Protein AF-0000000077468228 (afdb_homodimer)

Structure (mmCIF, N/CA/C/O backbone):
data_AF-0000000077468228-model_v1
#
loop_
_entity.id
_entity.type
_entity.pdbx_description
1 polymer 'Uncharacterized protein'
#
loop_
_atom_site.group_PDB
_atom_site.id
_atom_site.type_symbol
_atom_site.label_atom_id
_atom_site.label_alt_id
_atom_site.label_comp_id
_atom_site.label_asym_id
_atom_site.label_entity_id
_atom_site.label_seq_id
_atom_site.pdbx_PDB_ins_code
_atom_site.Cartn_x
_atom_site.Cartn_y
_atom_site.Cartn_z
_atom_site.occupancy
_atom_site.B_iso_or_equiv
_atom_site.auth_seq_id
_atom_site.auth_comp_id
_atom_site.auth_asym_id
_atom_site.auth_atom_id
_atom_site.pdbx_PDB_model_num
ATOM 1 N N . MET A 1 1 ? -15.891 -55.031 24.141 1 19.84 1 MET A N 1
ATOM 2 C CA . MET A 1 1 ? -15.766 -54.719 22.719 1 19.84 1 MET A CA 1
ATOM 3 C C . MET A 1 1 ? -14.625 -53.75 22.469 1 19.84 1 MET A C 1
ATOM 5 O O . MET A 1 1 ? -14.625 -52.625 23.016 1 19.84 1 MET A O 1
ATOM 9 N N . GLY A 1 2 ? -13.43 -54.156 22.172 1 19.97 2 GLY A N 1
ATOM 10 C CA . GLY A 1 2 ? -12.094 -53.562 22.188 1 19.97 2 GLY A CA 1
ATOM 11 C C . GLY A 1 2 ? -11.852 -52.562 21.078 1 19.97 2 GLY A C 1
ATOM 12 O O . GLY A 1 2 ? -12.156 -52.844 19.922 1 19.97 2 GLY A O 1
ATOM 13 N N . TRP A 1 3 ? -12.094 -51.281 21.312 1 26.44 3 TRP A N 1
ATOM 14 C CA . TRP A 1 3 ? -11.891 -50.156 20.391 1 26.44 3 TRP A CA 1
ATOM 15 C C . TRP A 1 3 ? -10.523 -50.25 19.734 1 26.44 3 TRP A C 1
ATOM 17 O O . TRP A 1 3 ? -9.492 -50.125 20.406 1 26.44 3 TRP A O 1
ATOM 27 N N . SER A 1 4 ? -10.234 -51.25 19 1 24.98 4 SER A N 1
ATOM 28 C CA . SER A 1 4 ? -8.93 -51.406 18.359 1 24.98 4 SER A CA 1
ATOM 29 C C . SER A 1 4 ? -8.688 -50.312 17.328 1 24.98 4 SER A C 1
ATOM 31 O O . SER A 1 4 ? -9.484 -50.125 16.406 1 24.98 4 SER A O 1
ATOM 33 N N . PHE A 1 5 ? -8.32 -49.156 17.781 1 32.06 5 PHE A N 1
ATOM 34 C CA . PHE A 1 5 ? -7.75 -48.156 16.875 1 32.06 5 PHE A CA 1
ATOM 35 C C . PHE A 1 5 ? -6.812 -48.812 15.875 1 32.06 5 PHE A C 1
ATOM 37 O O . PHE A 1 5 ? -5.715 -49.25 16.234 1 32.06 5 PHE A O 1
ATOM 44 N N . HIS A 1 6 ? -7.203 -49.656 15.109 1 31.44 6 HIS A N 1
ATOM 45 C CA . HIS A 1 6 ? -6.258 -50.125 14.109 1 31.44 6 HIS A CA 1
ATOM 46 C C . HIS A 1 6 ? -5.535 -49 13.414 1 31.44 6 HIS A C 1
ATOM 48 O O . HIS A 1 6 ? -6.176 -48.125 12.828 1 31.44 6 HIS A O 1
ATOM 54 N N . GLY A 1 7 ? -4.539 -48.375 14.016 1 35.78 7 GLY A N 1
ATOM 55 C CA . GLY A 1 7 ? -3.543 -47.438 13.57 1 35.78 7 GLY A CA 1
ATOM 56 C C . GLY A 1 7 ? -3.232 -47.531 12.086 1 35.78 7 GLY A C 1
ATOM 57 O O . GLY A 1 7 ? -2.561 -48.469 11.656 1 35.78 7 GLY A O 1
ATOM 58 N N . HIS A 1 8 ? -4.203 -47.469 11.273 1 38.19 8 HIS A N 1
ATOM 59 C CA . HIS A 1 8 ? -3.768 -47.406 9.883 1 38.19 8 HIS A CA 1
ATOM 60 C C . HIS A 1 8 ? -2.559 -46.5 9.742 1 38.19 8 HIS A C 1
ATOM 62 O O . HIS A 1 8 ? -2.52 -45.406 10.328 1 38.19 8 HIS A O 1
ATOM 68 N N . LYS A 1 9 ? -1.515 -46.875 9.539 1 45.25 9 LYS A N 1
ATOM 69 C CA . LYS A 1 9 ? -0.236 -46.25 9.273 1 45.25 9 LYS A CA 1
ATOM 70 C C . LYS A 1 9 ? -0.418 -45.031 8.367 1 45.25 9 LYS A C 1
ATOM 72 O O . LYS A 1 9 ? -0.882 -45.156 7.234 1 45.25 9 LYS A O 1
ATOM 77 N N . ARG A 1 10 ? -0.695 -43.875 8.891 1 52.75 10 ARG A N 1
ATOM 78 C CA . ARG A 1 10 ? -0.863 -42.594 8.211 1 52.75 10 ARG A CA 1
ATOM 79 C C . ARG A 1 10 ? 0.276 -42.344 7.227 1 52.75 10 ARG A C 1
ATOM 81 O O . ARG A 1 10 ? 1.442 -42.594 7.547 1 52.75 10 ARG A O 1
ATOM 88 N N . ASP A 1 11 ? 0.011 -42.375 6.133 1 51.5 11 ASP A N 1
ATOM 89 C CA . ASP A 1 11 ? 0.962 -42.219 5.039 1 51.5 11 ASP A CA 1
ATOM 90 C C . ASP A 1 11 ? 1.984 -41.125 5.375 1 51.5 11 ASP A C 1
ATOM 92 O O . ASP A 1 11 ? 3.15 -41.219 4.988 1 51.5 11 ASP A O 1
ATOM 96 N N . VAL A 1 12 ? 1.589 -40.188 6.121 1 56.28 12 VAL A N 1
ATOM 97 C CA . VAL A 1 12 ? 2.484 -39.062 6.402 1 56.28 12 VAL A CA 1
ATOM 98 C C . VAL A 1 12 ? 3.582 -39.5 7.363 1 56.28 12 VAL A C 1
ATOM 100 O O . VAL A 1 12 ? 4.699 -39 7.32 1 56.28 12 VAL A O 1
ATOM 103 N N . ASP A 1 13 ? 3.277 -40.531 8.242 1 57.19 13 ASP A N 1
ATOM 104 C CA . ASP A 1 13 ? 4.25 -40.969 9.25 1 57.19 13 ASP A CA 1
ATOM 105 C C . ASP A 1 13 ? 5.16 -42.062 8.695 1 57.19 13 ASP A C 1
ATOM 107 O O . ASP A 1 13 ? 5.965 -42.656 9.43 1 57.19 13 ASP A O 1
ATOM 111 N N . ALA A 1 14 ? 4.922 -42.438 7.516 1 58.78 14 ALA A N 1
ATOM 112 C CA . ALA A 1 14 ? 5.723 -43.531 6.945 1 58.78 14 ALA A CA 1
ATOM 113 C C . ALA A 1 14 ? 7.18 -43.094 6.781 1 58.78 14 ALA A C 1
ATOM 115 O O . ALA A 1 14 ? 8.086 -43.906 6.828 1 58.78 14 ALA A O 1
ATOM 116 N N . GLU A 1 15 ? 7.348 -41.75 6.707 1 67.38 15 GLU A N 1
ATOM 117 C CA . GLU A 1 15 ? 8.719 -41.312 6.477 1 67.38 15 GLU A CA 1
ATOM 118 C C . GLU A 1 15 ? 9.359 -40.781 7.758 1 67.38 15 GLU A C 1
ATOM 120 O O . GLU A 1 15 ? 10.438 -40.188 7.723 1 67.38 15 GLU A O 1
ATOM 125 N N . LYS A 1 16 ? 8.766 -41.031 8.898 1 72.38 16 LYS A N 1
ATOM 126 C CA . LYS A 1 16 ? 9.25 -40.5 10.164 1 72.38 16 LYS A CA 1
ATOM 127 C C . LYS A 1 16 ? 10.586 -41.125 10.555 1 72.38 16 LYS A C 1
ATOM 129 O O . LYS A 1 16 ? 11.367 -40.531 11.297 1 72.38 16 LYS A O 1
ATOM 134 N N . HIS A 1 17 ? 10.898 -42.25 9.938 1 72.75 17 HIS A N 1
ATOM 135 C CA . HIS A 1 17 ? 12.125 -42.938 10.328 1 72.75 17 HIS A CA 1
ATOM 136 C C . HIS A 1 17 ? 13.297 -42.5 9.445 1 72.75 17 HIS A C 1
ATOM 138 O O . HIS A 1 17 ? 14.453 -42.781 9.773 1 72.75 17 HIS A O 1
ATOM 144 N N . LEU A 1 18 ? 12.977 -41.75 8.383 1 75.69 18 LEU A N 1
ATOM 145 C CA . LEU A 1 18 ? 14.039 -41.375 7.449 1 75.69 18 LEU A CA 1
ATOM 146 C C . LEU A 1 18 ? 14.539 -39.969 7.73 1 75.69 18 LEU A C 1
ATOM 148 O O . LEU A 1 18 ? 13.758 -39.094 8.109 1 75.69 18 LEU A O 1
ATOM 152 N N . LYS A 1 19 ? 15.852 -39.875 7.668 1 77.5 19 LYS A N 1
ATOM 153 C CA . LYS A 1 19 ? 16.438 -38.562 7.707 1 77.5 19 LYS A CA 1
ATOM 154 C C . LYS A 1 19 ? 16.172 -37.781 6.41 1 77.5 19 LYS A C 1
ATOM 156 O O . LYS A 1 19 ? 16.031 -38.406 5.344 1 77.5 19 LYS A O 1
ATOM 161 N N . ARG A 1 20 ? 15.969 -36.562 6.496 1 81.56 20 ARG A N 1
ATOM 162 C CA . ARG A 1 20 ? 15.625 -35.781 5.312 1 81.56 20 ARG A CA 1
ATOM 163 C C . ARG A 1 20 ? 16.812 -34.938 4.832 1 81.56 20 ARG A C 1
ATOM 165 O O . ARG A 1 20 ? 17.609 -34.469 5.641 1 81.56 20 ARG A O 1
ATOM 172 N N . LEU A 1 21 ? 17.047 -34.906 3.572 1 79.81 21 LEU A N 1
ATOM 173 C CA . LEU A 1 21 ? 17.953 -33.938 2.963 1 79.81 21 LEU A CA 1
ATOM 174 C C . LEU A 1 21 ? 17.312 -32.562 2.873 1 79.81 21 LEU A C 1
ATOM 176 O O . LEU A 1 21 ? 16.312 -32.375 2.162 1 79.81 21 LEU A O 1
ATOM 180 N N . HIS A 1 22 ? 17.891 -31.688 3.588 1 81.38 22 HIS A N 1
ATOM 181 C CA . HIS A 1 22 ? 17.297 -30.359 3.717 1 81.38 22 HIS A CA 1
ATOM 182 C C . HIS A 1 22 ? 17.5 -29.531 2.443 1 81.38 22 HIS A C 1
ATOM 184 O O . HIS A 1 22 ? 18.531 -29.672 1.771 1 81.38 22 HIS A O 1
ATOM 190 N N . LYS A 1 23 ? 16.516 -28.797 2.094 1 79.19 23 LYS A N 1
ATOM 191 C CA . LYS A 1 23 ? 16.656 -27.812 1.022 1 79.19 23 LYS A CA 1
ATOM 192 C C . LYS A 1 23 ? 17.5 -26.625 1.475 1 79.19 23 LYS A C 1
ATOM 194 O O . LYS A 1 23 ? 17.266 -26.062 2.539 1 79.19 23 LYS A O 1
ATOM 199 N N . THR A 1 24 ? 18.641 -26.422 0.797 1 77.38 24 THR A N 1
ATOM 200 C CA . THR A 1 24 ? 19.484 -25.297 1.158 1 77.38 24 THR A CA 1
ATOM 201 C C . THR A 1 24 ? 19.578 -24.297 0.009 1 77.38 24 THR A C 1
ATOM 203 O O . THR A 1 24 ? 19.453 -24.672 -1.158 1 77.38 24 THR A O 1
ATOM 206 N N . THR A 1 25 ? 19.625 -23.125 0.323 1 80.38 25 THR A N 1
ATOM 207 C CA . THR A 1 25 ? 19.891 -22.078 -0.661 1 80.38 25 THR A CA 1
ATOM 208 C C . THR A 1 25 ? 21.375 -22.031 -1.005 1 80.38 25 THR A C 1
ATOM 210 O O . THR A 1 25 ? 22.203 -21.734 -0.144 1 80.38 25 THR A O 1
ATOM 213 N N . PRO A 1 26 ? 21.75 -22.344 -2.207 1 84 26 PRO A N 1
ATOM 214 C CA . PRO A 1 26 ? 23.172 -22.297 -2.576 1 84 26 PRO A CA 1
ATOM 215 C C . PRO A 1 26 ? 23.75 -20.891 -2.516 1 84 26 PRO A C 1
ATOM 217 O O . PRO A 1 26 ? 23 -19.906 -2.482 1 84 26 PRO A O 1
ATOM 220 N N . PHE A 1 27 ? 25.047 -20.797 -2.402 1 84.5 27 PHE A N 1
ATOM 221 C CA . PHE A 1 27 ? 25.688 -19.484 -2.383 1 84.5 27 PHE A CA 1
ATOM 222 C C . PHE A 1 27 ? 25.516 -18.781 -3.721 1 84.5 27 PHE A C 1
ATOM 224 O O . PHE A 1 27 ? 25.094 -17.625 -3.766 1 84.5 27 PHE A O 1
ATOM 231 N N . ILE A 1 28 ? 25.875 -19.453 -4.836 1 82.25 28 ILE A N 1
ATOM 232 C CA . ILE A 1 28 ? 25.656 -18.984 -6.195 1 82.25 28 ILE A CA 1
ATOM 233 C C . ILE A 1 28 ? 25.219 -20.141 -7.086 1 82.25 28 ILE A C 1
ATOM 235 O O . ILE A 1 28 ? 25.812 -21.219 -7.031 1 82.25 28 ILE A O 1
ATOM 239 N N . GLU A 1 29 ? 24.078 -20.062 -7.695 1 78.44 29 GLU A N 1
ATOM 240 C CA . GLU A 1 29 ? 23.625 -21.094 -8.617 1 78.44 29 GLU A CA 1
ATOM 241 C C . GLU A 1 29 ? 23.812 -20.672 -10.07 1 78.44 29 GLU A C 1
ATOM 243 O O . GLU A 1 29 ? 23.578 -19.516 -10.414 1 78.44 29 GLU A O 1
ATOM 248 N N . SER A 1 30 ? 24.359 -21.594 -10.836 1 75.94 30 SER A N 1
ATOM 249 C CA . SER A 1 30 ? 24.562 -21.297 -12.25 1 75.94 30 SER A CA 1
ATOM 250 C C . SER A 1 30 ? 23.234 -20.953 -12.938 1 75.94 30 SER A C 1
ATOM 252 O O . SER A 1 30 ? 22.25 -21.672 -12.773 1 75.94 30 SER A O 1
ATOM 254 N N . PRO A 1 31 ? 23.188 -19.859 -13.531 1 74.81 31 PRO A N 1
ATOM 255 C CA . PRO A 1 31 ? 21.984 -19.484 -14.273 1 74.81 31 PRO A CA 1
ATOM 256 C C . PRO A 1 31 ? 21.688 -20.422 -15.43 1 74.81 31 PRO A C 1
ATOM 258 O O . PRO A 1 31 ? 20.594 -20.375 -16 1 74.81 31 PRO A O 1
ATOM 261 N N . LEU A 1 32 ? 22.594 -21.312 -15.758 1 73.5 32 LEU A N 1
ATOM 262 C CA . LEU A 1 32 ? 22.484 -22.188 -16.922 1 73.5 32 LEU A CA 1
ATOM 263 C C . LEU A 1 32 ? 21.703 -23.453 -16.562 1 73.5 32 LEU A C 1
ATOM 265 O O . LEU A 1 32 ? 21.297 -24.203 -17.453 1 73.5 32 LEU A O 1
ATOM 269 N N . VAL A 1 33 ? 21.484 -23.641 -15.258 1 69 33 VAL A N 1
ATOM 270 C CA . VAL A 1 33 ? 20.766 -24.844 -14.82 1 69 33 VAL A CA 1
ATOM 271 C C . VAL A 1 33 ? 19.344 -24.828 -15.383 1 69 33 VAL A C 1
ATOM 273 O O . VAL A 1 33 ? 18.797 -25.891 -15.727 1 69 33 VAL A O 1
ATOM 276 N N . GLY A 1 34 ? 18.797 -23.688 -15.617 1 62.97 34 GLY A N 1
ATOM 277 C CA . GLY A 1 34 ? 17.438 -23.609 -16.125 1 62.97 34 GLY A CA 1
ATOM 278 C C . GLY A 1 34 ? 17.359 -23.422 -17.625 1 62.97 34 GLY A C 1
ATOM 279 O O . GLY A 1 34 ? 16.281 -23.203 -18.172 1 62.97 34 GLY A O 1
ATOM 280 N N . ALA A 1 35 ? 18.469 -23.656 -18.297 1 66.25 35 ALA A N 1
ATOM 281 C CA . ALA A 1 35 ? 18.5 -23.453 -19.75 1 66.25 35 ALA A CA 1
ATOM 282 C C . ALA A 1 35 ? 17.969 -24.672 -20.484 1 66.25 35 ALA A C 1
ATOM 284 O O . ALA A 1 35 ? 18.219 -25.812 -20.078 1 66.25 35 ALA A O 1
ATOM 285 N N . ASP A 1 36 ? 16.922 -24.359 -21.25 1 60.12 36 ASP A N 1
ATOM 286 C CA . ASP A 1 36 ? 16.438 -25.406 -22.156 1 60.12 36 ASP A CA 1
ATOM 287 C C . ASP A 1 36 ? 17.406 -25.625 -23.312 1 60.12 36 ASP A C 1
ATOM 289 O O . ASP A 1 36 ? 17.438 -24.844 -24.25 1 60.12 36 ASP A O 1
ATOM 293 N N . HIS A 1 37 ? 18.203 -26.547 -23.219 1 61.44 37 HIS A N 1
ATOM 294 C CA . HIS A 1 37 ? 19.25 -26.828 -24.172 1 61.44 37 HIS A CA 1
ATOM 295 C C . HIS A 1 37 ? 18.688 -27.234 -25.531 1 61.44 37 HIS A C 1
ATOM 297 O O . HIS A 1 37 ? 19.328 -27.031 -26.562 1 61.44 37 HIS A O 1
ATOM 303 N N . GLU A 1 38 ? 17.391 -27.734 -25.438 1 55.09 38 GLU A N 1
ATOM 304 C CA . GLU A 1 38 ? 16.781 -28.156 -26.688 1 55.09 38 GLU A CA 1
ATOM 305 C C . GLU A 1 38 ? 16.312 -26.969 -27.516 1 55.09 38 GLU A C 1
ATOM 307 O O . GLU A 1 38 ? 16.516 -26.922 -28.734 1 55.09 38 GLU A O 1
ATOM 312 N N . ASN A 1 39 ? 15.789 -26.031 -26.828 1 56.81 39 ASN A N 1
ATOM 313 C CA . ASN A 1 39 ? 15.25 -24.891 -27.531 1 56.81 39 ASN A CA 1
ATOM 314 C C . ASN A 1 39 ? 16.188 -23.672 -27.438 1 56.81 39 ASN A C 1
ATOM 316 O O . ASN A 1 39 ? 15.914 -22.641 -28.031 1 56.81 39 ASN A O 1
ATOM 320 N N . LEU A 1 40 ? 17.391 -24 -26.812 1 55.5 40 LEU A N 1
ATOM 321 C CA . LEU A 1 40 ? 18.438 -23 -26.672 1 55.5 40 LEU A CA 1
ATOM 322 C C . LEU A 1 40 ? 17.891 -21.703 -26.125 1 55.5 40 LEU A C 1
ATOM 324 O O . LEU A 1 40 ? 18.156 -20.625 -26.656 1 55.5 40 LEU A O 1
ATOM 328 N N . VAL A 1 41 ? 16.859 -21.891 -25.234 1 63.72 41 VAL A N 1
ATOM 329 C CA . VAL A 1 41 ? 16.297 -20.719 -24.578 1 63.72 41 VAL A CA 1
ATOM 330 C C . VAL A 1 41 ? 16.375 -20.891 -23.062 1 63.72 41 VAL A C 1
ATOM 332 O O . VAL A 1 41 ? 16.438 -22.016 -22.547 1 63.72 41 VAL A O 1
ATOM 335 N N . PHE A 1 42 ? 16.547 -19.891 -22.359 1 66 42 PHE A N 1
ATOM 336 C CA . PHE A 1 42 ? 16.531 -19.922 -20.891 1 66 42 PHE A CA 1
ATOM 337 C C . PHE A 1 42 ? 15.125 -20.109 -20.359 1 66 42 PHE A C 1
ATOM 339 O O . PHE A 1 42 ? 14.188 -19.438 -20.812 1 66 42 PHE A O 1
ATOM 346 N N . SER A 1 43 ? 14.805 -21.281 -19.828 1 54.53 43 SER A N 1
ATOM 347 C CA . SER A 1 43 ? 13.508 -21.562 -19.234 1 54.53 43 SER A CA 1
ATOM 348 C C . SER A 1 43 ? 13.641 -21.859 -17.734 1 54.53 43 SER A C 1
ATOM 350 O O . SER A 1 43 ? 13.797 -23 -17.328 1 54.53 43 SER A O 1
ATOM 352 N N . GLN A 1 44 ? 13.734 -20.844 -16.906 1 54.06 44 GLN A N 1
ATOM 353 C CA . GLN A 1 44 ? 14.031 -21.062 -15.492 1 54.06 44 GLN A CA 1
ATOM 354 C C . GLN A 1 44 ? 12.805 -21.562 -14.742 1 54.06 44 GLN A C 1
ATOM 356 O O . GLN A 1 44 ? 12.844 -22.625 -14.125 1 54.06 44 GLN A O 1
ATOM 361 N N . ARG A 1 45 ? 11.727 -20.797 -14.602 1 56.47 45 ARG A N 1
ATOM 362 C CA . ARG A 1 45 ? 10.516 -21.078 -13.836 1 56.47 45 ARG A CA 1
ATOM 363 C C . ARG A 1 45 ? 9.273 -20.547 -14.547 1 56.47 45 ARG A C 1
ATOM 365 O O . ARG A 1 45 ? 9.375 -19.641 -15.383 1 56.47 45 ARG A O 1
ATOM 372 N N . HIS A 1 46 ? 8.219 -21.312 -14.312 1 55.69 46 HIS A N 1
ATOM 373 C CA . HIS A 1 46 ? 6.984 -20.891 -14.953 1 55.69 46 HIS A CA 1
ATOM 374 C C . HIS A 1 46 ? 6.195 -19.938 -14.062 1 55.69 46 HIS A C 1
ATOM 376 O O . HIS A 1 46 ? 5.277 -19.25 -14.531 1 55.69 46 HIS A O 1
ATOM 382 N N . GLU A 1 47 ? 6.648 -19.922 -12.742 1 61.22 47 GLU A N 1
ATOM 383 C CA . GLU A 1 47 ? 5.891 -19.062 -11.844 1 61.22 47 GLU A CA 1
ATOM 384 C C . GLU A 1 47 ? 6.82 -18.141 -11.062 1 61.22 47 GLU A C 1
ATOM 386 O O . GLU A 1 47 ? 7.996 -18.438 -10.875 1 61.22 47 GLU A O 1
ATOM 391 N N . ALA A 1 48 ? 6.32 -17 -10.773 1 71.31 48 ALA A N 1
ATOM 392 C CA . ALA A 1 48 ? 7.086 -16.031 -10 1 71.31 48 ALA A CA 1
ATOM 393 C C . ALA A 1 48 ? 7.363 -16.531 -8.586 1 71.31 48 ALA A C 1
ATOM 395 O O . ALA A 1 48 ? 6.496 -17.156 -7.965 1 71.31 48 ALA A O 1
ATOM 396 N N . ASN A 1 49 ? 8.57 -16.281 -8.172 1 81.12 49 ASN A N 1
ATOM 397 C CA . ASN A 1 49 ? 8.984 -16.672 -6.824 1 81.12 49 ASN A CA 1
ATOM 398 C C . ASN A 1 49 ? 8.617 -15.609 -5.797 1 81.12 49 ASN A C 1
ATOM 400 O O . ASN A 1 49 ? 8.227 -14.5 -6.16 1 81.12 49 ASN A O 1
ATOM 404 N N . SER A 1 50 ? 8.641 -15.953 -4.609 1 84.81 50 SER A N 1
ATOM 405 C CA . SER A 1 50 ? 8.258 -15.086 -3.506 1 84.81 50 SER A CA 1
ATOM 406 C C . SER A 1 50 ? 9.141 -13.836 -3.453 1 84.81 50 SER A C 1
ATOM 408 O O . SER A 1 50 ? 8.672 -12.75 -3.121 1 84.81 50 SER A O 1
ATOM 410 N N . VAL A 1 51 ? 10.406 -13.922 -3.9 1 87.5 51 VAL A N 1
ATOM 411 C CA . VAL A 1 51 ? 11.312 -12.781 -3.83 1 87.5 51 VAL A CA 1
ATOM 412 C C . VAL A 1 51 ? 10.953 -11.773 -4.918 1 87.5 51 VAL A C 1
ATOM 414 O O . VAL A 1 51 ? 11.078 -10.562 -4.715 1 87.5 51 VAL A O 1
ATOM 417 N N . GLU A 1 52 ? 10.516 -12.297 -6.055 1 88.44 52 GLU A N 1
ATOM 418 C CA . GLU A 1 52 ? 10.094 -11.414 -7.137 1 88.44 52 GLU A CA 1
ATOM 419 C C . GLU A 1 52 ? 8.828 -10.648 -6.758 1 88.44 52 GLU A C 1
ATOM 421 O O . GLU A 1 52 ? 8.711 -9.453 -7.031 1 88.44 52 GLU A O 1
ATOM 426 N N . LEU A 1 53 ? 7.945 -11.375 -6.105 1 87.62 53 LEU A N 1
ATOM 427 C CA . LEU A 1 53 ? 6.734 -10.711 -5.629 1 87.62 53 LEU A CA 1
ATOM 428 C C . LEU A 1 53 ? 7.066 -9.672 -4.562 1 87.62 53 LEU A C 1
ATOM 430 O O . LEU A 1 53 ? 6.469 -8.594 -4.531 1 87.62 53 LEU A O 1
ATOM 434 N N . PHE A 1 54 ? 8.008 -10.031 -3.738 1 91.38 54 PHE A N 1
ATOM 435 C CA . PHE A 1 54 ? 8.484 -9.117 -2.705 1 91.38 54 PHE A CA 1
ATOM 436 C C . PHE A 1 54 ? 9.078 -7.859 -3.326 1 91.38 54 PHE A C 1
ATOM 438 O O . PHE A 1 54 ? 8.836 -6.746 -2.85 1 91.38 54 PHE A O 1
ATOM 445 N N . PHE A 1 55 ? 9.812 -8.008 -4.383 1 92.69 55 PHE A N 1
ATOM 446 C CA . PHE A 1 55 ? 10.398 -6.887 -5.105 1 92.69 55 PHE A CA 1
ATOM 447 C C . PHE A 1 55 ? 9.312 -5.988 -5.688 1 92.69 55 PHE A C 1
ATOM 449 O O . PHE A 1 55 ? 9.422 -4.762 -5.637 1 92.69 55 PHE A O 1
ATOM 456 N N . ASP A 1 56 ? 8.281 -6.551 -6.223 1 92.38 56 ASP A N 1
ATOM 457 C CA . ASP A 1 56 ? 7.195 -5.789 -6.828 1 92.38 56 ASP A CA 1
ATOM 458 C C . ASP A 1 56 ? 6.477 -4.934 -5.785 1 92.38 56 ASP A C 1
ATOM 460 O O . ASP A 1 56 ? 5.941 -3.871 -6.109 1 92.38 56 ASP A O 1
ATOM 464 N N . LEU A 1 57 ? 6.5 -5.383 -4.562 1 91 57 LEU A N 1
ATOM 465 C CA . LEU A 1 57 ? 5.863 -4.621 -3.492 1 91 57 LEU A CA 1
ATOM 466 C C . LEU A 1 57 ? 6.641 -3.344 -3.197 1 91 57 LEU A C 1
ATOM 468 O O . LEU A 1 57 ? 6.059 -2.344 -2.766 1 91 57 LEU A O 1
ATOM 472 N N . PHE A 1 58 ? 7.957 -3.342 -3.436 1 93.81 58 PHE A N 1
ATOM 473 C CA . PHE A 1 58 ? 8.734 -2.117 -3.277 1 93.81 58 PHE A CA 1
ATOM 474 C C . PHE A 1 58 ? 8.391 -1.113 -4.371 1 93.81 58 PHE A C 1
ATOM 476 O O . PHE A 1 58 ? 8.445 0.098 -4.145 1 93.81 58 PHE A O 1
ATOM 483 N N . PHE A 1 59 ? 8.047 -1.646 -5.527 1 92.62 59 PHE A N 1
ATOM 484 C CA . PHE A 1 59 ? 7.578 -0.769 -6.598 1 92.62 59 PHE A CA 1
ATOM 485 C C . PHE A 1 59 ? 6.301 -0.048 -6.188 1 92.62 59 PHE A C 1
ATOM 487 O O . PHE A 1 59 ? 6.207 1.177 -6.297 1 92.62 59 PHE A O 1
ATOM 494 N N . VAL A 1 60 ? 5.352 -0.812 -5.758 1 87 60 VAL A N 1
ATOM 495 C CA . VAL A 1 60 ? 4.059 -0.22 -5.422 1 87 60 VAL A CA 1
ATOM 496 C C . VAL A 1 60 ? 4.211 0.685 -4.199 1 87 60 VAL A C 1
ATOM 498 O O . VAL A 1 60 ? 3.531 1.709 -4.09 1 87 60 VAL A O 1
ATOM 501 N N . ALA A 1 61 ? 5.109 0.29 -3.281 1 92.25 61 ALA A N 1
ATOM 502 C CA . ALA A 1 61 ? 5.387 1.135 -2.123 1 92.25 61 ALA A CA 1
ATOM 503 C C . ALA A 1 61 ? 5.902 2.504 -2.555 1 92.25 61 ALA A C 1
ATOM 505 O O . ALA A 1 61 ? 5.48 3.531 -2.016 1 92.25 61 ALA A O 1
ATOM 506 N N . ASN A 1 62 ? 6.758 2.479 -3.566 1 93.62 62 ASN A N 1
ATOM 507 C CA . ASN A 1 62 ? 7.277 3.723 -4.125 1 93.62 62 ASN A CA 1
ATOM 508 C C . ASN A 1 62 ? 6.172 4.562 -4.754 1 93.62 62 ASN A C 1
ATOM 510 O O . ASN A 1 62 ? 6.105 5.773 -4.543 1 93.62 62 ASN A O 1
ATOM 514 N N . LEU A 1 63 ? 5.352 3.896 -5.395 1 90.56 63 LEU A N 1
ATOM 515 C CA . LEU A 1 63 ? 4.258 4.586 -6.07 1 90.56 63 LEU A CA 1
ATOM 516 C C . LEU A 1 63 ? 3.27 5.16 -5.059 1 90.56 63 LEU A C 1
ATOM 518 O O . LEU A 1 63 ? 2.818 6.297 -5.203 1 90.56 63 LEU A O 1
ATOM 522 N N . ALA A 1 64 ? 2.973 4.402 -4.055 1 88.69 64 ALA A N 1
ATOM 523 C CA . ALA A 1 64 ? 2.051 4.848 -3.014 1 88.69 64 ALA A CA 1
ATOM 524 C C . ALA A 1 64 ? 2.605 6.062 -2.273 1 88.69 64 ALA A C 1
ATOM 526 O O . ALA A 1 64 ? 1.875 7.016 -1.996 1 88.69 64 ALA A O 1
ATOM 527 N N . THR A 1 65 ? 3.883 6.008 -1.999 1 88.5 65 THR A N 1
ATOM 528 C CA . THR A 1 65 ? 4.52 7.121 -1.303 1 88.5 65 THR A CA 1
ATOM 529 C C . THR A 1 65 ? 4.566 8.359 -2.191 1 88.5 65 THR A C 1
ATOM 531 O O . THR A 1 65 ? 4.301 9.469 -1.729 1 88.5 65 THR A O 1
ATOM 534 N N . PHE A 1 66 ? 4.844 8.156 -3.426 1 88.19 66 PHE A N 1
ATOM 535 C CA . PHE A 1 66 ? 4.895 9.281 -4.355 1 88.19 66 PHE A CA 1
ATOM 536 C C . PHE A 1 66 ? 3.523 9.922 -4.504 1 88.19 66 PHE A C 1
ATOM 538 O O . PHE A 1 66 ? 3.408 11.148 -4.547 1 88.19 66 PHE A O 1
ATOM 545 N N . THR A 1 67 ? 2.488 9.086 -4.543 1 84.69 67 THR A N 1
ATOM 546 C CA . THR A 1 67 ? 1.125 9.586 -4.68 1 84.69 67 THR A CA 1
ATOM 547 C C . THR A 1 67 ? 0.687 10.312 -3.41 1 84.69 67 THR A C 1
ATOM 549 O O . THR A 1 67 ? -0.054 11.297 -3.479 1 84.69 67 THR A O 1
ATOM 552 N N . ALA A 1 68 ? 1.202 9.945 -2.34 1 79.19 68 ALA A N 1
ATOM 553 C CA . ALA A 1 68 ? 0.831 10.547 -1.065 1 79.19 68 ALA A CA 1
ATOM 554 C C . ALA A 1 68 ? 1.457 11.93 -0.913 1 79.19 68 ALA A C 1
ATOM 556 O O . ALA A 1 68 ? 0.844 12.836 -0.344 1 79.19 68 ALA A O 1
ATOM 557 N N . TYR A 1 69 ? 2.633 12.078 -1.512 1 77.19 69 TYR A N 1
ATOM 558 C CA . TYR A 1 69 ? 3.359 13.32 -1.28 1 77.19 69 TYR A CA 1
ATOM 559 C C . TYR A 1 69 ? 3.225 14.258 -2.471 1 77.19 69 TYR A C 1
ATOM 561 O O . TYR A 1 69 ? 3.58 15.438 -2.383 1 77.19 69 TYR A O 1
ATOM 569 N N . HIS A 1 70 ? 2.744 13.695 -3.545 1 77.06 70 HIS A N 1
ATOM 570 C CA . HIS A 1 70 ? 2.678 14.5 -4.762 1 77.06 70 HIS A CA 1
ATOM 571 C C . HIS A 1 70 ? 1.232 14.727 -5.191 1 77.06 70 HIS A C 1
ATOM 573 O O . HIS A 1 70 ? 0.647 13.898 -5.891 1 77.06 70 HIS A O 1
ATOM 579 N N . SER A 1 71 ? 0.663 15.82 -4.715 1 75.75 71 SER A N 1
ATOM 580 C CA . SER A 1 71 ? -0.664 16.203 -5.188 1 75.75 71 SER A CA 1
ATOM 581 C C . SER A 1 71 ? -0.585 16.938 -6.523 1 75.75 71 SER A C 1
ATOM 583 O O . SER A 1 71 ? 0.173 17.906 -6.672 1 75.75 71 SER A O 1
ATOM 585 N N . ILE A 1 72 ? -1.242 16.5 -7.48 1 79.06 72 ILE A N 1
ATOM 586 C CA . ILE A 1 72 ? -1.207 17.078 -8.82 1 79.06 72 ILE A CA 1
ATOM 587 C C . ILE A 1 72 ? -2.029 18.359 -8.852 1 79.06 72 ILE A C 1
ATOM 589 O O . ILE A 1 72 ? -3.23 18.328 -9.133 1 79.06 72 ILE A O 1
ATOM 593 N N . THR A 1 73 ? -1.368 19.453 -8.539 1 76.38 73 THR A N 1
ATOM 594 C CA . THR A 1 73 ? -2.035 20.75 -8.469 1 76.38 73 THR A CA 1
ATOM 595 C C . THR A 1 73 ? -1.815 21.547 -9.75 1 76.38 73 THR A C 1
ATOM 597 O O . THR A 1 73 ? -2.604 22.438 -10.078 1 76.38 73 THR A O 1
ATOM 600 N N . ASP A 1 74 ? -0.774 21.25 -10.453 1 83.69 74 ASP A N 1
ATOM 601 C CA . ASP A 1 74 ? -0.472 21.938 -11.703 1 83.69 74 ASP A CA 1
ATOM 602 C C . ASP A 1 74 ? 0.166 20.984 -12.711 1 83.69 74 ASP A C 1
ATOM 604 O O . ASP A 1 74 ? 0.451 19.828 -12.391 1 83.69 74 ASP A O 1
ATOM 608 N N . VAL A 1 75 ? 0.393 21.469 -13.875 1 86.25 75 VAL A N 1
ATOM 609 C CA . VAL A 1 75 ? 0.876 20.672 -14.992 1 86.25 75 VAL A CA 1
ATOM 610 C C . VAL A 1 75 ? 2.307 20.203 -14.719 1 86.25 75 VAL A C 1
ATOM 612 O O . VAL A 1 75 ? 2.697 19.109 -15.117 1 86.25 75 VAL A O 1
ATOM 615 N N . ASP A 1 76 ? 3.047 21 -13.984 1 83.88 76 ASP A N 1
ATOM 616 C CA . ASP A 1 76 ? 4.418 20.625 -13.656 1 83.88 76 ASP A CA 1
ATOM 617 C C . ASP A 1 76 ? 4.445 19.406 -12.75 1 83.88 76 ASP A C 1
ATOM 619 O O . ASP A 1 76 ? 5.285 18.516 -12.922 1 83.88 76 ASP A O 1
ATOM 623 N N . TYR A 1 77 ? 3.529 19.422 -11.844 1 83.81 77 TYR A N 1
ATOM 624 C CA . TYR A 1 77 ? 3.447 18.281 -10.938 1 83.81 77 TYR A CA 1
ATOM 625 C C . TYR A 1 77 ? 2.951 17.047 -11.68 1 83.81 77 TYR A C 1
ATOM 627 O O . TYR A 1 77 ? 3.355 15.922 -11.359 1 83.81 77 TYR A O 1
ATOM 635 N N . LEU A 1 78 ? 2.074 17.266 -12.664 1 89.19 78 LEU A N 1
ATOM 636 C CA . LEU A 1 78 ? 1.608 16.156 -13.477 1 89.19 78 LEU A CA 1
ATOM 637 C C . LEU A 1 78 ? 2.754 15.562 -14.289 1 89.19 78 LEU A C 1
ATOM 639 O O . LEU A 1 78 ? 2.928 14.336 -14.328 1 89.19 78 LEU A O 1
ATOM 643 N N . LEU A 1 79 ? 3.572 16.375 -14.906 1 88.56 79 LEU A N 1
ATOM 644 C CA . LEU A 1 79 ? 4.715 15.914 -15.688 1 88.56 79 LEU A CA 1
ATOM 645 C C . LEU A 1 79 ? 5.758 15.25 -14.797 1 88.56 79 LEU A C 1
ATOM 647 O O . LEU A 1 79 ? 6.406 14.289 -15.203 1 88.56 79 LEU A O 1
ATOM 651 N N . GLY A 1 80 ? 5.898 15.859 -13.602 1 88.75 80 GLY A N 1
ATOM 652 C CA . GLY A 1 80 ? 6.77 15.211 -12.633 1 88.75 80 GLY A CA 1
ATOM 653 C C . GLY A 1 80 ? 6.312 13.812 -12.258 1 88.75 80 GLY A C 1
ATOM 654 O O . GLY A 1 80 ? 7.133 12.906 -12.109 1 88.75 80 GLY A O 1
ATOM 655 N N . TYR A 1 81 ? 5.035 13.68 -12.125 1 91.06 81 TYR A N 1
ATOM 656 C CA . TYR A 1 81 ? 4.465 12.383 -11.797 1 91.06 81 TYR A CA 1
ATOM 657 C C . TYR A 1 81 ? 4.727 11.375 -12.906 1 91.06 81 TYR A C 1
ATOM 659 O O . TYR A 1 81 ? 5.18 10.258 -12.648 1 91.06 81 TYR A O 1
ATOM 667 N N . ILE A 1 82 ? 4.512 11.758 -14.148 1 92.56 82 ILE A N 1
ATOM 668 C CA . ILE A 1 82 ? 4.719 10.891 -15.305 1 92.56 82 ILE A CA 1
ATOM 669 C C . ILE A 1 82 ? 6.203 10.555 -15.43 1 92.56 82 ILE A C 1
ATOM 671 O O . ILE A 1 82 ? 6.562 9.398 -15.68 1 92.56 82 ILE A O 1
ATOM 675 N N . GLY A 1 83 ? 7.027 11.547 -15.211 1 91.81 83 GLY A N 1
ATOM 676 C CA . GLY A 1 83 ? 8.461 11.344 -15.297 1 91.81 83 GLY A CA 1
ATOM 677 C C . GLY A 1 83 ? 8.992 10.383 -14.242 1 91.81 83 GLY A C 1
ATOM 678 O O . GLY A 1 83 ? 9.773 9.484 -14.547 1 91.81 83 GLY A O 1
ATOM 679 N N . PHE A 1 84 ? 8.57 10.633 -13.008 1 93.19 84 PHE A N 1
ATOM 680 C CA . PHE A 1 84 ? 9.039 9.766 -11.93 1 93.19 84 PHE A CA 1
ATOM 681 C C . PHE A 1 84 ? 8.547 8.344 -12.141 1 93.19 84 PHE A C 1
ATOM 683 O O . PHE A 1 84 ? 9.289 7.383 -11.906 1 93.19 84 PHE A O 1
ATOM 690 N N . PHE A 1 85 ? 7.273 8.195 -12.586 1 94.81 85 PHE A N 1
ATOM 691 C CA . PHE A 1 85 ? 6.754 6.871 -12.898 1 94.81 85 PHE A CA 1
ATOM 692 C C . PHE A 1 85 ? 7.594 6.207 -13.984 1 94.81 85 PHE A C 1
ATOM 694 O O . PHE A 1 85 ? 7.844 5 -13.93 1 94.81 85 PHE A O 1
ATOM 701 N N . GLY A 1 86 ? 8.023 6.977 -14.93 1 94.19 86 GLY A N 1
ATOM 702 C CA . GLY A 1 86 ? 8.875 6.449 -15.984 1 94.19 86 GLY A CA 1
ATOM 703 C C . GLY A 1 86 ? 10.203 5.918 -15.477 1 94.19 86 GLY A C 1
ATOM 704 O O . GLY A 1 86 ? 10.656 4.852 -15.906 1 94.19 86 GLY A O 1
ATOM 705 N N . ILE A 1 87 ? 10.797 6.617 -14.578 1 95.19 87 ILE A N 1
ATOM 706 C CA . ILE A 1 87 ? 12.078 6.199 -14.008 1 95.19 87 ILE A CA 1
ATOM 707 C C . ILE A 1 87 ? 11.883 4.914 -13.203 1 95.19 87 ILE A C 1
ATOM 709 O O . ILE A 1 87 ? 12.648 3.959 -13.352 1 95.19 87 ILE A O 1
ATOM 713 N N . LEU A 1 88 ? 10.828 4.938 -12.398 1 95.75 88 LEU A N 1
ATOM 714 C CA . LEU A 1 88 ? 10.523 3.779 -11.57 1 95.75 88 LEU A CA 1
ATOM 715 C C . LEU A 1 88 ? 10.258 2.547 -12.43 1 95.75 88 LEU A C 1
ATOM 717 O O . LEU A 1 88 ? 10.82 1.479 -12.172 1 95.75 88 LEU A O 1
ATOM 721 N N . TRP A 1 89 ? 9.445 2.723 -13.453 1 96 89 TRP A N 1
ATOM 722 C CA . TRP A 1 89 ? 9.055 1.624 -14.328 1 96 89 TRP A CA 1
ATOM 723 C C . TRP A 1 89 ? 10.25 1.106 -15.117 1 96 89 TRP A C 1
ATOM 725 O O . TRP A 1 89 ? 10.406 -0.103 -15.297 1 96 89 TRP A O 1
ATOM 735 N N . SER A 1 90 ? 11.086 2.023 -15.555 1 95.31 90 SER A N 1
ATOM 736 C CA . SER A 1 90 ? 12.258 1.623 -16.328 1 95.31 90 SER A CA 1
ATOM 737 C C . SER A 1 90 ? 13.211 0.784 -15.477 1 95.31 90 SER A C 1
ATOM 739 O O . SER A 1 90 ? 13.758 -0.212 -15.945 1 95.31 90 SER A O 1
ATOM 741 N N . CYS A 1 91 ? 13.398 1.171 -14.242 1 96.25 91 CYS A N 1
ATOM 742 C CA . CYS A 1 91 ? 14.258 0.407 -13.344 1 96.25 91 CYS A CA 1
ATOM 743 C C . CYS A 1 91 ? 13.672 -0.974 -13.078 1 96.25 91 CYS A C 1
ATOM 745 O O . CYS A 1 91 ? 14.375 -1.979 -13.156 1 96.25 91 CYS A O 1
ATOM 747 N N . TRP A 1 92 ? 12.422 -1.027 -12.781 1 96.31 92 TRP A N 1
ATOM 748 C CA . TRP A 1 92 ? 11.75 -2.295 -12.531 1 96.31 92 TRP A CA 1
ATOM 749 C C . TRP A 1 92 ? 11.812 -3.201 -13.758 1 96.31 92 TRP A C 1
ATOM 751 O O . TRP A 1 92 ? 12.07 -4.402 -13.633 1 96.31 92 TRP A O 1
ATOM 761 N N . PHE A 1 93 ? 11.594 -2.611 -14.938 1 95 93 PHE A N 1
ATOM 762 C CA . PHE A 1 93 ? 11.539 -3.359 -16.188 1 95 93 PHE A CA 1
ATOM 763 C C . PHE A 1 93 ? 12.875 -4.027 -16.469 1 95 93 PHE A C 1
ATOM 765 O O . PHE A 1 93 ? 12.922 -5.215 -16.812 1 95 93 PHE A O 1
ATOM 772 N N . GLN A 1 94 ? 13.969 -3.285 -16.328 1 94.62 94 GLN A N 1
ATOM 773 C CA . GLN A 1 94 ? 15.297 -3.824 -16.594 1 94.62 94 GLN A CA 1
ATOM 774 C C . GLN A 1 94 ? 15.641 -4.949 -15.617 1 94.62 94 GLN A C 1
ATOM 776 O O . GLN A 1 94 ? 16.203 -5.969 -16.016 1 94.62 94 GLN A O 1
ATOM 781 N N . ILE A 1 95 ? 15.312 -4.781 -14.383 1 95.19 95 ILE A N 1
ATOM 782 C CA . ILE A 1 95 ? 15.586 -5.801 -13.375 1 95.19 95 ILE A CA 1
ATOM 783 C C . ILE A 1 95 ? 14.766 -7.055 -13.672 1 95.19 95 ILE A C 1
ATOM 785 O O . ILE A 1 95 ? 15.281 -8.172 -13.578 1 95.19 95 ILE A O 1
ATOM 789 N N . THR A 1 96 ? 13.508 -6.844 -14.07 1 93.31 96 THR A N 1
ATOM 790 C CA . THR A 1 96 ? 12.609 -7.957 -14.367 1 93.31 96 THR A CA 1
ATOM 791 C C . THR A 1 96 ? 13.117 -8.75 -15.57 1 93.31 96 THR A C 1
ATOM 793 O O . THR A 1 96 ? 13.062 -9.984 -15.578 1 93.31 96 THR A O 1
ATOM 796 N N . LEU A 1 97 ? 13.633 -8.07 -16.609 1 91.12 97 LEU A N 1
ATOM 797 C CA . LEU A 1 97 ? 14.156 -8.758 -17.781 1 91.12 97 LEU A CA 1
ATOM 798 C C . LEU A 1 97 ? 15.336 -9.656 -17.406 1 91.12 97 LEU A C 1
ATOM 800 O O . LEU A 1 97 ? 15.477 -10.758 -17.938 1 91.12 97 LEU A O 1
ATOM 804 N N . HIS A 1 98 ? 16.141 -9.156 -16.516 1 91.75 98 HIS A N 1
ATOM 805 C CA . HIS A 1 98 ? 17.25 -9.969 -16.031 1 91.75 98 HIS A CA 1
ATOM 806 C C . HIS A 1 98 ? 16.766 -11.148 -15.203 1 91.75 98 HIS A C 1
ATOM 808 O O . HIS A 1 98 ? 17.234 -12.281 -15.383 1 91.75 98 HIS A O 1
ATOM 814 N N . ASP A 1 99 ? 15.828 -10.938 -14.367 1 91.25 99 ASP A N 1
ATOM 815 C CA . ASP A 1 99 ? 15.336 -11.961 -13.445 1 91.25 99 ASP A CA 1
ATOM 816 C C . ASP A 1 99 ? 14.664 -13.102 -14.203 1 91.25 99 ASP A C 1
ATOM 818 O O . ASP A 1 99 ? 14.867 -14.273 -13.883 1 91.25 99 ASP A O 1
ATOM 822 N N . VAL A 1 100 ? 13.812 -12.75 -15.156 1 88.5 100 VAL A N 1
ATOM 823 C CA . VAL A 1 100 ? 13.031 -13.766 -15.852 1 88.5 100 VAL A CA 1
ATOM 824 C C . VAL A 1 100 ? 13.961 -14.695 -16.625 1 88.5 100 VAL A C 1
ATOM 826 O O . VAL A 1 100 ? 13.656 -15.875 -16.828 1 88.5 100 VAL A O 1
ATOM 829 N N . ARG A 1 101 ? 15.148 -14.234 -16.984 1 85.75 101 ARG A N 1
ATOM 830 C CA . ARG A 1 101 ? 16.078 -15.039 -17.766 1 85.75 101 ARG A CA 1
ATOM 831 C C . ARG A 1 101 ? 17 -15.852 -16.859 1 85.75 101 ARG A C 1
ATOM 833 O O . ARG A 1 101 ? 17.234 -17.031 -17.109 1 85.75 101 ARG A O 1
ATOM 840 N N . PHE A 1 102 ? 17.438 -15.172 -15.75 1 86 102 PHE A N 1
ATOM 841 C CA . PHE A 1 102 ? 18.609 -15.773 -15.109 1 86 102 PHE A CA 1
ATOM 842 C C . PHE A 1 102 ? 18.359 -16.016 -13.633 1 86 102 PHE A C 1
ATOM 844 O O . PHE A 1 102 ? 19.094 -16.766 -12.984 1 86 102 PHE A O 1
ATOM 851 N N . ALA A 1 103 ? 17.391 -15.438 -13.086 1 83.69 103 ALA A N 1
ATOM 852 C CA . ALA A 1 103 ? 17.297 -15.398 -11.633 1 83.69 103 ALA A CA 1
ATOM 853 C C . ALA A 1 103 ? 16.922 -16.766 -11.07 1 83.69 103 ALA A C 1
ATOM 855 O O . ALA A 1 103 ? 15.969 -17.406 -11.547 1 83.69 103 ALA A O 1
ATOM 856 N N . ARG A 1 104 ? 17.781 -17.203 -10.172 1 83.81 104 ARG A N 1
ATOM 857 C CA . ARG A 1 104 ? 17.547 -18.391 -9.359 1 83.81 104 ARG A CA 1
ATOM 858 C C . ARG A 1 104 ? 17.75 -18.094 -7.875 1 83.81 104 ARG A C 1
ATOM 860 O O . ARG A 1 104 ? 18.562 -17.25 -7.516 1 83.81 104 ARG A O 1
ATOM 867 N N . ASP A 1 105 ? 17.047 -18.781 -7.105 1 86 105 ASP A N 1
ATOM 868 C CA . ASP A 1 105 ? 17.109 -18.5 -5.676 1 86 105 ASP A CA 1
ATOM 869 C C . ASP A 1 105 ? 18.469 -18.906 -5.094 1 86 105 ASP A C 1
ATOM 871 O O . ASP A 1 105 ? 18.797 -20.094 -5.066 1 86 105 ASP A O 1
ATOM 875 N N . SER A 1 106 ? 19.344 -18 -4.832 1 90.56 106 SER A N 1
ATOM 876 C CA . SER A 1 106 ? 20.656 -18.172 -4.195 1 90.56 106 SER A CA 1
ATOM 877 C C . SER A 1 106 ? 20.953 -17 -3.262 1 90.56 106 SER A C 1
ATOM 879 O O . SER A 1 106 ? 20.25 -15.992 -3.271 1 90.56 106 SER A O 1
ATOM 881 N N . LEU A 1 107 ? 21.859 -17.234 -2.396 1 91.5 107 LEU A N 1
ATOM 882 C CA . LEU A 1 107 ? 22.234 -16.156 -1.479 1 91.5 107 LEU A CA 1
ATOM 883 C C . LEU A 1 107 ? 22.75 -14.945 -2.242 1 91.5 107 LEU A C 1
ATOM 885 O O . LEU A 1 107 ? 22.5 -13.805 -1.841 1 91.5 107 LEU A O 1
ATOM 889 N N . TYR A 1 108 ? 23.453 -15.219 -3.363 1 92.75 108 TYR A N 1
ATOM 890 C CA . TYR A 1 108 ? 23.922 -14.141 -4.23 1 92.75 108 TYR A CA 1
ATOM 891 C C . TYR A 1 108 ? 22.75 -13.32 -4.766 1 92.75 108 TYR A C 1
ATOM 893 O O . TYR A 1 108 ? 22.766 -12.094 -4.699 1 92.75 108 TYR A O 1
ATOM 901 N N . GLU A 1 109 ? 21.781 -13.992 -5.219 1 91.75 109 GLU A N 1
ATOM 902 C CA . GLU A 1 109 ? 20.625 -13.312 -5.781 1 91.75 109 GLU A CA 1
ATOM 903 C C . GLU A 1 109 ? 19.859 -12.539 -4.707 1 91.75 109 GLU A C 1
ATOM 905 O O . GLU A 1 109 ? 19.375 -11.438 -4.957 1 91.75 109 GLU A O 1
ATOM 910 N N . ARG A 1 110 ? 19.781 -13.078 -3.541 1 93.25 110 ARG A N 1
ATOM 911 C CA . ARG A 1 110 ? 19.109 -12.406 -2.441 1 93.25 110 ARG A CA 1
ATOM 912 C C . ARG A 1 110 ? 19.844 -11.148 -2.023 1 93.25 110 ARG A C 1
ATOM 914 O O . ARG A 1 110 ? 19.234 -10.141 -1.674 1 93.25 110 ARG A O 1
ATOM 921 N N . ALA A 1 111 ? 21.156 -11.25 -2.027 1 94.81 111 ALA A N 1
ATOM 922 C CA . ALA A 1 111 ? 21.969 -10.07 -1.733 1 94.81 111 ALA A CA 1
ATOM 923 C C . ALA A 1 111 ? 21.766 -8.984 -2.791 1 94.81 111 ALA A C 1
ATOM 925 O O . ALA A 1 111 ? 21.656 -7.805 -2.465 1 94.81 111 ALA A O 1
ATOM 926 N N . CYS A 1 112 ? 21.719 -9.406 -4.055 1 95.38 112 CYS A N 1
ATOM 927 C CA . CYS A 1 112 ? 21.484 -8.469 -5.141 1 95.38 112 CYS A CA 1
ATOM 928 C C . CYS A 1 112 ? 20.109 -7.82 -5 1 95.38 112 CYS A C 1
ATOM 930 O O . CYS A 1 112 ? 19.969 -6.613 -5.207 1 95.38 112 CYS A O 1
ATOM 932 N N . LYS A 1 113 ? 19.141 -8.625 -4.605 1 95.69 113 LYS A N 1
ATOM 933 C CA . LYS A 1 113 ? 17.797 -8.086 -4.418 1 95.69 113 LYS A CA 1
ATOM 934 C C . LYS A 1 113 ? 17.766 -7.078 -3.277 1 95.69 113 LYS A C 1
ATOM 936 O O . LYS A 1 113 ? 17.047 -6.078 -3.346 1 95.69 113 LYS A O 1
ATOM 941 N N . THR A 1 114 ? 18.516 -7.348 -2.291 1 96.31 114 THR A N 1
ATOM 942 C CA . THR A 1 114 ? 18.578 -6.414 -1.171 1 96.31 114 THR A CA 1
ATOM 943 C C . THR A 1 114 ? 19.125 -5.062 -1.624 1 96.31 114 THR A C 1
ATOM 945 O O . THR A 1 114 ? 18.609 -4.016 -1.242 1 96.31 114 THR A O 1
ATOM 948 N N . VAL A 1 115 ? 20.125 -5.102 -2.461 1 96.94 115 VAL A N 1
ATOM 949 C CA . VAL A 1 115 ? 20.688 -3.871 -3.002 1 96.94 115 VAL A CA 1
ATOM 950 C C . VAL A 1 115 ? 19.656 -3.162 -3.865 1 96.94 115 VAL A C 1
ATOM 952 O O . VAL A 1 115 ? 19.547 -1.934 -3.842 1 96.94 115 VAL A O 1
ATOM 955 N N . GLN A 1 116 ? 18.938 -3.939 -4.609 1 97.12 116 GLN A N 1
ATOM 956 C CA . GLN A 1 116 ? 17.875 -3.361 -5.422 1 97.12 116 GLN A CA 1
ATOM 957 C C . GLN A 1 116 ? 16.781 -2.732 -4.551 1 97.12 116 GLN A C 1
ATOM 959 O O . GLN A 1 116 ? 16.234 -1.688 -4.898 1 97.12 116 GLN A O 1
ATOM 964 N N . PHE A 1 117 ? 16.453 -3.361 -3.367 1 97.06 117 PHE A N 1
ATOM 965 C CA . PHE A 1 117 ? 15.508 -2.77 -2.418 1 97.06 117 PHE A CA 1
ATOM 966 C C . PHE A 1 117 ? 16.016 -1.42 -1.928 1 97.06 117 PHE A C 1
ATOM 968 O O . PHE A 1 117 ? 15.25 -0.457 -1.84 1 97.06 117 PHE A O 1
ATOM 975 N N . ILE A 1 118 ? 17.312 -1.399 -1.672 1 96.44 118 ILE A N 1
ATOM 976 C CA . ILE A 1 118 ? 17.938 -0.164 -1.206 1 96.44 118 ILE A CA 1
ATOM 977 C C . ILE A 1 118 ? 17.812 0.911 -2.285 1 96.44 118 ILE A C 1
ATOM 979 O O . ILE A 1 118 ? 17.484 2.061 -1.99 1 96.44 118 ILE A O 1
ATOM 983 N N . ALA A 1 119 ? 18.047 0.561 -3.518 1 96.75 119 ALA A N 1
ATOM 984 C CA . ALA A 1 119 ? 17.922 1.499 -4.633 1 96.75 119 ALA A CA 1
ATOM 985 C C . ALA A 1 119 ? 16.5 2.016 -4.766 1 96.75 119 ALA A C 1
ATOM 987 O O . ALA A 1 119 ? 16.281 3.209 -4.992 1 96.75 119 ALA A O 1
ATOM 988 N N . PHE A 1 120 ? 15.531 1.137 -4.594 1 97.19 120 PHE A N 1
ATOM 989 C CA . PHE A 1 120 ? 14.141 1.539 -4.738 1 97.19 120 PHE A CA 1
ATOM 990 C C . PHE A 1 120 ? 13.719 2.451 -3.592 1 97.19 120 PHE A C 1
ATOM 992 O O . PHE A 1 120 ? 12.906 3.357 -3.777 1 97.19 120 PHE A O 1
ATOM 999 N N . VAL A 1 121 ? 14.266 2.225 -2.393 1 96.56 121 VAL A N 1
ATOM 1000 C CA . VAL A 1 121 ? 14.016 3.137 -1.282 1 96.56 121 VAL A CA 1
ATOM 1001 C C . VAL A 1 121 ? 14.688 4.48 -1.558 1 96.56 121 VAL A C 1
ATOM 1003 O O . VAL A 1 121 ? 14.133 5.535 -1.225 1 96.56 121 VAL A O 1
ATOM 1006 N N . GLY A 1 122 ? 15.891 4.441 -2.215 1 95.38 122 GLY A N 1
ATOM 1007 C CA . GLY A 1 122 ? 16.531 5.672 -2.66 1 95.38 122 GLY A CA 1
ATOM 1008 C C . GLY A 1 122 ? 15.688 6.453 -3.65 1 95.38 122 GLY A C 1
ATOM 1009 O O . GLY A 1 122 ? 15.633 7.684 -3.598 1 95.38 122 GLY A O 1
ATOM 1010 N N . LEU A 1 123 ? 15 5.746 -4.516 1 96.06 123 LEU A N 1
ATOM 1011 C CA . LEU A 1 123 ? 14.109 6.398 -5.469 1 96.06 123 LEU A CA 1
ATOM 1012 C C . LEU A 1 123 ? 12.938 7.062 -4.75 1 96.06 123 LEU A C 1
ATOM 1014 O O . LEU A 1 123 ? 12.477 8.133 -5.16 1 96.06 123 LEU A O 1
ATOM 1018 N N . ALA A 1 124 ? 12.477 6.414 -3.689 1 94.88 124 ALA A N 1
ATOM 1019 C CA . ALA A 1 124 ? 11.383 7.004 -2.916 1 94.88 124 ALA A CA 1
ATOM 1020 C C . ALA A 1 124 ? 11.82 8.32 -2.273 1 94.88 124 ALA A C 1
ATOM 1022 O O . ALA A 1 124 ? 11.039 9.266 -2.195 1 94.88 124 ALA A O 1
ATOM 1023 N N . LEU A 1 125 ? 13.07 8.352 -1.821 1 93.62 125 LEU A N 1
ATOM 1024 C CA . LEU A 1 125 ? 13.633 9.578 -1.262 1 93.62 125 LEU A CA 1
ATOM 1025 C C . LEU A 1 125 ? 13.625 10.703 -2.297 1 93.62 125 LEU A C 1
ATOM 1027 O O . LEU A 1 125 ? 13.195 11.82 -2.002 1 93.62 125 LEU A O 1
ATOM 1031 N N . VAL A 1 126 ? 13.969 10.352 -3.502 1 91.94 126 VAL A N 1
ATOM 1032 C CA . VAL A 1 126 ? 14.023 11.32 -4.594 1 91.94 126 VAL A CA 1
ATOM 1033 C C . VAL A 1 126 ? 12.609 11.758 -4.969 1 91.94 126 VAL A C 1
ATOM 1035 O O . VAL A 1 126 ? 12.383 12.93 -5.285 1 91.94 126 VAL A O 1
ATOM 1038 N N . GLY A 1 127 ? 11.664 10.883 -4.918 1 88.31 127 GLY A N 1
ATOM 1039 C CA . GLY A 1 127 ? 10.289 11.141 -5.309 1 88.31 127 GLY A CA 1
ATOM 1040 C C . GLY A 1 127 ? 9.594 12.148 -4.414 1 88.31 127 GLY A C 1
ATOM 1041 O O . GLY A 1 127 ? 8.68 12.852 -4.855 1 88.31 127 GLY A O 1
ATOM 1042 N N . SER A 1 128 ? 9.984 12.281 -3.217 1 81 128 SER A N 1
ATOM 1043 C CA . SER A 1 128 ? 9.305 13.141 -2.256 1 81 128 SER A CA 1
ATOM 1044 C C . SER A 1 128 ? 9.406 14.609 -2.668 1 81 128 SER A C 1
ATOM 1046 O O . SER A 1 128 ? 8.531 15.414 -2.34 1 81 128 SER A O 1
ATOM 1048 N N . GLN A 1 129 ? 10.453 14.953 -3.461 1 78.44 129 GLN A N 1
ATOM 1049 C CA . GLN A 1 129 ? 10.602 16.328 -3.906 1 78.44 129 GLN A CA 1
ATOM 1050 C C . GLN A 1 129 ? 10.922 16.391 -5.398 1 78.44 129 GLN A C 1
ATOM 1052 O O . GLN A 1 129 ? 11.578 17.328 -5.855 1 78.44 129 GLN A O 1
ATOM 1057 N N . PHE A 1 130 ? 10.414 15.461 -6.07 1 81.31 130 PHE A N 1
ATOM 1058 C CA . PHE A 1 130 ? 10.773 15.383 -7.48 1 81.31 130 PHE A CA 1
ATOM 1059 C C . PHE A 1 130 ? 9.914 16.328 -8.312 1 81.31 130 PHE A C 1
ATOM 1061 O O . PHE A 1 130 ? 8.727 16.078 -8.523 1 81.31 130 PHE A O 1
ATOM 1068 N N . ASN A 1 131 ? 10.461 17.422 -8.711 1 77.38 131 ASN A N 1
ATOM 1069 C CA . ASN A 1 131 ? 9.836 18.391 -9.602 1 77.38 131 ASN A CA 1
ATOM 1070 C C . ASN A 1 131 ? 10.859 19.078 -10.5 1 77.38 131 ASN A C 1
ATOM 1072 O O . ASN A 1 131 ? 11.188 20.25 -10.297 1 77.38 131 ASN A O 1
ATOM 1076 N N . PRO A 1 132 ? 11.25 18.422 -11.461 1 72.69 132 PRO A N 1
ATOM 1077 C CA . PRO A 1 132 ? 12.32 18.953 -12.305 1 72.69 132 PRO A CA 1
ATOM 1078 C C . PRO A 1 132 ? 11.883 20.203 -13.078 1 72.69 132 PRO A C 1
ATOM 1080 O O . PRO A 1 132 ? 12.719 21.047 -13.422 1 72.69 132 PRO A O 1
ATOM 1083 N N . ALA A 1 133 ? 10.617 20.312 -13.297 1 67.44 133 ALA A N 1
ATOM 1084 C CA . ALA A 1 133 ? 10.133 21.406 -14.125 1 67.44 133 ALA A CA 1
ATOM 1085 C C . ALA A 1 133 ? 10.008 22.688 -13.305 1 67.44 133 ALA A C 1
ATOM 1087 O O . ALA A 1 133 ? 9.945 23.797 -13.859 1 67.44 133 ALA A O 1
ATOM 1088 N N . ASN A 1 134 ? 9.961 22.422 -11.953 1 64.31 134 ASN A N 1
ATOM 1089 C CA . ASN A 1 134 ? 9.797 23.609 -11.117 1 64.31 134 ASN A CA 1
ATOM 1090 C C . ASN A 1 134 ? 11.125 24.312 -10.852 1 64.31 134 ASN A C 1
ATOM 1092 O O . ASN A 1 134 ? 12.07 23.688 -10.344 1 64.31 134 ASN A O 1
ATOM 1096 N N . SER A 1 135 ? 11.312 25.484 -11.453 1 57.31 135 SER A N 1
ATOM 1097 C CA . SER A 1 135 ? 12.531 26.281 -11.391 1 57.31 135 SER A CA 1
ATOM 1098 C C . SER A 1 135 ? 12.82 26.75 -9.969 1 57.31 135 SER A C 1
ATOM 1100 O O . SER A 1 135 ? 13.969 27.047 -9.625 1 57.31 135 SER A O 1
ATOM 1102 N N . LYS A 1 136 ? 11.93 26.969 -9.203 1 53.5 136 LYS A N 1
ATOM 1103 C CA . LYS A 1 136 ? 12.125 27.703 -7.965 1 53.5 136 LYS A CA 1
ATOM 1104 C C . LYS A 1 136 ? 12.602 26.781 -6.844 1 53.5 136 LYS A C 1
ATOM 1106 O O . LYS A 1 136 ? 12.938 27.25 -5.75 1 53.5 136 LYS A O 1
ATOM 1111 N N . GLY A 1 137 ? 12.68 25.453 -7.094 1 53.75 137 GLY A N 1
ATOM 1112 C CA . GLY A 1 137 ? 12.977 24.75 -5.855 1 53.75 137 GLY A CA 1
ATOM 1113 C C . GLY A 1 137 ? 14.461 24.5 -5.645 1 53.75 137 GLY A C 1
ATOM 1114 O O . GLY A 1 137 ? 15.102 23.828 -6.445 1 53.75 137 GLY A O 1
ATOM 1115 N N . PRO A 1 138 ? 15.266 25.516 -4.859 1 52.38 138 PRO A N 1
ATOM 1116 C CA . PRO A 1 138 ? 16.688 25.391 -4.559 1 52.38 138 PRO A CA 1
ATOM 1117 C C . PRO A 1 138 ? 17.125 23.953 -4.297 1 52.38 138 PRO A C 1
ATOM 1119 O O . PRO A 1 138 ? 18.281 23.594 -4.516 1 52.38 138 PRO A O 1
ATOM 1122 N N . ARG A 1 139 ? 16.297 23.141 -3.822 1 58.5 139 ARG A N 1
ATOM 1123 C CA . ARG A 1 139 ? 16.688 21.844 -3.281 1 58.5 139 ARG A CA 1
ATOM 1124 C C . ARG A 1 139 ? 16.531 20.75 -4.332 1 58.5 139 ARG A C 1
ATOM 1126 O O . ARG A 1 139 ? 16.797 19.578 -4.055 1 58.5 139 ARG A O 1
ATOM 1133 N N . ASN A 1 140 ? 16.531 21.203 -5.574 1 72.25 140 ASN A N 1
ATOM 1134 C CA . ASN A 1 140 ? 16.297 20.281 -6.672 1 72.25 140 ASN A CA 1
ATOM 1135 C C . ASN A 1 140 ? 17.594 19.594 -7.113 1 72.25 140 ASN A C 1
ATOM 1137 O O . ASN A 1 140 ? 17.594 18.391 -7.395 1 72.25 140 ASN A O 1
ATOM 1141 N N . ASN A 1 141 ? 18.688 20.297 -6.801 1 78.25 141 ASN A N 1
ATOM 1142 C CA . ASN A 1 141 ? 19.938 19.719 -7.281 1 78.25 141 ASN A CA 1
ATOM 1143 C C . ASN A 1 141 ? 20.391 18.547 -6.41 1 78.25 141 ASN A C 1
ATOM 1145 O O . ASN A 1 141 ? 20.891 17.547 -6.926 1 78.25 141 ASN A O 1
ATOM 1149 N N . THR A 1 142 ? 20.219 18.734 -5.141 1 83 142 THR A N 1
ATOM 1150 C CA . THR A 1 142 ? 20.578 17.656 -4.242 1 83 142 THR A CA 1
ATOM 1151 C C . THR A 1 142 ? 19.734 16.406 -4.527 1 83 142 THR A C 1
ATOM 1153 O O . THR A 1 142 ? 20.25 15.289 -4.559 1 83 142 THR A O 1
ATOM 1156 N N . ASN A 1 143 ? 18.531 16.641 -4.766 1 87.31 143 ASN A N 1
ATOM 1157 C CA . ASN A 1 143 ? 17.625 15.539 -5.09 1 87.31 143 ASN A CA 1
ATOM 1158 C C . ASN A 1 143 ? 18.016 14.859 -6.395 1 87.31 143 ASN A C 1
ATOM 1160 O O . ASN A 1 143 ? 17.953 13.633 -6.504 1 87.31 143 ASN A O 1
ATOM 1164 N N . PHE A 1 144 ? 18.453 15.633 -7.324 1 87.94 144 PHE A N 1
ATOM 1165 C CA . PHE A 1 144 ? 18.844 15.094 -8.617 1 87.94 144 PHE A CA 1
ATOM 1166 C C . PHE A 1 144 ? 20.156 14.32 -8.5 1 87.94 144 PHE A C 1
ATOM 1168 O O . PHE A 1 144 ? 20.344 13.312 -9.18 1 87.94 144 PHE A O 1
ATOM 1175 N N . ARG A 1 145 ? 21.031 14.781 -7.637 1 89.81 145 ARG A N 1
ATOM 1176 C CA . ARG A 1 145 ? 22.281 14.047 -7.395 1 89.81 145 ARG A CA 1
ATOM 1177 C C . ARG A 1 145 ? 22 12.688 -6.762 1 89.81 145 ARG A C 1
ATOM 1179 O O . ARG A 1 145 ? 22.609 11.688 -7.137 1 89.81 145 ARG A O 1
ATOM 1186 N N . ILE A 1 146 ? 21.078 12.688 -5.82 1 91.75 146 ILE A N 1
ATOM 1187 C CA . ILE A 1 146 ? 20.719 11.438 -5.172 1 91.75 146 ILE A CA 1
ATOM 1188 C C . ILE A 1 146 ? 20.109 10.484 -6.195 1 91.75 146 ILE A C 1
ATOM 1190 O O . ILE A 1 146 ? 20.344 9.273 -6.156 1 91.75 146 ILE A O 1
ATOM 1194 N N . LEU A 1 147 ? 19.297 11.07 -7.105 1 93.5 147 LEU A N 1
ATOM 1195 C CA . LEU A 1 147 ? 18.734 10.25 -8.18 1 93.5 147 LEU A CA 1
ATOM 1196 C C . LEU A 1 147 ? 19.844 9.609 -9 1 93.5 147 LEU A C 1
ATOM 1198 O O . LEU A 1 147 ? 19.781 8.414 -9.297 1 93.5 147 LEU A O 1
ATOM 1202 N N . CYS A 1 148 ? 20.859 10.383 -9.305 1 93.88 148 CYS A N 1
ATOM 1203 C CA . CYS A 1 148 ? 21.969 9.867 -10.094 1 93.88 148 CYS A CA 1
ATOM 1204 C C . CYS A 1 148 ? 22.703 8.766 -9.344 1 93.88 148 CYS A C 1
ATOM 1206 O O . CYS A 1 148 ? 23.047 7.727 -9.914 1 93.88 148 CYS A O 1
ATOM 1208 N N . TYR A 1 149 ? 22.922 8.953 -8.055 1 94.31 149 TYR A N 1
ATOM 1209 C CA . TYR A 1 149 ? 23.562 7.926 -7.25 1 94.31 149 TYR A CA 1
ATOM 1210 C C . TYR A 1 149 ? 22.75 6.637 -7.25 1 94.31 149 TYR A C 1
ATOM 1212 O O . TYR A 1 149 ? 23.312 5.543 -7.383 1 94.31 149 TYR A O 1
ATOM 1220 N N . THR A 1 150 ? 21.5 6.812 -7.059 1 95.94 150 THR A N 1
ATOM 1221 C CA . THR A 1 150 ? 20.609 5.652 -6.992 1 95.94 150 THR A CA 1
ATOM 1222 C C . THR A 1 150 ? 20.609 4.902 -8.32 1 95.94 150 THR A C 1
ATOM 1224 O O . THR A 1 150 ? 20.656 3.67 -8.344 1 95.94 150 THR A O 1
ATOM 1227 N N . LEU A 1 151 ? 20.609 5.66 -9.438 1 96.62 151 LEU A N 1
ATOM 1228 C CA . LEU A 1 151 ? 20.609 5.039 -10.758 1 96.62 151 LEU A CA 1
ATOM 1229 C C . LEU A 1 151 ? 21.953 4.363 -11.039 1 96.62 151 LEU A C 1
ATOM 1231 O O . LEU A 1 151 ? 21.984 3.324 -11.703 1 96.62 151 LEU A O 1
ATOM 1235 N N . VAL A 1 152 ? 23.047 4.914 -10.547 1 97.12 152 VAL A N 1
ATOM 1236 C CA . VAL A 1 152 ? 24.375 4.324 -10.695 1 97.12 152 VAL A CA 1
ATOM 1237 C C . VAL A 1 152 ? 24.422 2.986 -9.953 1 97.12 152 VAL A C 1
ATOM 1239 O O . VAL A 1 152 ? 24.938 2 -10.484 1 97.12 152 VAL A O 1
ATOM 1242 N N . ILE A 1 153 ? 23.828 2.955 -8.789 1 97 153 ILE A N 1
ATOM 1243 C CA . ILE A 1 153 ? 23.797 1.726 -8.008 1 97 153 ILE A CA 1
ATOM 1244 C C . ILE A 1 153 ? 22.969 0.668 -8.734 1 97 153 ILE A C 1
ATOM 1246 O O . ILE A 1 153 ? 23.391 -0.488 -8.844 1 97 153 ILE A O 1
ATOM 1250 N N . SER A 1 154 ? 21.875 1.057 -9.273 1 97.12 154 SER A N 1
ATOM 1251 C CA . SER A 1 154 ? 20.984 0.124 -9.945 1 97.12 154 SER A CA 1
ATOM 1252 C C . SER A 1 154 ? 21.625 -0.447 -11.203 1 97.12 154 SER A C 1
ATOM 1254 O O . SER A 1 154 ? 21.688 -1.666 -11.375 1 97.12 154 SER A O 1
ATOM 1256 N N . ARG A 1 155 ? 22.188 0.42 -12.062 1 97.56 155 ARG A N 1
ATOM 1257 C CA . ARG A 1 155 ? 22.781 -0.036 -13.312 1 97.56 155 ARG A CA 1
ATOM 1258 C C . ARG A 1 155 ? 24.125 -0.725 -13.07 1 97.56 155 ARG A C 1
ATOM 1260 O O . ARG A 1 155 ? 24.484 -1.662 -13.781 1 97.56 155 ARG A O 1
ATOM 1267 N N . GLY A 1 156 ? 24.828 -0.208 -12.039 1 97.31 156 GLY A N 1
ATOM 1268 C CA . GLY A 1 156 ? 26.047 -0.89 -11.664 1 97.31 156 GLY A CA 1
ATOM 1269 C C . GLY A 1 156 ? 25.828 -2.324 -11.219 1 97.31 156 GLY A C 1
ATOM 1270 O O . GLY A 1 156 ? 26.578 -3.223 -11.609 1 97.31 156 GLY A O 1
ATOM 1271 N N . LEU A 1 157 ? 24.812 -2.488 -10.43 1 97.5 157 LEU A N 1
ATOM 1272 C CA . LEU A 1 157 ? 24.484 -3.838 -9.984 1 97.5 157 LEU A CA 1
ATOM 1273 C C . LEU A 1 157 ? 24.078 -4.719 -11.164 1 97.5 157 LEU A C 1
ATOM 1275 O O . LEU A 1 157 ? 24.5 -5.879 -11.242 1 97.5 157 LEU A O 1
ATOM 1279 N N . LEU A 1 158 ? 23.281 -4.223 -12.109 1 96.75 158 LEU A N 1
ATOM 1280 C CA . LEU A 1 158 ? 22.875 -4.992 -13.281 1 96.75 158 LEU A CA 1
ATOM 1281 C C . LEU A 1 158 ? 24.094 -5.375 -14.125 1 96.75 158 LEU A C 1
ATOM 1283 O O . LEU A 1 158 ? 24.172 -6.5 -14.625 1 96.75 158 LEU A O 1
ATOM 1287 N N . ALA A 1 159 ? 25.016 -4.445 -14.258 1 96.69 159 ALA A N 1
ATOM 1288 C CA . ALA A 1 159 ? 26.25 -4.734 -15 1 96.69 159 ALA A CA 1
ATOM 1289 C C . ALA A 1 159 ? 27.016 -5.875 -14.352 1 96.69 159 ALA A C 1
ATOM 1291 O O . ALA A 1 159 ? 27.484 -6.789 -15.039 1 96.69 159 ALA A O 1
ATOM 1292 N N . ILE A 1 160 ? 27.078 -5.824 -13.039 1 96.12 160 ILE A N 1
ATOM 1293 C CA . ILE A 1 160 ? 27.781 -6.867 -12.305 1 96.12 160 ILE A CA 1
ATOM 1294 C C . ILE A 1 160 ? 27.062 -8.203 -12.477 1 96.12 160 ILE A C 1
ATOM 1296 O O . ILE A 1 160 ? 27.703 -9.242 -12.672 1 96.12 160 ILE A O 1
ATOM 1300 N N . GLN A 1 161 ? 25.766 -8.188 -12.422 1 95.44 161 GLN A N 1
ATOM 1301 C CA . GLN A 1 161 ? 24.984 -9.414 -12.562 1 95.44 161 GLN A CA 1
ATOM 1302 C C . GLN A 1 161 ? 25.188 -10.039 -13.938 1 95.44 161 GLN A C 1
ATOM 1304 O O . GLN A 1 161 ? 25.297 -11.258 -14.062 1 95.44 161 GLN A O 1
ATOM 1309 N N . TYR A 1 162 ? 25.25 -9.266 -14.977 1 93.94 162 TYR A N 1
ATOM 1310 C CA . TYR A 1 162 ? 25.484 -9.797 -16.312 1 93.94 162 TYR A CA 1
ATOM 1311 C C . TYR A 1 162 ? 26.922 -10.289 -16.469 1 93.94 162 TYR A C 1
ATOM 1313 O O . TYR A 1 162 ? 27.188 -11.242 -17.203 1 93.94 162 TYR A O 1
ATOM 1321 N N . LEU A 1 163 ? 27.859 -9.656 -15.758 1 94.06 163 LEU A N 1
ATOM 1322 C CA . LEU A 1 163 ? 29.25 -10.125 -15.75 1 94.06 163 LEU A CA 1
ATOM 1323 C C . LEU A 1 163 ? 29.344 -11.508 -15.117 1 94.06 163 LEU A C 1
ATOM 1325 O O . LEU A 1 163 ? 30.109 -12.359 -15.586 1 94.06 163 LEU A O 1
ATOM 1329 N N . VAL A 1 164 ? 28.578 -11.641 -14.07 1 92.56 164 VAL A N 1
ATOM 1330 C CA . VAL A 1 164 ? 28.578 -12.938 -13.398 1 92.56 164 VAL A CA 1
ATOM 1331 C C . VAL A 1 164 ? 27.984 -14 -14.328 1 92.56 164 VAL A C 1
ATOM 1333 O O . VAL A 1 164 ? 28.5 -15.117 -14.398 1 92.56 164 VAL A O 1
ATOM 1336 N N . VAL A 1 165 ? 26.906 -13.664 -15.047 1 90.62 165 VAL A N 1
ATOM 1337 C CA . VAL A 1 165 ? 26.312 -14.602 -15.992 1 90.62 165 VAL A CA 1
ATOM 1338 C C . VAL A 1 165 ? 27.312 -14.922 -17.094 1 90.62 165 VAL A C 1
ATOM 1340 O O . VAL A 1 165 ? 27.438 -16.078 -17.516 1 90.62 165 VAL A O 1
ATOM 1343 N N . LEU A 1 166 ? 28.047 -13.93 -17.562 1 90.62 166 LEU A N 1
ATOM 1344 C CA . LEU A 1 166 ? 29.062 -14.109 -18.594 1 90.62 166 LEU A CA 1
ATOM 1345 C C . LEU A 1 166 ? 30.172 -15.039 -18.094 1 90.62 166 LEU A C 1
ATOM 1347 O O . LEU A 1 166 ? 30.672 -15.875 -18.859 1 90.62 166 LEU A O 1
ATOM 1351 N N . PHE A 1 167 ? 30.484 -14.867 -16.859 1 90.25 167 PHE A N 1
ATOM 1352 C CA . PHE A 1 167 ? 31.516 -15.711 -16.266 1 90.25 167 PHE A CA 1
ATOM 1353 C C . PHE A 1 167 ? 31.094 -17.172 -16.25 1 90.25 167 PHE A C 1
ATOM 1355 O O . PHE A 1 167 ? 31.859 -18.062 -16.609 1 90.25 167 PHE A O 1
ATOM 1362 N N . PHE A 1 168 ? 29.875 -17.422 -15.859 1 87.62 168 PHE A N 1
ATOM 1363 C CA . PHE A 1 168 ? 29.359 -18.797 -15.812 1 87.62 168 PHE A CA 1
ATOM 1364 C C . PHE A 1 168 ? 29.203 -19.359 -17.219 1 87.62 168 PHE A C 1
ATOM 1366 O O . PHE A 1 168 ? 29.406 -20.547 -17.438 1 87.62 168 PHE A O 1
ATOM 1373 N N . THR A 1 169 ? 28.797 -18.516 -18.109 1 86.06 169 THR A N 1
ATOM 1374 C CA . THR A 1 169 ? 28.656 -18.969 -19.5 1 86.06 169 THR A CA 1
ATOM 1375 C C . THR A 1 169 ? 30.031 -19.25 -20.109 1 86.06 169 THR A C 1
ATOM 1377 O O . THR A 1 169 ? 30.172 -20.156 -20.922 1 86.06 169 THR A O 1
ATOM 1380 N N . TRP A 1 170 ? 30.984 -18.484 -19.75 1 86.19 170 TRP A N 1
ATOM 1381 C CA . TRP A 1 170 ? 32.344 -18.703 -20.219 1 86.19 170 TRP A CA 1
ATOM 1382 C C . TRP A 1 170 ? 32.906 -20.016 -19.688 1 86.19 170 TRP A C 1
ATOM 1384 O O . TRP A 1 170 ? 33.562 -20.75 -20.406 1 86.19 170 TRP A O 1
ATOM 1394 N N . ARG A 1 171 ? 32.562 -20.25 -18.5 1 84.81 171 ARG A N 1
ATOM 1395 C CA . ARG A 1 171 ? 33 -21.5 -17.875 1 84.81 171 ARG A CA 1
ATOM 1396 C C . ARG A 1 171 ? 32.344 -22.703 -18.531 1 84.81 171 ARG A C 1
ATOM 1398 O O . ARG A 1 171 ? 32.938 -23.781 -18.641 1 84.81 171 ARG A O 1
ATOM 1405 N N . ALA A 1 172 ? 31.141 -22.469 -18.891 1 81.81 172 ALA A N 1
ATOM 1406 C CA . ALA A 1 172 ? 30.391 -23.562 -19.516 1 81.81 172 ALA A CA 1
ATOM 1407 C C . ALA A 1 172 ? 30.656 -23.641 -21 1 81.81 172 ALA A C 1
ATOM 1409 O O . ALA A 1 172 ? 30.172 -24.547 -21.688 1 81.81 172 ALA A O 1
ATOM 1410 N N . LYS A 1 173 ? 31.438 -22.688 -21.594 1 79.75 173 LYS A N 1
ATOM 1411 C CA . LYS A 1 173 ? 31.891 -22.641 -22.984 1 79.75 173 LYS A CA 1
ATOM 1412 C C . LYS A 1 173 ? 30.719 -22.516 -23.953 1 79.75 173 LYS A C 1
ATOM 1414 O O . LYS A 1 173 ? 30.672 -23.219 -24.969 1 79.75 173 LYS A O 1
ATOM 1419 N N . TYR A 1 174 ? 29.75 -21.734 -23.5 1 79.44 174 TYR A N 1
ATOM 1420 C CA . TYR A 1 174 ? 28.672 -21.406 -24.406 1 79.44 174 TYR A CA 1
ATOM 1421 C C . TYR A 1 174 ? 29 -20.188 -25.25 1 79.44 174 TYR A C 1
ATOM 1423 O O . TYR A 1 174 ? 28.609 -19.062 -24.906 1 79.44 174 TYR A O 1
ATOM 1431 N N . SER A 1 175 ? 29.609 -20.328 -26.297 1 78.38 175 SER A N 1
ATOM 1432 C CA . SER A 1 175 ? 30.234 -19.25 -27.062 1 78.38 175 SER A CA 1
ATOM 1433 C C . SER A 1 175 ? 29.188 -18.406 -27.781 1 78.38 175 SER A C 1
ATOM 1435 O O . SER A 1 175 ? 29.422 -17.234 -28.062 1 78.38 175 SER A O 1
ATOM 1437 N N . LYS A 1 176 ? 28.047 -18.922 -28.031 1 76.62 176 LYS A N 1
ATOM 1438 C CA . LYS A 1 176 ? 27.047 -18.219 -28.812 1 76.62 176 LYS A CA 1
ATOM 1439 C C . LYS A 1 176 ? 26.406 -17.094 -28.016 1 76.62 176 LYS A C 1
ATOM 1441 O O . LYS A 1 176 ? 25.828 -16.156 -28.578 1 76.62 176 LYS A O 1
ATOM 1446 N N . ILE A 1 177 ? 26.547 -17.203 -26.719 1 84.38 177 ILE A N 1
ATOM 1447 C CA . ILE A 1 177 ? 25.828 -16.234 -25.906 1 84.38 177 ILE A CA 1
ATOM 1448 C C . ILE A 1 177 ? 26.797 -15.195 -25.344 1 84.38 177 ILE A C 1
ATOM 1450 O O . ILE A 1 177 ? 26.375 -14.25 -24.672 1 84.38 177 ILE A O 1
ATOM 1454 N N . TYR A 1 178 ? 28.047 -15.266 -25.812 1 88.19 178 TYR A N 1
ATOM 1455 C CA . TYR A 1 178 ? 29.047 -14.32 -25.312 1 88.19 178 TYR A CA 1
ATOM 1456 C C . TYR A 1 178 ? 28.734 -12.906 -25.781 1 88.19 178 TYR A C 1
ATOM 1458 O O . TYR A 1 178 ? 28.688 -11.969 -24.984 1 88.19 178 TYR A O 1
ATOM 1466 N N . LEU A 1 179 ? 28.484 -12.789 -27.031 1 89.25 179 LEU A N 1
ATOM 1467 C CA . LEU A 1 179 ? 28.344 -11.469 -27.641 1 89.25 179 LEU A CA 1
ATOM 1468 C C . LEU A 1 179 ? 27.125 -10.742 -27.078 1 89.25 179 LEU A C 1
ATOM 1470 O O . LEU A 1 179 ? 27.25 -9.609 -26.594 1 89.25 179 LEU A O 1
ATOM 1474 N N . PRO A 1 180 ? 26 -11.406 -27.109 1 89.5 180 PRO A N 1
ATOM 1475 C CA . PRO A 1 180 ? 24.844 -10.695 -26.562 1 89.5 180 PRO A CA 1
ATOM 1476 C C . PRO A 1 180 ? 25.016 -10.359 -25.078 1 89.5 180 PRO A C 1
ATOM 1478 O O . PRO A 1 180 ? 24.547 -9.305 -24.625 1 89.5 180 PRO A O 1
ATOM 1481 N N . LEU A 1 181 ? 25.625 -11.164 -24.312 1 91.69 181 LEU A N 1
ATOM 1482 C CA . LEU A 1 181 ? 25.812 -10.898 -22.891 1 91.69 181 LEU A CA 1
ATOM 1483 C C . LEU A 1 181 ? 26.812 -9.758 -22.688 1 91.69 181 LEU A C 1
ATOM 1485 O O . LEU A 1 181 ? 26.625 -8.922 -21.797 1 91.69 181 LEU A O 1
ATOM 1489 N N . ILE A 1 182 ? 27.812 -9.734 -23.516 1 93.5 182 ILE A N 1
ATOM 1490 C CA . ILE A 1 182 ? 28.797 -8.656 -23.453 1 93.5 182 ILE A CA 1
ATOM 1491 C C . ILE A 1 182 ? 28.125 -7.336 -23.828 1 93.5 182 ILE A C 1
ATOM 1493 O O . ILE A 1 182 ? 28.375 -6.301 -23.219 1 93.5 182 ILE A O 1
ATOM 1497 N N . LEU A 1 183 ? 27.297 -7.422 -24.797 1 93.5 183 LEU A N 1
ATOM 1498 C CA . LEU A 1 183 ? 26.562 -6.227 -25.219 1 93.5 183 LEU A CA 1
ATOM 1499 C C . LEU A 1 183 ? 25.672 -5.715 -24.094 1 93.5 183 LEU A C 1
ATOM 1501 O O . LEU A 1 183 ? 25.562 -4.504 -23.891 1 93.5 183 LEU A O 1
ATOM 1505 N N . MET A 1 184 ? 25.062 -6.652 -23.406 1 93.81 184 MET A N 1
ATOM 1506 C CA . MET A 1 184 ? 24.219 -6.258 -22.281 1 93.81 184 MET A CA 1
ATOM 1507 C C . MET A 1 184 ? 25.062 -5.586 -21.188 1 93.81 184 MET A C 1
ATOM 1509 O O . MET A 1 184 ? 24.656 -4.555 -20.641 1 93.81 184 MET A O 1
ATOM 1513 N N . PHE A 1 185 ? 26.219 -6.188 -20.906 1 94.69 185 PHE A N 1
ATOM 1514 C CA . PHE A 1 185 ? 27.125 -5.605 -19.938 1 94.69 185 PHE A CA 1
ATOM 1515 C C . PHE A 1 185 ? 27.531 -4.191 -20.328 1 94.69 185 PHE A C 1
ATOM 1517 O O . PHE A 1 185 ? 27.531 -3.279 -19.5 1 94.69 185 PHE A O 1
ATOM 1524 N N . ILE A 1 186 ? 27.797 -4 -21.562 1 95.5 186 ILE A N 1
ATOM 1525 C CA . ILE A 1 186 ? 28.266 -2.717 -22.078 1 95.5 186 ILE A CA 1
ATOM 1526 C C . ILE A 1 186 ? 27.156 -1.676 -21.969 1 95.5 186 ILE A C 1
ATOM 1528 O O . ILE A 1 186 ? 27.406 -0.529 -21.578 1 95.5 186 ILE A O 1
ATOM 1532 N N . ILE A 1 187 ? 25.969 -2.041 -22.266 1 95.25 187 ILE A N 1
ATOM 1533 C CA . ILE A 1 187 ? 24.844 -1.128 -22.203 1 95.25 187 ILE A CA 1
ATOM 1534 C C . ILE A 1 187 ? 24.656 -0.619 -20.781 1 95.25 187 ILE A C 1
ATOM 1536 O O . ILE A 1 187 ? 24.531 0.587 -20.562 1 95.25 187 ILE A O 1
ATOM 1540 N N . TYR A 1 188 ? 24.656 -1.499 -19.781 1 96.31 188 TYR A N 1
ATOM 1541 C CA . TYR A 1 188 ? 24.438 -1.1 -18.391 1 96.31 188 TYR A CA 1
ATOM 1542 C C . TYR A 1 188 ? 25.656 -0.366 -17.828 1 96.31 188 TYR A C 1
ATOM 1544 O O . TYR A 1 188 ? 25.516 0.547 -17.016 1 96.31 188 TYR A O 1
ATOM 1552 N N . ALA A 1 189 ? 26.859 -0.731 -18.344 1 96.25 189 ALA A N 1
ATOM 1553 C CA . ALA A 1 189 ? 28.062 -0.012 -17.938 1 96.25 189 ALA A CA 1
ATOM 1554 C C . ALA A 1 189 ? 28.062 1.413 -18.484 1 96.25 189 ALA A C 1
ATOM 1556 O O . ALA A 1 189 ? 28.422 2.355 -17.781 1 96.25 189 ALA A O 1
ATOM 1557 N N . LEU A 1 190 ? 27.625 1.507 -19.719 1 95.75 190 LEU A N 1
ATOM 1558 C CA . LEU A 1 190 ? 27.547 2.828 -20.328 1 95.75 190 LEU A CA 1
ATOM 1559 C C . LEU A 1 190 ? 26.469 3.678 -19.641 1 95.75 190 LEU A C 1
ATOM 1561 O O . LEU A 1 190 ? 26.672 4.875 -19.438 1 95.75 190 LEU A O 1
ATOM 1565 N N . SER A 1 191 ? 25.344 3.053 -19.359 1 95.88 191 SER A N 1
ATOM 1566 C CA . SER A 1 191 ? 24.297 3.768 -18.641 1 95.88 191 SER A CA 1
ATOM 1567 C C . SER A 1 191 ? 24.766 4.203 -17.25 1 95.88 191 SER A C 1
ATOM 1569 O O . SER A 1 191 ? 24.5 5.324 -16.828 1 95.88 191 SER A O 1
ATOM 1571 N N . MET A 1 192 ? 25.5 3.334 -16.578 1 96.44 192 MET A N 1
ATOM 1572 C CA . MET A 1 192 ? 26.094 3.668 -15.281 1 96.44 192 MET A CA 1
ATOM 1573 C C . MET A 1 192 ? 27.031 4.859 -15.406 1 96.44 192 MET A C 1
ATOM 1575 O O . MET A 1 192 ? 26.984 5.789 -14.602 1 96.44 192 MET A O 1
ATOM 1579 N N . GLY A 1 193 ? 27.875 4.809 -16.438 1 95.5 193 GLY A N 1
ATOM 1580 C CA . GLY A 1 193 ? 28.797 5.895 -16.688 1 95.5 193 GLY A CA 1
ATOM 1581 C C . GLY A 1 193 ? 28.109 7.211 -17.016 1 95.5 193 GLY A C 1
ATOM 1582 O O . GLY A 1 193 ? 28.547 8.273 -16.562 1 95.5 193 GLY A O 1
ATOM 1583 N N . ALA A 1 194 ? 27.047 7.121 -17.797 1 94.81 194 ALA A N 1
ATOM 1584 C CA . ALA A 1 194 ? 26.281 8.32 -18.156 1 94.81 194 ALA A CA 1
ATOM 1585 C C . ALA A 1 194 ? 25.656 8.961 -16.922 1 94.81 194 ALA A C 1
ATOM 1587 O O . ALA A 1 194 ? 25.75 10.18 -16.734 1 94.81 194 ALA A O 1
ATOM 1588 N N . PHE A 1 195 ? 25.047 8.18 -16.047 1 95.12 195 PHE A N 1
ATOM 1589 C CA . PHE A 1 195 ? 24.438 8.711 -14.836 1 95.12 195 PHE A CA 1
ATOM 1590 C C . PHE A 1 195 ? 25.484 9.25 -13.883 1 95.12 195 PHE A C 1
ATOM 1592 O O . PHE A 1 195 ? 25.266 10.266 -13.219 1 95.12 195 PHE A O 1
ATOM 1599 N N . ALA A 1 196 ? 26.672 8.547 -13.828 1 94.62 196 ALA A N 1
ATOM 1600 C CA . ALA A 1 196 ? 27.766 9.031 -13 1 94.62 196 ALA A CA 1
ATOM 1601 C C . ALA A 1 196 ? 28.312 10.352 -13.539 1 94.62 196 ALA A C 1
ATOM 1603 O O . ALA A 1 196 ? 28.672 11.242 -12.758 1 94.62 196 ALA A O 1
ATOM 1604 N N . GLY A 1 197 ? 28.375 10.414 -14.812 1 91.62 197 GLY A N 1
ATOM 1605 C CA . GLY A 1 197 ? 28.859 11.633 -15.445 1 91.62 197 GLY A CA 1
ATOM 1606 C C . GLY A 1 197 ? 27.938 12.82 -15.258 1 91.62 197 GLY A C 1
ATOM 1607 O O . GLY A 1 197 ? 28.391 13.969 -15.305 1 91.62 197 GLY A O 1
ATOM 1608 N N . MET A 1 198 ? 26.672 12.57 -14.977 1 89.81 198 MET A N 1
ATOM 1609 C CA . MET A 1 198 ? 25.688 13.633 -14.773 1 89.81 198 MET A CA 1
ATOM 1610 C C . MET A 1 198 ? 25.812 14.227 -13.375 1 89.81 198 MET A C 1
ATOM 1612 O O . MET A 1 198 ? 25.312 15.328 -13.117 1 89.81 198 MET A O 1
ATOM 1616 N N . THR A 1 199 ? 26.453 13.625 -12.406 1 86.88 199 THR A N 1
ATOM 1617 C CA . THR A 1 199 ? 26.484 14.016 -11.008 1 86.88 199 THR A CA 1
ATOM 1618 C C . THR A 1 199 ? 27.141 15.383 -10.836 1 86.88 199 THR A C 1
ATOM 1620 O O . THR A 1 199 ? 26.656 16.234 -10.094 1 86.88 199 THR A O 1
ATOM 1623 N N . PRO A 1 200 ? 28.266 15.664 -11.641 1 83.25 200 PRO A N 1
ATOM 1624 C CA . PRO A 1 200 ? 28.891 16.969 -11.461 1 83.25 200 PRO A CA 1
ATOM 1625 C C . PRO A 1 200 ? 28.031 18.109 -12.016 1 83.25 200 PRO A C 1
ATOM 1627 O O . PRO A 1 200 ? 28.219 19.266 -11.625 1 83.25 200 PRO A O 1
ATOM 1630 N N . ALA A 1 201 ? 27.109 17.75 -12.906 1 80.25 201 ALA A N 1
ATOM 1631 C CA . ALA A 1 201 ? 26.25 18.781 -13.477 1 80.25 201 ALA A CA 1
ATOM 1632 C C . ALA A 1 201 ? 25.266 19.328 -12.445 1 80.25 201 ALA A C 1
ATOM 1634 O O . ALA A 1 201 ? 24.781 20.453 -12.57 1 80.25 201 ALA A O 1
ATOM 1635 N N . PHE A 1 202 ? 24.984 18.594 -11.391 1 78.25 202 PHE A N 1
ATOM 1636 C CA . PHE A 1 202 ? 24.016 19 -10.391 1 78.25 202 PHE A CA 1
ATOM 1637 C C . PHE A 1 202 ? 24.703 19.5 -9.125 1 78.25 202 PHE A C 1
ATOM 1639 O O . PHE A 1 202 ? 24.188 19.328 -8.023 1 78.25 202 PHE A O 1
ATOM 1646 N N . ARG A 1 203 ? 25.844 20.047 -9.406 1 73.62 203 ARG A N 1
ATOM 1647 C CA . ARG A 1 203 ? 26.531 20.656 -8.273 1 73.62 203 ARG A CA 1
ATOM 1648 C C . ARG A 1 203 ? 25.75 21.844 -7.734 1 73.62 203 ARG A C 1
ATOM 1650 O O . ARG A 1 203 ? 24.953 22.453 -8.453 1 73.62 203 ARG A O 1
ATOM 1657 N N . GLU A 1 204 ? 25.906 21.984 -6.484 1 67.56 204 GLU A N 1
ATOM 1658 C CA . GLU A 1 204 ? 25.188 23.047 -5.777 1 67.56 204 GLU A CA 1
ATOM 1659 C C . GLU A 1 204 ? 25.406 24.391 -6.445 1 67.56 204 GLU A C 1
ATOM 1661 O O . GLU A 1 204 ? 26.531 24.734 -6.809 1 67.56 204 GLU A O 1
ATOM 1666 N N . GLY A 1 205 ? 24.375 25.016 -6.812 1 61.84 205 GLY A N 1
ATOM 1667 C CA . GLY A 1 205 ? 24.484 26.375 -7.305 1 61.84 205 GLY A CA 1
ATOM 1668 C C . GLY A 1 205 ? 24.359 26.469 -8.812 1 61.84 205 GLY A C 1
ATOM 1669 O O . GLY A 1 205 ? 24.141 27.562 -9.352 1 61.84 205 GLY A O 1
ATOM 1670 N N . ASN A 1 206 ? 24.609 25.406 -9.461 1 60.5 206 ASN A N 1
ATOM 1671 C CA . ASN A 1 206 ? 24.562 25.5 -10.914 1 60.5 206 ASN A CA 1
ATOM 1672 C C . ASN A 1 206 ? 23.156 25.266 -11.453 1 60.5 206 ASN A C 1
ATOM 1674 O O . ASN A 1 206 ? 22.672 24.125 -11.461 1 60.5 206 ASN A O 1
ATOM 1678 N N . GLN A 1 207 ? 22.391 26.25 -11.641 1 61.84 207 GLN A N 1
ATOM 1679 C CA . GLN A 1 207 ? 21.016 26.156 -12.117 1 61.84 207 GLN A CA 1
ATOM 1680 C C . GLN A 1 207 ? 20.953 26.297 -13.641 1 61.84 207 GLN A C 1
ATOM 1682 O O . GLN A 1 207 ? 19.875 26.312 -14.227 1 61.84 207 GLN A O 1
ATOM 1687 N N . SER A 1 208 ? 22.109 26.547 -14.328 1 57.66 208 SER A N 1
ATOM 1688 C CA . SER A 1 208 ? 22.094 26.906 -15.742 1 57.66 208 SER A CA 1
ATOM 1689 C C . SER A 1 208 ? 21.688 25.719 -16.609 1 57.66 208 SER A C 1
ATOM 1691 O O . SER A 1 208 ? 21.188 25.906 -17.719 1 57.66 208 SER A O 1
ATOM 1693 N N . ARG A 1 209 ? 21.969 24.625 -16.125 1 62.75 209 ARG A N 1
ATOM 1694 C CA . ARG A 1 209 ? 21.75 23.484 -17.016 1 62.75 209 ARG A CA 1
ATOM 1695 C C . ARG A 1 209 ? 20.531 22.672 -16.594 1 62.75 209 ARG A C 1
ATOM 1697 O O . ARG A 1 209 ? 20.641 21.5 -16.25 1 62.75 209 ARG A O 1
ATOM 1704 N N . ARG A 1 210 ? 19.328 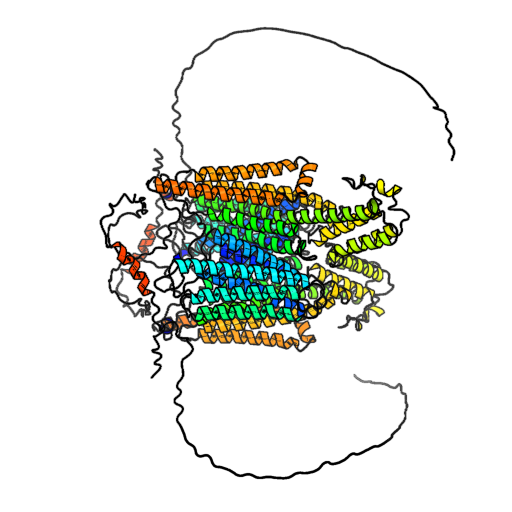23.266 -16.812 1 64.25 210 ARG A N 1
ATOM 1705 C CA . ARG A 1 210 ? 18.078 22.703 -16.312 1 64.25 210 ARG A CA 1
ATOM 1706 C C . ARG A 1 210 ? 17.625 21.516 -17.141 1 64.25 210 ARG A C 1
ATOM 1708 O O . ARG A 1 210 ? 17.031 20.562 -16.609 1 64.25 210 ARG A O 1
ATOM 1715 N N . HIS A 1 211 ? 18.078 21.484 -18.359 1 75 211 HIS A N 1
ATOM 1716 C CA . HIS A 1 211 ? 17.516 20.469 -19.25 1 75 211 HIS A CA 1
ATOM 1717 C C . HIS A 1 211 ? 18.344 19.188 -19.219 1 75 211 HIS A C 1
ATOM 1719 O O . HIS A 1 211 ? 18.016 18.234 -19.922 1 75 211 HIS A O 1
ATOM 1725 N N . ILE A 1 212 ? 19.234 19.172 -18.281 1 80.12 212 ILE A N 1
ATOM 1726 C CA . ILE A 1 212 ? 20.109 18 -18.172 1 80.12 212 ILE A CA 1
ATOM 1727 C C . ILE A 1 212 ? 19.297 16.812 -17.656 1 80.12 212 ILE A C 1
ATOM 1729 O O . ILE A 1 212 ? 19.688 15.656 -17.875 1 80.12 212 ILE A O 1
ATOM 1733 N N . TYR A 1 213 ? 18.125 17.141 -17.031 1 82.31 213 TYR A N 1
ATOM 1734 C CA . TYR A 1 213 ? 17.312 16.047 -16.5 1 82.31 213 TYR A CA 1
ATOM 1735 C C . TYR A 1 213 ? 16.75 15.195 -17.641 1 82.31 213 TYR A C 1
ATOM 1737 O O . TYR A 1 213 ? 16.422 14.023 -17.438 1 82.31 213 TYR A O 1
ATOM 1745 N N . LEU A 1 214 ? 16.719 15.68 -18.859 1 85.75 214 LEU A N 1
ATOM 1746 C CA . LEU A 1 214 ? 16.203 14.945 -20.016 1 85.75 214 LEU A CA 1
ATOM 1747 C C . LEU A 1 214 ? 17.125 13.797 -20.391 1 85.75 214 LEU A C 1
ATOM 1749 O O . LEU A 1 214 ? 16.719 12.836 -21.031 1 85.75 214 LEU A O 1
ATOM 1753 N N . VAL A 1 215 ? 18.359 13.953 -19.953 1 87.88 215 VAL A N 1
ATOM 1754 C CA . VAL A 1 215 ? 19.359 12.93 -20.266 1 87.88 215 VAL A CA 1
ATOM 1755 C C . VAL A 1 215 ? 18.969 11.609 -19.609 1 87.88 215 VAL A C 1
ATOM 1757 O O . VAL A 1 215 ? 19.188 10.531 -20.172 1 87.88 215 VAL A O 1
ATOM 1760 N N . TRP A 1 216 ? 18.328 11.695 -18.391 1 90.19 216 TRP A N 1
ATOM 1761 C CA . TRP A 1 216 ? 17.859 10.484 -17.734 1 90.19 216 TRP A CA 1
ATOM 1762 C C . TRP A 1 216 ? 16.922 9.695 -18.641 1 90.19 216 TRP A C 1
ATOM 1764 O O . TRP A 1 216 ? 17.094 8.492 -18.828 1 90.19 216 TRP A O 1
ATOM 1774 N N . TYR A 1 217 ? 16.031 10.383 -19.266 1 91.88 217 TYR A N 1
ATOM 1775 C CA . TYR A 1 217 ? 15 9.75 -20.062 1 91.88 217 TYR A CA 1
ATOM 1776 C C . TYR A 1 217 ? 15.562 9.234 -21.375 1 91.88 217 TYR A C 1
ATOM 1778 O O . TYR A 1 217 ? 15.188 8.156 -21.844 1 91.88 217 TYR A O 1
ATOM 1786 N N . ILE A 1 218 ? 16.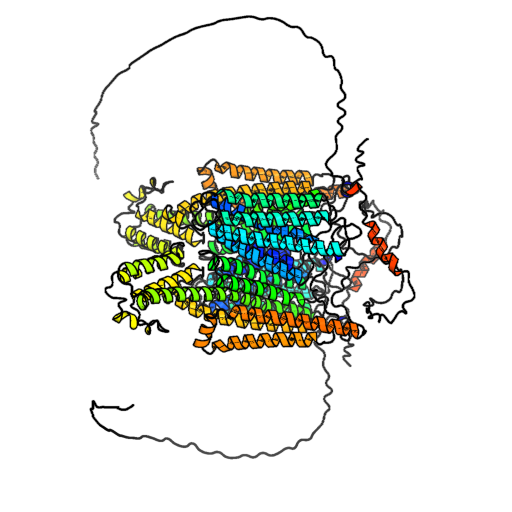484 9.945 -21.922 1 92.81 218 ILE A N 1
ATOM 1787 C CA . ILE A 1 218 ? 17.109 9.523 -23.156 1 92.81 218 ILE A CA 1
ATOM 1788 C C . ILE A 1 218 ? 17.891 8.227 -22.938 1 92.81 218 ILE A C 1
ATOM 1790 O O . ILE A 1 218 ? 17.781 7.285 -23.719 1 92.81 218 ILE A O 1
ATOM 1794 N N . VAL A 1 219 ? 18.641 8.211 -21.859 1 93.5 219 VAL A N 1
ATOM 1795 C CA . VAL A 1 219 ? 19.438 7.031 -21.547 1 93.5 219 VAL A CA 1
ATOM 1796 C C . VAL A 1 219 ? 18.516 5.84 -21.297 1 93.5 219 VAL A C 1
ATOM 1798 O O . VAL A 1 219 ? 18.766 4.738 -21.781 1 93.5 219 VAL A O 1
ATOM 1801 N N . MET A 1 220 ? 17.453 6.07 -20.625 1 93.19 220 MET A N 1
ATOM 1802 C CA . MET A 1 220 ? 16.547 4.988 -20.281 1 93.19 220 MET A CA 1
ATOM 1803 C C . MET A 1 220 ? 15.836 4.457 -21.516 1 93.19 220 MET A C 1
ATOM 1805 O O . MET A 1 220 ? 15.633 3.248 -21.656 1 93.19 220 MET A O 1
ATOM 1809 N N . ILE A 1 221 ? 15.453 5.336 -22.438 1 91.88 221 ILE A N 1
ATOM 1810 C CA . ILE A 1 221 ? 14.82 4.918 -23.672 1 91.88 221 ILE A CA 1
ATOM 1811 C C . ILE A 1 221 ? 15.82 4.141 -24.531 1 91.88 221 ILE A C 1
ATOM 1813 O O . ILE A 1 221 ? 15.484 3.088 -25.078 1 91.88 221 ILE A O 1
ATOM 1817 N N . PHE A 1 222 ? 16.969 4.629 -24.547 1 92.44 222 PHE A N 1
ATOM 1818 C CA . PHE A 1 222 ? 18.031 3.945 -25.297 1 92.44 222 PHE A CA 1
ATOM 1819 C C . PHE A 1 222 ? 18.281 2.561 -24.703 1 92.44 222 PHE A C 1
ATOM 1821 O O . PHE A 1 222 ? 18.453 1.591 -25.453 1 92.44 222 PHE A O 1
ATOM 1828 N N . GLU A 1 223 ? 18.328 2.482 -23.406 1 92.75 223 GLU A N 1
ATOM 1829 C CA . GLU A 1 223 ? 18.5 1.203 -22.719 1 92.75 223 GLU A CA 1
ATOM 1830 C C . GLU A 1 223 ? 17.391 0.227 -23.078 1 92.75 223 GLU A C 1
ATOM 1832 O O . GLU A 1 223 ? 17.656 -0.923 -23.438 1 92.75 223 GLU A O 1
ATOM 1837 N N . ALA A 1 224 ? 16.219 0.705 -23.031 1 89.31 224 ALA A N 1
ATOM 1838 C CA . ALA A 1 224 ? 15.062 -0.153 -23.297 1 89.31 224 ALA A CA 1
ATOM 1839 C C . ALA A 1 224 ? 15.062 -0.641 -24.75 1 89.31 224 ALA A C 1
ATOM 1841 O O . ALA A 1 224 ? 14.867 -1.829 -25 1 89.31 224 ALA A O 1
ATOM 1842 N N . VAL A 1 225 ? 15.414 0.2 -25.656 1 88.25 225 VAL A N 1
ATOM 1843 C CA . VAL A 1 225 ? 15.398 -0.126 -27.078 1 88.25 225 VAL A CA 1
ATOM 1844 C C . VAL A 1 225 ? 16.516 -1.113 -27.391 1 88.25 225 VAL A C 1
ATOM 1846 O O . VAL A 1 225 ? 16.312 -2.1 -28.109 1 88.25 225 VAL A O 1
ATOM 1849 N N . THR A 1 226 ? 17.625 -0.887 -26.859 1 90.94 226 THR A N 1
ATOM 1850 C CA . THR A 1 226 ? 18.781 -1.728 -27.156 1 90.94 226 THR A CA 1
ATOM 1851 C C . THR A 1 226 ? 18.609 -3.115 -26.547 1 90.94 226 THR A C 1
ATOM 1853 O O . THR A 1 226 ? 18.953 -4.121 -27.172 1 90.94 226 THR A O 1
ATOM 1856 N N . VAL A 1 227 ? 18.141 -3.146 -25.312 1 89.88 227 VAL A N 1
ATOM 1857 C CA . VAL A 1 227 ? 17.953 -4.434 -24.656 1 89.88 227 VAL A CA 1
ATOM 1858 C C . VAL A 1 227 ? 16.906 -5.258 -25.406 1 89.88 227 VAL A C 1
ATOM 1860 O O . VAL A 1 227 ? 17.094 -6.457 -25.625 1 89.88 227 VAL A O 1
ATOM 1863 N N . ILE A 1 228 ? 15.898 -4.602 -25.844 1 86.56 228 ILE A N 1
ATOM 1864 C CA . ILE A 1 228 ? 14.859 -5.289 -26.594 1 86.56 228 ILE A CA 1
ATOM 1865 C C . ILE A 1 228 ? 15.391 -5.711 -27.969 1 86.56 228 ILE A C 1
ATOM 1867 O O . ILE A 1 228 ? 15.094 -6.809 -28.438 1 86.56 228 ILE A O 1
ATOM 1871 N N . ALA A 1 229 ? 16.188 -4.875 -28.578 1 87.75 229 ALA A N 1
ATOM 1872 C CA . ALA A 1 229 ? 16.797 -5.199 -29.859 1 87.75 229 ALA A CA 1
ATOM 1873 C C . ALA A 1 229 ? 17.688 -6.43 -29.766 1 87.75 229 ALA A C 1
ATOM 1875 O O . ALA A 1 229 ? 17.625 -7.316 -30.625 1 87.75 229 ALA A O 1
ATOM 1876 N N . ILE A 1 230 ? 18.422 -6.5 -28.703 1 88.44 230 ILE A N 1
ATOM 1877 C CA . ILE A 1 230 ? 19.312 -7.645 -28.5 1 88.44 230 ILE A CA 1
ATOM 1878 C C . ILE A 1 230 ? 18.469 -8.906 -28.312 1 88.44 230 ILE A C 1
ATOM 1880 O O . ILE A 1 230 ? 18.797 -9.961 -28.859 1 88.44 230 ILE A O 1
ATOM 1884 N N . SER A 1 231 ? 17.406 -8.781 -27.578 1 83.62 231 SER A N 1
ATOM 1885 C CA . SER A 1 231 ? 16.531 -9.922 -27.312 1 83.62 231 SER A CA 1
ATOM 1886 C C . SER A 1 231 ? 15.828 -10.383 -28.594 1 83.62 231 SER A C 1
ATOM 1888 O O . SER A 1 231 ? 15.445 -11.547 -28.719 1 83.62 231 SER A O 1
ATOM 1890 N N . CYS A 1 232 ? 15.648 -9.453 -29.547 1 81.94 232 CYS A N 1
ATOM 1891 C CA . CYS A 1 232 ? 15 -9.789 -30.812 1 81.94 232 CYS A CA 1
ATOM 1892 C C . CYS A 1 232 ? 15.984 -10.445 -31.781 1 81.94 232 CYS A C 1
ATOM 1894 O O . CYS A 1 232 ? 15.594 -11.273 -32.594 1 81.94 232 CYS A O 1
ATOM 1896 N N . PHE A 1 233 ? 17.219 -10.094 -31.625 1 83.25 233 PHE A N 1
ATOM 1897 C CA . PHE A 1 233 ? 18.203 -10.586 -32.562 1 83.25 233 PHE A CA 1
ATOM 1898 C C . PHE A 1 233 ? 18.75 -11.945 -32.156 1 83.25 233 PHE A C 1
ATOM 1900 O O . PHE A 1 233 ? 19.062 -12.789 -32.969 1 83.25 233 PHE A O 1
ATOM 1907 N N . TRP A 1 234 ? 18.891 -12.07 -30.844 1 81 234 TRP A N 1
ATOM 1908 C CA . TRP A 1 234 ? 19.406 -13.336 -30.328 1 81 234 TRP A CA 1
ATOM 1909 C C . TRP A 1 234 ? 18.312 -14.148 -29.656 1 81 234 TRP A C 1
ATOM 1911 O O . TRP A 1 234 ? 17.859 -13.797 -28.562 1 81 234 TRP A O 1
ATOM 1921 N N . ARG A 1 235 ? 17.953 -15.258 -30.234 1 72.38 235 ARG A N 1
ATOM 1922 C CA . ARG A 1 235 ? 16.844 -16.109 -29.812 1 72.38 235 ARG A CA 1
ATOM 1923 C C . ARG A 1 235 ? 17.094 -16.672 -28.422 1 72.38 235 ARG A C 1
ATOM 1925 O O . ARG A 1 235 ? 16.141 -16.906 -27.672 1 72.38 235 ARG A O 1
ATOM 1932 N N . MET A 1 236 ? 18.359 -16.828 -28.141 1 73.38 236 MET A N 1
ATOM 1933 C CA . MET A 1 236 ? 18.688 -17.453 -26.859 1 73.38 236 MET A CA 1
ATOM 1934 C C . MET A 1 236 ? 18.312 -16.531 -25.688 1 73.38 236 MET A C 1
ATOM 1936 O O . MET A 1 236 ? 18.109 -17 -24.578 1 73.38 236 MET A O 1
ATOM 1940 N N . LEU A 1 237 ? 18.297 -15.422 -26.031 1 75.5 237 LEU A N 1
ATOM 1941 C CA . LEU A 1 237 ? 17.938 -14.461 -25 1 75.5 237 LEU A CA 1
ATOM 1942 C C . LEU A 1 237 ? 16.484 -14.023 -25.156 1 75.5 237 LEU A C 1
ATOM 1944 O O . LEU A 1 237 ? 16.078 -13.016 -24.562 1 75.5 237 LEU A O 1
ATOM 1948 N N . SER A 1 238 ? 15.75 -14.867 -25.922 1 73.69 238 SER A N 1
ATOM 1949 C CA . SER A 1 238 ? 14.336 -14.547 -26.125 1 73.69 238 SER A CA 1
ATOM 1950 C C . SER A 1 238 ? 13.516 -14.844 -24.875 1 73.69 238 SER A C 1
ATOM 1952 O O . SER A 1 238 ? 14.016 -15.469 -23.938 1 73.69 238 SER A O 1
ATOM 1954 N N . PHE A 1 239 ? 12.305 -14.375 -24.797 1 73.44 239 PHE A N 1
ATOM 1955 C CA . PHE A 1 239 ? 11.453 -14.5 -23.625 1 73.44 239 PHE A CA 1
ATOM 1956 C C . PHE A 1 239 ? 10.375 -15.555 -23.844 1 73.44 239 PHE A C 1
ATOM 1958 O O . PHE A 1 239 ? 9.398 -15.617 -23.094 1 73.44 239 PHE A O 1
ATOM 1965 N N . LYS A 1 240 ? 10.391 -16.359 -24.844 1 66.62 240 LYS A N 1
ATOM 1966 C CA . LYS A 1 240 ? 9.359 -17.328 -25.234 1 66.62 240 LYS A CA 1
ATOM 1967 C C . LYS A 1 240 ? 9.062 -18.297 -24.078 1 66.62 240 LYS A C 1
ATOM 1969 O O . LYS A 1 240 ? 7.898 -18.609 -23.828 1 66.62 240 LYS A O 1
ATOM 1974 N N . LYS A 1 241 ? 9.945 -18.75 -23.312 1 71.69 241 LYS A N 1
ATOM 1975 C CA . LYS A 1 241 ? 9.695 -19.75 -22.266 1 71.69 241 LYS A CA 1
ATOM 1976 C C . LYS A 1 241 ? 9.984 -19.156 -20.875 1 71.69 241 LYS A C 1
ATOM 1978 O O . LYS A 1 241 ? 10.406 -19.891 -19.969 1 71.69 241 LYS A O 1
ATOM 1983 N N . THR A 1 242 ? 9.633 -17.859 -20.875 1 77.62 242 THR A N 1
ATOM 1984 C CA . THR A 1 242 ? 9.844 -17.234 -19.578 1 77.62 242 THR A CA 1
ATOM 1985 C C . THR A 1 242 ? 8.516 -16.781 -18.969 1 77.62 242 THR A C 1
ATOM 1987 O O . THR A 1 242 ? 7.469 -16.859 -19.625 1 77.62 242 THR A O 1
ATOM 1990 N N . HIS A 1 243 ? 8.516 -16.5 -17.781 1 83.19 243 HIS A N 1
ATOM 1991 C CA . HIS A 1 243 ? 7.309 -16.047 -17.109 1 83.19 243 HIS A CA 1
ATOM 1992 C C . HIS A 1 243 ? 7.176 -14.531 -17.156 1 83.19 243 HIS A C 1
ATOM 1994 O O . HIS A 1 243 ? 6.68 -13.922 -16.203 1 83.19 243 HIS A O 1
ATOM 2000 N N . LEU A 1 244 ? 7.68 -13.891 -18.25 1 84.94 244 LEU A N 1
ATOM 2001 C CA . LEU A 1 244 ? 7.609 -12.445 -18.406 1 84.94 244 LEU A CA 1
ATOM 2002 C C . LEU A 1 244 ? 6.16 -11.969 -18.422 1 84.94 244 LEU A C 1
ATOM 2004 O O . LEU A 1 244 ? 5.832 -10.953 -17.797 1 84.94 244 LEU A O 1
ATOM 2008 N N . MET A 1 245 ? 5.293 -12.68 -19.078 1 86.5 245 MET A N 1
ATOM 2009 C CA . MET A 1 245 ? 3.887 -12.305 -19.172 1 86.5 245 MET A CA 1
ATOM 2010 C C . MET A 1 245 ? 3.229 -12.32 -17.797 1 86.5 245 MET A C 1
ATOM 2012 O O . MET A 1 245 ? 2.408 -11.453 -17.484 1 86.5 245 MET A O 1
ATOM 2016 N N . GLU A 1 246 ? 3.605 -13.242 -17.016 1 87.19 246 GLU A N 1
ATOM 2017 C CA . GLU A 1 246 ? 3.088 -13.328 -15.648 1 87.19 246 GLU A CA 1
ATOM 2018 C C . GLU A 1 246 ? 3.541 -12.141 -14.812 1 87.19 246 GLU A C 1
ATOM 2020 O O . GLU A 1 246 ? 2.764 -11.594 -14.023 1 87.19 246 GLU A O 1
ATOM 2025 N N . ARG A 1 247 ? 4.777 -11.727 -14.984 1 91.38 247 ARG A N 1
ATOM 2026 C CA . ARG A 1 247 ? 5.305 -10.602 -14.227 1 91.38 247 ARG A CA 1
ATOM 2027 C C . ARG A 1 247 ? 4.598 -9.305 -14.609 1 91.38 247 ARG A C 1
ATOM 2029 O O . ARG A 1 247 ? 4.316 -8.469 -13.742 1 91.38 247 ARG A O 1
ATOM 2036 N N . MET A 1 248 ? 4.305 -9.195 -15.906 1 91.94 248 MET A N 1
ATOM 2037 C CA . MET A 1 248 ? 3.582 -8.008 -16.359 1 91.94 248 MET A CA 1
ATOM 2038 C C . MET A 1 248 ? 2.172 -7.973 -15.781 1 91.94 248 MET A C 1
ATOM 2040 O O . MET A 1 248 ? 1.697 -6.914 -15.367 1 91.94 248 MET A O 1
ATOM 2044 N N . SER A 1 249 ? 1.54 -9.102 -15.758 1 91.94 249 SER A N 1
ATOM 2045 C CA . SER A 1 249 ? 0.187 -9.18 -15.219 1 91.94 249 SER A CA 1
ATOM 2046 C C . SER A 1 249 ? 0.177 -8.93 -13.711 1 91.94 249 SER A C 1
ATOM 2048 O O . SER A 1 249 ? -0.725 -8.266 -13.195 1 91.94 249 SER A O 1
ATOM 2050 N N . LEU A 1 250 ? 1.19 -9.453 -13.016 1 91.19 250 LEU A N 1
ATOM 2051 C CA . LEU A 1 250 ? 1.285 -9.242 -11.578 1 91.19 250 LEU A CA 1
ATOM 2052 C C . LEU A 1 250 ? 1.51 -7.77 -11.25 1 91.19 250 LEU A C 1
ATOM 2054 O O . LEU A 1 250 ? 0.907 -7.238 -10.32 1 91.19 250 LEU A O 1
ATOM 2058 N N . LEU A 1 251 ? 2.34 -7.117 -12.023 1 94.12 251 LEU A N 1
ATOM 2059 C CA . LEU A 1 251 ? 2.559 -5.691 -11.805 1 94.12 251 LEU A CA 1
ATOM 2060 C C . LEU A 1 251 ? 1.284 -4.898 -12.078 1 94.12 251 LEU A C 1
ATOM 2062 O O . LEU A 1 251 ? 1.001 -3.916 -11.391 1 94.12 251 LEU A O 1
ATOM 2066 N N . THR A 1 252 ? 0.525 -5.316 -13.07 1 95.38 252 THR A N 1
ATOM 2067 C CA . THR A 1 252 ? -0.723 -4.637 -13.398 1 95.38 252 THR A CA 1
ATOM 2068 C C . THR A 1 252 ? -1.716 -4.746 -12.242 1 95.38 252 THR A C 1
ATOM 2070 O O . THR A 1 252 ? -2.379 -3.77 -11.891 1 95.38 252 THR A O 1
ATOM 2073 N N . ILE A 1 253 ? -1.795 -5.887 -11.602 1 93.62 253 ILE A N 1
ATOM 2074 C CA . ILE A 1 253 ? -2.668 -6.078 -10.445 1 93.62 253 ILE A CA 1
ATOM 2075 C C . ILE A 1 253 ? -2.227 -5.16 -9.312 1 93.62 253 ILE A C 1
ATOM 2077 O O . ILE A 1 253 ? -3.061 -4.547 -8.641 1 93.62 253 ILE A O 1
ATOM 2081 N N . ILE A 1 254 ? -0.961 -5.055 -9.148 1 91.12 254 ILE A N 1
ATOM 2082 C CA . ILE A 1 254 ? -0.397 -4.246 -8.07 1 91.12 254 ILE A CA 1
ATOM 2083 C C . ILE A 1 254 ? -0.677 -2.77 -8.336 1 91.12 254 ILE A C 1
ATOM 2085 O O . ILE A 1 254 ? -0.996 -2.018 -7.414 1 91.12 254 ILE A O 1
ATOM 2089 N N . VAL A 1 255 ? -0.598 -2.373 -9.578 1 94.06 255 VAL A N 1
ATOM 2090 C CA . VAL A 1 255 ? -0.881 -0.994 -9.961 1 94.06 255 VAL A CA 1
ATOM 2091 C C . VAL A 1 255 ? -2.359 -0.687 -9.727 1 94.06 255 VAL A C 1
ATOM 2093 O O . VAL A 1 255 ? -2.705 0.388 -9.234 1 94.06 255 VAL A O 1
ATOM 2096 N N . ILE A 1 256 ? -3.273 -1.612 -10.023 1 94.62 256 ILE A N 1
ATOM 2097 C CA . ILE A 1 256 ? -4.691 -1.464 -9.719 1 94.62 256 ILE A CA 1
ATOM 2098 C C . ILE A 1 256 ? -4.891 -1.402 -8.203 1 94.62 256 ILE A C 1
ATOM 2100 O O . ILE A 1 256 ? -5.754 -0.668 -7.715 1 94.62 256 ILE A O 1
ATOM 2104 N N . GLY A 1 257 ? -4.008 -2.098 -7.5 1 91 257 GLY A N 1
ATOM 2105 C CA . GLY A 1 257 ? -4.035 -2.096 -6.047 1 91 257 GLY A CA 1
ATOM 2106 C C . GLY A 1 257 ? -3.803 -0.72 -5.449 1 91 257 GLY A C 1
ATOM 2107 O O . GLY A 1 257 ? -4.309 -0.416 -4.367 1 91 257 GLY A O 1
ATOM 2108 N N . GLU A 1 258 ? -3.055 0.095 -6.172 1 90.44 258 GLU A N 1
ATOM 2109 C CA . GLU A 1 258 ? -2.914 1.484 -5.746 1 90.44 258 GLU A CA 1
ATOM 2110 C C . GLU A 1 258 ? -4.27 2.188 -5.703 1 90.44 258 GLU A C 1
ATOM 2112 O O . GLU A 1 258 ? -4.496 3.051 -4.852 1 90.44 258 GLU A O 1
ATOM 2117 N N . GLY A 1 259 ? -5.137 1.8 -6.617 1 93.75 259 GLY A N 1
ATOM 2118 C CA . GLY A 1 259 ? -6.504 2.301 -6.594 1 93.75 259 GLY A CA 1
ATOM 2119 C C . GLY A 1 259 ? -7.285 1.854 -5.375 1 93.75 259 GLY A C 1
ATOM 2120 O O . GLY A 1 259 ? -8.094 2.613 -4.836 1 93.75 259 GLY A O 1
ATOM 2121 N N . ALA A 1 260 ? -6.945 0.64 -4.902 1 94.56 260 ALA A N 1
ATOM 2122 C CA . ALA A 1 260 ? -7.59 0.132 -3.695 1 94.56 260 ALA A CA 1
ATOM 2123 C C . ALA A 1 260 ? -7.152 0.921 -2.465 1 94.56 260 ALA A C 1
ATOM 2125 O O . ALA A 1 260 ? -7.977 1.267 -1.615 1 94.56 260 ALA A O 1
ATOM 2126 N N . ILE A 1 261 ? -5.887 1.26 -2.412 1 92.19 261 ILE A N 1
ATOM 2127 C CA . ILE A 1 261 ? -5.387 2.098 -1.326 1 92.19 261 ILE A CA 1
ATOM 2128 C C . ILE A 1 261 ? -6.047 3.473 -1.391 1 92.19 261 ILE A C 1
ATOM 2130 O O . ILE A 1 261 ? -6.496 4 -0.371 1 92.19 261 ILE A O 1
ATOM 2134 N N . GLY A 1 262 ? -6.184 3.967 -2.596 1 93.31 262 GLY A N 1
ATOM 2135 C CA . GLY A 1 262 ? -6.809 5.266 -2.795 1 93.31 262 GLY A CA 1
ATOM 2136 C C . GLY A 1 262 ? -8.258 5.305 -2.348 1 93.31 262 GLY A C 1
ATOM 2137 O O . GLY A 1 262 ? -8.672 6.242 -1.66 1 93.31 262 GLY A O 1
ATOM 2138 N N . VAL A 1 263 ? -9.023 4.297 -2.643 1 96.31 263 VAL A N 1
ATOM 2139 C CA . VAL A 1 263 ? -10.453 4.309 -2.348 1 96.31 263 VAL A CA 1
ATOM 2140 C C . VAL A 1 263 ? -10.664 4.156 -0.843 1 96.31 263 VAL A C 1
ATOM 2142 O O . VAL A 1 263 ? -11.594 4.738 -0.282 1 96.31 263 VAL A O 1
ATOM 2145 N N . THR A 1 264 ? -9.797 3.383 -0.151 1 94.94 264 THR A N 1
ATOM 2146 C CA . THR A 1 264 ? -9.93 3.227 1.293 1 94.94 264 THR A CA 1
ATOM 2147 C C . THR A 1 264 ? -9.602 4.531 2.01 1 94.94 264 THR A C 1
ATOM 2149 O O . THR A 1 264 ? -10.234 4.867 3.016 1 94.94 264 THR A O 1
ATOM 2152 N N . LYS A 1 265 ? -8.734 5.289 1.469 1 91.44 265 LYS A N 1
ATOM 2153 C CA . LYS A 1 265 ? -8.445 6.602 2.035 1 91.44 265 LYS A CA 1
ATOM 2154 C C . LYS A 1 265 ? -9.57 7.59 1.734 1 91.44 265 LYS A C 1
ATOM 2156 O O . LYS A 1 265 ? -9.969 8.367 2.604 1 91.44 265 LYS A O 1
ATOM 2161 N N . THR A 1 266 ? -10.078 7.516 0.547 1 93.75 266 THR A N 1
ATOM 2162 C CA . THR A 1 266 ? -11.102 8.453 0.097 1 93.75 266 THR A CA 1
ATOM 2163 C C . THR A 1 266 ? -12.391 8.258 0.88 1 93.75 266 THR A C 1
ATOM 2165 O O . THR A 1 266 ? -13.039 9.234 1.27 1 93.75 266 THR A O 1
ATOM 2168 N N . VAL A 1 267 ? -12.734 7.016 1.122 1 94.94 267 VAL A N 1
ATOM 2169 C CA . VAL A 1 267 ? -13.977 6.758 1.854 1 94.94 267 VAL A CA 1
ATOM 2170 C C . VAL A 1 267 ? -13.867 7.332 3.264 1 94.94 267 VAL A C 1
ATOM 2172 O O . VAL A 1 267 ? -14.836 7.887 3.789 1 94.94 267 VAL A O 1
ATOM 2175 N N . SER A 1 268 ? -12.727 7.254 3.865 1 90.12 268 SER A N 1
ATOM 2176 C CA . SER A 1 268 ? -12.5 7.785 5.207 1 90.12 268 SER A CA 1
ATOM 2177 C C . SER A 1 268 ? -12.555 9.305 5.211 1 90.12 268 SER A C 1
ATOM 2179 O O . SER A 1 268 ? -13.047 9.914 6.168 1 90.12 268 SER A O 1
ATOM 2181 N N . ARG A 1 269 ? -12.102 9.859 4.176 1 88.56 269 ARG A N 1
ATOM 2182 C CA . ARG A 1 269 ? -12.094 11.312 4.074 1 88.56 269 ARG A CA 1
ATOM 2183 C C . ARG A 1 269 ? -13.5 11.859 3.869 1 88.56 269 ARG A C 1
ATOM 2185 O O . ARG A 1 269 ? -13.859 12.891 4.441 1 88.56 269 ARG A O 1
ATOM 2192 N N . ILE A 1 270 ? -14.242 11.18 3.094 1 90.31 270 ILE A N 1
ATOM 2193 C CA . ILE A 1 270 ? -15.562 11.672 2.701 1 90.31 270 ILE A CA 1
ATOM 2194 C C . ILE A 1 270 ? -16.578 11.367 3.805 1 90.31 270 ILE A C 1
ATOM 2196 O O . ILE A 1 270 ? -17.422 12.203 4.121 1 90.31 270 ILE A O 1
ATOM 2200 N N . MET A 1 271 ? -16.453 10.242 4.496 1 90.31 271 MET A N 1
ATOM 2201 C CA . MET A 1 271 ? -17.547 9.82 5.367 1 90.31 271 MET A CA 1
ATOM 2202 C C . MET A 1 271 ? -17.031 9.484 6.762 1 90.31 271 MET A C 1
ATOM 2204 O O . MET A 1 271 ? -17.766 8.938 7.586 1 90.31 271 MET A O 1
ATOM 2208 N N . GLY A 1 272 ? -15.875 9.734 7.047 1 80.94 272 GLY A N 1
ATOM 2209 C CA . GLY A 1 272 ? -15.297 9.43 8.344 1 80.94 272 GLY A CA 1
ATOM 2210 C C . GLY A 1 272 ? -15.867 10.266 9.469 1 80.94 272 GLY A C 1
ATOM 2211 O O . GLY A 1 272 ? -16 9.781 10.602 1 80.94 272 GLY A O 1
ATOM 2212 N N . LYS A 1 273 ? -16.25 11.469 9.18 1 75.5 273 LYS A N 1
ATOM 2213 C CA . LYS A 1 273 ? -16.656 12.398 10.227 1 75.5 273 LYS A CA 1
ATOM 2214 C C . LYS A 1 273 ? -18.141 12.258 10.539 1 75.5 273 LYS A C 1
ATOM 2216 O O . LYS A 1 273 ? -18.531 12.164 11.703 1 75.5 273 LYS A O 1
ATOM 2221 N N . HIS A 1 274 ? -18.969 12.25 9.539 1 74.56 274 HIS A N 1
ATOM 2222 C CA . HIS A 1 274 ? -20.406 12.344 9.766 1 74.56 274 HIS A CA 1
ATOM 2223 C C . HIS A 1 274 ? -21.094 11.008 9.492 1 74.56 274 HIS A C 1
ATOM 2225 O O . HIS A 1 274 ? -22.312 10.898 9.602 1 74.56 274 HIS A O 1
ATOM 2231 N N . GLY A 1 275 ? -20.312 10.039 9.203 1 79.38 275 GLY A N 1
ATOM 2232 C CA . GLY A 1 275 ? -20.938 8.758 8.93 1 79.38 275 GLY A CA 1
ATOM 2233 C C . GLY A 1 275 ? -21.328 8.578 7.477 1 79.38 275 GLY A C 1
ATOM 2234 O O . GLY A 1 275 ? -20.703 9.164 6.586 1 79.38 275 GLY A O 1
ATOM 2235 N N . LEU A 1 276 ? -22.391 7.789 7.258 1 86.88 276 LEU A N 1
ATOM 2236 C CA . LEU A 1 276 ? -22.734 7.379 5.902 1 86.88 276 LEU A CA 1
ATOM 2237 C C . LEU A 1 276 ? -23.562 8.461 5.199 1 86.88 276 LEU A C 1
ATOM 2239 O O . LEU A 1 276 ? -24.484 9.016 5.789 1 86.88 276 LEU A O 1
ATOM 2243 N N . ASP A 1 277 ? -23.047 8.844 4.023 1 89.56 277 ASP A N 1
ATOM 2244 C CA . ASP A 1 277 ? -23.719 9.75 3.088 1 89.56 277 ASP A CA 1
ATOM 2245 C C . ASP A 1 277 ? -24.094 9.023 1.799 1 89.56 277 ASP A C 1
ATOM 2247 O O . ASP A 1 277 ? -23.297 8.273 1.242 1 89.56 277 ASP A O 1
ATOM 2251 N N . VAL A 1 278 ? -25.312 9.148 1.322 1 91.31 278 VAL A N 1
ATOM 2252 C CA . VAL A 1 278 ? -25.828 8.398 0.184 1 91.31 278 VAL A CA 1
ATOM 2253 C C . VAL A 1 278 ? -25 8.703 -1.058 1 91.31 278 VAL A C 1
ATOM 2255 O O . VAL A 1 278 ? -24.547 7.781 -1.748 1 91.31 278 VAL A O 1
ATOM 2258 N N . GLU A 1 279 ? -24.812 9.977 -1.371 1 93.12 279 GLU A N 1
ATOM 2259 C CA . GLU A 1 279 ? -24.047 10.328 -2.559 1 93.12 279 GLU A CA 1
ATOM 2260 C C . GLU A 1 279 ? -22.609 9.836 -2.447 1 93.12 279 GLU A C 1
ATOM 2262 O O . GLU A 1 279 ? -22.031 9.344 -3.422 1 93.12 279 GLU A O 1
ATOM 2267 N N . GLY A 1 280 ? -22.031 10.055 -1.222 1 93.62 280 GLY A N 1
ATOM 2268 C CA . GLY A 1 280 ? -20.688 9.555 -0.992 1 93.62 280 GLY A CA 1
ATOM 2269 C C . GLY A 1 280 ? -20.562 8.055 -1.198 1 93.62 280 GLY A C 1
ATOM 2270 O O . GLY A 1 280 ? -19.594 7.582 -1.799 1 93.62 280 GLY A O 1
ATOM 2271 N N . CYS A 1 281 ? -21.547 7.309 -0.778 1 94.62 281 CYS A N 1
ATOM 2272 C CA . CYS A 1 281 ? -21.547 5.859 -0.934 1 94.62 281 CYS A CA 1
ATOM 2273 C C . CYS A 1 281 ? -21.594 5.469 -2.406 1 94.62 281 CYS A C 1
ATOM 2275 O O . CYS A 1 281 ? -20.891 4.555 -2.834 1 94.62 281 CYS A O 1
ATOM 2277 N N . PHE A 1 282 ? -22.406 6.141 -3.158 1 95 282 PHE A N 1
ATOM 2278 C CA . PHE A 1 282 ? -22.531 5.836 -4.578 1 95 282 PHE A CA 1
ATOM 2279 C C . PHE A 1 282 ? -21.234 6.133 -5.312 1 95 282 PHE A C 1
ATOM 2281 O O . PHE A 1 282 ? -20.812 5.367 -6.184 1 95 282 PHE A O 1
ATOM 2288 N N . LEU A 1 283 ? -20.594 7.277 -4.98 1 96.06 283 LEU A N 1
ATOM 2289 C CA . LEU A 1 283 ? -19.328 7.633 -5.609 1 96.06 283 LEU A CA 1
ATOM 2290 C C . LEU A 1 283 ? -18.266 6.59 -5.305 1 96.06 283 LEU A C 1
ATOM 2292 O O . LEU A 1 283 ? -17.531 6.168 -6.199 1 96.06 283 LEU A O 1
ATOM 2296 N N . ILE A 1 284 ? -18.234 6.137 -4.074 1 97.12 284 ILE A N 1
ATOM 2297 C CA . ILE A 1 284 ? -17.266 5.137 -3.656 1 97.12 284 ILE A CA 1
ATOM 2298 C C . ILE A 1 284 ? -17.531 3.82 -4.383 1 97.12 284 ILE A C 1
ATOM 2300 O O . ILE A 1 284 ? -16.594 3.158 -4.84 1 97.12 284 ILE A O 1
ATOM 2304 N N . MET A 1 285 ? -18.781 3.471 -4.508 1 96.69 285 MET A N 1
ATOM 2305 C CA . MET A 1 285 ? -19.125 2.25 -5.23 1 96.69 285 MET A CA 1
ATOM 2306 C C . MET A 1 285 ? -18.688 2.338 -6.691 1 96.69 285 MET A C 1
ATOM 2308 O O . MET A 1 285 ? -18.219 1.354 -7.262 1 96.69 285 MET A O 1
ATOM 2312 N N . CYS A 1 286 ? -18.828 3.5 -7.262 1 97.5 286 CYS A N 1
ATOM 2313 C CA . CYS A 1 286 ? -18.391 3.693 -8.641 1 97.5 286 CYS A CA 1
ATOM 2314 C C . CYS A 1 286 ? -16.891 3.463 -8.781 1 97.5 286 CYS A C 1
ATOM 2316 O O . CYS A 1 286 ? -16.438 2.816 -9.727 1 97.5 286 CYS A O 1
ATOM 2318 N N . ILE A 1 287 ? -16.156 3.99 -7.836 1 98.12 287 ILE A N 1
ATOM 2319 C CA . ILE A 1 287 ? -14.703 3.824 -7.879 1 98.12 287 ILE A CA 1
ATOM 2320 C C . ILE A 1 287 ? -14.352 2.342 -7.785 1 98.12 287 ILE A C 1
ATOM 2322 O O . ILE A 1 287 ? -13.523 1.846 -8.555 1 98.12 287 ILE A O 1
ATOM 2326 N N . ILE A 1 288 ? -15.016 1.597 -6.898 1 98 288 ILE A N 1
ATOM 2327 C CA . ILE A 1 288 ? -14.758 0.173 -6.715 1 98 288 ILE A CA 1
ATOM 2328 C C . ILE A 1 288 ? -15.07 -0.58 -8.008 1 98 288 ILE A C 1
ATOM 2330 O O . ILE A 1 288 ? -14.289 -1.418 -8.453 1 98 288 ILE A O 1
ATOM 2334 N N . VAL A 1 289 ? -16.172 -0.274 -8.609 1 98 289 VAL A N 1
ATOM 2335 C CA . VAL A 1 289 ? -16.594 -0.959 -9.828 1 98 289 VAL A CA 1
ATOM 2336 C C . VAL A 1 289 ? -15.633 -0.637 -10.969 1 98 289 VAL A C 1
ATOM 2338 O O . VAL A 1 289 ? -15.344 -1.495 -11.805 1 98 289 VAL A O 1
ATOM 2341 N N . VAL A 1 290 ? -15.102 0.605 -11.023 1 98.19 290 VAL A N 1
ATOM 2342 C CA . VAL A 1 290 ? -14.102 0.965 -12.023 1 98.19 290 VAL A CA 1
ATOM 2343 C C . VAL A 1 290 ? -12.883 0.064 -11.883 1 98.19 290 VAL A C 1
ATOM 2345 O O . VAL A 1 290 ? -12.367 -0.454 -12.875 1 98.19 290 VAL A O 1
ATOM 2348 N N . LEU A 1 291 ? -12.438 -0.172 -10.648 1 97.88 291 LEU A N 1
ATOM 2349 C CA . LEU A 1 291 ? -11.281 -1.025 -10.406 1 97.88 291 LEU A CA 1
ATOM 2350 C C . LEU A 1 291 ? -11.539 -2.447 -10.891 1 97.88 291 LEU A C 1
ATOM 2352 O O . LEU A 1 291 ? -10.695 -3.045 -11.562 1 97.88 291 LEU A O 1
ATOM 2356 N N . VAL A 1 292 ? -12.734 -2.945 -10.648 1 97.25 292 VAL A N 1
ATOM 2357 C CA . VAL A 1 292 ? -13.094 -4.316 -11.008 1 97.25 292 VAL A CA 1
ATOM 2358 C C . VAL A 1 292 ? -13.203 -4.441 -12.523 1 97.25 292 VAL A C 1
ATOM 2360 O O . VAL A 1 292 ? -12.742 -5.434 -13.102 1 97.25 292 VAL A O 1
ATOM 2363 N N . LEU A 1 293 ? -13.75 -3.428 -13.133 1 97.62 293 LEU A N 1
ATOM 2364 C CA . LEU A 1 293 ? -13.945 -3.482 -14.578 1 97.62 293 LEU A CA 1
ATOM 2365 C C . LEU A 1 293 ? -12.609 -3.371 -15.305 1 97.62 293 LEU A C 1
ATOM 2367 O O . LEU A 1 293 ? -12.398 -4.023 -16.328 1 97.62 293 LEU A O 1
ATOM 2371 N N . VAL A 1 294 ? -11.695 -2.533 -14.789 1 97.5 294 VAL A N 1
ATOM 2372 C CA . VAL A 1 294 ? -10.367 -2.43 -15.383 1 97.5 294 VAL A CA 1
ATOM 2373 C C . VAL A 1 294 ? -9.633 -3.766 -15.25 1 97.5 294 VAL A C 1
ATOM 2375 O O . VAL A 1 294 ? -9.008 -4.234 -16.203 1 97.5 294 VAL A O 1
ATOM 2378 N N . TRP A 1 295 ? -9.742 -4.395 -14.109 1 96.31 295 TRP A N 1
ATOM 2379 C CA . TRP A 1 295 ? -9.164 -5.715 -13.883 1 96.31 295 TRP A CA 1
ATOM 2380 C C . TRP A 1 295 ? -9.734 -6.734 -14.859 1 96.31 295 TRP A C 1
ATOM 2382 O O . TRP A 1 295 ? -8.984 -7.492 -15.484 1 96.31 295 TRP A O 1
ATOM 2392 N N . ALA A 1 296 ? -11.078 -6.742 -15.016 1 95.5 296 ALA A N 1
ATOM 2393 C CA . ALA A 1 296 ? -11.742 -7.723 -15.867 1 95.5 296 ALA A CA 1
ATOM 2394 C C . ALA A 1 296 ? -11.352 -7.535 -17.328 1 95.5 296 ALA A C 1
ATOM 2396 O O . ALA A 1 296 ? -11.086 -8.508 -18.031 1 95.5 296 ALA A O 1
ATOM 2397 N N . LEU A 1 297 ? -11.273 -6.293 -17.766 1 95.56 297 LEU A N 1
ATOM 2398 C CA . LEU A 1 297 ? -10.953 -6.012 -19.156 1 95.56 297 LEU A CA 1
ATOM 2399 C C . LEU A 1 297 ? -9.539 -6.457 -19.484 1 95.56 297 LEU A C 1
ATOM 2401 O O . LEU A 1 297 ? -9.273 -6.926 -20.609 1 95.56 297 LEU A O 1
ATOM 2405 N N . TYR A 1 298 ? -8.664 -6.324 -18.594 1 94.75 298 TYR A N 1
ATOM 2406 C CA . TYR A 1 298 ? -7.277 -6.715 -18.828 1 94.75 298 TYR A CA 1
ATOM 2407 C C . TYR A 1 298 ? -7.125 -8.227 -18.797 1 94.75 298 TYR A C 1
ATOM 2409 O O . TYR A 1 298 ? -6.512 -8.812 -19.688 1 94.75 298 TYR A O 1
ATOM 2417 N N . PHE A 1 299 ? -7.734 -8.945 -17.844 1 92.69 299 PHE A N 1
ATOM 2418 C CA . PHE A 1 299 ? -7.438 -10.352 -17.609 1 92.69 299 PHE A CA 1
ATOM 2419 C C . PHE A 1 299 ? -8.328 -11.25 -18.453 1 92.69 299 PHE A C 1
ATOM 2421 O O . PHE A 1 299 ? -8.016 -12.422 -18.672 1 92.69 299 PHE A O 1
ATOM 2428 N N . ASP A 1 300 ? -9.43 -10.734 -18.906 1 90.44 300 ASP A N 1
ATOM 2429 C CA . ASP A 1 300 ? -10.297 -11.539 -19.766 1 90.44 300 ASP A CA 1
ATOM 2430 C C . ASP A 1 300 ? -9.648 -11.781 -21.125 1 90.44 300 ASP A C 1
ATOM 2432 O O . ASP A 1 300 ? -9.945 -12.773 -21.797 1 90.44 300 ASP A O 1
ATOM 2436 N N . ASN A 1 301 ? -8.805 -10.898 -21.547 1 87.44 301 ASN A N 1
ATOM 2437 C CA . ASN A 1 301 ? -8.148 -11.039 -22.844 1 87.44 301 ASN A CA 1
ATOM 2438 C C . ASN A 1 301 ? -6.648 -11.258 -22.688 1 87.44 301 ASN A C 1
ATOM 2440 O O . ASN A 1 301 ? -5.859 -10.75 -23.484 1 87.44 301 ASN A O 1
ATOM 2444 N N . PHE A 1 302 ? -6.301 -11.977 -21.672 1 84.94 302 PHE A N 1
ATOM 2445 C CA . PHE A 1 302 ? -4.898 -12.281 -21.422 1 84.94 302 PHE A CA 1
ATOM 2446 C C . PHE A 1 302 ? -4.395 -13.352 -22.375 1 84.94 302 PHE A C 1
ATOM 2448 O O . PHE A 1 302 ? -5.105 -14.32 -22.656 1 84.94 302 PHE A O 1
ATOM 2455 N N . PRO A 1 303 ? -3.309 -13.102 -22.922 1 80.12 303 PRO A N 1
ATOM 2456 C CA . PRO A 1 303 ? -2.795 -14.07 -23.906 1 80.12 303 PRO A CA 1
ATOM 2457 C C . PRO A 1 303 ? -2.455 -15.422 -23.281 1 80.12 303 PRO A C 1
ATOM 2459 O O . PRO A 1 303 ? -1.979 -15.469 -22.141 1 80.12 303 PRO A O 1
ATOM 2462 N N . HIS A 1 304 ? -3.033 -16.406 -24.031 1 72.19 304 HIS A N 1
ATOM 2463 C CA . HIS A 1 304 ? -2.693 -17.766 -23.625 1 72.19 304 HIS A CA 1
ATOM 2464 C C . HIS A 1 304 ? -1.796 -18.438 -24.656 1 72.19 304 HIS A C 1
ATOM 2466 O O . 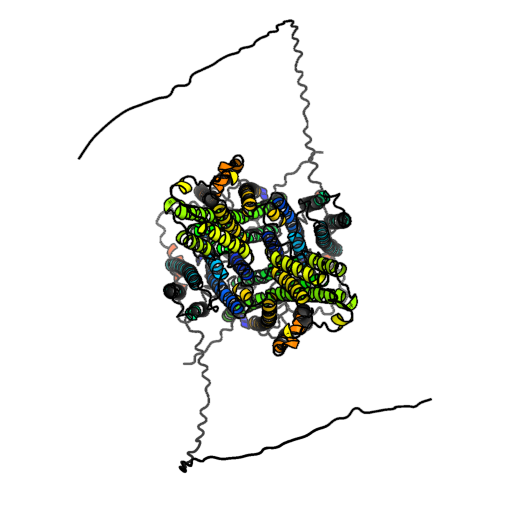HIS A 1 304 ? -2.113 -18.453 -25.859 1 72.19 304 HIS A O 1
ATOM 2472 N N . GLY A 1 305 ? -0.55 -18.641 -24.359 1 66.69 305 GLY A N 1
ATOM 2473 C CA . GLY A 1 305 ? 0.333 -19.344 -25.281 1 66.69 305 GLY A CA 1
ATOM 2474 C C . GLY A 1 305 ? 1.324 -18.422 -25.969 1 66.69 305 GLY A C 1
ATOM 2475 O O . GLY A 1 305 ? 1.381 -17.234 -25.672 1 66.69 305 GLY A O 1
ATOM 2476 N N . HIS A 1 306 ? 2.104 -18.969 -26.875 1 67.75 306 HIS A N 1
ATOM 2477 C CA . HIS A 1 306 ? 3.16 -18.219 -27.547 1 67.75 306 HIS A CA 1
ATOM 2478 C C . HIS A 1 306 ? 2.668 -17.641 -28.859 1 67.75 306 HIS A C 1
ATOM 2480 O O . HIS A 1 306 ? 1.986 -18.312 -29.641 1 67.75 306 HIS A O 1
ATOM 2486 N N . TYR A 1 307 ? 2.672 -16.344 -29.141 1 70.19 307 TYR A N 1
ATOM 2487 C CA . TYR A 1 307 ? 2.193 -15.68 -30.359 1 70.19 307 TYR A CA 1
ATOM 2488 C C . TYR A 1 307 ? 3.318 -14.922 -31.047 1 70.19 307 TYR A C 1
ATOM 2490 O O . TYR A 1 307 ? 3.066 -13.992 -31.812 1 70.19 307 TYR A O 1
ATOM 2498 N N . GLY A 1 308 ? 4.508 -15.141 -30.812 1 75.44 308 GLY A N 1
ATOM 2499 C CA . GLY A 1 308 ? 5.645 -14.516 -31.469 1 75.44 308 GLY A CA 1
ATOM 2500 C C . GLY A 1 308 ? 6.527 -13.727 -30.516 1 75.44 308 GLY A C 1
ATOM 2501 O O . GLY A 1 308 ? 6.035 -13.102 -29.578 1 75.44 308 GLY A O 1
ATOM 2502 N N . THR A 1 309 ? 7.688 -13.727 -30.875 1 78.06 309 THR A N 1
ATOM 2503 C CA . THR A 1 309 ? 8.672 -13.125 -29.984 1 78.06 309 THR A CA 1
ATOM 2504 C C . THR A 1 309 ? 8.602 -11.602 -30.047 1 78.06 309 THR A C 1
ATOM 2506 O O . THR A 1 309 ? 8.617 -10.93 -29.016 1 78.06 309 THR A O 1
ATOM 2509 N N . ILE A 1 310 ? 8.492 -11.023 -31.234 1 83.5 310 ILE A N 1
ATOM 2510 C CA . ILE A 1 310 ? 8.461 -9.57 -31.406 1 83.5 310 ILE A CA 1
ATOM 2511 C C . ILE A 1 310 ? 7.164 -9.016 -30.828 1 83.5 310 ILE A C 1
ATOM 2513 O O . ILE A 1 310 ? 7.18 -8 -30.109 1 83.5 310 ILE A O 1
ATOM 2517 N N . ARG A 1 311 ? 6.055 -9.617 -31.125 1 86.06 311 ARG A N 1
ATOM 2518 C CA . ARG A 1 311 ? 4.766 -9.172 -30.609 1 86.06 311 ARG A CA 1
ATOM 2519 C C . ARG A 1 311 ? 4.73 -9.234 -29.094 1 86.06 311 ARG A C 1
ATOM 2521 O O . ARG A 1 311 ? 4.145 -8.367 -28.438 1 86.06 311 ARG A O 1
ATOM 2528 N N . GLN A 1 312 ? 5.355 -10.25 -28.625 1 86.75 312 GLN A N 1
ATOM 2529 C CA . GLN A 1 312 ? 5.402 -10.398 -27.172 1 86.75 312 GLN A CA 1
ATOM 2530 C C . GLN A 1 312 ? 6.199 -9.266 -26.531 1 86.75 312 GLN A C 1
ATOM 2532 O O . GLN A 1 312 ? 5.836 -8.766 -25.469 1 86.75 312 GLN A O 1
ATOM 2537 N N . GLN A 1 313 ? 7.254 -8.914 -27.188 1 86.69 313 GLN A N 1
ATOM 2538 C CA . GLN A 1 313 ? 8.078 -7.836 -26.656 1 86.69 313 GLN A CA 1
ATOM 2539 C C . GLN A 1 313 ? 7.355 -6.496 -26.734 1 86.69 313 GLN A C 1
ATOM 2541 O O . GLN A 1 313 ? 7.43 -5.688 -25.812 1 86.69 313 GLN A O 1
ATOM 2546 N N . ILE A 1 314 ? 6.668 -6.285 -27.781 1 88.38 314 ILE A N 1
ATOM 2547 C CA . ILE A 1 314 ? 5.883 -5.062 -27.922 1 88.38 314 ILE A CA 1
ATOM 2548 C C . ILE A 1 314 ? 4.762 -5.055 -26.891 1 88.38 314 ILE A C 1
ATOM 2550 O O . ILE A 1 314 ? 4.484 -4.023 -26.266 1 88.38 314 ILE A O 1
ATOM 2554 N N . TRP A 1 315 ? 4.129 -6.188 -26.734 1 91.81 315 TRP A N 1
ATOM 2555 C CA . TRP A 1 315 ? 3.086 -6.344 -25.719 1 91.81 315 TRP A CA 1
ATOM 2556 C C . TRP A 1 315 ? 3.617 -5.992 -24.328 1 91.81 315 TRP A C 1
ATOM 2558 O O . TRP A 1 315 ? 2.941 -5.309 -23.562 1 91.81 315 TRP A O 1
ATOM 2568 N N . SER A 1 316 ? 4.828 -6.371 -24.062 1 90.56 316 SER A N 1
ATOM 2569 C CA . SER A 1 316 ? 5.438 -6.086 -22.766 1 90.56 316 SER A CA 1
ATOM 2570 C C . SER A 1 316 ? 5.754 -4.602 -22.625 1 90.56 316 SER A C 1
ATOM 2572 O O . SER A 1 316 ? 5.477 -4.008 -21.578 1 90.56 316 SER A O 1
ATOM 2574 N N . LEU A 1 317 ? 6.227 -3.975 -23.641 1 90.75 317 LEU A N 1
ATOM 2575 C CA . LEU A 1 317 ? 6.59 -2.562 -23.609 1 90.75 317 LEU A CA 1
ATOM 2576 C C . LEU A 1 317 ? 5.348 -1.687 -23.5 1 90.75 317 LEU A C 1
ATOM 2578 O O . LEU A 1 317 ? 5.387 -0.62 -22.875 1 90.75 317 LEU A O 1
ATOM 2582 N N . LEU A 1 318 ? 4.297 -2.176 -24.016 1 94 318 LEU A N 1
ATOM 2583 C CA . LEU A 1 318 ? 3.059 -1.407 -24.016 1 94 318 LEU A CA 1
ATOM 2584 C C . LEU A 1 318 ? 2.432 -1.371 -22.625 1 94 318 LEU A C 1
ATOM 2586 O O . LEU A 1 318 ? 1.5 -0.601 -22.375 1 94 318 LEU A O 1
ATOM 2590 N N . HIS A 1 319 ? 2.992 -2.105 -21.75 1 95.62 319 HIS A N 1
ATOM 2591 C CA . HIS A 1 319 ? 2.488 -2.057 -20.391 1 95.62 319 HIS A CA 1
ATOM 2592 C C . HIS A 1 319 ? 2.896 -0.761 -19.703 1 95.62 319 HIS A C 1
ATOM 2594 O O . HIS A 1 319 ? 2.297 -0.374 -18.688 1 95.62 319 HIS A O 1
ATOM 2600 N N . PHE A 1 320 ? 3.893 -0.084 -20.266 1 95.25 320 PHE A N 1
ATOM 2601 C CA . PHE A 1 320 ? 4.242 1.21 -19.688 1 95.25 320 PHE A CA 1
ATOM 2602 C C . PHE A 1 320 ? 3.096 2.199 -19.844 1 95.25 320 PHE A C 1
ATOM 2604 O O . PHE A 1 320 ? 2.541 2.676 -18.859 1 95.25 320 PHE A O 1
ATOM 2611 N N . PRO A 1 321 ? 2.662 2.48 -21.047 1 96.69 321 PRO A N 1
ATOM 2612 C CA . PRO A 1 321 ? 1.531 3.4 -21.188 1 96.69 321 PRO A CA 1
ATOM 2613 C C . PRO A 1 321 ? 0.244 2.852 -20.578 1 96.69 321 PRO A C 1
ATOM 2615 O O . PRO A 1 321 ? -0.583 3.619 -20.078 1 96.69 321 PRO A O 1
ATOM 2618 N N . LEU A 1 322 ? 0.012 1.574 -20.562 1 97.81 322 LEU A N 1
ATOM 2619 C CA . LEU A 1 322 ? -1.184 0.983 -19.984 1 97.81 322 LEU A CA 1
ATOM 2620 C C . LEU A 1 322 ? -1.228 1.233 -18.469 1 97.81 322 LEU A C 1
ATOM 2622 O O . LEU A 1 322 ? -2.248 1.682 -17.938 1 97.81 322 LEU A O 1
ATOM 2626 N N . GLN A 1 323 ? -0.096 0.937 -17.859 1 97.44 323 GLN A N 1
ATOM 2627 C CA . GLN A 1 323 ? -0.062 1.033 -16.406 1 97.44 323 GLN A CA 1
ATOM 2628 C C . GLN A 1 323 ? -0.106 2.488 -15.945 1 97.44 323 GLN A C 1
ATOM 2630 O O . GLN A 1 323 ? -0.704 2.805 -14.914 1 97.44 323 GLN A O 1
ATOM 2635 N N . ILE A 1 324 ? 0.484 3.389 -16.672 1 96.44 324 ILE A N 1
ATOM 2636 C CA . ILE A 1 324 ? 0.355 4.805 -16.344 1 96.44 324 ILE A CA 1
ATOM 2637 C C . ILE A 1 324 ? -1.093 5.25 -16.531 1 96.44 324 ILE A C 1
ATOM 2639 O O . ILE A 1 324 ? -1.598 6.082 -15.781 1 96.44 324 ILE A O 1
ATOM 2643 N N . ALA A 1 325 ? -1.759 4.75 -17.562 1 98 325 ALA A N 1
ATOM 2644 C CA . ALA A 1 325 ? -3.168 5.051 -17.797 1 98 325 ALA A CA 1
ATOM 2645 C C . ALA A 1 325 ? -4.039 4.539 -16.641 1 98 325 ALA A C 1
ATOM 2647 O O . ALA A 1 325 ? -4.957 5.234 -16.203 1 98 325 ALA A O 1
ATOM 2648 N N . ILE A 1 326 ? -3.713 3.393 -16.172 1 97.75 326 ILE A N 1
ATOM 2649 C CA . ILE A 1 326 ? -4.469 2.816 -15.062 1 97.75 326 ILE A CA 1
ATOM 2650 C C . ILE A 1 326 ? -4.301 3.682 -13.82 1 97.75 326 ILE A C 1
ATOM 2652 O O . ILE A 1 326 ? -5.281 4.008 -13.148 1 97.75 326 ILE A O 1
ATOM 2656 N N . VAL A 1 327 ? -3.1 4.105 -13.555 1 95.88 327 VAL A N 1
ATOM 2657 C CA . VAL A 1 327 ? -2.84 4.961 -12.398 1 95.88 327 VAL A CA 1
ATOM 2658 C C . VAL A 1 327 ? -3.627 6.266 -12.539 1 95.88 327 VAL A C 1
ATOM 2660 O O . VAL A 1 327 ? -4.227 6.738 -11.57 1 95.88 327 VAL A O 1
ATOM 2663 N N . GLY A 1 328 ? -3.609 6.812 -13.766 1 96.25 328 GLY A N 1
ATOM 2664 C CA . GLY A 1 328 ? -4.332 8.047 -14.016 1 96.25 328 GLY A CA 1
ATOM 2665 C C . GLY A 1 328 ? -5.828 7.918 -13.805 1 96.25 328 GLY A C 1
ATOM 2666 O O . GLY A 1 328 ? -6.461 8.805 -13.227 1 96.25 328 GLY A O 1
ATOM 2667 N N . VAL A 1 329 ? -6.434 6.824 -14.195 1 97.62 329 VAL A N 1
ATOM 2668 C CA . VAL A 1 329 ? -7.871 6.609 -14.078 1 97.62 329 VAL A CA 1
ATOM 2669 C C . VAL A 1 329 ? -8.242 6.375 -12.609 1 97.62 329 VAL A C 1
ATOM 2671 O O . VAL A 1 329 ? -9.211 6.949 -12.109 1 97.62 329 VAL A O 1
ATOM 2674 N N . VAL A 1 330 ? -7.445 5.594 -11.977 1 95.06 330 VAL A N 1
ATOM 2675 C CA . VAL A 1 330 ? -7.781 5.227 -10.609 1 95.06 330 VAL A CA 1
ATOM 2676 C C . VAL A 1 330 ? -7.547 6.418 -9.68 1 95.06 330 VAL A C 1
ATOM 2678 O O . VAL A 1 330 ? -8.398 6.734 -8.844 1 95.06 330 VAL A O 1
ATOM 2681 N N . GLU A 1 331 ? -6.402 7.105 -9.82 1 93.69 331 GLU A N 1
ATOM 2682 C CA . GLU A 1 331 ? -6.148 8.305 -9.023 1 93.69 331 GLU A CA 1
ATOM 2683 C C . GLU A 1 331 ? -7.113 9.43 -9.391 1 93.69 331 GLU A C 1
ATOM 2685 O O . GLU A 1 331 ? -7.59 10.156 -8.523 1 93.69 331 GLU A O 1
ATOM 2690 N N . GLY A 1 332 ? -7.34 9.531 -10.68 1 95.25 332 GLY A N 1
ATOM 2691 C CA . GLY A 1 332 ? -8.297 10.531 -11.117 1 95.25 332 GLY A CA 1
ATOM 2692 C C . GLY A 1 332 ? -9.688 10.312 -10.562 1 95.25 332 GLY A C 1
ATOM 2693 O O . GLY A 1 332 ? -10.391 11.273 -10.219 1 95.25 332 GLY A O 1
ATOM 2694 N N . SER A 1 333 ? -10.148 9.094 -10.438 1 96.5 333 SER A N 1
ATOM 2695 C CA . SER A 1 333 ? -11.461 8.773 -9.875 1 96.5 333 SER A CA 1
ATOM 2696 C C . SER A 1 333 ? -11.562 9.242 -8.43 1 96.5 333 SER A C 1
ATOM 2698 O O . SER A 1 333 ? -12.602 9.766 -8.016 1 96.5 333 SER A O 1
ATOM 2700 N N . GLN A 1 334 ? -10.531 9.078 -7.707 1 94.81 334 GLN A N 1
ATOM 2701 C CA . GLN A 1 334 ? -10.523 9.508 -6.312 1 94.81 334 GLN A CA 1
ATOM 2702 C C . GLN A 1 334 ? -10.609 11.031 -6.203 1 94.81 334 GLN A C 1
ATOM 2704 O O . GLN A 1 334 ? -11.391 11.555 -5.414 1 94.81 334 GLN A O 1
ATOM 2709 N N . GLN A 1 335 ? -9.844 11.672 -7.023 1 92.62 335 GLN A N 1
ATOM 2710 C CA . GLN A 1 335 ? -9.797 13.125 -6.957 1 92.62 335 GLN A CA 1
ATOM 2711 C C . GLN A 1 335 ? -11.109 13.742 -7.43 1 92.62 335 GLN A C 1
ATOM 2713 O O . GLN A 1 335 ? -11.523 14.789 -6.926 1 92.62 335 GLN A O 1
ATOM 2718 N N . LEU A 1 336 ? -11.695 13.109 -8.391 1 94.5 336 LEU A N 1
ATOM 2719 C CA . LEU A 1 336 ? -12.984 13.594 -8.875 1 94.5 336 LEU A CA 1
ATOM 2720 C C . LEU A 1 336 ? -14.062 13.445 -7.801 1 94.5 336 LEU A C 1
ATOM 2722 O O . LEU A 1 336 ? -14.906 14.32 -7.637 1 94.5 336 LEU A O 1
ATOM 2726 N N . ALA A 1 337 ? -14.016 12.344 -7.086 1 94.06 337 ALA A N 1
ATOM 2727 C CA . ALA A 1 337 ? -14.969 12.133 -6 1 94.06 337 ALA A CA 1
ATOM 2728 C C . ALA A 1 337 ? -14.773 13.172 -4.895 1 94.06 337 ALA A C 1
ATOM 2730 O O . ALA A 1 337 ? -15.742 13.711 -4.359 1 94.06 337 ALA A O 1
ATOM 2731 N N . LEU A 1 338 ? -13.547 13.461 -4.582 1 91.5 338 LEU A N 1
ATOM 2732 C CA . LEU A 1 338 ? -13.25 14.453 -3.555 1 91.5 338 LEU A CA 1
ATOM 2733 C C . LEU A 1 338 ? -13.688 15.844 -3.998 1 91.5 338 LEU A C 1
ATOM 2735 O O . LEU A 1 338 ? -14.219 16.625 -3.199 1 91.5 338 LEU A O 1
ATOM 2739 N N . ALA A 1 339 ? -13.445 16.125 -5.262 1 89.94 339 ALA A N 1
ATOM 2740 C CA . ALA A 1 339 ? -13.875 17.406 -5.801 1 89.94 339 ALA A CA 1
ATOM 2741 C C . ALA A 1 339 ? -15.391 17.562 -5.699 1 89.94 339 ALA A C 1
ATOM 2743 O O . ALA A 1 339 ? -15.883 18.609 -5.262 1 89.94 339 ALA A O 1
ATOM 2744 N N . ARG A 1 340 ? -16.094 16.547 -6.07 1 92 340 ARG A N 1
ATOM 2745 C CA . ARG A 1 340 ? -17.547 16.578 -5.988 1 92 340 ARG A CA 1
ATOM 2746 C C . ARG A 1 340 ? -18.016 16.766 -4.547 1 92 340 ARG A C 1
ATOM 2748 O O . ARG A 1 340 ? -18.938 17.531 -4.285 1 92 340 ARG A O 1
ATOM 2755 N N . TYR A 1 341 ? -17.328 16.125 -3.654 1 90.31 341 TYR A N 1
ATOM 2756 C CA . TYR A 1 341 ? -17.703 16.219 -2.246 1 90.31 341 TYR A CA 1
ATOM 2757 C C . TYR A 1 341 ? -17.484 17.641 -1.724 1 90.31 341 TYR A C 1
ATOM 2759 O O . TYR A 1 341 ? -18.344 18.188 -1.017 1 90.31 341 TYR A O 1
ATOM 2767 N N . ILE A 1 342 ? -16.422 18.234 -2.068 1 88.06 342 ILE A N 1
ATOM 2768 C CA . ILE A 1 342 ? -16.094 19.562 -1.602 1 88.06 342 ILE A CA 1
ATOM 2769 C C . ILE A 1 342 ? -17.078 20.578 -2.191 1 88.06 342 ILE A C 1
ATOM 2771 O O . ILE A 1 342 ? -17.594 21.438 -1.479 1 88.06 342 ILE A O 1
ATOM 2775 N N . ILE A 1 343 ? -17.359 20.438 -3.453 1 88.12 343 ILE A N 1
ATOM 2776 C CA . ILE A 1 343 ? -18.281 21.359 -4.125 1 88.12 343 ILE A CA 1
ATOM 2777 C C . ILE A 1 343 ? -19.672 21.234 -3.512 1 88.12 343 ILE A C 1
ATOM 2779 O O . ILE A 1 343 ? -20.312 22.25 -3.215 1 88.12 343 ILE A O 1
ATOM 2783 N N . ASN A 1 344 ? -20.047 20.016 -3.312 1 89.88 344 ASN A N 1
ATOM 2784 C CA . ASN A 1 344 ? -21.375 19.781 -2.742 1 89.88 344 ASN A CA 1
ATOM 2785 C C . ASN A 1 344 ? -21.484 20.359 -1.335 1 89.88 344 ASN A C 1
ATOM 2787 O O . ASN A 1 344 ? -22.5 20.969 -0.983 1 89.88 344 ASN A O 1
ATOM 2791 N N . ASN A 1 345 ? -20.469 20.25 -0.534 1 88.5 345 ASN A N 1
ATOM 2792 C CA . ASN A 1 345 ? -20.5 20.75 0.834 1 88.5 345 ASN A CA 1
ATOM 2793 C C . ASN A 1 345 ? -20.359 22.266 0.872 1 88.5 345 ASN A C 1
ATOM 2795 O O . ASN A 1 345 ? -20.938 22.938 1.744 1 88.5 345 ASN A O 1
ATOM 2799 N N . THR A 1 346 ? -19.609 22.797 -0.022 1 86.75 346 THR A N 1
ATOM 2800 C CA . THR A 1 346 ? -19.5 24.25 -0.125 1 86.75 346 THR A CA 1
ATOM 2801 C C . THR A 1 346 ? -20.844 24.859 -0.546 1 86.75 346 THR A C 1
ATOM 2803 O O . THR A 1 346 ? -21.25 25.891 -0.023 1 86.75 346 THR A O 1
ATOM 2806 N N . ASN A 1 347 ? -21.484 24.188 -1.473 1 88.19 347 ASN A N 1
ATOM 2807 C CA . ASN A 1 347 ? -22.812 24.656 -1.886 1 88.19 347 ASN A CA 1
ATOM 2808 C C . ASN A 1 347 ? -23.812 24.531 -0.75 1 88.19 347 ASN A C 1
ATOM 2810 O O . ASN A 1 347 ? -24.688 25.391 -0.598 1 88.19 347 ASN A O 1
ATOM 2814 N N . LYS A 1 348 ? -23.672 23.5 -0.046 1 90.19 348 LYS A N 1
ATOM 2815 C CA . LYS A 1 348 ? -24.547 23.328 1.107 1 90.19 348 LYS A CA 1
ATOM 2816 C C . LYS A 1 348 ? -24.359 24.453 2.119 1 90.19 348 LYS A C 1
ATOM 2818 O O . LYS A 1 348 ? -25.328 24.984 2.666 1 90.19 348 LYS A O 1
ATOM 2823 N N . ALA A 1 349 ? -23.141 24.797 2.396 1 91.38 349 ALA A N 1
ATOM 2824 C CA . ALA A 1 349 ? -22.844 25.891 3.318 1 91.38 349 ALA A CA 1
ATOM 2825 C C . ALA A 1 349 ? -23.391 27.203 2.797 1 91.38 349 ALA A C 1
ATOM 2827 O O . ALA A 1 349 ? -24.016 27.969 3.545 1 91.38 349 ALA A O 1
ATOM 2828 N N . SER A 1 350 ? -23.203 27.469 1.545 1 89.56 350 SER A N 1
ATOM 2829 C CA . SER A 1 350 ? -23.688 28.703 0.937 1 89.56 350 SER A CA 1
ATOM 2830 C C . SER A 1 350 ? -25.203 28.766 0.944 1 89.56 350 SER A C 1
ATOM 2832 O O . SER A 1 350 ? -25.797 29.812 1.187 1 89.56 350 SER A O 1
ATOM 2834 N N . ASN A 1 351 ? -25.797 27.672 0.661 1 92.12 351 ASN A N 1
ATOM 2835 C CA . ASN A 1 351 ? -27.266 27.625 0.667 1 92.12 351 ASN A CA 1
ATOM 2836 C C . ASN A 1 351 ? -27.828 27.859 2.066 1 92.12 351 ASN A C 1
ATOM 2838 O O . ASN A 1 351 ? -28.859 28.5 2.221 1 92.12 351 ASN A O 1
ATOM 2842 N N . LYS A 1 352 ? -27.141 27.359 3.031 1 94.75 352 LYS A N 1
ATOM 2843 C CA . LYS A 1 352 ? -27.578 27.562 4.406 1 94.75 352 LYS A CA 1
ATOM 2844 C C . LYS A 1 352 ? -27.406 29.016 4.824 1 94.75 352 LYS A C 1
ATOM 2846 O O . LYS A 1 352 ? -28.25 29.578 5.527 1 94.75 352 LYS A O 1
ATOM 2851 N N . ILE A 1 353 ? -26.344 29.578 4.41 1 93.62 353 ILE A N 1
ATOM 2852 C CA . ILE A 1 353 ? -26.125 30.984 4.695 1 93.62 353 ILE A CA 1
ATOM 2853 C C . ILE A 1 353 ? -27.203 31.844 4.035 1 93.62 353 ILE A C 1
ATOM 2855 O O . ILE A 1 353 ? -27.75 32.75 4.652 1 93.62 353 ILE A O 1
ATOM 2859 N N . THR A 1 354 ? -27.516 31.516 2.822 1 92.88 354 THR A N 1
ATOM 2860 C CA . THR A 1 354 ? -28.562 32.219 2.1 1 92.88 354 THR A CA 1
ATOM 2861 C C . THR A 1 354 ? -29.922 32 2.775 1 92.88 354 THR A C 1
ATOM 2863 O O . THR A 1 354 ? -30.719 32.938 2.871 1 92.88 354 THR A O 1
ATOM 2866 N N . GLU A 1 355 ? -30.078 30.844 3.219 1 94.5 355 GLU A N 1
ATOM 2867 C CA . GLU A 1 355 ? -31.328 30.531 3.904 1 94.5 355 GLU A CA 1
ATOM 2868 C C . GLU A 1 355 ? -31.469 31.328 5.195 1 94.5 355 GLU A C 1
ATOM 2870 O O . GLU A 1 355 ? -32.5 31.938 5.445 1 94.5 355 GLU A O 1
ATOM 2875 N N . TYR A 1 356 ? -30.406 31.422 5.941 1 95.69 356 TYR A N 1
ATOM 2876 C CA . TYR A 1 356 ? -30.438 32.125 7.227 1 95.69 356 TYR A CA 1
ATOM 2877 C C . TYR A 1 356 ? -30.594 33.625 7.035 1 95.69 356 TYR A C 1
ATOM 2879 O O . TYR A 1 356 ? -31.344 34.281 7.758 1 95.69 356 TYR A O 1
ATOM 2887 N N . CYS A 1 357 ? -29.922 34.156 6.098 1 94.38 357 CYS A N 1
ATOM 2888 C CA . CYS A 1 357 ? -29.844 35.625 5.941 1 94.38 357 CYS A CA 1
ATOM 2889 C C . CYS A 1 357 ? -30.969 36.125 5.031 1 94.38 357 CYS A C 1
ATOM 2891 O O . CYS A 1 357 ? -31.609 37.125 5.328 1 94.38 357 CYS A O 1
ATOM 2893 N N . GLN A 1 358 ? -31.234 35.406 3.953 1 92.81 358 GLN A N 1
ATOM 2894 C CA . GLN A 1 358 ? -32.156 35.969 2.959 1 92.81 358 GLN A CA 1
ATOM 2895 C C . GLN A 1 358 ? -33.562 35.375 3.139 1 92.81 358 GLN A C 1
ATOM 2897 O O . GLN A 1 358 ? -34.562 36.062 2.85 1 92.81 358 GLN A O 1
ATOM 2902 N N . LEU A 1 359 ? -33.656 34.188 3.479 1 93.06 359 LEU A N 1
ATOM 2903 C CA . LEU A 1 359 ? -35 33.594 3.586 1 93.06 359 LEU A CA 1
ATOM 2904 C C . LEU A 1 359 ? -35.562 33.781 4.98 1 93.06 359 LEU A C 1
ATOM 2906 O O . LEU A 1 359 ? -36.719 34.219 5.121 1 93.06 359 LEU A O 1
ATOM 2910 N N . GLU A 1 360 ? -34.719 33.562 5.977 1 94.31 360 GLU A N 1
ATOM 2911 C CA . GLU A 1 360 ? -35.219 33.688 7.348 1 94.31 360 GLU A CA 1
ATOM 2912 C C . GLU A 1 360 ? -34.938 35.062 7.91 1 94.31 360 GLU A C 1
ATOM 2914 O O . GLU A 1 360 ? -35.531 35.469 8.914 1 94.31 360 GLU A O 1
ATOM 2919 N N . ASN A 1 361 ? -34.094 35.844 7.352 1 94.25 361 ASN A N 1
ATOM 2920 C CA . ASN A 1 361 ? -33.75 37.188 7.75 1 94.25 361 ASN A CA 1
ATOM 2921 C C . ASN A 1 361 ? -33.375 37.281 9.227 1 94.25 361 ASN A C 1
ATOM 2923 O O . ASN A 1 361 ? -33.875 38.125 9.961 1 94.25 361 ASN A O 1
ATOM 2927 N N . LEU A 1 362 ? -32.562 36.312 9.555 1 93.88 362 LEU A N 1
ATOM 2928 C CA . LEU A 1 362 ? -32.062 36.312 10.938 1 93.88 362 LEU A CA 1
ATOM 2929 C C . LEU A 1 362 ? -31.031 37.406 11.148 1 93.88 362 LEU A C 1
ATOM 2931 O O . LEU A 1 362 ? -30.281 37.719 10.234 1 93.88 362 LEU A O 1
ATOM 2935 N N . ASN A 1 363 ? -31.016 38.031 12.422 1 91.88 363 ASN A N 1
ATOM 2936 C CA . ASN A 1 363 ? -30.062 39.062 12.758 1 91.88 363 ASN A CA 1
ATOM 2937 C C . ASN A 1 363 ? -29.562 38.938 14.195 1 91.88 363 ASN A C 1
ATOM 2939 O O . ASN A 1 363 ? -30.156 38.219 15 1 91.88 363 ASN A O 1
ATOM 2943 N N . GLY A 1 364 ? -28.438 39.5 14.453 1 92.56 364 GLY A N 1
ATOM 2944 C CA . GLY A 1 364 ? -27.922 39.562 15.812 1 92.56 364 GLY A CA 1
ATOM 2945 C C . GLY A 1 364 ? -27.484 38.219 16.359 1 92.56 364 GLY A C 1
ATOM 2946 O O . GLY A 1 364 ? -26.766 37.469 15.695 1 92.56 364 GLY A O 1
ATOM 2947 N N . LEU A 1 365 ? -27.984 37.906 17.531 1 93.5 365 LEU A N 1
ATOM 2948 C CA . LEU A 1 365 ? -27.531 36.719 18.266 1 93.5 365 LEU A CA 1
ATOM 2949 C C . LEU A 1 365 ? -28.109 35.438 17.656 1 93.5 365 LEU A C 1
ATOM 2951 O O . LEU A 1 365 ? -27.469 34.406 17.656 1 93.5 365 LEU A O 1
ATOM 2955 N N . LYS A 1 366 ? -29.281 35.562 17.156 1 94.62 366 LYS A N 1
ATOM 2956 C CA . LYS A 1 366 ? -29.906 34.406 16.547 1 94.62 366 LYS A CA 1
ATOM 2957 C C . LYS A 1 366 ? -29.156 33.969 15.289 1 94.62 366 LYS A C 1
ATOM 2959 O O . LYS A 1 366 ? -28.969 32.75 15.055 1 94.62 366 LYS A O 1
ATOM 2964 N N . LEU A 1 367 ? -28.766 34.906 14.477 1 95.69 367 LEU A N 1
ATOM 2965 C CA . LEU A 1 367 ? -27.969 34.625 13.289 1 95.69 367 LEU A CA 1
ATOM 2966 C C . LEU A 1 367 ? -26.609 34.062 13.664 1 95.69 367 LEU A C 1
ATOM 2968 O O . LEU A 1 367 ? -26.141 33.094 13.047 1 95.69 367 LEU A O 1
ATOM 2972 N N . GLN A 1 368 ? -26.016 34.562 14.688 1 96.25 368 GLN A N 1
ATOM 2973 C CA . GLN A 1 368 ? -24.719 34.094 15.148 1 96.25 368 GLN A CA 1
ATOM 2974 C C . GLN A 1 368 ? -24.781 32.656 15.617 1 96.25 368 GLN A C 1
ATOM 2976 O O . GLN A 1 368 ? -23.906 31.859 15.289 1 96.25 368 GLN A O 1
ATOM 2981 N N . GLU A 1 369 ? -25.766 32.375 16.328 1 95.94 369 GLU A N 1
ATOM 2982 C CA . GLU A 1 369 ? -25.922 31 16.828 1 95.94 369 GLU A CA 1
ATOM 2983 C C . GLU A 1 369 ? -26.109 30 15.695 1 95.94 369 GLU A C 1
ATOM 2985 O O . GLU A 1 369 ? -25.531 28.906 15.719 1 95.94 369 GLU A O 1
ATOM 2990 N N . LYS A 1 370 ? -26.875 30.344 14.75 1 96.06 370 LYS A N 1
ATOM 2991 C CA . LYS A 1 370 ? -27.109 29.453 13.625 1 96.06 370 LYS A CA 1
ATOM 2992 C C . LYS A 1 370 ? -25.828 29.266 12.797 1 96.06 370 LYS A C 1
ATOM 2994 O O . LYS A 1 370 ? -25.562 28.172 12.305 1 96.06 370 LYS A O 1
ATOM 2999 N N . LEU A 1 371 ? -25.156 30.297 12.609 1 96.88 371 LEU A N 1
ATOM 3000 C CA . LEU A 1 371 ? -23.906 30.203 11.844 1 96.88 371 LEU A CA 1
ATOM 3001 C C . LEU A 1 371 ? -22.859 29.406 12.602 1 96.88 371 LEU A C 1
ATOM 3003 O O . LEU A 1 371 ? -22.062 28.688 11.992 1 96.88 371 LEU A O 1
ATOM 3007 N N . GLU A 1 372 ? -22.859 29.5 13.914 1 96.5 372 GLU A N 1
ATOM 3008 C CA . GLU A 1 372 ? -21.938 28.703 14.727 1 96.5 372 GLU A CA 1
ATOM 3009 C C . GLU A 1 372 ? -22.281 27.219 14.641 1 96.5 372 GLU A C 1
ATOM 3011 O O . GLU A 1 372 ? -21.391 26.375 14.633 1 96.5 372 GLU A O 1
ATOM 3016 N N . ASP A 1 373 ? -23.531 27.016 14.578 1 94.88 373 ASP A N 1
ATOM 3017 C CA . ASP A 1 373 ? -23.953 25.625 14.391 1 94.88 373 ASP A CA 1
ATOM 3018 C C . ASP A 1 373 ? -23.484 25.078 13.047 1 94.88 373 ASP A C 1
ATOM 3020 O O . ASP A 1 373 ? -23.078 23.922 12.938 1 94.88 373 ASP A O 1
ATOM 3024 N N . LEU A 1 374 ? -23.609 25.875 12.07 1 94.56 374 LEU A N 1
ATOM 3025 C CA . LEU A 1 374 ? -23.141 25.5 10.742 1 94.56 374 LEU A CA 1
ATOM 3026 C C . LEU A 1 374 ? -21.641 25.219 10.75 1 94.56 374 LEU A C 1
ATOM 3028 O O . LEU A 1 374 ? -21.188 24.234 10.164 1 94.56 374 LEU A O 1
ATOM 3032 N N . LEU A 1 375 ? -20.875 26.047 11.398 1 94.81 375 LEU A N 1
ATOM 3033 C CA . LEU A 1 375 ? -19.438 25.859 11.5 1 94.81 375 LEU A CA 1
ATOM 3034 C C . LEU A 1 375 ? -19.094 24.578 12.242 1 94.81 375 LEU A C 1
ATOM 3036 O O . LEU A 1 375 ? -18.188 23.844 11.844 1 94.81 375 LEU A O 1
ATOM 3040 N N . ASP A 1 376 ? -19.844 24.297 13.281 1 91.25 376 ASP A N 1
ATOM 3041 C CA . ASP A 1 376 ? -19.609 23.094 14.078 1 91.25 376 ASP A CA 1
ATOM 3042 C C . ASP A 1 376 ? -19.875 21.828 13.266 1 91.25 376 ASP A C 1
ATOM 3044 O O . ASP A 1 376 ? -19.234 20.797 13.492 1 91.25 376 ASP A O 1
ATOM 3048 N N . TYR A 1 377 ? -20.734 21.984 12.383 1 88.38 377 TYR A N 1
ATOM 3049 C CA . TYR A 1 377 ? -21.062 20.844 11.523 1 88.38 377 TYR A CA 1
ATOM 3050 C C . TYR A 1 377 ? -19.828 20.391 10.734 1 88.38 377 TYR A C 1
ATOM 3052 O O . TYR A 1 377 ? -19.625 19.188 10.547 1 88.38 377 TYR A O 1
ATOM 3060 N N . TYR A 1 378 ? -18.969 21.219 10.328 1 89.62 378 TYR A N 1
ATOM 3061 C CA . TYR A 1 378 ? -17.828 20.891 9.5 1 89.62 378 TYR A CA 1
ATOM 3062 C C . TYR A 1 378 ? -16.625 20.484 10.352 1 89.62 378 TYR A C 1
ATOM 3064 O O . TYR A 1 378 ? -15.664 19.906 9.852 1 89.62 378 TYR A O 1
ATOM 3072 N N . GLY A 1 379 ? -16.641 20.703 11.602 1 86.94 379 GLY A N 1
ATOM 3073 C CA . GLY A 1 379 ? -15.641 20.219 12.547 1 86.94 379 GLY A CA 1
ATOM 3074 C C . GLY A 1 379 ? -14.227 20.609 12.18 1 86.94 379 GLY A C 1
ATOM 3075 O O . GLY A 1 379 ? -13.32 19.766 12.195 1 86.94 379 GLY A O 1
ATOM 3076 N N . LEU A 1 380 ? -13.992 21.828 11.805 1 88.62 380 LEU A N 1
ATOM 3077 C CA . LEU A 1 380 ? -12.68 22.297 11.375 1 88.62 380 LEU A CA 1
ATOM 3078 C C . LEU A 1 380 ? -11.719 22.391 12.562 1 88.62 380 LEU A C 1
ATOM 3080 O O . LEU A 1 380 ? -10.508 22.547 12.375 1 88.62 380 LEU A O 1
ATOM 3084 N N . ASP A 1 381 ? -12.227 22.203 13.781 1 85.94 381 ASP A N 1
ATOM 3085 C CA . ASP A 1 381 ? -11.391 22.266 14.969 1 85.94 381 ASP A CA 1
ATOM 3086 C C . ASP A 1 381 ? -10.891 20.875 15.367 1 85.94 381 ASP A C 1
ATOM 3088 O O . ASP A 1 381 ? -10.164 20.734 16.359 1 85.94 381 ASP A O 1
ATOM 3092 N N . SER A 1 382 ? -11.156 19.906 14.609 1 79 382 SER A N 1
ATOM 3093 C CA . SER A 1 382 ? -10.805 18.531 14.969 1 79 382 SER A CA 1
ATOM 3094 C C . SER A 1 382 ? -9.375 18.188 14.531 1 79 382 SER A C 1
ATOM 3096 O O . SER A 1 382 ? -8.781 17.234 15.039 1 79 382 SER A O 1
ATOM 3098 N N . LYS A 1 383 ? -8.844 18.938 13.633 1 79.31 383 LYS A N 1
ATOM 3099 C CA . LYS A 1 383 ? -7.484 18.719 13.148 1 79.31 383 LYS A CA 1
ATOM 3100 C C . LYS A 1 383 ? -6.629 19.969 13.312 1 79.31 383 LYS A C 1
ATOM 3102 O O . LYS A 1 383 ? -7.133 21.094 13.203 1 79.31 383 LYS A O 1
ATOM 3107 N N . LEU A 1 384 ? -5.418 19.734 13.492 1 76.62 384 LEU A N 1
ATOM 3108 C CA . LEU A 1 384 ? -4.5 20.844 13.672 1 76.62 384 LEU A CA 1
ATOM 3109 C C . LEU A 1 384 ? -4.379 21.672 12.398 1 76.62 384 LEU A C 1
ATOM 3111 O O . LEU A 1 384 ? -4.27 22.891 12.453 1 76.62 384 LEU A O 1
ATOM 3115 N N . GLU A 1 385 ? -4.504 21.031 11.297 1 77.88 385 GLU A N 1
ATOM 3116 C CA . GLU A 1 385 ? -4.277 21.703 10.023 1 77.88 385 GLU A CA 1
ATOM 3117 C C . GLU A 1 385 ? -5.441 22.625 9.672 1 77.88 385 GLU A C 1
ATOM 3119 O O . GLU A 1 385 ? -5.281 23.562 8.891 1 77.88 385 GLU A O 1
ATOM 3124 N N . THR A 1 386 ? -6.582 22.344 10.227 1 86.62 386 THR A N 1
ATOM 3125 C CA . THR A 1 386 ? -7.758 23.109 9.852 1 86.62 386 THR A CA 1
ATOM 3126 C C . THR A 1 386 ? -8.156 24.062 10.969 1 86.62 386 THR A C 1
ATOM 3128 O O . THR A 1 386 ? -9.086 24.875 10.805 1 86.62 386 THR A O 1
ATOM 3131 N N . ARG A 1 387 ? -7.453 24.156 12.023 1 84.12 387 ARG A N 1
ATOM 3132 C CA . ARG A 1 387 ? -7.82 24.922 13.203 1 84.12 387 ARG A CA 1
ATOM 3133 C C . ARG A 1 387 ? -7.758 26.422 12.906 1 84.12 387 ARG A C 1
ATOM 3135 O O . ARG A 1 387 ? -8.57 27.203 13.422 1 84.12 387 ARG A O 1
ATOM 3142 N N . SER A 1 388 ? -6.809 26.797 12.125 1 83 388 SER A N 1
ATOM 3143 C CA . SER A 1 388 ? -6.688 28.219 11.805 1 83 388 SER A CA 1
ATOM 3144 C C . SER A 1 388 ? -7.914 28.719 11.047 1 83 388 SER A C 1
ATOM 3146 O O . SER A 1 388 ? -8.375 29.828 11.266 1 83 388 SER A O 1
ATOM 3148 N N . PHE A 1 389 ? -8.453 27.875 10.203 1 88.75 389 PHE A N 1
ATOM 3149 C CA . PHE A 1 389 ? -9.641 28.25 9.445 1 88.75 389 PHE A CA 1
ATOM 3150 C C . PHE A 1 389 ? -10.867 28.297 10.344 1 88.75 389 PHE A C 1
ATOM 3152 O O . PHE A 1 389 ? -11.781 29.094 10.117 1 88.75 389 PHE A O 1
ATOM 3159 N N . PHE A 1 390 ? -10.891 27.484 11.359 1 92.56 390 PHE A N 1
ATOM 3160 C CA . PHE A 1 390 ? -11.977 27.484 12.328 1 92.56 390 PHE A CA 1
ATOM 3161 C C . PHE A 1 390 ? -12.047 28.828 13.047 1 92.56 390 PHE A C 1
ATOM 3163 O O . PHE A 1 390 ? -13.125 29.422 13.164 1 92.56 390 PHE A O 1
ATOM 3170 N N . TYR A 1 391 ? -10.938 29.312 13.461 1 91.38 391 TYR A N 1
ATOM 3171 C CA . TYR A 1 391 ? -10.891 30.578 14.195 1 91.38 391 TYR A CA 1
ATOM 3172 C C . TYR A 1 391 ? -11.203 31.75 13.273 1 91.38 391 TYR A C 1
ATOM 3174 O O . TYR A 1 391 ? -11.836 32.719 13.695 1 91.38 391 TYR A O 1
ATOM 3182 N N . GLU A 1 392 ? -10.75 31.641 12.094 1 92.44 392 GLU A N 1
ATOM 3183 C CA . GLU A 1 392 ? -11.102 32.656 11.117 1 92.44 392 GLU A CA 1
ATOM 3184 C C . GLU A 1 392 ? -12.609 32.719 10.891 1 92.44 392 GLU A C 1
ATOM 3186 O O . GLU A 1 392 ? -13.188 33.812 10.781 1 92.44 392 GLU A O 1
ATOM 3191 N N . ALA A 1 393 ? -13.188 31.562 10.797 1 96.19 393 ALA A N 1
ATOM 3192 C CA . ALA A 1 393 ? -14.641 31.484 10.617 1 96.19 393 ALA A CA 1
ATOM 3193 C C . ALA A 1 393 ? -15.375 32.031 11.836 1 96.19 393 ALA A C 1
ATOM 3195 O O . ALA A 1 393 ? -16.375 32.75 11.703 1 96.19 393 ALA A O 1
ATOM 3196 N N . GLN A 1 394 ? -14.852 31.797 12.961 1 96.56 394 GLN A N 1
ATOM 3197 C CA . GLN A 1 394 ? -15.461 32.281 14.195 1 96.56 394 GLN A CA 1
ATOM 3198 C C . GLN A 1 394 ? -15.398 33.812 14.273 1 96.56 394 GLN A C 1
ATOM 3200 O O . GLN A 1 394 ? -16.359 34.438 14.695 1 96.56 394 GLN A O 1
ATOM 3205 N N . SER A 1 395 ? -14.297 34.281 13.906 1 96.38 395 SER A N 1
ATOM 3206 C CA . SER A 1 395 ? -14.148 35.75 13.898 1 96.38 395 SER A CA 1
ATOM 3207 C C . SER A 1 395 ? -15.125 36.406 12.922 1 96.38 395 SER A C 1
ATOM 3209 O O . SER A 1 395 ? -15.711 37.438 13.234 1 96.38 395 SER A O 1
ATOM 3211 N N . ALA A 1 396 ? -15.281 35.781 11.805 1 96.62 396 ALA A N 1
ATOM 3212 C CA . ALA A 1 396 ? -16.234 36.312 10.82 1 96.62 396 ALA A CA 1
ATOM 3213 C C . ALA A 1 396 ? -17.656 36.25 11.344 1 96.62 396 ALA A C 1
ATOM 3215 O O . ALA A 1 396 ? -18.453 37.156 11.125 1 96.62 396 ALA A O 1
ATOM 3216 N N . ILE A 1 397 ? -17.969 35.188 12.023 1 97.19 397 ILE A N 1
ATOM 3217 C CA . ILE A 1 397 ? -19.312 35 12.586 1 97.19 397 ILE A CA 1
ATOM 3218 C C . ILE A 1 397 ? -19.578 36.062 13.648 1 97.19 397 ILE A C 1
ATOM 3220 O O . ILE A 1 397 ? -20.672 36.625 13.727 1 97.19 397 ILE A O 1
ATOM 3224 N N . TRP A 1 398 ? -18.562 36.312 14.406 1 96.38 398 TRP A N 1
ATOM 3225 C CA . TRP A 1 398 ? -18.672 37.375 15.43 1 96.38 398 TRP A CA 1
ATOM 3226 C C . TRP A 1 398 ? -18.938 38.719 14.789 1 96.38 398 TRP A C 1
ATOM 3228 O O . TRP A 1 398 ? -19.766 39.5 15.266 1 96.38 398 TRP A O 1
ATOM 3238 N N . GLU A 1 399 ? -18.234 39 13.75 1 96.19 399 GLU A N 1
ATOM 3239 C CA . GLU A 1 399 ? -18.422 40.25 13.039 1 96.19 399 GLU A CA 1
ATOM 3240 C C . GLU A 1 399 ? -19.828 40.375 12.453 1 96.19 399 GLU A C 1
ATOM 3242 O O . GLU A 1 399 ? -20.438 41.438 12.469 1 96.19 399 GLU A O 1
ATOM 3247 N N . ILE A 1 400 ? -20.297 39.281 11.938 1 95.94 400 ILE A N 1
ATOM 3248 C CA . ILE A 1 400 ? -21.625 39.25 11.352 1 95.94 400 ILE A CA 1
ATOM 3249 C C . ILE A 1 400 ? -22.672 39.5 12.438 1 95.94 400 ILE A C 1
ATOM 3251 O O . ILE A 1 400 ? -23.609 40.281 12.25 1 95.94 400 ILE A O 1
ATOM 3255 N N . GLY A 1 401 ? -22.531 38.844 13.5 1 94.38 401 GLY A N 1
ATOM 3256 C CA . GLY A 1 401 ? -23.469 38.969 14.609 1 94.38 401 GLY A CA 1
ATOM 3257 C C . GLY A 1 401 ? -23.516 40.375 15.188 1 94.38 401 GLY A C 1
ATOM 3258 O O . GLY A 1 401 ? -24.547 40.812 15.719 1 94.38 401 GLY A O 1
ATOM 3259 N N . ASN A 1 402 ? -22.375 41.094 15.07 1 94.06 402 ASN A N 1
ATOM 3260 C CA . ASN A 1 402 ? -22.297 42.438 15.664 1 94.06 402 ASN A CA 1
ATOM 3261 C C . ASN A 1 402 ? -22.594 43.531 14.648 1 94.06 402 ASN A C 1
ATOM 3263 O O . ASN A 1 402 ? -22.484 44.719 14.953 1 94.06 402 ASN A O 1
ATOM 3267 N N . SER A 1 403 ? -22.891 43.125 13.492 1 92.88 403 SER A N 1
ATOM 3268 C CA . SER A 1 403 ? -23.281 44.094 12.484 1 92.88 403 SER A CA 1
ATOM 3269 C C . SER A 1 403 ? -24.797 44.312 12.5 1 92.88 403 SER A C 1
ATOM 3271 O O . SER A 1 403 ? -25.578 43.344 12.5 1 92.88 403 SER A O 1
ATOM 3273 N N . THR A 1 404 ? -25.141 45.562 12.578 1 89.31 404 THR A N 1
ATOM 3274 C CA . THR A 1 404 ? -26.562 45.906 12.688 1 89.31 404 THR A CA 1
ATOM 3275 C C . THR A 1 404 ? -27.25 45.781 11.336 1 89.31 404 THR A C 1
ATOM 3277 O O . THR A 1 404 ? -26.75 46.25 10.328 1 89.31 404 THR A O 1
ATOM 3280 N N . ASN A 1 405 ? -28.391 45.156 11.227 1 88.56 405 ASN A N 1
ATOM 3281 C CA . ASN A 1 405 ? -29.312 45.031 10.102 1 88.56 405 ASN A CA 1
ATOM 3282 C C . ASN A 1 405 ? -28.609 44.438 8.883 1 88.56 405 ASN A C 1
ATOM 3284 O O . ASN A 1 405 ? -28.906 44.812 7.75 1 88.56 405 ASN A O 1
ATOM 3288 N N . ILE A 1 406 ? -27.703 43.531 9.047 1 92.62 406 ILE A N 1
ATOM 3289 C CA . ILE A 1 406 ? -26.922 42.969 7.957 1 92.62 406 ILE A CA 1
ATOM 3290 C C . ILE A 1 406 ? -27.797 42.062 7.098 1 92.62 406 ILE A C 1
ATOM 3292 O O . ILE A 1 406 ? -27.594 41.938 5.887 1 92.62 406 ILE A O 1
ATOM 3296 N N . CYS A 1 407 ? -28.703 41.406 7.707 1 94.5 407 CYS A N 1
ATOM 3297 C CA . CYS A 1 407 ? -29.594 40.531 6.973 1 94.5 407 CYS A CA 1
ATOM 3298 C C . CYS A 1 407 ? -31.031 41.031 7.023 1 94.5 407 CYS A C 1
ATOM 3300 O O . CYS A 1 407 ? -31.969 40.219 7.07 1 94.5 407 CYS A O 1
ATOM 3302 N N . SER A 1 408 ? -31.188 42.344 7.078 1 91.44 408 SER A N 1
ATOM 3303 C CA . SER A 1 408 ? -32.531 42.906 6.965 1 91.44 408 SER A CA 1
ATOM 3304 C C . SER A 1 408 ? -33.125 42.656 5.578 1 91.44 408 SER A C 1
ATOM 3306 O O . SER A 1 408 ? -32.375 42.438 4.613 1 91.44 408 SER A O 1
ATOM 3308 N N . ILE A 1 409 ? -34.438 42.719 5.504 1 90.75 409 ILE A N 1
ATOM 3309 C CA . ILE A 1 409 ? -35.125 42.406 4.266 1 90.75 409 ILE A CA 1
ATOM 3310 C C . ILE A 1 409 ? -34.656 43.344 3.156 1 90.75 409 ILE A C 1
ATOM 3312 O O . ILE A 1 409 ? -34.438 42.906 2.021 1 90.75 409 ILE A O 1
ATOM 3316 N N . ASP A 1 410 ? -34.375 44.594 3.445 1 88.06 410 ASP A N 1
ATOM 3317 C CA . ASP A 1 410 ? -33.969 45.562 2.453 1 88.06 410 ASP A CA 1
ATOM 3318 C C . ASP A 1 410 ? -32.531 45.312 1.973 1 88.06 410 ASP A C 1
ATOM 3320 O O . ASP A 1 410 ? -32.25 45.406 0.779 1 88.06 410 ASP A O 1
ATOM 3324 N N . ASN A 1 411 ? -31.672 44.969 2.842 1 89 411 ASN A N 1
ATOM 3325 C CA . ASN A 1 411 ? -30.266 44.781 2.504 1 89 411 ASN A CA 1
ATOM 3326 C C . ASN A 1 411 ? -30.031 43.406 1.88 1 89 411 ASN A C 1
ATOM 3328 O O . ASN A 1 411 ? -29.297 43.281 0.904 1 89 411 ASN A O 1
ATOM 3332 N N . ALA A 1 412 ? -30.703 42.375 2.377 1 89.44 412 ALA A N 1
ATOM 3333 C CA . ALA A 1 412 ? -30.422 40.969 2.051 1 89.44 412 ALA A CA 1
ATOM 3334 C C . ALA A 1 412 ? -30.906 40.625 0.648 1 89.44 412 ALA A C 1
ATOM 3336 O O . ALA A 1 412 ? -30.391 39.688 0.015 1 89.44 412 ALA A O 1
ATOM 3337 N N . GLN A 1 413 ? -31.859 41.312 0.192 1 85.12 413 GLN A N 1
ATOM 3338 C CA . GLN A 1 413 ? -32.406 41 -1.122 1 85.12 413 GLN A CA 1
ATOM 3339 C C . GLN A 1 413 ? -31.391 41.25 -2.227 1 85.12 413 GLN A C 1
ATOM 3341 O O . GLN A 1 413 ? -31.438 40.625 -3.283 1 85.12 413 GLN A O 1
ATOM 3346 N N . GLY A 1 414 ? -30.406 42.031 -1.965 1 83 414 GLY A N 1
ATOM 3347 C CA . GLY A 1 414 ? -29.438 42.375 -2.98 1 83 414 GLY A CA 1
ATOM 3348 C C . GLY A 1 414 ? -28.188 41.531 -2.926 1 83 414 GLY A C 1
ATOM 3349 O O . GLY A 1 414 ? -27.297 41.656 -3.779 1 83 414 GLY A O 1
ATOM 3350 N N . TYR A 1 415 ? -28.203 40.562 -1.976 1 88.5 415 TYR A N 1
ATOM 3351 C CA . TYR A 1 415 ? -26.984 39.781 -1.83 1 88.5 415 TYR A CA 1
ATOM 3352 C C . TYR A 1 415 ? -26.953 38.656 -2.844 1 88.5 415 TYR A C 1
ATOM 3354 O O . TYR A 1 415 ? -27.875 37.844 -2.92 1 88.5 415 TYR A O 1
ATOM 3362 N N . THR A 1 416 ? -25.969 38.594 -3.764 1 82.38 416 THR A N 1
ATOM 3363 C CA . THR A 1 416 ? -25.766 37.531 -4.723 1 82.38 416 THR A CA 1
ATOM 3364 C C . THR A 1 416 ? -24.297 37.125 -4.785 1 82.38 416 THR A C 1
ATOM 3366 O O . THR A 1 416 ? -23.406 37.969 -4.711 1 82.38 416 THR A O 1
ATOM 3369 N N . PHE A 1 417 ? -24.172 35.625 -4.746 1 77.38 417 PHE A N 1
ATOM 3370 C CA . PHE A 1 417 ? -22.812 35.125 -4.93 1 77.38 417 PHE A CA 1
ATOM 3371 C C . PHE A 1 417 ? -22.422 35.156 -6.398 1 77.38 417 PHE A C 1
ATOM 3373 O O . PHE A 1 417 ? -23.203 34.75 -7.266 1 77.38 417 PHE A O 1
ATOM 3380 N N . GLY A 1 418 ? -21.609 36.125 -6.875 1 63.34 418 GLY A N 1
ATOM 3381 C CA . GLY A 1 418 ? -21.125 36.219 -8.242 1 63.34 418 GLY A CA 1
ATOM 3382 C C . GLY A 1 418 ? -20.172 35.094 -8.609 1 63.34 418 GLY A C 1
ATOM 3383 O O . GLY A 1 418 ? -19.828 34.25 -7.758 1 63.34 418 GLY A O 1
ATOM 3384 N N . ASP A 1 419 ? -19.984 34.938 -9.938 1 61.72 419 ASP A N 1
ATOM 3385 C CA . ASP A 1 419 ? -19.047 33.938 -10.453 1 61.72 419 ASP A CA 1
ATOM 3386 C C . ASP A 1 419 ? -17.641 34.219 -9.945 1 61.72 419 ASP A C 1
ATOM 3388 O O . ASP A 1 419 ? -16.875 33.281 -9.711 1 61.72 419 ASP A O 1
ATOM 3392 N N . GLU A 1 420 ? -17.422 35.469 -9.797 1 63.91 420 GLU A N 1
ATOM 3393 C CA . GLU A 1 420 ? -16.141 35.906 -9.234 1 63.91 420 GLU A CA 1
ATOM 3394 C C . GLU A 1 420 ? -16.359 36.688 -7.945 1 63.91 420 GLU A C 1
ATOM 3396 O O . GLU A 1 420 ? -17.438 37.219 -7.707 1 63.91 420 GLU A O 1
ATOM 3401 N N . ASP A 1 421 ? -15.359 36.625 -7.098 1 66.06 421 ASP A N 1
ATOM 3402 C CA . ASP A 1 421 ? -15.438 37.344 -5.824 1 66.06 421 ASP A CA 1
ATOM 3403 C C . ASP A 1 421 ? -15.82 38.781 -6.031 1 66.06 421 ASP A C 1
ATOM 3405 O O . ASP A 1 421 ? -16.562 39.375 -5.234 1 66.06 421 ASP A O 1
ATOM 3409 N N . LYS A 1 422 ? -15.375 39.406 -7.164 1 68.69 422 LYS A N 1
ATOM 3410 C CA . LYS A 1 422 ? -15.617 40.812 -7.438 1 68.69 422 LYS A CA 1
ATOM 3411 C C . LYS A 1 422 ? -17.078 41.062 -7.766 1 68.69 422 LYS A C 1
ATOM 3413 O O . LYS A 1 422 ? -17.578 42.188 -7.578 1 68.69 422 LYS A O 1
ATOM 3418 N N . ASP A 1 423 ? -17.688 40 -8.117 1 74.81 423 ASP A N 1
ATOM 3419 C CA . ASP A 1 423 ? -19.062 40.188 -8.547 1 74.81 423 ASP A CA 1
ATOM 3420 C C . ASP A 1 423 ? -20.047 39.844 -7.422 1 74.81 423 ASP A C 1
ATOM 3422 O O . ASP A 1 423 ? -21.266 40 -7.582 1 74.81 423 ASP A O 1
ATOM 3426 N N . SER A 1 424 ? -19.453 39.5 -6.285 1 81.88 424 SER A N 1
ATOM 3427 C CA . SER A 1 424 ? -20.328 39.156 -5.16 1 81.88 424 SER A CA 1
ATOM 3428 C C . SER A 1 424 ? -20.75 40.406 -4.402 1 81.88 424 SER A C 1
ATOM 3430 O O . SER A 1 424 ? -19.953 41.312 -4.176 1 81.88 424 SER A O 1
ATOM 3432 N N . THR A 1 425 ? -22.016 40.531 -4.086 1 87 425 THR A N 1
ATOM 3433 C CA . THR A 1 425 ? -22.547 41.688 -3.365 1 87 425 THR A CA 1
ATOM 3434 C C . THR A 1 425 ? -22.75 41.344 -1.89 1 87 425 THR A C 1
ATOM 3436 O O . THR A 1 425 ? -23.312 42.156 -1.135 1 87 425 THR A O 1
ATOM 3439 N N . TRP A 1 426 ? -22.281 40.188 -1.514 1 91.25 426 TRP A N 1
ATOM 3440 C CA . TRP A 1 426 ? -22.359 39.812 -0.106 1 91.25 426 TRP A CA 1
ATOM 3441 C C . TRP A 1 426 ? -21.391 40.625 0.731 1 91.25 426 TRP A C 1
ATOM 3443 O O . TRP A 1 426 ? -20.312 41 0.261 1 91.25 426 TRP A O 1
ATOM 3453 N N . PRO A 1 427 ? -21.812 40.969 1.947 1 91.38 427 PRO A N 1
ATOM 3454 C CA . PRO A 1 427 ? -20.875 41.656 2.84 1 91.38 427 PRO A CA 1
ATOM 3455 C C . PRO A 1 427 ? -19.594 40.844 3.055 1 91.38 427 PRO A C 1
ATOM 3457 O O . PRO A 1 427 ? -19.609 39.625 3.01 1 91.38 427 PRO A O 1
ATOM 3460 N N . GLN A 1 428 ? -18.516 41.531 3.324 1 90.44 428 GLN A N 1
ATOM 3461 C CA . GLN A 1 428 ? -17.188 40.938 3.414 1 90.44 428 GLN A CA 1
ATOM 3462 C C . GLN A 1 428 ? -17.141 39.844 4.504 1 90.44 428 GLN A C 1
ATOM 3464 O O . GLN A 1 428 ? -16.484 38.844 4.344 1 90.44 428 GLN A O 1
ATOM 3469 N N . ALA A 1 429 ? -17.859 40.031 5.555 1 93.5 429 ALA A N 1
ATOM 3470 C CA . ALA A 1 429 ? -17.844 39.094 6.664 1 93.5 429 ALA A CA 1
ATOM 3471 C C . ALA A 1 429 ? -18.406 37.75 6.242 1 93.5 429 ALA A C 1
ATOM 3473 O O . ALA A 1 429 ? -17.922 36.688 6.668 1 93.5 429 ALA A O 1
ATOM 3474 N N . PHE A 1 430 ? -19.438 37.844 5.434 1 93.38 430 PHE A N 1
ATOM 3475 C CA . PHE A 1 430 ? -20.031 36.594 4.934 1 93.38 430 PHE A CA 1
ATOM 3476 C C . PHE A 1 430 ? -19.094 35.906 3.945 1 93.38 430 PHE A C 1
ATOM 3478 O O . PHE A 1 430 ? -19 34.688 3.906 1 93.38 430 PHE A O 1
ATOM 3485 N N . LYS A 1 431 ? -18.438 36.625 3.139 1 89.06 431 LYS A N 1
ATOM 3486 C CA . LYS A 1 431 ? -17.469 36.062 2.207 1 89.06 431 LYS A CA 1
ATOM 3487 C C . LYS A 1 431 ? -16.312 35.406 2.949 1 89.06 431 LYS A C 1
ATOM 3489 O O . LYS A 1 431 ? -15.891 34.312 2.588 1 89.06 431 LYS A O 1
ATOM 3494 N N . ASP A 1 432 ? -15.883 36.031 4 1 90.19 432 ASP A N 1
ATOM 3495 C CA . ASP A 1 432 ? -14.805 35.469 4.812 1 90.19 432 ASP A CA 1
ATOM 3496 C C . ASP A 1 432 ? -15.227 34.156 5.453 1 90.19 432 ASP A C 1
ATOM 3498 O O . ASP A 1 432 ? -14.43 33.219 5.547 1 90.19 432 ASP A O 1
ATOM 3502 N N . LEU A 1 433 ? -16.438 34.188 5.863 1 93.62 433 LEU A N 1
ATOM 3503 C CA . LEU A 1 433 ? -16.969 32.969 6.453 1 93.62 433 LEU A CA 1
ATOM 3504 C C . LEU A 1 433 ? -17.016 31.828 5.426 1 93.62 433 LEU A C 1
ATOM 3506 O O . LEU A 1 433 ? -16.547 30.719 5.699 1 93.62 433 LEU A O 1
ATOM 3510 N N . SER A 1 434 ? -17.531 32.156 4.324 1 89.31 434 SER A N 1
ATOM 3511 C CA . SER A 1 434 ? -17.641 31.156 3.266 1 89.31 434 SER A CA 1
ATOM 3512 C C . SER A 1 434 ? -16.266 30.656 2.824 1 89.31 434 SER A C 1
ATOM 3514 O O . SER A 1 434 ? -16.062 29.469 2.6 1 89.31 434 SER A O 1
ATOM 3516 N N . TYR A 1 435 ? -15.32 31.516 2.721 1 85.88 435 TYR A N 1
ATOM 3517 C CA . TYR A 1 435 ? -13.961 31.156 2.32 1 85.88 435 TYR A CA 1
ATOM 3518 C C . TYR A 1 435 ? -13.289 30.297 3.387 1 85.88 435 TYR A C 1
ATOM 3520 O O . TYR A 1 435 ? -12.586 29.328 3.068 1 85.88 435 TYR A O 1
ATOM 3528 N N . ALA A 1 436 ? -13.5 30.641 4.621 1 91.5 436 ALA A N 1
ATOM 3529 C CA . ALA A 1 436 ? -12.898 29.891 5.719 1 91.5 436 ALA A CA 1
ATOM 3530 C C . ALA A 1 436 ? -13.414 28.453 5.754 1 91.5 436 ALA A C 1
ATOM 3532 O O . ALA A 1 436 ? -12.641 27.516 5.957 1 91.5 436 ALA A O 1
ATOM 3533 N N . ILE A 1 437 ? -14.656 28.359 5.496 1 91 437 ILE A N 1
ATOM 3534 C CA . ILE A 1 437 ? -15.25 27.031 5.5 1 91 437 ILE A CA 1
ATOM 3535 C C . ILE A 1 437 ? -14.742 26.234 4.305 1 91 437 ILE A C 1
ATOM 3537 O O . ILE A 1 437 ? -14.328 25.078 4.449 1 91 437 ILE A O 1
ATOM 3541 N N . SER A 1 438 ? -14.703 26.844 3.193 1 87.38 438 SER A N 1
ATOM 3542 C CA . SER A 1 438 ? -14.273 26.156 1.98 1 87.38 438 SER A CA 1
ATOM 3543 C C . SER A 1 438 ? -12.797 25.797 2.041 1 87.38 438 SER A C 1
ATOM 3545 O O . SER A 1 438 ? -12.406 24.688 1.694 1 87.38 438 SER A O 1
ATOM 3547 N N . ASN A 1 439 ? -12 26.703 2.475 1 87.31 439 ASN A N 1
ATOM 3548 C CA . ASN A 1 439 ? -10.57 26.469 2.611 1 87.31 439 ASN A CA 1
ATOM 3549 C C . ASN A 1 439 ? -10.281 25.391 3.658 1 87.31 439 ASN A C 1
ATOM 3551 O O . ASN A 1 439 ? -9.383 24.562 3.477 1 87.31 439 ASN A O 1
ATOM 3555 N N . GLY A 1 440 ? -11.016 25.484 4.738 1 88.44 440 GLY A N 1
ATOM 3556 C CA . GLY A 1 440 ? -10.875 24.453 5.766 1 88.44 440 GLY A CA 1
ATOM 3557 C C . GLY A 1 440 ? -11.25 23.078 5.281 1 88.44 440 GLY A C 1
ATOM 3558 O O . GLY A 1 440 ? -10.57 22.094 5.609 1 88.44 440 GLY A O 1
ATOM 3559 N N . MET A 1 441 ? -12.25 23 4.527 1 87.5 441 MET A N 1
ATOM 3560 C CA . MET A 1 441 ? -12.695 21.703 4.004 1 87.5 441 MET A CA 1
ATOM 3561 C C . MET A 1 441 ? -11.672 21.141 3.025 1 87.5 441 MET A C 1
ATOM 3563 O O . MET A 1 441 ? -11.359 19.953 3.068 1 87.5 441 MET A O 1
ATOM 3567 N N . TYR A 1 442 ? -11.172 21.938 2.191 1 83.62 442 TYR A N 1
ATOM 3568 C CA . TYR A 1 442 ? -10.172 21.5 1.225 1 83.62 442 TYR A CA 1
ATOM 3569 C C . TYR A 1 442 ? -8.922 21 1.927 1 83.62 442 TYR A C 1
ATOM 3571 O O . TYR A 1 442 ? -8.398 19.922 1.602 1 83.62 442 TYR A O 1
ATOM 3579 N N . THR A 1 443 ? -8.477 21.703 2.879 1 82.62 443 THR A N 1
ATOM 3580 C CA . THR A 1 443 ? -7.273 21.344 3.619 1 82.62 443 THR A CA 1
ATOM 3581 C C . THR A 1 443 ? -7.523 20.109 4.488 1 82.62 443 THR A C 1
ATOM 3583 O O . THR A 1 443 ? -6.637 19.266 4.645 1 82.62 443 THR A O 1
ATOM 3586 N N . GLY A 1 444 ? -8.68 20.078 4.957 1 82.56 444 GLY A N 1
ATOM 3587 C CA . GLY A 1 444 ? -9.016 19 5.863 1 82.56 444 GLY A CA 1
ATOM 3588 C C . GLY A 1 444 ? -9.102 17.641 5.172 1 82.56 444 GLY A C 1
ATOM 3589 O O . GLY A 1 444 ? -8.961 16.609 5.812 1 82.56 444 GLY A O 1
ATOM 3590 N N . LEU A 1 445 ? -9.32 17.641 3.957 1 80.38 445 LEU A N 1
ATOM 3591 C CA . LEU A 1 445 ? -9.469 16.375 3.242 1 80.38 445 LEU A CA 1
ATOM 3592 C C . LEU A 1 445 ? -8.109 15.828 2.824 1 80.38 445 LEU A C 1
ATOM 3594 O O . LEU A 1 445 ? -8.023 14.766 2.205 1 80.38 445 LEU A O 1
ATOM 3598 N N . GLY A 1 446 ? -7.039 16.391 3.242 1 66.12 446 GLY A N 1
ATOM 3599 C CA . GLY A 1 446 ? -5.711 15.812 3.156 1 66.12 446 GLY A CA 1
ATOM 3600 C C . GLY A 1 446 ? -4.98 16.172 1.874 1 66.12 446 GLY A C 1
ATOM 3601 O O . GLY A 1 446 ? -4.008 15.516 1.5 1 66.12 446 GLY A O 1
ATOM 3602 N N . MET A 1 447 ? -5.43 17.125 1.168 1 71.75 447 MET A N 1
ATOM 3603 C CA . MET A 1 447 ? -4.68 17.547 -0.01 1 71.75 447 MET A CA 1
ATOM 3604 C C . MET A 1 447 ? -3.469 18.375 0.388 1 71.75 447 MET A C 1
ATOM 3606 O O . MET A 1 447 ? -3.584 19.297 1.204 1 71.75 447 MET A O 1
ATOM 3610 N N . LYS A 1 448 ? -2.305 17.906 0.078 1 70.31 448 LYS A N 1
ATOM 3611 C CA . LYS A 1 448 ? -1.095 18.656 0.386 1 70.31 448 LYS A CA 1
ATOM 3612 C C . LYS A 1 448 ? -0.94 19.859 -0.55 1 70.31 448 LYS A C 1
ATOM 3614 O O . LYS A 1 448 ? -0.775 19.688 -1.76 1 70.31 448 LYS A O 1
ATOM 3619 N N . LEU A 1 449 ? -1.158 21 0.012 1 73.06 449 LEU A N 1
ATOM 3620 C CA . LEU A 1 449 ? -1.06 22.234 -0.763 1 73.06 449 LEU A CA 1
ATOM 3621 C C . LEU A 1 449 ? 0.318 22.859 -0.604 1 73.06 449 LEU A C 1
ATOM 3623 O O . LEU A 1 449 ? 0.81 23.016 0.517 1 73.06 449 LEU A O 1
ATOM 3627 N N . PRO A 1 450 ? 0.943 23.078 -1.716 1 71.88 450 PRO A N 1
ATOM 3628 C CA . PRO A 1 450 ? 2.236 23.766 -1.604 1 71.88 450 PRO A CA 1
ATOM 3629 C C . PRO A 1 450 ? 2.123 25.141 -0.957 1 71.88 450 PRO A C 1
ATOM 3631 O O . PRO A 1 450 ? 1.274 25.938 -1.352 1 71.88 450 PRO A O 1
ATOM 3634 N N . VAL A 1 451 ? 2.922 25.375 -0.018 1 71.5 451 VAL A N 1
ATOM 3635 C CA . VAL A 1 451 ? 2.881 26.609 0.757 1 71.5 451 VAL A CA 1
ATOM 3636 C C . VAL A 1 451 ? 3.189 27.797 -0.15 1 71.5 451 VAL A C 1
ATOM 3638 O O . VAL A 1 451 ? 2.674 28.906 0.062 1 71.5 451 VAL A O 1
ATOM 3641 N N . ASP A 1 452 ? 4 27.5 -1.164 1 69.81 452 ASP A N 1
ATOM 3642 C CA . ASP A 1 452 ? 4.359 28.594 -2.07 1 69.81 452 ASP A CA 1
ATOM 3643 C C . ASP A 1 452 ? 3.133 29.109 -2.814 1 69.81 452 ASP A C 1
ATOM 3645 O O . ASP A 1 452 ? 3.023 30.312 -3.074 1 69.81 452 ASP A O 1
ATOM 3649 N N . LYS A 1 453 ? 2.189 28.297 -3.021 1 72.81 453 LYS A N 1
ATOM 3650 C CA . LYS A 1 453 ? 0.975 28.719 -3.717 1 72.81 453 LYS A CA 1
ATOM 3651 C C . LYS A 1 453 ? -0.017 29.359 -2.754 1 72.81 453 LYS A C 1
ATOM 3653 O O . LYS A 1 453 ? -0.806 30.219 -3.15 1 72.81 453 LYS A O 1
ATOM 3658 N N . LEU A 1 454 ? 0.159 28.922 -1.565 1 72.56 454 LEU A N 1
ATOM 3659 C CA . LEU A 1 454 ? -0.782 29.422 -0.567 1 72.56 454 LEU A CA 1
ATOM 3660 C C . LEU A 1 454 ? -0.453 30.859 -0.179 1 72.56 454 LEU A C 1
ATOM 3662 O O . LEU A 1 454 ? -1.286 31.547 0.409 1 72.56 454 LEU A O 1
ATOM 3666 N N . GLU A 1 455 ? 0.765 31.266 -0.478 1 70.69 455 GLU A N 1
ATOM 3667 C CA . GLU A 1 455 ? 1.136 32.656 -0.228 1 70.69 455 GLU A CA 1
ATOM 3668 C C . GLU A 1 455 ? 0.441 33.594 -1.208 1 70.69 455 GLU A C 1
ATOM 3670 O O . GLU A 1 455 ? 0.145 34.75 -0.871 1 70.69 455 GLU A O 1
ATOM 3675 N N . LYS A 1 456 ? 0.12 33.031 -2.387 1 73.44 456 LYS A N 1
ATOM 3676 C CA . LYS A 1 456 ? -0.418 33.906 -3.436 1 73.44 456 LYS A CA 1
ATOM 3677 C C . LYS A 1 456 ? -1.896 33.625 -3.68 1 73.44 456 LYS A C 1
ATOM 3679 O O . LYS A 1 456 ? -2.646 34.5 -4.098 1 73.44 456 LYS A O 1
ATOM 3684 N N . HIS A 1 457 ? -2.254 32.375 -3.441 1 76.44 457 HIS A N 1
ATOM 3685 C CA . HIS A 1 457 ? -3.613 31.938 -3.764 1 76.44 457 HIS A CA 1
ATOM 3686 C C . HIS A 1 457 ? -4.285 31.281 -2.564 1 76.44 457 HIS A C 1
ATOM 3688 O O . HIS A 1 457 ? -3.607 30.688 -1.714 1 76.44 457 HIS A O 1
ATOM 3694 N N . SER A 1 458 ? -5.598 31.453 -2.508 1 76.19 458 SER A N 1
ATOM 3695 C CA . SER A 1 458 ? -6.355 30.734 -1.488 1 76.19 458 SER A CA 1
ATOM 3696 C C . SER A 1 458 ? -6.43 29.234 -1.805 1 76.19 458 SER A C 1
ATOM 3698 O O . SER A 1 458 ? -6.277 28.844 -2.959 1 76.19 458 SER A O 1
ATOM 3700 N N . PRO A 1 459 ? -6.602 28.422 -0.756 1 75.44 459 PRO A N 1
ATOM 3701 C CA . PRO A 1 459 ? -6.711 26.984 -0.978 1 75.44 459 PRO A CA 1
ATOM 3702 C C . PRO A 1 459 ? -7.805 26.625 -1.979 1 75.44 459 PRO A C 1
ATOM 3704 O O . PRO A 1 459 ? -7.613 25.734 -2.812 1 75.44 459 PRO A O 1
ATOM 3707 N N . LEU A 1 460 ? -8.797 27.344 -2.053 1 74.69 460 LEU A N 1
ATOM 3708 C CA . LEU A 1 460 ? -9.906 27.047 -2.957 1 74.69 460 LEU A CA 1
ATOM 3709 C C . LEU A 1 460 ? -9.523 27.359 -4.402 1 74.69 460 LEU A C 1
ATOM 3711 O O . LEU A 1 460 ? -9.891 26.625 -5.316 1 74.69 460 LEU A O 1
ATOM 3715 N N . GLU A 1 461 ? -8.828 28.453 -4.586 1 77.5 461 GLU A N 1
ATOM 3716 C CA . GLU A 1 461 ? -8.383 28.812 -5.93 1 77.5 461 GLU A CA 1
ATOM 3717 C C . GLU A 1 461 ? -7.414 27.766 -6.48 1 77.5 461 GLU A C 1
ATOM 3719 O O . GLU A 1 461 ? -7.492 27.406 -7.656 1 77.5 461 GLU A O 1
ATOM 3724 N N . VAL A 1 462 ? -6.57 27.344 -5.574 1 78.12 462 VAL A N 1
ATOM 3725 C CA . VAL A 1 462 ? -5.641 26.297 -5.969 1 78.12 462 VAL A CA 1
ATOM 3726 C C . VAL A 1 462 ? -6.418 25.016 -6.301 1 78.12 462 VAL A C 1
ATOM 3728 O O . VAL A 1 462 ? -6.094 24.328 -7.266 1 78.12 462 VAL A O 1
ATOM 3731 N N . GLY A 1 463 ? -7.422 24.828 -5.594 1 80 463 GLY A N 1
ATOM 3732 C CA . GLY A 1 463 ? -8.25 23.656 -5.785 1 80 463 GLY A CA 1
ATOM 3733 C C . GLY A 1 463 ? -8.992 23.656 -7.109 1 80 463 GLY A C 1
ATOM 3734 O O . GLY A 1 463 ? -9.055 22.625 -7.789 1 80 463 GLY A O 1
ATOM 3735 N N . LEU A 1 464 ? -9.492 24.781 -7.508 1 80.19 464 LEU A N 1
ATOM 3736 C CA . LEU A 1 464 ? -10.258 24.891 -8.742 1 80.19 464 LEU A CA 1
ATOM 3737 C C . LEU A 1 464 ? -9.383 24.609 -9.961 1 80.19 464 LEU A C 1
ATOM 3739 O O . LEU A 1 464 ? -9.789 23.891 -10.867 1 80.19 464 LEU A O 1
ATOM 3743 N N . HIS A 1 465 ? -8.25 25.094 -9.914 1 83.56 465 HIS A N 1
ATOM 3744 C CA . HIS A 1 465 ? -7.32 24.828 -11.008 1 83.56 465 HIS A CA 1
ATOM 3745 C C . HIS A 1 465 ? -6.895 23.359 -11.008 1 83.56 465 HIS A C 1
ATOM 3747 O O . HIS A 1 465 ? -6.734 22.75 -12.07 1 83.56 465 HIS A O 1
ATOM 3753 N N . ALA A 1 466 ? -6.715 22.844 -9.852 1 87.75 466 ALA A N 1
ATOM 3754 C CA . ALA A 1 466 ? -6.309 21.453 -9.711 1 87.75 466 ALA A CA 1
ATOM 3755 C C . ALA A 1 466 ? -7.391 20.516 -10.234 1 87.75 466 ALA A C 1
ATOM 3757 O O . ALA A 1 466 ? -7.09 19.469 -10.828 1 87.75 466 ALA A O 1
ATOM 3758 N N . TRP A 1 467 ? -8.641 20.906 -10.109 1 89.62 467 TRP A N 1
ATOM 3759 C CA . TRP A 1 467 ? -9.734 20.031 -10.523 1 89.62 467 TRP A CA 1
ATOM 3760 C C . TRP A 1 467 ? -9.859 20 -12.039 1 89.62 467 TRP A C 1
ATOM 3762 O O . TRP A 1 467 ? -10.234 18.984 -12.617 1 89.62 467 TRP A O 1
ATOM 3772 N N . LYS A 1 468 ? -9.555 21.125 -12.648 1 91.38 468 LYS A N 1
ATOM 3773 C CA . LYS A 1 468 ? -9.508 21.141 -14.109 1 91.38 468 LYS A CA 1
ATOM 3774 C C . LYS A 1 468 ? -8.422 20.203 -14.633 1 91.38 468 LYS A C 1
ATOM 3776 O O . LYS A 1 468 ? -8.633 19.5 -15.617 1 91.38 468 LYS A O 1
ATOM 3781 N N . LEU A 1 469 ? -7.383 20.219 -13.969 1 92.25 469 LEU A N 1
ATOM 3782 C CA . LEU A 1 469 ? -6.285 19.328 -14.352 1 92.25 469 LEU A CA 1
ATOM 3783 C C . LEU A 1 469 ? -6.645 17.875 -14.094 1 92.25 469 LEU A C 1
ATOM 3785 O O . LEU A 1 469 ? -6.262 17 -14.867 1 92.25 469 LEU A O 1
ATOM 3789 N N . VAL A 1 470 ? -7.336 17.625 -13.023 1 94.25 470 VAL A N 1
ATOM 3790 C CA . VAL A 1 470 ? -7.781 16.266 -12.719 1 94.25 470 VAL A CA 1
ATOM 3791 C C . VAL A 1 470 ? -8.703 15.766 -13.828 1 94.25 470 VAL A C 1
ATOM 3793 O O . VAL A 1 470 ? -8.57 14.625 -14.281 1 94.25 470 VAL A O 1
ATOM 3796 N N . TYR A 1 471 ? -9.594 16.656 -14.258 1 95.81 471 TYR A N 1
ATOM 3797 C CA . TYR A 1 471 ? -10.492 16.312 -15.352 1 95.81 471 TYR A CA 1
ATOM 3798 C C . TYR A 1 471 ? -9.711 15.984 -16.609 1 95.81 471 TYR A C 1
ATOM 3800 O O . TYR A 1 471 ? -9.992 14.984 -17.281 1 95.81 471 TYR A O 1
ATOM 3808 N N . LEU A 1 472 ? -8.703 16.703 -16.875 1 95.19 472 LEU A N 1
ATOM 3809 C CA . LEU A 1 472 ? -7.879 16.531 -18.062 1 95.19 472 LEU A CA 1
ATOM 3810 C C . LEU A 1 472 ? -7.16 15.188 -18.031 1 95.19 472 LEU A C 1
ATOM 3812 O O . LEU A 1 472 ? -7.242 14.406 -18.984 1 95.19 472 LEU A O 1
ATOM 3816 N N . TYR A 1 473 ? -6.473 14.906 -16.922 1 95.75 473 TYR A N 1
ATOM 3817 C CA . TYR A 1 473 ? -5.668 13.695 -16.953 1 95.75 473 TYR A CA 1
ATOM 3818 C C . TYR A 1 473 ? -6.539 12.461 -16.734 1 95.75 473 TYR A C 1
ATOM 3820 O O . TYR A 1 473 ? -6.141 11.344 -17.078 1 95.75 473 TYR A O 1
ATOM 3828 N N . PHE A 1 474 ? -7.707 12.609 -16.109 1 97.19 474 PHE A N 1
ATOM 3829 C CA . PHE A 1 474 ? -8.617 11.477 -15.945 1 97.19 474 PHE A CA 1
ATOM 3830 C C . PHE A 1 474 ? -9.086 10.969 -17.312 1 97.19 474 PHE A C 1
ATOM 3832 O O . PHE A 1 474 ? -8.922 9.789 -17.625 1 97.19 474 PHE A O 1
ATOM 3839 N N . TRP A 1 475 ? -9.602 11.836 -18.156 1 98.06 475 TRP A N 1
ATOM 3840 C CA . TRP A 1 475 ? -10.156 11.422 -19.438 1 98.06 475 TRP A CA 1
ATOM 3841 C C . TRP A 1 475 ? -9.047 11.133 -20.438 1 98.06 475 TRP A C 1
ATOM 3843 O O . TRP A 1 475 ? -9.203 10.258 -21.297 1 98.06 475 TRP A O 1
ATOM 3853 N N . SER A 1 476 ? -7.902 11.797 -20.328 1 97.81 476 SER A N 1
ATOM 3854 C CA . SER A 1 476 ? -6.762 11.43 -21.172 1 97.81 476 SER A CA 1
ATOM 3855 C C . SER A 1 476 ? -6.281 10.016 -20.859 1 97.81 476 SER A C 1
ATOM 3857 O O . SER A 1 476 ? -5.961 9.25 -21.766 1 97.81 476 SER A O 1
ATOM 3859 N N . SER A 1 477 ? -6.242 9.719 -19.578 1 98.25 477 SER A N 1
ATOM 3860 C CA . SER A 1 477 ? -5.84 8.375 -19.156 1 98.25 477 SER A CA 1
ATOM 3861 C C . SER A 1 477 ? -6.867 7.336 -19.594 1 98.25 477 SER A C 1
ATOM 3863 O O . SER A 1 477 ? -6.504 6.223 -19.969 1 98.25 477 SER A O 1
ATOM 3865 N N . PHE A 1 478 ? -8.172 7.723 -19.484 1 98.44 478 PHE A N 1
ATOM 3866 C CA . PHE A 1 478 ? -9.219 6.824 -19.938 1 98.44 478 PHE A CA 1
ATOM 3867 C C . PHE A 1 478 ? -9.047 6.504 -21.422 1 98.44 478 PHE A C 1
ATOM 3869 O O . PHE A 1 478 ? -9.148 5.344 -21.828 1 98.44 478 PHE A O 1
ATOM 3876 N N . CYS A 1 479 ? -8.719 7.473 -22.234 1 98.5 479 CYS A N 1
ATOM 3877 C CA . CYS A 1 479 ? -8.508 7.293 -23.656 1 98.5 479 CYS A CA 1
ATOM 3878 C C . CYS A 1 479 ? -7.266 6.457 -23.938 1 98.5 479 CYS A C 1
ATOM 3880 O O . CYS A 1 479 ? -7.285 5.566 -24.781 1 98.5 479 CYS A O 1
ATOM 3882 N N . LEU A 1 480 ? -6.246 6.734 -23.203 1 98.38 480 LEU A N 1
ATOM 3883 C CA . LEU A 1 480 ? -5.023 5.953 -23.344 1 98.38 480 LEU A CA 1
ATOM 3884 C C . LEU A 1 480 ? -5.258 4.496 -22.969 1 98.38 480 LEU A C 1
ATOM 3886 O O . LEU A 1 480 ? -4.742 3.59 -23.625 1 98.38 480 LEU A O 1
ATOM 3890 N N . LEU A 1 481 ? -6.016 4.293 -21.938 1 98.44 481 LEU A N 1
ATOM 3891 C CA . LEU A 1 481 ? -6.344 2.943 -21.484 1 98.44 481 LEU A CA 1
ATOM 3892 C C . LEU A 1 481 ? -7.09 2.176 -22.578 1 98.44 481 LEU A C 1
ATOM 3894 O O . LEU A 1 481 ? -6.727 1.045 -22.906 1 98.44 481 LEU A O 1
ATOM 3898 N N . THR A 1 482 ? -8.078 2.787 -23.203 1 98.12 482 THR A N 1
ATOM 3899 C CA . THR A 1 482 ? -8.898 2.121 -24.203 1 98.12 482 THR A CA 1
ATOM 3900 C C . THR A 1 482 ? -8.086 1.84 -25.469 1 98.12 482 THR A C 1
ATOM 3902 O O . THR A 1 482 ? -8.211 0.768 -26.062 1 98.12 482 THR A O 1
ATOM 3905 N N . ILE A 1 483 ? -7.199 2.746 -25.797 1 97.81 483 ILE A N 1
ATOM 3906 C CA . ILE A 1 483 ? -6.375 2.559 -26.984 1 97.81 483 ILE A CA 1
ATOM 3907 C C . ILE A 1 483 ? -5.395 1.41 -26.75 1 97.81 483 ILE A C 1
ATOM 3909 O O . ILE A 1 483 ? -5.148 0.607 -27.656 1 97.81 483 ILE A O 1
ATOM 3913 N N . CYS A 1 484 ? -4.828 1.356 -25.562 1 97.62 484 CYS A N 1
ATOM 3914 C CA . CYS A 1 484 ? -3.906 0.269 -25.25 1 97.62 484 CYS A CA 1
ATOM 3915 C C . CYS A 1 484 ? -4.621 -1.078 -25.297 1 97.62 484 CYS A C 1
ATOM 3917 O O . CYS A 1 484 ? -4.07 -2.059 -25.797 1 97.62 484 CYS A O 1
ATOM 3919 N N . LEU A 1 485 ? -5.836 -1.104 -24.859 1 97.19 485 LEU A N 1
ATOM 3920 C CA . LEU A 1 485 ? -6.59 -2.352 -24.859 1 97.19 485 LEU A CA 1
ATOM 3921 C C . LEU A 1 485 ? -6.906 -2.793 -26.281 1 97.19 485 LEU A C 1
ATOM 3923 O O . LEU A 1 485 ? -6.941 -3.992 -26.578 1 97.19 485 LEU A O 1
ATOM 3927 N N . VAL A 1 486 ? -7.113 -1.807 -27.188 1 97.12 486 VAL A N 1
ATOM 3928 C CA . VAL A 1 486 ? -7.352 -2.121 -28.594 1 97.12 486 VAL A CA 1
ATOM 3929 C C . VAL A 1 486 ? -6.082 -2.693 -29.219 1 97.12 486 VAL A C 1
ATOM 3931 O O . VAL A 1 486 ? -6.129 -3.715 -29.906 1 97.12 486 VAL A O 1
ATOM 3934 N N . ILE A 1 487 ? -4.961 -2.117 -28.906 1 96.31 487 ILE A N 1
ATOM 3935 C CA . ILE A 1 487 ? -3.695 -2.574 -29.469 1 96.31 487 ILE A CA 1
ATOM 3936 C C . ILE A 1 487 ? -3.381 -3.979 -28.953 1 96.31 487 ILE A C 1
ATOM 3938 O O . ILE A 1 487 ? -2.887 -4.824 -29.703 1 96.31 487 ILE A O 1
ATOM 3942 N N . PHE A 1 488 ? -3.684 -4.242 -27.719 1 94.75 488 PHE A N 1
ATOM 3943 C CA . PHE A 1 488 ? -3.461 -5.562 -27.141 1 94.75 488 PHE A CA 1
ATOM 3944 C C . PHE A 1 488 ? -4.25 -6.625 -27.891 1 94.75 488 PHE A C 1
ATOM 3946 O O . PHE A 1 488 ? -3.752 -7.727 -28.141 1 94.75 488 PHE A O 1
ATOM 3953 N N . LEU A 1 489 ? -5.504 -6.316 -28.312 1 93.5 489 LEU A N 1
ATOM 3954 C CA . LEU A 1 489 ? -6.332 -7.273 -29.031 1 93.5 489 LEU A CA 1
ATOM 3955 C C . LEU A 1 489 ? -5.707 -7.629 -30.375 1 93.5 489 LEU A C 1
ATOM 3957 O O . LEU A 1 489 ? -5.758 -8.781 -30.812 1 93.5 489 LEU A O 1
ATOM 3961 N N . PHE A 1 490 ? -5.051 -6.617 -30.938 1 92.5 490 PHE A N 1
ATOM 3962 C CA . PHE A 1 490 ? -4.414 -6.859 -32.219 1 92.5 490 PHE A CA 1
ATOM 3963 C C . PHE A 1 490 ? -3.133 -7.664 -32.062 1 92.5 490 PHE A C 1
ATOM 3965 O O . PHE A 1 490 ? -2.828 -8.539 -32.875 1 92.5 490 PHE A O 1
ATOM 3972 N N . LEU A 1 491 ? -2.426 -7.473 -31.047 1 90.25 491 LEU A N 1
ATOM 3973 C CA . LEU A 1 491 ? -1.138 -8.125 -30.828 1 90.25 491 LEU A CA 1
ATOM 3974 C C . LEU A 1 491 ? -1.324 -9.594 -30.469 1 90.25 491 LEU A C 1
ATOM 3976 O O . LEU A 1 491 ? -0.502 -10.438 -30.828 1 90.25 491 LEU A O 1
ATOM 3980 N N . ILE A 1 492 ? -2.412 -9.922 -29.797 1 87.5 492 ILE A N 1
ATOM 3981 C CA . ILE A 1 492 ? -2.576 -11.273 -29.281 1 87.5 492 ILE A CA 1
ATOM 3982 C C . ILE A 1 492 ? -3.311 -12.133 -30.297 1 87.5 492 ILE A C 1
ATOM 3984 O O . ILE A 1 492 ? -3.35 -13.359 -30.172 1 87.5 492 ILE A O 1
ATOM 3988 N N . ARG A 1 493 ? -3.738 -11.641 -31.391 1 84.75 493 ARG A N 1
ATOM 3989 C CA . ARG A 1 493 ? -4.527 -12.367 -32.375 1 84.75 493 ARG A CA 1
ATOM 3990 C C . ARG A 1 493 ? -3.67 -13.391 -33.125 1 84.75 493 ARG A C 1
ATOM 3992 O O . ARG A 1 493 ? -2.631 -13.039 -33.688 1 84.75 493 ARG A O 1
ATOM 3999 N N . ARG A 1 494 ? -4.125 -14.648 -32.938 1 79.75 494 ARG A N 1
ATOM 4000 C CA . ARG A 1 494 ? -3.398 -15.719 -33.594 1 79.75 494 ARG A CA 1
ATOM 4001 C C . ARG A 1 494 ? -4.27 -16.406 -34.656 1 79.75 494 ARG A C 1
ATOM 4003 O O . ARG A 1 494 ? -3.76 -17.094 -35.531 1 79.75 494 ARG A O 1
ATOM 4010 N N . HIS A 1 495 ? -5.609 -16.141 -34.562 1 81.25 495 HIS A N 1
ATOM 4011 C CA . HIS A 1 495 ? -6.547 -16.891 -35.406 1 81.25 495 HIS A CA 1
ATOM 4012 C C . HIS A 1 495 ? -7.293 -15.969 -36.344 1 81.25 495 HIS A C 1
ATOM 4014 O O . HIS A 1 495 ? -7.109 -14.75 -36.312 1 81.25 495 HIS A O 1
ATOM 4020 N N . LYS A 1 496 ? -8.016 -16.594 -37.188 1 81.62 496 LYS A N 1
ATOM 4021 C CA . LYS A 1 496 ? -8.836 -15.844 -38.125 1 81.62 496 LYS A CA 1
ATOM 4022 C C . LYS A 1 496 ? -9.828 -14.945 -37.406 1 81.62 496 LYS A C 1
ATOM 4024 O O . LYS A 1 496 ? -10.453 -15.367 -36.406 1 81.62 496 LYS A O 1
ATOM 4029 N N . PRO A 1 497 ? -9.891 -13.695 -37.875 1 87.06 497 PRO A N 1
ATOM 4030 C CA . PRO A 1 497 ? -10.812 -12.773 -37.219 1 87.06 497 PRO A CA 1
ATOM 4031 C C . PRO A 1 497 ? -12.273 -13.211 -37.344 1 87.06 497 PRO A C 1
ATOM 4033 O O . PRO A 1 497 ? -12.68 -13.727 -38.375 1 87.06 497 PRO A O 1
ATOM 4036 N N . ASP A 1 498 ? -12.938 -13.086 -36.281 1 88.62 498 ASP A N 1
ATOM 4037 C CA . ASP A 1 498 ? -14.367 -13.383 -36.219 1 88.62 498 ASP A CA 1
ATOM 4038 C C . ASP A 1 498 ? -15.156 -12.172 -35.719 1 88.62 498 ASP A C 1
ATOM 4040 O O . ASP A 1 498 ? -14.633 -11.062 -35.688 1 88.62 498 ASP A O 1
ATOM 4044 N N . LEU A 1 499 ? -16.406 -12.344 -35.531 1 89.75 499 LEU A N 1
ATOM 4045 C CA . LEU A 1 499 ? -17.297 -11.258 -35.094 1 89.75 499 LEU A CA 1
ATOM 4046 C C . LEU A 1 499 ? -16.828 -10.664 -33.781 1 89.75 499 LEU A C 1
ATOM 4048 O O . LEU A 1 499 ? -16.953 -9.453 -33.562 1 89.75 499 LEU A O 1
ATOM 4052 N N . PHE A 1 500 ? -16.344 -11.484 -32.906 1 90.69 500 PHE A N 1
ATOM 4053 C CA . PHE A 1 500 ? -15.844 -11.016 -31.625 1 90.69 500 PHE A CA 1
ATOM 4054 C C . PHE A 1 500 ? -14.711 -10.008 -31.812 1 90.69 500 PHE A C 1
ATOM 4056 O O . PHE A 1 500 ? -14.664 -8.984 -31.141 1 90.69 500 PHE A O 1
ATOM 4063 N N . ASP A 1 501 ? -13.836 -10.195 -32.688 1 91.94 501 ASP A N 1
ATOM 4064 C CA . ASP A 1 501 ? -12.68 -9.328 -32.938 1 91.94 501 ASP A CA 1
ATOM 4065 C C . ASP A 1 501 ? -13.117 -7.953 -33.438 1 91.94 501 ASP A C 1
ATOM 4067 O O . ASP A 1 501 ? -12.578 -6.93 -33 1 91.94 501 ASP A O 1
ATOM 4071 N N . TYR A 1 502 ? -14.102 -7.988 -34.219 1 93.69 502 TYR A N 1
ATOM 4072 C CA . TYR A 1 502 ? -14.586 -6.723 -34.781 1 93.69 502 TYR A CA 1
ATOM 4073 C C . TYR A 1 502 ? -15.375 -5.949 -33.719 1 93.69 502 TYR A C 1
ATOM 4075 O O . TYR A 1 502 ? -15.156 -4.754 -33.531 1 93.69 502 TYR A O 1
ATOM 4083 N N . THR A 1 503 ? -16.281 -6.59 -33.062 1 95 503 THR A N 1
ATOM 4084 C CA . THR A 1 503 ? -17.141 -5.922 -32.094 1 95 503 THR A CA 1
ATOM 4085 C C . THR A 1 503 ? -16.328 -5.43 -30.906 1 95 503 THR A C 1
ATOM 4087 O O . THR A 1 503 ? -16.609 -4.375 -30.344 1 95 503 THR A O 1
ATOM 4090 N N . SER A 1 504 ? -15.336 -6.223 -30.531 1 95.12 504 SER A N 1
ATOM 4091 C CA . SER A 1 504 ? -14.5 -5.812 -29.391 1 95.12 504 SER A CA 1
ATOM 4092 C C . SER A 1 504 ? -13.719 -4.547 -29.719 1 95.12 504 SER A C 1
ATOM 4094 O O . SER A 1 504 ? -13.594 -3.654 -28.875 1 95.12 504 SER A O 1
ATOM 4096 N N . VAL A 1 505 ? -13.219 -4.391 -30.891 1 96.62 505 VAL A N 1
ATOM 4097 C CA . VAL A 1 505 ? -12.477 -3.207 -31.297 1 96.62 505 VAL A CA 1
ATOM 4098 C C . VAL A 1 505 ? -13.43 -2.02 -31.438 1 96.62 505 VAL A C 1
ATOM 4100 O O . VAL A 1 505 ? -13.125 -0.92 -30.953 1 96.62 505 VAL A O 1
ATOM 4103 N N . ILE A 1 506 ? -14.586 -2.25 -31.984 1 97.25 506 ILE A N 1
ATOM 4104 C CA . ILE A 1 506 ? -15.555 -1.182 -32.219 1 97.25 506 ILE A CA 1
ATOM 4105 C C . ILE A 1 506 ? -16.047 -0.625 -30.906 1 97.25 506 ILE A C 1
ATOM 4107 O O . ILE A 1 506 ? -16.156 0.591 -30.719 1 97.25 506 ILE A O 1
ATOM 4111 N N . SER A 1 507 ? -16.406 -1.468 -29.984 1 97.62 507 SER A N 1
ATOM 4112 C CA . SER A 1 507 ? -16.906 -1.009 -28.688 1 97.62 507 SER A CA 1
ATOM 4113 C C . SER A 1 507 ? -15.859 -0.192 -27.953 1 97.62 507 SER A C 1
ATOM 4115 O O . SER A 1 507 ? -16.172 0.835 -27.344 1 97.62 507 SER A O 1
ATOM 4117 N N . ARG A 1 508 ? -14.625 -0.572 -28 1 97.94 508 ARG A N 1
ATOM 4118 C CA . ARG A 1 508 ? -13.547 0.157 -27.344 1 97.94 508 ARG A CA 1
ATOM 4119 C C . ARG A 1 508 ? -13.281 1.485 -28.031 1 97.94 508 ARG A C 1
ATOM 4121 O O . ARG A 1 508 ? -12.992 2.49 -27.375 1 97.94 508 ARG A O 1
ATOM 4128 N N . MET A 1 509 ? -13.383 1.467 -29.312 1 98 509 MET A N 1
ATOM 4129 C CA . MET A 1 509 ? -13.203 2.717 -30.047 1 98 509 MET A CA 1
ATOM 4130 C C . MET A 1 509 ? -14.352 3.684 -29.766 1 98 509 MET A C 1
ATOM 4132 O O . MET A 1 509 ? -14.141 4.895 -29.672 1 98 509 MET A O 1
ATOM 4136 N N . CYS A 1 510 ? -15.547 3.15 -29.641 1 97.81 510 CYS A N 1
ATOM 4137 C CA . CYS A 1 510 ? -16.672 3.996 -29.25 1 97.81 510 CYS A CA 1
ATOM 4138 C C . CYS A 1 510 ? -16.438 4.617 -27.875 1 97.81 510 CYS A C 1
ATOM 4140 O O . CYS A 1 510 ? -16.688 5.809 -27.688 1 97.81 510 CYS A O 1
ATOM 4142 N N . ALA A 1 511 ? -15.984 3.816 -26.953 1 98.12 511 ALA A N 1
ATOM 4143 C CA . ALA A 1 511 ? -15.656 4.336 -25.625 1 98.12 511 ALA A CA 1
ATOM 4144 C C . ALA A 1 511 ? -14.555 5.391 -25.703 1 98.12 511 ALA A C 1
ATOM 4146 O O . ALA A 1 511 ? -14.602 6.402 -25 1 98.12 511 ALA A O 1
ATOM 4147 N N . PHE A 1 512 ? -13.547 5.188 -26.562 1 98.19 512 PHE A N 1
ATOM 4148 C CA . PHE A 1 512 ? -12.469 6.137 -26.797 1 98.19 512 PHE A CA 1
ATOM 4149 C C . PHE A 1 512 ? -13.008 7.477 -27.281 1 98.19 512 PHE A C 1
ATOM 4151 O O . PHE A 1 512 ? -12.609 8.531 -26.781 1 98.19 512 PHE A O 1
ATOM 4158 N N . PHE A 1 513 ? -13.938 7.453 -28.188 1 98 513 PHE A N 1
ATOM 4159 C CA . PHE A 1 513 ? -14.453 8.68 -28.766 1 98 513 PHE A CA 1
ATOM 4160 C C . PHE A 1 513 ? -15.344 9.422 -27.781 1 98 513 PHE A C 1
ATOM 4162 O O . PHE A 1 513 ? -15.383 10.656 -27.766 1 98 513 PHE A O 1
ATOM 4169 N N . VAL A 1 514 ? -16.047 8.641 -26.906 1 97.56 514 VAL A N 1
ATOM 4170 C CA . VAL A 1 514 ? -16.812 9.305 -25.844 1 97.56 514 VAL A CA 1
ATOM 4171 C C . VAL A 1 514 ? -15.844 9.984 -24.875 1 97.56 514 VAL A C 1
ATOM 4173 O O . VAL A 1 514 ? -16.078 11.125 -24.453 1 97.56 514 VAL A O 1
ATOM 4176 N N . GLY A 1 515 ? -14.781 9.289 -24.531 1 97.44 515 GLY A N 1
ATOM 4177 C CA . GLY A 1 515 ? -13.766 9.914 -23.688 1 97.44 515 GLY A CA 1
ATOM 4178 C C . GLY A 1 515 ? -13.148 11.141 -24.328 1 97.44 515 GLY A C 1
ATOM 4179 O O . GLY A 1 515 ? -12.953 12.156 -23.656 1 97.44 515 GLY A O 1
ATOM 4180 N N . ALA A 1 516 ? -12.922 11.094 -25.609 1 97.38 516 ALA A N 1
ATOM 4181 C CA . ALA A 1 516 ? -12.359 12.227 -26.328 1 97.38 516 ALA A CA 1
ATOM 4182 C C . ALA A 1 516 ? -13.352 13.391 -26.375 1 97.38 516 ALA A C 1
ATOM 4184 O O . ALA A 1 516 ? -12.953 14.555 -26.328 1 97.38 516 ALA A O 1
ATOM 4185 N N . SER A 1 517 ? -14.586 13.047 -26.469 1 96.5 517 SER A N 1
ATOM 4186 C CA . SER A 1 517 ? -15.617 14.078 -26.453 1 96.5 517 SER A CA 1
ATOM 4187 C C . SER A 1 517 ? -15.68 14.766 -25.094 1 96.5 517 SER A C 1
ATOM 4189 O O . SER A 1 517 ? -15.906 15.977 -25.016 1 96.5 517 SER A O 1
ATOM 4191 N N . MET A 1 518 ? -15.531 13.961 -24.078 1 96.44 518 MET A N 1
ATOM 4192 C CA . MET A 1 518 ? -15.484 14.547 -22.75 1 96.44 518 MET A CA 1
ATOM 4193 C C . MET A 1 518 ? -14.281 15.469 -22.594 1 96.44 518 MET A C 1
ATOM 4195 O O . MET A 1 518 ? -14.359 16.5 -21.922 1 96.44 518 MET A O 1
ATOM 4199 N N . LEU A 1 519 ? -13.172 15.164 -23.234 1 96.12 519 LEU A N 1
ATOM 4200 C CA . LEU A 1 519 ? -11.984 16 -23.219 1 96.12 519 LEU A CA 1
ATOM 4201 C C . LEU A 1 519 ? -12.227 17.312 -23.984 1 96.12 519 LEU A C 1
ATOM 4203 O O . LEU A 1 519 ? -11.711 18.359 -23.609 1 96.12 519 LEU A O 1
ATOM 4207 N N . ALA A 1 520 ? -13.016 17.234 -24.984 1 95.12 520 ALA A N 1
ATOM 4208 C CA . ALA A 1 520 ? -13.289 18.406 -25.828 1 95.12 520 ALA A CA 1
ATOM 4209 C C . ALA A 1 520 ? -14.109 19.453 -25.062 1 95.12 520 ALA A C 1
ATOM 4211 O O . ALA A 1 520 ? -14.102 20.625 -25.422 1 95.12 520 ALA A O 1
ATOM 4212 N N . LEU A 1 521 ? -14.727 19 -23.984 1 93.69 521 LEU A N 1
ATOM 4213 C CA . LEU A 1 521 ? -15.484 19.938 -23.156 1 93.69 521 LEU A CA 1
ATOM 4214 C C . LEU A 1 521 ? -14.555 20.953 -22.5 1 93.69 521 LEU A C 1
ATOM 4216 O O . LEU A 1 521 ? -15 22 -22.047 1 93.69 521 LEU A O 1
ATOM 4220 N N . MET A 1 522 ? -13.297 20.656 -22.469 1 92.94 522 MET A N 1
ATOM 4221 C CA . MET A 1 522 ? -12.328 21.516 -21.797 1 92.94 522 MET A CA 1
ATOM 4222 C C . MET A 1 522 ? -12.148 22.828 -22.578 1 92.94 522 MET A C 1
ATOM 4224 O O . MET A 1 522 ? -11.625 23.797 -22.031 1 92.94 522 MET A O 1
ATOM 4228 N N . ALA A 1 523 ? -12.688 22.906 -23.797 1 91.56 523 ALA A N 1
ATOM 4229 C CA . ALA A 1 523 ? -12.578 24.125 -24.609 1 91.56 523 ALA A CA 1
ATOM 4230 C C . ALA A 1 523 ? -13.414 25.25 -24.031 1 91.56 523 ALA A C 1
ATOM 4232 O O . ALA A 1 523 ? -13.133 26.438 -24.266 1 91.56 523 ALA A O 1
ATOM 4233 N N . ASP A 1 524 ? -14.414 24.844 -23.188 1 91.81 524 ASP A N 1
ATOM 4234 C CA . ASP A 1 524 ? -15.297 25.828 -22.562 1 91.81 524 ASP A CA 1
ATOM 4235 C C . ASP A 1 524 ? -15.242 25.719 -21.047 1 91.81 524 ASP A C 1
ATOM 4237 O O . ASP A 1 524 ? -15.633 24.703 -20.469 1 91.81 524 ASP A O 1
ATOM 4241 N N . ASP A 1 525 ? -14.898 26.766 -20.406 1 87.25 525 ASP A N 1
ATOM 4242 C CA . ASP A 1 525 ? -14.719 26.766 -18.953 1 87.25 525 ASP A CA 1
ATOM 4243 C C . ASP A 1 525 ? -16.047 26.578 -18.234 1 87.25 525 ASP A C 1
ATOM 4245 O O . ASP A 1 525 ? -16.109 25.938 -17.188 1 87.25 525 ASP A O 1
ATOM 4249 N N . VAL A 1 526 ? -17.062 27.141 -18.734 1 87.19 526 VAL A N 1
ATOM 4250 C CA . VAL A 1 526 ? -18.375 27.031 -18.094 1 87.19 526 VAL A CA 1
ATOM 4251 C C . VAL A 1 526 ? -18.844 25.562 -18.141 1 87.19 526 VAL A C 1
ATOM 4253 O O . VAL A 1 526 ? -19.344 25.047 -17.141 1 87.19 526 VAL A O 1
ATOM 4256 N N . LYS A 1 527 ? -18.594 24.922 -19.234 1 90.69 527 LYS A N 1
ATOM 4257 C CA . LYS A 1 527 ? -19.031 23.547 -19.391 1 90.69 527 LYS A CA 1
ATOM 4258 C C . LYS A 1 527 ? -18.203 22.594 -18.531 1 90.69 527 LYS A C 1
ATOM 4260 O O . LYS A 1 527 ? -18.719 21.625 -17.969 1 90.69 527 LYS A O 1
ATOM 4265 N N . ILE A 1 528 ? -16.969 22.859 -18.438 1 90.38 528 ILE A N 1
ATOM 4266 C CA . ILE A 1 528 ? -16.094 21.969 -17.688 1 90.38 528 ILE A CA 1
ATOM 4267 C C . ILE A 1 528 ? -16.453 22.031 -16.203 1 90.38 528 ILE A C 1
ATOM 4269 O O . ILE A 1 528 ? -16.5 21 -15.531 1 90.38 528 ILE A O 1
ATOM 4273 N N . TYR A 1 529 ? -16.641 23.188 -15.68 1 87.12 529 TYR A N 1
ATOM 4274 C CA . TYR A 1 529 ? -16.953 23.297 -14.266 1 87.12 529 TYR A CA 1
ATOM 4275 C C . TYR A 1 529 ? -18.344 22.766 -13.961 1 87.12 529 TYR A C 1
ATOM 4277 O O . TYR A 1 529 ? -18.578 22.203 -12.891 1 87.12 529 TYR A O 1
ATOM 4285 N N . ALA A 1 530 ? -19.219 22.922 -14.945 1 89.38 530 ALA A N 1
ATOM 4286 C CA . ALA A 1 530 ? -20.531 22.281 -14.789 1 89.38 530 ALA A CA 1
ATOM 4287 C C . ALA A 1 530 ? -20.406 20.766 -14.75 1 89.38 530 ALA A C 1
ATOM 4289 O O . ALA A 1 530 ? -21.125 20.094 -14 1 89.38 530 ALA A O 1
ATOM 4290 N N . ALA A 1 531 ? -19.516 20.266 -15.508 1 91.69 531 ALA A N 1
ATOM 4291 C CA . ALA A 1 531 ? -19.281 18.828 -15.547 1 91.69 531 ALA A CA 1
ATOM 4292 C C . ALA A 1 531 ? -18.672 18.344 -14.242 1 91.69 531 ALA A C 1
ATOM 4294 O O . ALA A 1 531 ? -19.062 17.297 -13.711 1 91.69 531 ALA A O 1
ATOM 4295 N N . ILE A 1 532 ? -17.781 19.078 -13.75 1 89.81 532 ILE A N 1
ATOM 4296 C CA . ILE A 1 532 ? -17.078 18.703 -12.523 1 89.81 532 ILE A CA 1
ATOM 4297 C C . ILE A 1 532 ? -18.047 18.766 -11.344 1 89.81 532 ILE A C 1
ATOM 4299 O O . ILE A 1 532 ? -17.984 17.938 -10.43 1 89.81 532 ILE A O 1
ATOM 4303 N N . GLU A 1 533 ? -18.953 19.688 -11.414 1 89.31 533 GLU A N 1
ATOM 4304 C CA . GLU A 1 533 ? -19.938 19.828 -10.352 1 89.31 533 GLU A CA 1
ATOM 4305 C C . GLU A 1 533 ? -20.984 18.719 -10.422 1 89.31 533 GLU A C 1
ATOM 4307 O O . GLU A 1 533 ? -21.625 18.391 -9.414 1 89.31 533 GLU A O 1
ATOM 4312 N N . SER A 1 534 ? -21.078 18.125 -11.555 1 91.5 534 SER A N 1
ATOM 4313 C CA . SER A 1 534 ? -22.062 17.062 -11.734 1 91.5 534 SER A CA 1
ATOM 4314 C C . SER A 1 534 ? -21.578 15.758 -11.125 1 91.5 534 SER A C 1
ATOM 4316 O O . SER A 1 534 ? -20.375 15.453 -11.164 1 91.5 534 SER A O 1
ATOM 4318 N N . PRO A 1 535 ? -22.484 14.984 -10.508 1 91.62 535 PRO A N 1
ATOM 4319 C CA . PRO A 1 535 ? -22.109 13.672 -9.977 1 91.62 535 PRO A CA 1
ATOM 4320 C C . PRO A 1 535 ? -22.016 12.594 -11.062 1 91.62 535 PRO A C 1
ATOM 4322 O O . PRO A 1 535 ? -21.719 11.438 -10.766 1 91.62 535 PRO A O 1
ATOM 4325 N N . ALA A 1 536 ? -22.062 12.922 -12.297 1 93.81 536 ALA A N 1
ATOM 4326 C CA . ALA A 1 536 ? -22.297 11.953 -13.367 1 93.81 536 ALA A CA 1
ATOM 4327 C C . ALA A 1 536 ? -20.969 11.469 -13.945 1 93.81 536 ALA A C 1
ATOM 4329 O O . ALA A 1 536 ? -20.938 10.469 -14.672 1 93.81 536 ALA A O 1
ATOM 4330 N N . ILE A 1 537 ? -19.828 12.078 -13.68 1 95.88 537 ILE A N 1
ATOM 4331 C CA . ILE A 1 537 ? -18.594 11.773 -14.375 1 95.88 537 ILE A CA 1
ATOM 4332 C C . ILE A 1 537 ? -18.172 10.328 -14.086 1 95.88 537 ILE A C 1
ATOM 4334 O O . ILE A 1 537 ? -17.906 9.562 -15.008 1 95.88 537 ILE A O 1
ATOM 4338 N N . LEU A 1 538 ? -18.125 9.906 -12.805 1 97.31 538 LEU A N 1
ATOM 4339 C CA . LEU A 1 538 ? -17.688 8.562 -12.445 1 97.31 538 LEU A CA 1
ATOM 4340 C C . LEU A 1 538 ? -18.688 7.516 -12.938 1 97.31 538 LEU A C 1
ATOM 4342 O O . LEU A 1 538 ? -18.281 6.496 -13.508 1 97.31 538 LEU A O 1
ATOM 4346 N N . PRO A 1 539 ? -20.031 7.758 -12.836 1 97.06 539 PRO A N 1
ATOM 4347 C CA . PRO A 1 539 ? -21 6.809 -13.391 1 97.06 539 PRO A CA 1
ATOM 4348 C C . PRO A 1 539 ? -20.859 6.641 -14.906 1 97.06 539 PRO A C 1
ATOM 4350 O O . PRO A 1 539 ? -21.047 5.539 -15.43 1 97.06 539 PRO A O 1
ATOM 4353 N N . VAL A 1 540 ? -20.531 7.73 -15.602 1 97.31 540 VAL A N 1
ATOM 4354 C CA . VAL A 1 540 ? -20.344 7.645 -17.047 1 97.31 540 VAL A CA 1
ATOM 4355 C C . VAL A 1 540 ? -19.172 6.719 -17.359 1 97.31 540 VAL A C 1
ATOM 4357 O O . VAL A 1 540 ? -19.266 5.875 -18.25 1 97.31 540 VAL A O 1
ATOM 4360 N N . CYS A 1 541 ? -18.094 6.883 -16.609 1 97.81 541 CYS A N 1
ATOM 4361 C CA . CYS A 1 541 ? -16.938 6.016 -16.797 1 97.81 541 CYS A CA 1
ATOM 4362 C C . CYS A 1 541 ? -17.297 4.559 -16.547 1 97.81 541 CYS A C 1
ATOM 4364 O O . CYS A 1 541 ? -16.922 3.674 -17.312 1 97.81 541 CYS A O 1
ATOM 4366 N N . VAL A 1 542 ? -18.094 4.262 -15.516 1 98.06 542 VAL A N 1
ATOM 4367 C CA . VAL A 1 542 ? -18.516 2.912 -15.156 1 98.06 542 VAL A CA 1
ATOM 4368 C C . VAL A 1 542 ? -19.375 2.322 -16.266 1 98.06 542 VAL A C 1
ATOM 4370 O O . VAL A 1 542 ? -19.156 1.183 -16.688 1 98.06 542 VAL A O 1
ATOM 4373 N N . VAL A 1 543 ? -20.266 3.076 -16.781 1 98 543 VAL A N 1
ATOM 4374 C CA . VAL A 1 543 ? -21.203 2.605 -17.812 1 98 543 VAL A CA 1
ATOM 4375 C C . VAL A 1 543 ? -20.438 2.285 -19.094 1 98 543 VAL A C 1
ATOM 4377 O O . VAL A 1 543 ? -20.688 1.266 -19.734 1 98 543 VAL A O 1
ATOM 4380 N N . LEU A 1 544 ? -19.469 3.133 -19.422 1 98.12 544 LEU A N 1
ATOM 4381 C CA . LEU A 1 544 ? -18.672 2.906 -20.625 1 98.12 544 LEU A CA 1
ATOM 4382 C C . LEU A 1 544 ? -17.875 1.611 -20.531 1 98.12 544 LEU A C 1
ATOM 4384 O O . LEU A 1 544 ? -17.922 0.776 -21.438 1 98.12 544 LEU A O 1
ATOM 4388 N N . LEU A 1 545 ? -17.203 1.411 -19.422 1 98.19 545 LEU A N 1
ATOM 4389 C CA . LEU A 1 545 ? -16.406 0.203 -19.234 1 98.19 545 LEU A CA 1
ATOM 4390 C C . LEU A 1 545 ? -17.312 -1.03 -19.156 1 98.19 545 LEU A C 1
ATOM 4392 O O . LEU A 1 545 ? -16.969 -2.086 -19.688 1 98.19 545 LEU A O 1
ATOM 4396 N N . PHE A 1 546 ? -18.422 -0.869 -18.5 1 97.62 546 PHE A N 1
ATOM 4397 C CA . PHE A 1 546 ? -19.359 -1.972 -18.328 1 97.62 546 PHE A CA 1
ATOM 4398 C C . PHE A 1 546 ? -19.938 -2.396 -19.672 1 97.62 546 PHE A C 1
ATOM 4400 O O . PHE A 1 546 ? -20.047 -3.592 -19.953 1 97.62 546 PHE A O 1
ATOM 4407 N N . LEU A 1 547 ? -20.266 -1.459 -20.5 1 97.56 547 LEU A N 1
ATOM 4408 C CA . LEU A 1 547 ? -20.828 -1.754 -21.828 1 97.56 547 LEU A CA 1
ATOM 4409 C C . LEU A 1 547 ? -19.797 -2.484 -22.688 1 97.56 547 LEU A C 1
ATOM 4411 O O . LEU A 1 547 ? -20.156 -3.398 -23.438 1 97.56 547 LEU A O 1
ATOM 4415 N N . VAL A 1 548 ? -18.547 -2.076 -22.594 1 97.56 548 VAL A N 1
ATOM 4416 C CA . VAL A 1 548 ? -17.5 -2.764 -23.344 1 97.56 548 VAL A CA 1
ATOM 4417 C C . VAL A 1 548 ? -17.438 -4.227 -22.906 1 97.56 548 VAL A C 1
ATOM 4419 O O . VAL A 1 548 ? -17.359 -5.125 -23.75 1 97.56 548 VAL A O 1
ATOM 4422 N N . LEU A 1 549 ? -17.516 -4.516 -21.641 1 96.12 549 LEU A N 1
ATOM 4423 C CA . LEU A 1 549 ? -17.438 -5.879 -21.125 1 96.12 549 LEU A CA 1
ATOM 4424 C C . LEU A 1 549 ? -18.656 -6.688 -21.531 1 96.12 549 LEU A C 1
ATOM 4426 O O . LEU A 1 549 ? -18.547 -7.871 -21.875 1 96.12 549 LEU A O 1
ATOM 4430 N N . VAL A 1 550 ? -19.812 -6.074 -21.547 1 95.62 550 VAL A N 1
ATOM 4431 C CA . VAL A 1 550 ? -21.047 -6.754 -21.906 1 95.62 550 VAL A CA 1
ATOM 4432 C C . VAL A 1 550 ? -21.016 -7.117 -23.391 1 95.62 550 VAL A C 1
ATOM 4434 O O . VAL A 1 550 ? -21.375 -8.234 -23.781 1 95.62 550 VAL A O 1
ATOM 4437 N N . ILE A 1 551 ? -20.531 -6.207 -24.172 1 95.94 551 ILE A N 1
ATOM 4438 C CA . ILE A 1 551 ? -20.453 -6.461 -25.609 1 95.94 551 ILE A CA 1
ATOM 4439 C C . ILE A 1 551 ? -19.438 -7.57 -25.875 1 95.94 551 ILE A C 1
ATOM 4441 O O . ILE A 1 551 ? -19.672 -8.438 -26.734 1 95.94 551 ILE A O 1
ATOM 4445 N N . ASP A 1 552 ? -18.344 -7.523 -25.188 1 94.94 552 ASP A N 1
ATOM 4446 C CA . ASP A 1 552 ? -17.359 -8.602 -25.312 1 94.94 552 ASP A CA 1
ATOM 4447 C C . ASP A 1 552 ? -17.984 -9.953 -24.969 1 94.94 552 ASP A C 1
ATOM 4449 O O . ASP A 1 552 ? -17.797 -10.93 -25.703 1 94.94 552 ASP A O 1
ATOM 4453 N N . LYS A 1 553 ? -18.719 -10.008 -23.922 1 93.5 553 LYS A N 1
ATOM 4454 C CA . LYS A 1 553 ? -19.312 -11.266 -23.484 1 93.5 553 LYS A CA 1
ATOM 4455 C C . LYS A 1 553 ? -20.375 -11.758 -24.453 1 93.5 553 LYS A C 1
ATOM 4457 O O . LYS A 1 553 ? -20.406 -12.938 -24.812 1 93.5 553 LYS A O 1
ATOM 4462 N N . LEU A 1 554 ? -21.203 -10.898 -24.906 1 93.25 554 LEU A N 1
ATOM 4463 C CA . LEU A 1 554 ? -22.281 -11.266 -25.812 1 93.25 554 LEU A CA 1
ATOM 4464 C C . LEU A 1 554 ? -21.719 -11.719 -27.156 1 93.25 554 LEU A C 1
ATOM 4466 O O . LEU A 1 554 ? -22.203 -12.695 -27.734 1 93.25 554 LEU A O 1
ATOM 4470 N N . SER A 1 555 ? -20.719 -11.039 -27.625 1 93.38 555 SER A N 1
ATOM 4471 C CA . SER A 1 555 ? -20.109 -11.414 -28.906 1 93.38 555 SER A CA 1
ATOM 4472 C C . SER A 1 555 ? -19.375 -12.75 -28.797 1 93.38 555 SER A C 1
ATOM 4474 O O . SER A 1 555 ? -19.406 -13.555 -29.734 1 93.38 555 SER A O 1
ATOM 4476 N N . CYS A 1 556 ? -18.734 -12.945 -27.703 1 91.06 556 CYS A N 1
ATOM 4477 C CA . CYS A 1 556 ? -18.047 -14.211 -27.484 1 91.06 556 CYS A CA 1
ATOM 4478 C C . CYS A 1 556 ? -19.047 -15.367 -27.453 1 91.06 556 CYS A C 1
ATOM 4480 O O . CYS A 1 556 ? -18.812 -16.406 -28.062 1 91.06 556 CYS A O 1
ATOM 4482 N N . MET A 1 557 ? -20.156 -15.188 -26.766 1 90.44 557 MET A N 1
ATOM 4483 C CA . MET A 1 557 ? -21.172 -16.219 -26.656 1 90.44 557 MET A CA 1
ATOM 4484 C C . MET A 1 557 ? -21.797 -16.516 -28.031 1 90.44 557 MET A C 1
ATOM 4486 O O . MET A 1 557 ? -22.047 -17.672 -28.359 1 90.44 557 MET A O 1
ATOM 4490 N N . TRP A 1 558 ? -21.984 -15.461 -28.734 1 90.81 558 TRP A N 1
ATOM 4491 C CA . TRP A 1 558 ? -22.562 -15.609 -30.062 1 90.81 558 TRP A CA 1
ATOM 4492 C C . TRP A 1 558 ? -21.609 -16.359 -31 1 90.81 558 TRP A C 1
ATOM 4494 O O . TRP A 1 558 ? -22.031 -17.266 -31.719 1 90.81 558 TRP A O 1
ATOM 4504 N N . CYS A 1 559 ? -20.328 -16.016 -30.984 1 90.25 559 CYS A N 1
ATOM 4505 C CA . CYS A 1 559 ? -19.344 -16.656 -31.844 1 90.25 559 CYS A CA 1
ATOM 4506 C C . CYS A 1 559 ? -19.172 -18.125 -31.469 1 90.25 559 CYS A C 1
ATOM 4508 O O . CYS A 1 559 ? -19.047 -18.984 -32.344 1 90.25 559 CYS A O 1
ATOM 4510 N N . ASN A 1 560 ? -19.109 -18.375 -30.203 1 89.62 560 ASN A N 1
ATOM 4511 C CA . ASN A 1 560 ? -18.969 -19.75 -29.75 1 89.62 560 ASN A CA 1
ATOM 4512 C C . ASN A 1 560 ? -20.172 -20.609 -30.141 1 89.62 560 ASN A C 1
ATOM 4514 O O . ASN A 1 560 ? -20.016 -21.766 -30.516 1 89.62 560 ASN A O 1
ATOM 4518 N N . LYS A 1 561 ? -21.375 -20.047 -30.062 1 88.88 561 LYS A N 1
ATOM 4519 C CA . LYS A 1 561 ? -22.578 -20.766 -30.469 1 88.88 561 LYS A CA 1
ATOM 4520 C C . LYS A 1 561 ? -22.578 -21.047 -31.969 1 88.88 561 LYS A C 1
ATOM 4522 O O . LYS A 1 561 ? -22.969 -22.125 -32.406 1 88.88 561 LYS A O 1
ATOM 4527 N N . GLN A 1 562 ? -22.062 -20.141 -32.719 1 88.25 562 GLN A N 1
ATOM 4528 C CA . GLN A 1 562 ? -22.031 -20.297 -34.156 1 88.25 562 GLN A CA 1
ATOM 4529 C C . GLN A 1 562 ? -21 -21.328 -34.594 1 88.25 562 GLN A C 1
ATOM 4531 O O . GLN A 1 562 ? -21.234 -22.094 -35.531 1 88.25 562 GLN A O 1
ATOM 4536 N N . ILE A 1 563 ? -19.891 -21.281 -33.906 1 86.69 563 ILE A N 1
ATOM 4537 C CA . ILE A 1 563 ? -18.828 -22.219 -34.25 1 86.69 563 ILE A CA 1
ATOM 4538 C C . ILE A 1 563 ? -19.25 -23.641 -33.875 1 86.69 563 ILE A C 1
ATOM 4540 O O . ILE A 1 563 ? -18.969 -24.594 -34.625 1 86.69 563 ILE A O 1
ATOM 4544 N N . LYS A 1 564 ? -19.906 -23.812 -32.781 1 85.25 564 LYS A N 1
ATOM 4545 C CA . LYS A 1 564 ? -20.375 -25.125 -32.375 1 85.25 564 LYS A CA 1
ATOM 4546 C C . LYS A 1 564 ? -21.469 -25.641 -33.312 1 85.25 564 LYS A C 1
ATOM 4548 O O . LYS A 1 564 ? -21.531 -26.844 -33.594 1 85.25 564 LYS A O 1
ATOM 4553 N N . LYS A 1 565 ? -22.203 -24.766 -33.875 1 86.62 565 LYS A N 1
ATOM 4554 C CA . LYS A 1 565 ? -23.281 -25.141 -34.781 1 86.62 565 LYS A CA 1
ATOM 4555 C C . LYS A 1 565 ? -22.75 -25.453 -36.188 1 86.62 565 LYS A C 1
ATOM 4557 O O . LYS A 1 565 ? -23.312 -26.281 -36.906 1 86.62 565 LYS A O 1
ATOM 4562 N N . SER A 1 566 ? -21.734 -24.75 -36.594 1 84.38 566 SER A N 1
ATOM 4563 C CA . SER A 1 566 ? -21.203 -24.891 -37.938 1 84.38 566 SER A CA 1
ATOM 4564 C C . SER A 1 566 ? -20.5 -26.219 -38.125 1 84.38 566 SER A C 1
ATOM 4566 O O . SER A 1 566 ? -20.359 -26.719 -39.25 1 84.38 566 SER A O 1
ATOM 4568 N N . GLY A 1 567 ? -19.969 -26.906 -37.031 1 75.69 567 GLY A N 1
ATOM 4569 C CA . GLY A 1 567 ? -19.281 -28.188 -37.094 1 75.69 567 GLY A CA 1
ATOM 4570 C C . GLY A 1 567 ? -17.891 -28.078 -37.688 1 75.69 567 GLY A C 1
ATOM 4571 O O . GLY A 1 567 ? -17.219 -29.094 -37.906 1 75.69 567 GLY A O 1
ATOM 4572 N N . LYS A 1 568 ? -17.438 -26.953 -38.062 1 75.12 568 LYS A N 1
ATOM 4573 C CA . LYS A 1 568 ? -16.109 -26.766 -38.625 1 75.12 568 LYS A CA 1
ATOM 4574 C C . LYS A 1 568 ? -15.039 -26.922 -37.562 1 75.12 568 LYS A C 1
ATOM 4576 O O . LYS A 1 568 ? -15.305 -26.719 -36.375 1 75.12 568 LYS A O 1
ATOM 4581 N N . PRO A 1 569 ? -13.82 -27.359 -37.875 1 76.44 569 PRO A N 1
ATOM 4582 C CA . PRO A 1 569 ? -12.742 -27.5 -36.875 1 76.44 569 PRO A CA 1
ATOM 4583 C C . PRO A 1 569 ? -12.312 -26.156 -36.312 1 76.44 569 PRO A C 1
ATOM 4585 O O . PRO A 1 569 ? -12.305 -25.141 -37.031 1 76.44 569 PRO A O 1
ATOM 4588 N N . TYR A 1 570 ? -12.234 -26.094 -35 1 76.31 570 TYR A N 1
ATOM 4589 C CA . TYR A 1 570 ? -11.828 -24.859 -34.344 1 76.31 570 TYR A CA 1
ATOM 4590 C C . TYR A 1 570 ? -10.68 -25.109 -33.375 1 76.31 570 TYR A C 1
ATOM 4592 O O . TYR A 1 570 ? -10.422 -26.266 -33 1 76.31 570 TYR A O 1
ATOM 4600 N N . ALA A 1 571 ? -9.852 -24.141 -33.062 1 75.69 571 ALA A N 1
ATOM 4601 C CA . ALA A 1 571 ? -8.75 -24.203 -32.094 1 75.69 571 ALA A CA 1
ATOM 4602 C C . ALA A 1 571 ? -9.211 -23.734 -30.719 1 75.69 571 ALA A C 1
ATOM 4604 O O . ALA A 1 571 ? -10.055 -22.844 -30.609 1 75.69 571 ALA A O 1
ATOM 4605 N N . LEU A 1 572 ? -8.766 -24.516 -29.641 1 71.94 572 LEU A N 1
ATOM 4606 C CA . LEU A 1 572 ? -9.07 -24.094 -28.281 1 71.94 572 LEU A CA 1
ATOM 4607 C C . LEU A 1 572 ? -8.094 -23.016 -27.812 1 71.94 572 LEU A C 1
ATOM 4609 O O . LEU A 1 572 ? -6.883 -23.141 -28.031 1 71.94 572 LEU A O 1
ATOM 4613 N N . GLU A 1 573 ? -8.594 -22 -27.469 1 65.75 573 GLU A N 1
ATOM 4614 C CA . GLU A 1 573 ? -7.75 -20.922 -26.969 1 65.75 573 GLU A CA 1
ATOM 4615 C C . GLU A 1 573 ? -7.004 -21.344 -25.703 1 65.75 573 GLU A C 1
ATOM 4617 O O . GLU A 1 573 ? -5.859 -20.938 -25.484 1 65.75 573 GLU A O 1
ATOM 4622 N N . VAL A 1 574 ? -7.715 -22 -24.703 1 61.97 574 VAL A N 1
ATOM 4623 C CA . VAL A 1 574 ? -7.074 -22.406 -23.469 1 61.97 574 VAL A CA 1
ATOM 4624 C C . VAL A 1 574 ? -7.066 -23.938 -23.375 1 61.97 574 VAL A C 1
ATOM 4626 O O . VAL A 1 574 ? -8.094 -24.578 -23.609 1 61.97 574 VAL A O 1
ATOM 4629 N N . ASP A 1 575 ? -5.883 -24.672 -23.547 1 48.5 575 ASP A N 1
ATOM 4630 C CA . ASP A 1 575 ? -5.824 -26.109 -23.328 1 48.5 575 ASP A CA 1
ATOM 4631 C C . ASP A 1 575 ? -6.102 -26.453 -21.859 1 48.5 575 ASP A C 1
ATOM 4633 O O . ASP A 1 575 ? -5.383 -26 -20.969 1 48.5 575 ASP A O 1
ATOM 4637 N N . ASP A 1 576 ? -7.316 -26.609 -21.5 1 44.75 576 ASP A N 1
ATOM 4638 C CA . ASP A 1 576 ? -7.578 -27.062 -20.141 1 44.75 576 ASP A CA 1
ATOM 4639 C C . ASP A 1 576 ? -6.898 -28.406 -19.875 1 44.75 576 ASP A C 1
ATOM 4641 O O . ASP A 1 576 ? -7.445 -29.453 -20.203 1 44.75 576 ASP A O 1
ATOM 4645 N N . HIS A 1 577 ? -5.656 -28.547 -20.031 1 39.44 577 HIS A N 1
ATOM 4646 C CA . HIS A 1 577 ? -5.027 -29.828 -19.734 1 39.44 577 HIS A CA 1
ATOM 4647 C C . HIS A 1 577 ? -5.453 -30.344 -18.359 1 39.44 577 HIS A C 1
ATOM 4649 O O . HIS A 1 577 ? -4.805 -31.234 -17.797 1 39.44 577 HIS A O 1
ATOM 4655 N N . HIS A 1 578 ? -6.457 -29.812 -17.734 1 38.78 578 HIS A N 1
ATOM 4656 C CA . HIS A 1 578 ? -6.613 -30.5 -16.469 1 38.78 578 HIS A CA 1
ATOM 4657 C C . HIS A 1 578 ? -7.062 -31.953 -16.672 1 38.78 578 HIS A C 1
ATOM 4659 O O . HIS A 1 578 ? -7.242 -32.688 -15.703 1 38.78 578 HIS A O 1
ATOM 4665 N N . GLY A 1 579 ? -7.676 -32.312 -17.797 1 31.41 579 GLY A N 1
ATOM 4666 C CA . GLY A 1 579 ? -8.281 -33.656 -17.766 1 31.41 579 GLY A CA 1
ATOM 4667 C C . GLY A 1 579 ? -7.266 -34.75 -17.953 1 31.41 579 GLY A C 1
ATOM 4668 O O . GLY A 1 579 ? -6.98 -35.156 -19.078 1 31.41 579 GLY A O 1
ATOM 4669 N N . HIS A 1 580 ? -6.195 -34.812 -17.281 1 33.34 580 HIS A N 1
ATOM 4670 C CA . HIS A 1 580 ? -5.43 -36.062 -17.469 1 33.34 580 HIS A CA 1
ATOM 4671 C C . HIS A 1 580 ? -6.297 -37.281 -17.234 1 33.34 580 HIS A C 1
ATOM 4673 O O . HIS A 1 580 ? -6.445 -37.719 -16.094 1 33.34 580 HIS A O 1
ATOM 4679 N N . GLY A 1 581 ? -7.5 -37.438 -17.781 1 27.72 581 GLY A N 1
ATOM 4680 C CA . GLY A 1 581 ? -7.953 -38.812 -17.688 1 27.72 581 GLY A CA 1
ATOM 4681 C C . GLY A 1 581 ? -6.98 -39.781 -18.312 1 27.72 581 GLY A C 1
ATOM 4682 O O . GLY A 1 581 ? -6.43 -39.531 -19.391 1 27.72 581 GLY A O 1
ATOM 4683 N N . HIS A 1 582 ? -6.277 -40.5 -17.5 1 30.16 582 HIS A N 1
ATOM 4684 C CA . HIS A 1 582 ? -5.414 -41.656 -17.828 1 30.16 582 HIS A CA 1
ATOM 4685 C C . HIS A 1 582 ? -6.09 -42.594 -18.812 1 30.16 582 HIS A C 1
ATOM 4687 O O . HIS A 1 582 ? -6.559 -43.656 -18.438 1 30.16 582 HIS A O 1
ATOM 4693 N N . GLY A 1 583 ? -7 -42.188 -19.719 1 24.73 583 GLY A N 1
ATOM 4694 C CA . GLY A 1 583 ? -7.289 -43.344 -20.562 1 24.73 583 GLY A CA 1
ATOM 4695 C C . GLY A 1 583 ? -6.07 -43.844 -21.328 1 24.73 583 GLY A C 1
ATOM 4696 O O . GLY A 1 583 ? -5.367 -43.062 -21.969 1 24.73 583 GLY A O 1
ATOM 4697 N N . HIS A 1 584 ? -5.414 -44.844 -20.797 1 27.36 584 HIS A N 1
ATOM 4698 C CA . HIS A 1 584 ? -4.273 -45.625 -21.281 1 27.36 584 HIS A CA 1
ATOM 4699 C C . HIS A 1 584 ? -4.512 -46.094 -22.719 1 27.36 584 HIS A C 1
ATOM 4701 O O . HIS A 1 584 ? -3.844 -47.031 -23.172 1 27.36 584 HIS A O 1
ATOM 4707 N N . GLY A 1 585 ? -5.5 -45.656 -23.5 1 23.83 585 GLY A N 1
ATOM 4708 C CA . GLY A 1 585 ? -5.367 -46.469 -24.719 1 23.83 585 GLY A CA 1
ATOM 4709 C C . GLY A 1 585 ? -4.062 -46.219 -25.453 1 23.83 585 GLY A C 1
ATOM 4710 O O . GLY A 1 585 ? -3.605 -45.062 -25.547 1 23.83 585 GLY A O 1
ATOM 4711 N N . HIS A 1 586 ? -3.145 -47.156 -25.391 1 25.3 586 HIS A N 1
ATOM 4712 C CA . HIS A 1 586 ? -1.823 -47.312 -25.984 1 25.3 586 HIS A CA 1
ATOM 4713 C C . HIS A 1 586 ? -1.858 -47.062 -27.484 1 25.3 586 HIS A C 1
ATOM 4715 O O . HIS A 1 586 ? -0.94 -47.438 -28.203 1 25.3 586 HIS A O 1
ATOM 4721 N N . ASP A 1 587 ? -2.809 -46.375 -28.094 1 23.23 587 ASP A N 1
ATOM 4722 C CA . ASP A 1 587 ? -2.457 -46.438 -29.5 1 23.23 587 ASP A CA 1
ATOM 4723 C C . ASP A 1 587 ? -1.165 -45.688 -29.781 1 23.23 587 ASP A C 1
ATOM 4725 O O . ASP A 1 587 ? -1 -44.531 -29.344 1 23.23 587 ASP A O 1
ATOM 4729 N N . HIS A 1 588 ? -0.04 -46.344 -30.031 1 25.44 588 HIS A N 1
ATOM 4730 C CA . HIS A 1 588 ? 1.354 -46.062 -30.344 1 25.44 588 HIS A CA 1
ATOM 4731 C C . HIS A 1 588 ? 1.461 -45.062 -31.484 1 25.44 588 HIS A C 1
ATOM 4733 O O . HIS A 1 588 ? 2.535 -44.875 -32.062 1 25.44 588 HIS A O 1
ATOM 4739 N N . ASN A 1 589 ? 0.416 -44.562 -32.125 1 23.78 589 ASN A N 1
ATOM 4740 C CA . ASN A 1 589 ? 0.922 -43.938 -33.344 1 23.78 589 ASN A CA 1
ATOM 4741 C C . ASN A 1 589 ? 1.769 -42.719 -33.062 1 23.78 589 ASN A C 1
ATOM 4743 O O . ASN A 1 589 ? 1.47 -41.969 -32.125 1 23.78 589 ASN A O 1
ATOM 4747 N N . HIS A 1 590 ? 3.012 -42.688 -33.406 1 27.58 590 HIS A N 1
ATOM 4748 C CA . HIS A 1 590 ? 4.145 -41.781 -33.312 1 27.58 590 HIS A CA 1
ATOM 4749 C C . HIS A 1 590 ? 3.721 -40.344 -33.656 1 27.58 590 HIS A C 1
ATOM 4751 O O . HIS A 1 590 ? 4.562 -39.438 -33.75 1 27.58 590 HIS A O 1
ATOM 4757 N N . GLY A 1 591 ? 2.539 -40.125 -34.344 1 25.36 591 GLY A N 1
ATOM 4758 C CA . GLY A 1 591 ? 2.568 -38.906 -35.094 1 25.36 591 GLY A CA 1
ATOM 4759 C C . GLY A 1 591 ? 2.703 -37.656 -34.219 1 25.36 591 GLY A C 1
ATOM 4760 O O . GLY A 1 591 ? 2.6 -37.75 -32.969 1 25.36 591 GLY A O 1
ATOM 4761 N N . GLY A 1 592 ? 2.908 -36.531 -34.844 1 28.48 592 GLY A N 1
ATOM 4762 C CA . GLY A 1 592 ? 3.018 -35.094 -34.562 1 28.48 592 GLY A CA 1
ATOM 4763 C C . GLY A 1 592 ? 1.998 -34.594 -33.562 1 28.48 592 GLY A C 1
ATOM 4764 O O . GLY A 1 592 ? 0.987 -35.25 -33.312 1 28.48 592 GLY A O 1
ATOM 4765 N N . HIS A 1 593 ? 2.434 -33.875 -32.625 1 32.94 593 HIS A N 1
ATOM 4766 C CA . HIS A 1 593 ? 1.556 -33.156 -31.703 1 32.94 593 HIS A CA 1
ATOM 4767 C C . HIS A 1 593 ? 0.238 -32.781 -32.375 1 32.94 593 HIS A C 1
ATOM 4769 O O . HIS A 1 593 ? 0.179 -31.828 -33.125 1 32.94 593 HIS A O 1
ATOM 4775 N N . THR A 1 594 ? -0.557 -33.75 -32.875 1 30.84 594 THR A N 1
ATOM 4776 C CA . THR A 1 594 ? -1.874 -33.438 -33.406 1 30.84 594 THR A CA 1
ATOM 4777 C C . THR A 1 594 ? -2.695 -32.625 -32.438 1 30.84 594 THR A C 1
ATOM 4779 O O . THR A 1 594 ? -2.904 -33.062 -31.281 1 30.84 594 THR A O 1
ATOM 4782 N N . THR A 1 595 ? -2.596 -31.344 -32.562 1 37.62 595 THR A N 1
ATOM 4783 C CA . THR A 1 595 ? -3.658 -30.516 -31.984 1 37.62 595 THR A CA 1
ATOM 4784 C C . THR A 1 595 ? -5.008 -31.219 -32.094 1 37.62 595 THR A C 1
ATOM 4786 O O . THR A 1 595 ? -5.379 -31.688 -33.188 1 37.62 595 THR A O 1
ATOM 4789 N N . VAL A 1 596 ? -5.449 -31.938 -31.172 1 39.69 596 VAL A N 1
ATOM 4790 C CA . VAL A 1 596 ? -6.758 -32.594 -31.141 1 39.69 596 VAL A CA 1
ATOM 4791 C C . VAL A 1 596 ? -7.809 -31.656 -31.734 1 39.69 596 VAL A C 1
ATOM 4793 O O . VAL A 1 596 ? -8.016 -30.547 -31.25 1 39.69 596 VAL A O 1
ATOM 4796 N N . HIS A 1 597 ? -7.93 -31.547 -33.094 1 43.28 597 HIS A N 1
ATOM 4797 C CA . HIS A 1 597 ? -9.086 -30.953 -33.75 1 43.28 597 HIS A CA 1
ATOM 4798 C C . HIS A 1 597 ? -10.391 -31.531 -33.219 1 43.28 597 HIS A C 1
ATOM 4800 O O . HIS A 1 597 ? -10.664 -32.719 -33.406 1 43.28 597 HIS A O 1
ATOM 4806 N N . ALA A 1 598 ? -10.859 -31.016 -32.062 1 44.28 598 ALA A N 1
ATOM 4807 C CA . ALA A 1 598 ? -12.18 -31.469 -31.609 1 44.28 598 ALA A CA 1
ATOM 4808 C C . ALA A 1 598 ? -13.227 -31.219 -32.688 1 44.28 598 ALA A C 1
ATOM 4810 O O . ALA A 1 598 ? -13.312 -30.109 -33.25 1 44.28 598 ALA A O 1
ATOM 4811 N N . THR A 1 599 ? -13.508 -32.188 -33.594 1 39.34 599 THR A N 1
ATOM 4812 C CA . THR A 1 599 ? -14.648 -32.125 -34.5 1 39.34 599 THR A CA 1
ATOM 4813 C C . THR A 1 599 ? -15.953 -32.094 -33.719 1 39.34 599 THR A C 1
ATOM 4815 O O . THR A 1 599 ? -16.078 -32.719 -32.688 1 39.34 599 THR A O 1
ATOM 4818 N N . GLY A 1 600 ? -16.719 -31.141 -33.844 1 36.34 600 GLY A N 1
ATOM 4819 C CA . GLY A 1 600 ? -18.062 -31.125 -33.312 1 36.34 600 GLY A CA 1
ATOM 4820 C C . GLY A 1 600 ? -18.875 -32.344 -33.688 1 36.34 600 GLY A C 1
ATOM 4821 O O . GLY A 1 600 ? -19.062 -32.625 -34.875 1 36.34 600 GLY A O 1
ATOM 4822 N N . ALA A 1 601 ? -18.828 -33.5 -33 1 33.62 601 ALA A N 1
ATOM 4823 C CA . ALA A 1 601 ? -19.703 -34.625 -33.312 1 33.62 601 ALA A CA 1
ATOM 4824 C C . ALA A 1 601 ? -21.141 -34.156 -33.562 1 33.62 601 ALA A C 1
ATOM 4826 O O . ALA A 1 601 ? -21.719 -33.438 -32.75 1 33.62 601 ALA A O 1
ATOM 4827 N N . ILE A 1 602 ? -21.594 -34.031 -34.812 1 32.59 602 ILE A N 1
ATOM 4828 C CA . ILE A 1 602 ? -23 -34 -35.156 1 32.59 602 ILE A CA 1
ATOM 4829 C C . ILE A 1 602 ? -23.75 -35.125 -34.438 1 32.59 602 ILE A C 1
ATOM 4831 O O . ILE A 1 602 ? -23.453 -36.281 -34.656 1 32.59 602 ILE A O 1
ATOM 4835 N N . TYR A 1 603 ? -24.266 -35 -33.219 1 29.16 603 TYR A N 1
ATOM 4836 C CA . TYR A 1 603 ? -25.266 -35.938 -32.688 1 29.16 603 TYR A CA 1
ATOM 4837 C C . TYR A 1 603 ? -26.391 -36.156 -33.688 1 29.16 603 TYR A C 1
ATOM 4839 O O . TYR A 1 603 ? -27.219 -35.281 -33.906 1 29.16 603 TYR A O 1
ATOM 4847 N N . ASP A 1 604 ? -26.172 -36.75 -34.812 1 26.06 604 ASP A N 1
ATOM 4848 C CA . ASP A 1 604 ? -27.281 -37.281 -35.625 1 26.06 604 ASP A CA 1
ATOM 4849 C C . ASP A 1 604 ? -28.312 -38 -34.75 1 26.06 604 ASP A C 1
ATOM 4851 O O . ASP A 1 604 ? -27.984 -38.406 -33.625 1 26.06 604 ASP A O 1
ATOM 4855 N N . ASN A 1 605 ? -29.609 -38.156 -35.281 1 27.28 605 ASN A N 1
ATOM 4856 C CA . ASN A 1 605 ? -30.812 -38.812 -34.781 1 27.28 605 ASN A CA 1
ATOM 4857 C C . ASN A 1 605 ? -30.531 -40.25 -34.406 1 27.28 605 ASN A C 1
ATOM 4859 O O . ASN A 1 605 ? -30.375 -41.094 -35.281 1 27.28 605 ASN A O 1
ATOM 4863 N N . VAL A 1 606 ? -29.703 -40.594 -33.531 1 27.33 606 VAL A N 1
ATOM 4864 C CA . VAL A 1 606 ? -29.719 -42 -33.125 1 27.33 606 VAL A CA 1
ATOM 4865 C C . VAL A 1 606 ? -31.172 -42.438 -32.938 1 27.33 606 VAL A C 1
ATOM 4867 O O . VAL A 1 606 ? -31.969 -41.75 -32.312 1 27.33 606 VAL A O 1
ATOM 4870 N N . PRO A 1 607 ? -31.672 -43.219 -33.875 1 28.47 607 PRO A N 1
ATOM 4871 C CA . PRO A 1 607 ? -32.969 -43.844 -33.625 1 28.47 607 PRO A CA 1
ATOM 4872 C C . PRO A 1 607 ? -33.125 -44.281 -32.156 1 28.47 607 PRO A C 1
ATOM 4874 O O . PRO A 1 607 ? -32.125 -44.562 -31.484 1 28.47 607 PRO A O 1
ATOM 4877 N N . GLN A 1 608 ? -34.344 -44.031 -31.469 1 25.45 608 GLN A N 1
ATOM 4878 C CA . GLN A 1 608 ? -34.875 -44.188 -30.109 1 25.45 608 GLN A CA 1
ATOM 4879 C C . GLN A 1 608 ? -34.531 -45.531 -29.516 1 25.45 608 GLN A C 1
ATOM 4881 O O . GLN A 1 608 ? -34.844 -45.812 -28.344 1 25.45 608 GLN A O 1
ATOM 4886 N N . ASP A 1 609 ? -34.312 -46.562 -30.391 1 24.44 609 ASP A N 1
ATOM 4887 C CA . ASP A 1 609 ? -34.594 -47.844 -29.75 1 24.44 609 ASP A CA 1
ATOM 4888 C C . ASP A 1 609 ? -33.562 -48.156 -28.688 1 24.44 609 ASP A C 1
ATOM 4890 O O . ASP A 1 609 ? -33.688 -49.125 -27.938 1 24.44 609 ASP A O 1
ATOM 4894 N N . THR A 1 610 ? -32.312 -47.938 -28.984 1 24.03 610 THR A N 1
ATOM 4895 C CA . THR A 1 610 ? -31.5 -48.844 -28.188 1 24.03 610 THR A CA 1
ATOM 4896 C C . THR A 1 610 ? -31.469 -48.406 -26.734 1 24.03 610 THR A C 1
ATOM 4898 O O . THR A 1 610 ? -31.062 -47.281 -26.422 1 24.03 610 THR A O 1
ATOM 4901 N N . PRO A 1 611 ? -32.25 -49.031 -25.75 1 26.95 611 PRO A N 1
ATOM 4902 C CA . PRO A 1 611 ? -32.594 -48.719 -24.359 1 26.95 611 PRO A CA 1
ATOM 4903 C C . PRO A 1 611 ? -31.391 -48.375 -23.5 1 26.95 611 PRO A C 1
ATOM 4905 O O . PRO A 1 611 ? -31.406 -47.406 -22.75 1 26.95 611 PRO A O 1
ATOM 4908 N N . SER A 1 612 ? -30.516 -49.375 -23.266 1 25.5 612 SER A N 1
ATOM 4909 C CA . SER A 1 612 ? -30.094 -49.781 -21.938 1 25.5 612 SER A CA 1
ATOM 4910 C C . SER A 1 612 ? -28.875 -49 -21.453 1 25.5 612 SER A C 1
ATOM 4912 O O . SER A 1 612 ? -28.516 -49.094 -20.281 1 25.5 612 SER A O 1
ATOM 4914 N N . ALA A 1 613 ? -27.891 -48.656 -22.312 1 28.94 613 ALA A N 1
ATOM 4915 C CA . ALA A 1 613 ? -26.562 -48.562 -21.703 1 28.94 613 ALA A CA 1
ATOM 4916 C C . ALA A 1 613 ? -26.391 -47.281 -20.906 1 28.94 613 ALA A C 1
ATOM 4918 O O . ALA A 1 613 ? -25.312 -47 -20.391 1 28.94 613 ALA A O 1
ATOM 4919 N N . ALA A 1 614 ? -27.234 -46.312 -21.125 1 29.86 614 ALA A N 1
ATOM 4920 C CA . ALA A 1 614 ? -27 -45.031 -20.469 1 29.86 614 ALA A CA 1
ATOM 4921 C C . ALA A 1 614 ? -27.141 -45.188 -18.953 1 29.86 614 ALA A C 1
ATOM 4923 O O . ALA A 1 614 ? -27.062 -44.188 -18.219 1 29.86 614 ALA A O 1
ATOM 4924 N N . GLN A 1 615 ? -27.656 -46.406 -18.516 1 27.25 615 GLN A N 1
ATOM 4925 C CA . GLN A 1 615 ? -27.922 -46.594 -17.094 1 27.25 615 GLN A CA 1
ATOM 4926 C C . GLN A 1 615 ? -26.625 -46.625 -16.281 1 27.25 615 GLN A C 1
ATOM 4928 O O . GLN A 1 615 ? -26.656 -46.594 -15.055 1 27.25 615 GLN A O 1
ATOM 4933 N N . HIS A 1 616 ? -25.547 -47.031 -16.953 1 27.39 616 HIS A N 1
ATOM 4934 C CA . HIS A 1 616 ? -24.453 -47.375 -16.047 1 27.39 616 HIS A CA 1
ATOM 4935 C C . HIS A 1 616 ? -23.812 -46.156 -15.43 1 27.39 616 HIS A C 1
ATOM 4937 O O . HIS A 1 616 ? -23.094 -46.25 -14.438 1 27.39 616 HIS A O 1
ATOM 4943 N N . GLU A 1 617 ? -23.828 -45.094 -16.172 1 29.58 617 GLU A N 1
ATOM 4944 C CA . GLU A 1 617 ? -23.031 -44 -15.578 1 29.58 617 GLU A CA 1
ATOM 4945 C C . GLU A 1 617 ? -23.688 -43.469 -14.312 1 29.58 617 GLU A C 1
ATOM 4947 O O . GLU A 1 617 ? -23.078 -42.688 -13.57 1 29.58 617 GLU A O 1
ATOM 4952 N N . MET A 1 618 ? -25.062 -43.719 -14.164 1 29.81 618 MET A N 1
ATOM 4953 C CA . MET A 1 618 ? -25.75 -43.281 -12.945 1 29.81 618 MET A CA 1
ATOM 4954 C C . MET A 1 618 ? -25.297 -44.125 -11.742 1 29.81 618 MET A C 1
ATOM 4956 O O . MET A 1 618 ? -25.688 -43.844 -10.609 1 29.81 618 MET A O 1
ATOM 4960 N N . HIS A 1 619 ? -24.875 -45.375 -11.969 1 28.45 619 HIS A N 1
ATOM 4961 C CA . HIS A 1 619 ? -24.578 -46.25 -10.836 1 28.45 619 HIS A CA 1
ATOM 4962 C C . HIS A 1 619 ? -23.391 -45.719 -10.031 1 28.45 619 HIS A C 1
ATOM 4964 O O . HIS A 1 619 ? -23.062 -46.219 -8.969 1 28.45 619 HIS A O 1
ATOM 4970 N N . ASN A 1 620 ? -22.531 -45 -10.672 1 29.42 620 ASN A N 1
ATOM 4971 C CA . ASN A 1 620 ? -21.344 -44.688 -9.891 1 29.42 620 ASN A CA 1
ATOM 4972 C C . ASN A 1 620 ? -21.656 -43.688 -8.789 1 29.42 620 ASN A C 1
ATOM 4974 O O . ASN A 1 620 ? -20.75 -43.188 -8.109 1 29.42 620 ASN A O 1
ATOM 4978 N N . ALA A 1 621 ? -22.891 -43.156 -8.82 1 32.88 621 ALA A N 1
ATOM 4979 C CA . ALA A 1 621 ? -23.297 -42.344 -7.668 1 32.88 621 ALA A CA 1
ATOM 4980 C C . ALA A 1 621 ? -23.344 -43.188 -6.398 1 32.88 621 ALA A C 1
ATOM 4982 O O . ALA A 1 621 ? -23.5 -42.656 -5.297 1 32.88 621 ALA A O 1
ATOM 4983 N N . SER A 1 622 ? -23.531 -44.531 -6.492 1 33.78 622 SER A N 1
ATOM 4984 C CA . SER A 1 622 ? -23.688 -45.375 -5.316 1 33.78 622 SER A CA 1
ATOM 4985 C C . SER A 1 622 ? -22.438 -45.375 -4.449 1 33.78 622 SER A C 1
ATOM 4987 O O . SER A 1 622 ? -22.453 -45.844 -3.312 1 33.78 622 SER A O 1
ATOM 4989 N N . ARG A 1 623 ? -21.312 -45.219 -5.07 1 36.28 623 ARG A N 1
ATOM 4990 C CA . ARG A 1 623 ? -20.094 -45.438 -4.309 1 36.28 623 ARG A CA 1
ATOM 4991 C C . ARG A 1 623 ? -19.875 -44.344 -3.283 1 36.28 623 ARG A C 1
ATOM 4993 O O . ARG A 1 623 ? -18.906 -44.375 -2.523 1 36.28 623 ARG A O 1
ATOM 5000 N N . TRP A 1 624 ? -20.641 -43.281 -3.451 1 36.94 624 TRP A N 1
ATOM 5001 C CA . TRP A 1 624 ? -20.406 -42.312 -2.393 1 36.94 624 TRP A CA 1
ATOM 5002 C C . TRP A 1 624 ? -21.094 -42.719 -1.101 1 36.94 624 TRP A C 1
ATOM 5004 O O . TRP A 1 624 ? -21.547 -41.875 -0.318 1 36.94 624 TRP A O 1
ATOM 5014 N N . SER A 1 625 ? -21.75 -43.969 -1.04 1 30.59 625 SER A N 1
ATOM 5015 C CA . SER A 1 625 ? -22.375 -44.438 0.194 1 30.59 625 SER A CA 1
ATOM 5016 C C . SER A 1 625 ? -21.406 -44.406 1.359 1 30.59 625 SER A C 1
ATOM 5018 O O . SER A 1 625 ? -20.25 -44.844 1.218 1 30.59 625 SER A O 1
ATOM 5020 N N . LEU A 1 626 ? -21.719 -43.594 2.277 1 33 626 LEU A N 1
ATOM 5021 C CA . LEU A 1 626 ? -21.047 -43.406 3.555 1 33 626 LEU A CA 1
ATOM 5022 C C . LEU A 1 626 ? -20.812 -44.75 4.238 1 33 626 LEU A C 1
ATOM 5024 O O . LEU A 1 626 ? -21.766 -45.531 4.414 1 33 626 LEU A O 1
ATOM 5028 N N . HIS A 1 627 ? -19.875 -45.5 4.039 1 29.3 627 HIS A N 1
ATOM 5029 C CA . HIS A 1 627 ? -19.734 -46.5 5.098 1 29.3 627 HIS A CA 1
ATOM 5030 C C . HIS A 1 627 ? -19.812 -45.844 6.477 1 29.3 627 HIS A C 1
ATOM 5032 O O . HIS A 1 627 ? -19.391 -44.688 6.66 1 29.3 627 HIS A O 1
ATOM 5038 N N . PRO A 1 628 ? -20.797 -46.219 7.363 1 32.69 628 PRO A N 1
ATOM 5039 C CA . PRO A 1 628 ? -21.031 -45.75 8.734 1 32.69 628 PRO A CA 1
ATOM 5040 C C . PRO A 1 628 ? -19.75 -45.344 9.461 1 32.69 628 PRO A C 1
ATOM 5042 O O . PRO A 1 628 ? -19.797 -44.875 10.586 1 32.69 628 PRO A O 1
ATOM 5045 N N . GLU A 1 629 ? -18.672 -45.906 8.93 1 33.31 629 GLU A N 1
ATOM 5046 C CA . GLU A 1 629 ? -17.453 -45.75 9.719 1 33.31 629 GLU A CA 1
ATOM 5047 C C . GLU A 1 629 ? -16.969 -44.312 9.734 1 33.31 629 GLU A C 1
ATOM 5049 O O . GLU A 1 629 ? -16.047 -43.969 10.484 1 33.31 629 GLU A O 1
ATOM 5054 N N . ASP A 1 630 ? -17.5 -43.531 8.742 1 34.44 630 ASP A N 1
ATOM 5055 C CA . ASP A 1 630 ? -16.797 -42.25 8.586 1 34.44 630 ASP A CA 1
ATOM 5056 C C . ASP A 1 630 ? -17.312 -41.219 9.594 1 34.44 630 ASP A C 1
ATOM 5058 O O . ASP A 1 630 ? -16.859 -40.094 9.586 1 34.44 630 ASP A O 1
ATOM 5062 N N . MET A 1 631 ? -18.547 -41.312 10 1 32.53 631 MET A N 1
ATOM 5063 C CA . MET A 1 631 ? -19.047 -40.344 10.953 1 32.53 631 MET A CA 1
ATOM 5064 C C . MET A 1 631 ? -18.406 -40.531 12.32 1 32.53 631 MET A C 1
ATOM 5066 O O . MET A 1 631 ? -18.969 -40.094 13.336 1 32.53 631 MET A O 1
ATOM 5070 N N . LYS A 1 632 ? -17.562 -41.531 12.555 1 31.75 632 LYS A N 1
ATOM 5071 C CA . LYS A 1 632 ? -17.266 -41.812 13.961 1 31.75 632 LYS A CA 1
ATOM 5072 C C . LYS A 1 632 ? -16.484 -40.656 14.594 1 31.75 632 LYS A C 1
ATOM 5074 O O . LYS A 1 632 ? -15.508 -40.156 14.016 1 31.75 632 LYS A O 1
ATOM 5079 N N . PRO A 1 633 ? -17.266 -39.906 15.477 1 28.34 633 PRO A N 1
ATOM 5080 C CA . PRO A 1 633 ? -16.609 -38.844 16.234 1 28.34 633 PRO A CA 1
ATOM 5081 C C . PRO A 1 633 ? -15.266 -39.25 16.812 1 28.34 633 PRO A C 1
ATOM 5083 O O . PRO A 1 633 ? -15.086 -40.406 17.203 1 28.34 633 PRO A O 1
ATOM 5086 N N . LEU A 1 634 ? -14.188 -38.688 16.422 1 26.88 634 LEU A N 1
ATOM 5087 C CA . LEU A 1 634 ? -12.805 -39 16.781 1 26.88 634 LEU A CA 1
ATOM 5088 C C . LEU A 1 634 ? -12.664 -39.156 18.281 1 26.88 634 LEU A C 1
ATOM 5090 O O . LEU A 1 634 ? -11.57 -39.469 18.781 1 26.88 634 LEU A O 1
ATOM 5094 N N . THR A 1 635 ? -13.719 -38.719 19.047 1 24.02 635 THR A N 1
ATOM 5095 C CA . THR A 1 635 ? -13.391 -38.469 20.453 1 24.02 635 THR A CA 1
ATOM 5096 C C . THR A 1 635 ? -13.227 -39.781 21.203 1 24.02 635 THR A C 1
ATOM 5098 O O . THR A 1 635 ? -12.711 -39.812 22.328 1 24.02 635 THR A O 1
ATOM 5101 N N . ALA A 1 636 ? -14.117 -40.688 20.875 1 23.52 636 ALA A N 1
ATOM 5102 C CA . ALA A 1 636 ? -14.531 -41.406 22.078 1 23.52 636 ALA A CA 1
ATOM 5103 C C . ALA A 1 636 ? -13.453 -42.375 22.531 1 23.52 636 ALA A C 1
ATOM 5105 O O . ALA A 1 636 ? -13.453 -43.531 22.125 1 23.52 636 ALA A O 1
ATOM 5106 N N . TYR A 1 637 ? -12.156 -42.125 22.359 1 22.47 637 TYR A N 1
ATOM 5107 C CA . TYR A 1 637 ? -11.266 -43.219 22.766 1 22.47 637 TYR A CA 1
ATOM 5108 C C . TYR A 1 637 ? -11.461 -43.562 24.25 1 22.47 637 TYR A C 1
ATOM 5110 O O . TYR A 1 637 ? -11.266 -42.719 25.109 1 22.47 637 TYR A O 1
ATOM 5118 N N . THR A 1 638 ? -12.547 -44.219 24.547 1 21.28 638 THR A N 1
ATOM 5119 C CA . THR A 1 638 ? -12.734 -44.656 25.938 1 21.28 638 THR A CA 1
ATOM 5120 C C . THR A 1 638 ? -11.508 -45.406 26.438 1 21.28 638 THR A C 1
ATOM 5122 O O . THR A 1 638 ? -11.164 -46.469 25.891 1 21.28 638 THR A O 1
ATOM 5125 N N . SER A 1 639 ? -10.391 -44.688 26.734 1 20.42 639 SER A N 1
ATOM 5126 C CA . SER A 1 639 ? -9.234 -45.281 27.391 1 20.42 639 SER A CA 1
ATOM 5127 C C . SER A 1 639 ? -9.656 -46.219 28.516 1 20.42 639 SER A C 1
ATOM 5129 O O . SER A 1 639 ? -10.273 -45.75 29.5 1 20.42 639 SER A O 1
ATOM 5131 N N . ALA A 1 640 ? -10.203 -47.281 28.172 1 20.67 640 ALA A N 1
ATOM 5132 C CA . ALA A 1 640 ? -10.523 -48.281 29.203 1 20.67 640 ALA A CA 1
ATOM 5133 C C . ALA A 1 640 ? -9.305 -48.594 30.062 1 20.67 640 ALA A C 1
ATOM 5135 O O . ALA A 1 640 ? -8.383 -49.281 29.609 1 20.67 640 ALA A O 1
ATOM 5136 N N . TYR A 1 641 ? -8.672 -47.5 30.719 1 19.64 641 TYR A N 1
ATOM 5137 C CA . TYR A 1 641 ? -7.621 -47.812 31.672 1 19.64 641 TYR A CA 1
ATOM 5138 C C . TYR A 1 641 ? -8.094 -48.844 32.688 1 19.64 641 TYR A C 1
ATOM 5140 O O . TYR A 1 641 ? -9.102 -48.656 33.375 1 19.64 641 TYR A O 1
ATOM 5148 N N . SER A 1 642 ? -8.055 -50.062 32.344 1 19.58 642 SER A N 1
ATOM 5149 C CA . SER A 1 642 ? -8.281 -51.188 33.25 1 19.58 642 SER A CA 1
ATOM 5150 C C . SER A 1 642 ? -7.461 -51.031 34.531 1 19.58 642 SER A C 1
ATOM 5152 O O . SER A 1 642 ? -6.23 -51.062 34.5 1 19.58 642 SER A O 1
ATOM 5154 N N . ALA A 1 643 ? -7.887 -50.031 35.25 1 19.7 643 ALA A N 1
ATOM 5155 C CA . ALA A 1 643 ? -7.27 -49.812 36.562 1 19.7 643 ALA A CA 1
ATOM 5156 C C . ALA A 1 643 ? -7.227 -51.094 37.375 1 19.7 643 ALA A C 1
ATOM 5158 O O . ALA A 1 643 ? -8.273 -51.656 37.719 1 19.7 643 ALA A O 1
ATOM 5159 N N . SER A 1 644 ? -6.289 -51.969 37.094 1 18.64 644 SER A N 1
ATOM 5160 C CA . SER A 1 644 ? -6.039 -53.156 37.906 1 18.64 644 SER A CA 1
ATOM 5161 C C . SER A 1 644 ? -5.949 -52.781 39.406 1 18.64 644 SER A C 1
ATOM 5163 O O . SER A 1 644 ? -5.355 -51.781 39.75 1 18.64 644 SER A O 1
ATOM 5165 N N . HIS A 1 645 ? -6.875 -53.219 40.219 1 19.44 645 HIS A N 1
ATOM 5166 C CA . HIS A 1 645 ? -7.203 -53.125 41.625 1 19.44 645 HIS A CA 1
ATOM 5167 C C . HIS A 1 645 ? -6.043 -53.625 42.5 1 19.44 645 HIS A C 1
ATOM 5169 O O . HIS A 1 645 ? -6.164 -53.688 43.719 1 19.44 645 HIS A O 1
ATOM 5175 N N . HIS A 1 646 ? -4.785 -53.438 42.094 1 17.97 646 HIS A N 1
ATOM 5176 C CA . HIS A 1 646 ? -4.012 -54.188 43.094 1 17.97 646 HIS A CA 1
ATOM 5177 C C . HIS A 1 646 ? -4.289 -53.688 44.5 1 17.97 646 HIS A C 1
ATOM 5179 O O . HIS A 1 646 ? -4.277 -52.5 44.75 1 17.97 646 HIS A O 1
ATOM 5185 N N . SER A 1 647 ? -4.906 -54.5 45.344 1 18.73 647 SER A N 1
ATOM 5186 C CA . SER A 1 647 ? -5.336 -54.562 46.719 1 18.73 647 SER A CA 1
ATOM 5187 C C . SER A 1 647 ? -4.164 -54.344 47.688 1 18.73 647 SER A C 1
ATOM 5189 O O . SER A 1 647 ? -4.312 -54.469 48.906 1 18.73 647 SER A O 1
ATOM 5191 N N . ILE A 1 648 ? -3.143 -53.594 47.25 1 17.38 648 ILE A N 1
ATOM 5192 C CA . ILE A 1 648 ? -2.15 -53.844 48.281 1 17.38 648 ILE A CA 1
ATOM 5193 C C . ILE A 1 648 ? -2.693 -53.406 49.656 1 17.38 648 ILE A C 1
ATOM 5195 O O . ILE A 1 648 ? -3.195 -52.281 49.781 1 17.38 648 ILE A O 1
ATOM 5199 N N . ALA A 1 649 ? -2.713 -54.344 50.594 1 18 649 ALA A N 1
ATOM 5200 C CA . ALA A 1 649 ? -3.068 -54.594 51.969 1 18 649 ALA A CA 1
ATOM 5201 C C . ALA A 1 649 ? -2.236 -53.719 52.938 1 18 649 ALA A C 1
ATOM 5203 O O . ALA A 1 649 ? -2.35 -53.844 54.156 1 18 649 ALA A O 1
ATOM 5204 N N . MET A 1 650 ? -1.652 -52.594 52.344 1 16.78 650 MET A N 1
ATOM 5205 C CA . MET A 1 650 ? -0.621 -52.281 53.312 1 16.78 650 MET A CA 1
ATOM 5206 C C . MET A 1 650 ? -1.239 -51.969 54.688 1 16.78 650 MET A C 1
ATOM 5208 O O . MET A 1 650 ? -2.305 -51.344 54.75 1 16.78 650 MET A O 1
ATOM 5212 N N . GLU A 1 651 ? -0.515 -52.281 55.812 1 16.91 651 GLU A N 1
ATOM 5213 C CA . GLU A 1 651 ? -0.558 -52.594 57.219 1 16.91 651 GLU A CA 1
ATOM 5214 C C . GLU A 1 651 ? -0.717 -51.312 58.062 1 16.91 651 GLU A C 1
ATOM 5216 O O . GLU A 1 651 ? -0.373 -50.219 57.594 1 16.91 651 GLU A O 1
ATOM 5221 N N . SER A 1 652 ? -1.004 -51.438 59.344 1 16.52 652 SER A N 1
ATOM 5222 C CA . SER A 1 652 ? -1.62 -50.938 60.531 1 16.52 652 SER A CA 1
ATOM 5223 C C . SER A 1 652 ? -0.704 -49.906 61.25 1 16.52 652 SER A C 1
ATOM 5225 O O . SER A 1 652 ? -1.065 -49.344 62.281 1 16.52 652 SER A O 1
ATOM 5227 N N . LEU A 1 653 ? 0.338 -49.312 60.719 1 15.8 653 LEU A N 1
ATOM 5228 C CA . LEU A 1 653 ? 1.139 -49.094 61.906 1 15.8 653 LEU A CA 1
ATOM 5229 C C . LEU A 1 653 ? 0.443 -48.125 62.875 1 15.8 653 LEU A C 1
ATOM 5231 O O . LEU A 1 653 ? -0.206 -47.156 62.438 1 15.8 653 LEU A O 1
ATOM 5235 N N . ARG A 1 654 ? 0.765 -48.188 64.25 1 15.88 654 ARG A N 1
ATOM 5236 C CA . ARG A 1 654 ? 0.358 -48.031 65.625 1 15.88 654 ARG A CA 1
ATOM 5237 C C . ARG A 1 654 ? 0.703 -46.656 66.188 1 15.88 654 ARG A C 1
ATOM 5239 O O . ARG A 1 654 ? -0.029 -46.094 67 1 15.88 654 ARG A O 1
ATOM 5246 N N . SER A 1 655 ? 1.828 -45.875 65.875 1 15.47 655 SER A N 1
ATOM 5247 C CA . SER A 1 655 ? 2.344 -45.406 67.188 1 15.47 655 SER A CA 1
ATOM 5248 C C . SER A 1 655 ? 1.535 -44.219 67.688 1 15.47 655 SER A C 1
ATOM 5250 O O . SER A 1 655 ? 0.832 -43.562 66.938 1 15.47 655 SER A O 1
ATOM 5252 N N . THR A 1 656 ? 2.111 -43.562 68.938 1 15.78 656 THR A N 1
ATOM 5253 C CA . THR A 1 656 ? 1.799 -43.188 70.312 1 15.78 656 THR A CA 1
ATOM 5254 C C . THR A 1 656 ? 1.528 -41.688 70.375 1 15.78 656 THR A C 1
ATOM 5256 O O . THR A 1 656 ? 1.893 -40.906 69.5 1 15.78 656 THR A O 1
ATOM 5259 N N . PRO A 1 657 ? 1.835 -40.969 71.625 1 15.95 657 PRO A N 1
ATOM 5260 C CA . PRO A 1 657 ? 1.078 -40.188 72.625 1 15.95 657 PRO A CA 1
ATOM 5261 C C . PRO A 1 657 ? 1.383 -38.688 72.5 1 15.95 657 PRO A C 1
ATOM 5263 O O . PRO A 1 657 ? 0.486 -37.875 72.688 1 15.95 657 PRO A O 1
ATOM 5266 N N . GLY A 1 658 ? 2.66 -38.094 72.25 1 15.71 658 GLY A N 1
ATOM 5267 C CA . GLY A 1 658 ? 3.057 -37.344 73.438 1 15.71 658 GLY A CA 1
ATOM 5268 C C . GLY A 1 658 ? 2.367 -36 73.562 1 15.71 658 GLY A C 1
ATOM 5269 O O . GLY A 1 658 ? 1.779 -35.5 72.562 1 15.71 658 GLY A O 1
ATOM 5270 N N . THR A 1 659 ? 2.891 -35.156 74.625 1 15.44 659 THR A N 1
ATOM 5271 C CA . THR A 1 659 ? 2.463 -34.344 75.75 1 15.44 659 THR A CA 1
ATOM 5272 C C . THR A 1 659 ? 2.426 -32.844 75.375 1 15.44 659 THR A C 1
ATOM 5274 O O . THR A 1 659 ? 1.416 -32.188 75.562 1 15.44 659 THR A O 1
ATOM 5277 N N . SER A 1 660 ? 3.582 -31.984 75.688 1 14.97 660 SER A N 1
ATOM 5278 C CA . SER A 1 660 ? 3.449 -31.078 76.812 1 14.97 660 SER A CA 1
ATOM 5279 C C . SER A 1 660 ? 3.053 -29.672 76.375 1 14.97 660 SER A C 1
ATOM 5281 O O . SER A 1 660 ? 3.059 -29.375 75.125 1 14.97 660 SER A O 1
ATOM 5283 N N . PRO A 1 661 ? 4.027 -28.594 76.688 1 15.77 661 PRO A N 1
ATOM 5284 C CA . PRO A 1 661 ? 3.764 -27.625 77.75 1 15.77 661 PRO A CA 1
ATOM 5285 C C . PRO A 1 661 ? 3.289 -26.281 77.188 1 15.77 661 PRO A C 1
ATOM 5287 O O . PRO A 1 661 ? 3.4 -26 76 1 15.77 661 PRO A O 1
ATOM 5290 N N . PRO A 1 662 ? 3.621 -25.188 78.062 1 15.2 662 PRO A N 1
ATOM 5291 C CA . PRO A 1 662 ? 2.873 -24.109 78.75 1 15.2 662 PRO A CA 1
ATOM 5292 C C . PRO A 1 662 ? 3.061 -22.766 78 1 15.2 662 PRO A C 1
ATOM 5294 O O . PRO A 1 662 ? 2.086 -22.047 77.75 1 15.2 662 PRO A O 1
ATOM 5297 N N . MET A 1 663 ? 4.414 -22.297 77.938 1 15 663 MET A N 1
ATOM 5298 C CA . MET A 1 663 ? 4.695 -21.188 78.812 1 15 663 MET A CA 1
ATOM 5299 C C . MET A 1 663 ? 4.207 -19.875 78.25 1 15 663 MET A C 1
ATOM 5301 O O . MET A 1 663 ? 3.988 -19.766 77.062 1 15 663 MET A O 1
ATOM 5305 N N . LEU A 1 664 ? 5.039 -18.828 78.625 1 15.16 664 LEU A N 1
ATOM 5306 C CA . LEU A 1 664 ? 4.906 -17.672 79.5 1 15.16 664 LEU A CA 1
ATOM 5307 C C . LEU A 1 664 ? 4.637 -16.406 78.688 1 15.16 664 LEU A C 1
ATOM 5309 O O . LEU A 1 664 ? 4.855 -16.375 77.5 1 15.16 664 LEU A O 1
ATOM 5313 N N . SER A 1 665 ? 5.188 -15.32 79.25 1 14.23 665 SER A N 1
ATOM 5314 C CA . SER A 1 665 ? 4.742 -14.102 79.938 1 14.23 665 SER A CA 1
ATOM 5315 C C . SER A 1 665 ? 4.918 -12.891 79.062 1 14.23 665 SER A C 1
ATOM 5317 O O . SER A 1 665 ? 3.986 -12.094 78.875 1 14.23 665 SER A O 1
ATOM 5319 N N . PRO A 1 666 ? 6.246 -12.336 79 1 15.63 666 PRO A N 1
ATOM 5320 C CA . PRO A 1 666 ? 6.383 -11.094 79.75 1 15.63 666 PRO A CA 1
ATOM 5321 C C . PRO A 1 666 ? 5.93 -9.867 78.938 1 15.63 666 PRO A C 1
ATOM 5323 O O . PRO A 1 666 ? 5.742 -9.953 77.75 1 15.63 666 PRO A O 1
ATOM 5326 N N . GLU A 1 667 ? 6.621 -8.773 79.312 1 15.76 667 GLU A N 1
ATOM 5327 C CA . GLU A 1 667 ? 6.445 -7.492 80 1 15.76 667 GLU A CA 1
ATOM 5328 C C . GLU A 1 667 ? 6.352 -6.344 79 1 15.76 667 GLU A C 1
ATOM 5330 O O . GLU A 1 667 ? 6.754 -6.484 77.812 1 15.76 667 GLU A O 1
ATOM 5335 N N . PRO A 1 668 ? 6.613 -5.207 79.625 1 15.27 668 PRO A N 1
ATOM 5336 C CA . PRO A 1 668 ? 6 -3.889 79.75 1 15.27 668 PRO A CA 1
ATOM 5337 C C . PRO A 1 668 ? 6.527 -2.865 78.75 1 15.27 668 PRO A C 1
ATOM 5339 O O . PRO A 1 668 ? 5.742 -2.143 78.188 1 15.27 668 PRO A O 1
ATOM 5342 N N . VAL A 1 669 ? 7.906 -2.605 78.938 1 16.59 669 VAL A N 1
ATOM 5343 C CA . VAL A 1 669 ? 8.242 -1.316 79.5 1 16.59 669 VAL A CA 1
ATOM 5344 C C . VAL A 1 669 ? 8.008 -0.201 78.5 1 16.59 669 VAL A C 1
ATOM 5346 O O . VAL A 1 669 ? 7.945 -0.455 77.312 1 16.59 669 VAL A O 1
ATOM 5349 N N . THR A 1 670 ? 8.656 0.926 78.875 1 15.49 670 THR A N 1
ATOM 5350 C CA . THR A 1 670 ? 8.539 2.289 79.375 1 15.49 670 THR A CA 1
ATOM 5351 C C . THR A 1 670 ? 8.82 3.305 78.25 1 15.49 670 THR A C 1
ATOM 5353 O O . THR A 1 670 ? 7.996 4.176 78 1 15.49 670 THR A O 1
ATOM 5356 N N . HIS A 1 671 ? 10.039 3.953 78.438 1 15.77 671 HIS A N 1
ATOM 5357 C CA . HIS A 1 671 ? 10.281 5.297 78.938 1 15.77 671 HIS A CA 1
ATOM 5358 C C . HIS A 1 671 ? 10.344 6.316 77.812 1 15.77 671 HIS A C 1
ATOM 5360 O O . HIS A 1 671 ? 10.461 5.949 76.625 1 15.77 671 HIS A O 1
ATOM 5366 N N . GLN A 1 672 ? 11.367 7.195 77.938 1 15.51 672 GLN A N 1
ATOM 5367 C CA . GLN A 1 672 ? 11.594 8.562 78.375 1 15.51 672 GLN A CA 1
ATOM 5368 C C . GLN A 1 672 ? 11.836 9.5 77.188 1 15.51 672 GLN A C 1
ATOM 5370 O O . GLN A 1 672 ? 12.141 9.047 76.125 1 15.51 672 GLN A O 1
ATOM 5375 N N . GLU A 1 673 ? 12.508 10.711 77.562 1 14.45 673 GLU A N 1
ATOM 5376 C CA . GLU A 1 673 ? 12.406 12.164 77.688 1 14.45 673 GLU A CA 1
ATOM 5377 C C . GLU A 1 673 ? 13.148 12.844 76.5 1 14.45 673 GLU A C 1
ATOM 5379 O O . GLU A 1 673 ? 12.633 13.789 75.938 1 14.45 673 GLU A O 1
ATOM 5384 N N . TYR A 1 674 ? 14.484 12.648 76.25 1 15.23 674 TYR A N 1
ATOM 5385 C CA . TYR A 1 674 ? 15.422 13.68 76.688 1 15.23 674 TYR A CA 1
ATOM 5386 C C . TYR A 1 674 ? 15.383 14.867 75.75 1 15.23 674 TYR A C 1
ATOM 5388 O O . TYR A 1 674 ? 15.055 14.719 74.562 1 15.23 674 TYR A O 1
ATOM 5396 N N . PRO A 1 675 ? 16.047 16.141 76.188 1 15.67 675 PRO A N 1
ATOM 5397 C CA . PRO A 1 675 ? 16.031 17.594 76.375 1 15.67 675 PRO A CA 1
ATOM 5398 C C . PRO A 1 675 ? 16.594 18.312 75.125 1 15.67 675 PRO A C 1
ATOM 5400 O O . PRO A 1 675 ? 15.945 19.203 74.562 1 15.67 675 PRO A O 1
ATOM 5403 N N . VAL A 1 676 ? 17.969 18.797 75.188 1 15.11 676 VAL A N 1
ATOM 5404 C CA . VAL A 1 676 ? 18.578 20.062 75.625 1 15.11 676 VAL A CA 1
ATOM 5405 C C . VAL A 1 676 ? 18.891 20.891 74.375 1 15.11 676 VAL A C 1
ATOM 5407 O O . VAL A 1 676 ? 18.875 20.375 73.25 1 15.11 676 VAL A O 1
ATOM 5410 N N . VAL A 1 677 ? 20.266 21.562 74.25 1 15.31 677 VAL A N 1
ATOM 5411 C CA . VAL A 1 677 ? 20.906 22.844 74.5 1 15.31 677 VAL A CA 1
ATOM 5412 C C . VAL A 1 677 ? 21.25 23.547 73.188 1 15.31 677 VAL A C 1
ATOM 5414 O O . VAL A 1 677 ? 21.297 22.922 72.125 1 15.31 677 VAL A O 1
ATOM 5417 N N . THR A 1 678 ? 22.453 24.484 73.188 1 14.81 678 THR A N 1
ATOM 5418 C CA . THR A 1 678 ? 22.828 25.891 73.25 1 14.81 678 THR A CA 1
ATOM 5419 C C . THR A 1 678 ? 23.312 26.406 71.938 1 14.81 678 THR A C 1
ATOM 5421 O O . THR A 1 678 ? 22.797 27.406 71.438 1 14.81 678 THR A O 1
ATOM 5424 N N . THR A 1 679 ? 24.797 26.766 71.688 1 14.32 679 THR A N 1
ATOM 5425 C CA . THR A 1 679 ? 25.531 28.031 71.812 1 14.32 679 THR A CA 1
ATOM 5426 C C . THR A 1 679 ? 25.812 28.625 70.438 1 14.32 679 THR A C 1
ATOM 5428 O O . THR A 1 679 ? 25.484 29.797 70.188 1 14.32 679 THR A O 1
ATOM 5431 N N . SER A 1 680 ? 27.344 28.922 70 1 14.66 680 SER A N 1
ATOM 5432 C CA . SER A 1 680 ? 28.281 30.047 70 1 14.66 680 SER A CA 1
ATOM 5433 C C . SER A 1 680 ? 28.469 30.625 68.625 1 14.66 680 SER A C 1
ATOM 5435 O O . SER A 1 680 ? 28.25 29.938 67.625 1 14.66 680 SER A O 1
ATOM 5437 N N . GLY A 1 681 ? 28.812 32.062 68.438 1 14.64 681 GLY A N 1
ATOM 5438 C CA . GLY A 1 681 ? 28.938 33.375 67.812 1 14.64 681 GLY A CA 1
ATOM 5439 C C . GLY A 1 681 ? 30.016 33.406 66.75 1 14.64 681 GLY A C 1
ATOM 5440 O O . GLY A 1 681 ? 29.922 34.156 65.75 1 14.64 681 GLY A O 1
ATOM 5441 N N . TYR A 1 682 ? 31.344 33 66.812 1 14.25 682 TYR A N 1
ATOM 5442 C CA . TYR A 1 682 ? 32.469 33.938 66.688 1 14.25 682 TYR A CA 1
ATOM 5443 C C . TYR A 1 682 ? 32.656 34.344 65.25 1 14.25 682 TYR A C 1
ATOM 5445 O O . TYR A 1 682 ? 32.344 33.594 64.312 1 14.25 682 TYR A O 1
ATOM 5453 N N . ALA A 1 683 ? 33.375 35.688 65.062 1 16.2 683 ALA A N 1
ATOM 5454 C CA . ALA A 1 683 ? 33.812 36.906 64.312 1 16.2 683 ALA A CA 1
ATOM 5455 C C . ALA A 1 683 ? 35 36.594 63.406 1 16.2 683 ALA A C 1
ATOM 5457 O O . ALA A 1 683 ? 35.469 37.469 62.688 1 16.2 683 ALA A O 1
ATOM 5458 N N . PRO A 1 684 ? 35.344 35.656 62.906 1 14.55 684 PRO A N 1
ATOM 5459 C CA . PRO A 1 684 ? 36.781 35.812 62.656 1 14.55 684 PRO A CA 1
ATOM 5460 C C . PRO A 1 684 ? 37.094 37 61.781 1 14.55 684 PRO A C 1
ATOM 5462 O O . PRO A 1 684 ? 36.312 37.344 60.875 1 14.55 684 PRO A O 1
ATOM 5465 N N . VAL A 1 685 ? 38.375 37.812 62 1 16.11 685 VAL A N 1
ATOM 5466 C CA . VAL A 1 685 ? 39.281 38.938 62.031 1 16.11 685 VAL A CA 1
ATOM 5467 C C . VAL A 1 685 ? 39.875 39.188 60.656 1 16.11 685 VAL A C 1
ATOM 5469 O O . VAL A 1 685 ? 39.594 38.438 59.719 1 16.11 685 VAL A O 1
ATOM 5472 N N . SER A 1 686 ? 41.312 39.312 60.625 1 15.31 686 SER A N 1
ATOM 5473 C CA . SER A 1 686 ? 42.344 40.375 60.531 1 15.31 686 SER A CA 1
ATOM 5474 C C . SER A 1 686 ? 42.875 40.469 59.094 1 15.31 686 SER A C 1
ATOM 5476 O O . SER A 1 686 ? 42.906 41.562 58.531 1 15.31 686 SER A O 1
ATOM 5478 N N . THR A 1 687 ? 44.188 40.062 58.875 1 16.44 687 THR A N 1
ATOM 5479 C CA . THR A 1 687 ? 45.375 40.906 58.781 1 16.44 687 THR A CA 1
ATOM 5480 C C . THR A 1 687 ? 45.656 41.281 57.344 1 16.44 687 THR A C 1
ATOM 5482 O O . THR A 1 687 ? 45.062 40.688 56.406 1 16.44 687 THR A O 1
ATOM 5485 N N . VAL A 1 688 ? 46.969 41.281 56.844 1 17.38 688 VAL A N 1
ATOM 5486 C CA . VAL A 1 688 ? 48.062 42.25 56.625 1 17.38 688 VAL A CA 1
ATOM 5487 C C . VAL A 1 688 ? 48.25 42.469 55.125 1 17.38 688 VAL A C 1
ATOM 5489 O O . VAL A 1 688 ? 48.25 43.594 54.656 1 17.38 688 VAL A O 1
ATOM 5492 N N . PRO A 1 689 ? 49.281 41.812 54.375 1 19.98 689 PRO A N 1
ATOM 5493 C CA . PRO A 1 689 ? 50.438 42.594 54.062 1 19.98 689 PRO A CA 1
ATOM 5494 C C . PRO A 1 689 ? 50.281 43.438 52.781 1 19.98 689 PRO A C 1
ATOM 5496 O O . PRO A 1 689 ? 49.375 43.156 51.969 1 19.98 689 PRO A O 1
ATOM 5499 N N . ARG A 1 690 ? 51.594 44 52.062 1 19.58 690 ARG A N 1
ATOM 5500 C CA . ARG A 1 690 ? 52.562 45.031 51.75 1 19.58 690 ARG A CA 1
ATOM 5501 C C . ARG A 1 690 ? 52.688 45.219 50.25 1 19.58 690 ARG A C 1
ATOM 5503 O O . ARG A 1 690 ? 52.625 46.344 49.75 1 19.58 690 ARG A O 1
ATOM 5510 N N . HIS A 1 691 ? 53.531 44.531 49.375 1 20.67 691 HIS A N 1
ATOM 5511 C CA . HIS A 1 691 ? 54.656 45.281 48.844 1 20.67 691 HIS A CA 1
ATOM 5512 C C . HIS A 1 691 ? 54.219 46.219 47.719 1 20.67 691 HIS A C 1
ATOM 5514 O O . HIS A 1 691 ? 53.156 46.031 47.156 1 20.67 691 HIS A O 1
ATOM 5520 N N . ASP A 1 692 ? 55.25 46.812 46.969 1 20.42 692 ASP A N 1
ATOM 5521 C CA . ASP A 1 692 ? 56 47.875 46.312 1 20.42 692 ASP A CA 1
ATOM 5522 C C . ASP A 1 692 ? 55.562 48 44.844 1 20.42 692 ASP A C 1
ATOM 5524 O O . ASP A 1 692 ? 54.875 47.125 44.312 1 20.42 692 ASP A O 1
ATOM 5528 N N . ALA A 1 693 ? 56.969 48.125 43.938 1 21.67 693 ALA A N 1
ATOM 5529 C CA . ALA A 1 693 ? 57.688 48.5 42.719 1 21.67 693 ALA A CA 1
ATOM 5530 C C . ALA A 1 693 ? 57.344 47.562 41.562 1 21.67 693 ALA A C 1
ATOM 5532 O O . ALA A 1 693 ? 57.25 46.344 41.75 1 21.67 693 ALA A O 1
ATOM 5533 N N . MET B 1 1 ? 21.516 -14.289 -57.469 1 19.58 1 MET B N 1
ATOM 5534 C CA . MET B 1 1 ? 21.5 -15.211 -56.312 1 19.58 1 MET B CA 1
ATOM 5535 C C . MET B 1 1 ? 20.312 -14.93 -55.406 1 19.58 1 MET B C 1
ATOM 5537 O O . MET B 1 1 ? 20.141 -13.812 -54.906 1 19.58 1 MET B O 1
ATOM 5541 N N . GLY B 1 2 ? 19.188 -15.586 -55.531 1 19.58 2 GLY B N 1
ATOM 5542 C CA . GLY B 1 2 ? 17.781 -15.391 -55.156 1 19.58 2 GLY B CA 1
ATOM 5543 C C . GLY B 1 2 ? 17.516 -15.641 -53.688 1 19.58 2 GLY B C 1
ATOM 5544 O O . GLY B 1 2 ? 17.938 -16.656 -53.125 1 19.58 2 GLY B O 1
ATOM 5545 N N . TRP B 1 3 ? 17.625 -14.617 -52.844 1 26.23 3 TRP B N 1
ATOM 5546 C CA . TRP B 1 3 ? 17.359 -14.594 -51.406 1 26.23 3 TRP B CA 1
ATOM 5547 C C . TRP B 1 3 ? 16.047 -15.305 -51.094 1 26.23 3 TRP B C 1
ATOM 5549 O O . TRP B 1 3 ? 14.969 -14.836 -51.469 1 26.23 3 TRP B O 1
ATOM 5559 N N . SER B 1 4 ? 15.945 -16.562 -51.406 1 24.38 4 SER B N 1
ATOM 5560 C CA . SER B 1 4 ? 14.727 -17.328 -51.156 1 24.38 4 SER B CA 1
ATOM 5561 C C . SER B 1 4 ? 14.414 -17.438 -49.656 1 24.38 4 SER B C 1
ATOM 5563 O O . SER B 1 4 ? 15.242 -17.906 -48.875 1 24.38 4 SER B O 1
ATOM 5565 N N . PHE B 1 5 ? 13.844 -16.391 -49.094 1 31.83 5 PHE B N 1
ATOM 5566 C CA . PHE B 1 5 ? 13.203 -16.484 -47.812 1 31.83 5 PHE B CA 1
ATOM 5567 C C . PHE B 1 5 ? 12.453 -17.797 -47.656 1 31.83 5 PHE B C 1
ATOM 5569 O O . PHE B 1 5 ? 11.414 -18.016 -48.281 1 31.83 5 PHE B O 1
ATOM 5576 N N . HIS B 1 6 ? 13.016 -18.859 -47.719 1 30.88 6 HIS B N 1
ATOM 5577 C CA . HIS B 1 6 ? 12.227 -20.062 -47.5 1 30.88 6 HIS B CA 1
ATOM 5578 C C . HIS B 1 6 ? 11.391 -19.938 -46.219 1 30.88 6 HIS B C 1
ATOM 5580 O O . HIS B 1 6 ? 11.93 -19.672 -45.156 1 30.88 6 HIS B O 1
ATOM 5586 N N . GLY B 1 7 ? 10.273 -19.234 -46.219 1 35.91 7 GLY B N 1
ATOM 5587 C CA . GLY B 1 7 ? 9.164 -19.078 -45.281 1 35.91 7 GLY B CA 1
ATOM 5588 C C . GLY B 1 7 ? 8.953 -20.281 -44.375 1 35.91 7 GLY B C 1
ATOM 5589 O O . GLY B 1 7 ? 8.414 -21.297 -44.812 1 35.91 7 GLY B O 1
ATOM 5590 N N . HIS B 1 8 ? 9.961 -20.719 -43.781 1 37.84 8 HIS B N 1
ATOM 5591 C CA . HIS B 1 8 ? 9.609 -21.766 -42.844 1 37.84 8 HIS B CA 1
ATOM 5592 C C . HIS B 1 8 ? 8.297 -21.438 -42.125 1 37.84 8 HIS B C 1
ATOM 5594 O O . HIS B 1 8 ? 8.086 -20.312 -41.688 1 37.84 8 HIS B O 1
ATOM 5600 N N . LYS B 1 9 ? 7.336 -22 -42.375 1 44.97 9 LYS B N 1
ATOM 5601 C CA . LYS B 1 9 ? 5.988 -21.953 -41.812 1 44.97 9 LYS B CA 1
ATOM 5602 C C . LYS B 1 9 ? 6.031 -21.828 -40.281 1 44.97 9 LYS B C 1
ATOM 5604 O O . LYS B 1 9 ? 6.547 -22.719 -39.594 1 44.97 9 LYS B O 1
ATOM 5609 N N . ARG B 1 10 ? 6.125 -20.672 -39.719 1 52.53 10 ARG B N 1
ATOM 5610 C CA . ARG B 1 10 ? 6.145 -20.312 -38.312 1 52.53 10 ARG B CA 1
ATOM 5611 C C . ARG B 1 10 ? 5.027 -21.031 -37.531 1 52.53 10 ARG B C 1
ATOM 5613 O O . ARG B 1 10 ? 3.885 -21.062 -38 1 52.53 10 ARG B O 1
ATOM 5620 N N . ASP B 1 11 ? 5.367 -21.828 -36.875 1 51.03 11 ASP B N 1
ATOM 5621 C CA . ASP B 1 11 ? 4.453 -22.656 -36.094 1 51.03 11 ASP B CA 1
ATOM 5622 C C . ASP B 1 11 ? 3.285 -21.844 -35.562 1 51.03 11 ASP B C 1
ATOM 5624 O O . ASP B 1 11 ? 2.162 -22.344 -35.469 1 51.03 11 ASP B O 1
ATOM 5628 N N . VAL B 1 12 ? 3.51 -20.609 -35.281 1 55.66 12 VAL B N 1
ATOM 5629 C CA . VAL B 1 12 ? 2.467 -19.797 -34.688 1 55.66 12 VAL B CA 1
ATOM 5630 C C . VAL B 1 12 ? 1.388 -19.484 -35.719 1 55.66 12 VAL B C 1
ATOM 5632 O O . VAL B 1 12 ? 0.211 -19.344 -35.375 1 55.66 12 VAL B O 1
ATOM 5635 N N . ASP B 1 13 ? 1.788 -19.422 -37.062 1 56.78 13 ASP B N 1
ATOM 5636 C CA . ASP B 1 13 ? 0.837 -19.047 -38.094 1 56.78 13 ASP B CA 1
ATOM 5637 C C . ASP B 1 13 ? 0.107 -20.281 -38.656 1 56.78 13 ASP B C 1
ATOM 5639 O O . ASP B 1 13 ? -0.659 -20.188 -39.594 1 56.78 13 ASP B O 1
ATOM 5643 N N . ALA B 1 14 ? 0.46 -21.375 -38.156 1 58.56 14 ALA B N 1
ATOM 5644 C CA . ALA B 1 14 ? -0.167 -22.578 -38.656 1 58.56 14 ALA B CA 1
ATOM 5645 C C . ALA B 1 14 ? -1.654 -22.625 -38.312 1 58.56 14 ALA B C 1
ATOM 5647 O O . ALA B 1 14 ? -2.451 -23.219 -39.062 1 58.56 14 ALA B O 1
ATOM 5648 N N . GLU B 1 15 ? -1.986 -21.844 -37.25 1 67.44 15 GLU B N 1
ATOM 5649 C CA . GLU B 1 15 ? -3.391 -21.922 -36.844 1 67.44 15 GLU B CA 1
ATOM 5650 C C . GLU B 1 15 ? -4.16 -20.688 -37.312 1 67.44 15 GLU B C 1
ATOM 5652 O O . GLU B 1 15 ? -5.297 -20.469 -36.875 1 67.44 15 GLU B O 1
ATOM 5657 N N . LYS B 1 16 ? -3.592 -19.891 -38.188 1 72.19 16 LYS B N 1
ATOM 5658 C CA . LYS B 1 16 ? -4.211 -18.641 -38.594 1 72.19 16 LYS B CA 1
ATOM 5659 C C . LYS B 1 16 ? -5.477 -18.906 -39.406 1 72.19 16 LYS B C 1
ATOM 5661 O O . LYS B 1 16 ? -6.371 -18.047 -39.469 1 72.19 16 LYS B O 1
ATOM 5666 N N . HIS B 1 17 ? -5.613 -20.109 -39.906 1 72.5 17 HIS B N 1
ATOM 5667 C CA . HIS B 1 17 ? -6.762 -20.391 -40.75 1 72.5 17 HIS B CA 1
ATOM 5668 C C . HIS B 1 17 ? -7.926 -20.953 -39.938 1 72.5 17 HIS B C 1
ATOM 5670 O O . HIS B 1 17 ? -9.055 -21.031 -40.438 1 72.5 17 HIS B O 1
ATOM 5676 N N . LEU B 1 18 ? -7.641 -21.25 -38.656 1 75.69 18 LEU B N 1
ATOM 5677 C CA . LEU B 1 18 ? -8.68 -21.875 -37.844 1 75.69 18 LEU B CA 1
ATOM 5678 C C . LEU B 1 18 ? -9.383 -20.828 -37 1 75.69 18 LEU B C 1
ATOM 5680 O O . LEU B 1 18 ? -8.75 -19.891 -36.5 1 75.69 18 LEU B O 1
ATOM 5684 N N . LYS B 1 19 ? -10.695 -21 -36.938 1 77.44 19 LYS B N 1
ATOM 5685 C CA . LYS B 1 19 ? -11.453 -20.219 -36 1 77.44 19 LYS B CA 1
ATOM 5686 C C . LYS B 1 19 ? -11.203 -20.703 -34.562 1 77.44 19 LYS B C 1
ATOM 5688 O O . LYS B 1 19 ? -10.938 -21.875 -34.344 1 77.44 19 LYS B O 1
ATOM 5693 N N . ARG B 1 20 ? -11.172 -19.812 -33.656 1 81.38 20 ARG B N 1
ATOM 5694 C CA . ARG B 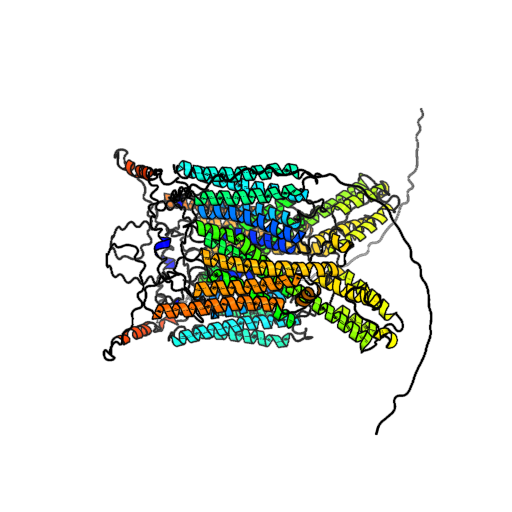1 20 ? -10.859 -20.188 -32.281 1 81.38 20 ARG B CA 1
ATOM 5695 C C . ARG B 1 20 ? -12.117 -20.203 -31.422 1 81.38 20 ARG B C 1
ATOM 5697 O O . ARG B 1 20 ? -13.023 -19.375 -31.625 1 81.38 20 ARG B O 1
ATOM 5704 N N . LEU B 1 21 ? -12.266 -21.172 -30.609 1 79.56 21 LEU B N 1
ATOM 5705 C CA . LEU B 1 21 ? -13.258 -21.156 -29.531 1 79.56 21 LEU B CA 1
ATOM 5706 C C . LEU B 1 21 ? -12.797 -20.281 -28.375 1 79.56 21 LEU B C 1
ATOM 5708 O O . LEU B 1 21 ? -11.797 -20.578 -27.719 1 79.56 21 LEU B O 1
ATOM 5712 N N . HIS B 1 22 ? -13.523 -19.25 -28.188 1 81.06 22 HIS B N 1
ATOM 5713 C CA . HIS B 1 22 ? -13.125 -18.234 -27.219 1 81.06 22 HIS B CA 1
ATOM 5714 C C . HIS B 1 22 ? -13.352 -18.719 -25.781 1 81.06 22 HIS B C 1
ATOM 5716 O O . HIS B 1 22 ? -14.312 -19.453 -25.516 1 81.06 22 HIS B O 1
ATOM 5722 N N . LYS B 1 23 ? -12.438 -18.391 -24.938 1 78.75 23 LYS B N 1
ATOM 5723 C CA . LYS B 1 23 ? -12.648 -18.609 -23.516 1 78.75 23 LYS B CA 1
ATOM 5724 C C . LYS B 1 23 ? -13.664 -17.641 -22.938 1 78.75 23 LYS B C 1
ATOM 5726 O O . LYS B 1 23 ? -13.562 -16.422 -23.172 1 78.75 23 LYS B O 1
ATOM 5731 N N . THR B 1 24 ? -14.766 -18.172 -22.406 1 77.12 24 THR B N 1
ATOM 5732 C CA . THR B 1 24 ? -15.781 -17.297 -21.828 1 77.12 24 THR B CA 1
ATOM 5733 C C . THR B 1 24 ? -15.93 -17.562 -20.328 1 77.12 24 THR B C 1
ATOM 5735 O O . THR B 1 24 ? -15.664 -18.672 -19.859 1 77.12 24 THR B O 1
ATOM 5738 N N . THR B 1 25 ? -16.141 -16.562 -19.641 1 80.12 25 THR B N 1
ATOM 5739 C CA . THR B 1 25 ? -16.484 -16.703 -18.234 1 80.12 25 THR B CA 1
ATOM 5740 C C . THR B 1 25 ? -17.938 -17.125 -18.062 1 80.12 25 THR B C 1
ATOM 5742 O O . THR B 1 25 ? -18.844 -16.375 -18.422 1 80.12 25 THR B O 1
ATOM 5745 N N . PRO B 1 26 ? -18.203 -18.297 -17.562 1 83.5 26 PRO B N 1
ATOM 5746 C CA . PRO B 1 26 ? -19.578 -18.734 -17.375 1 83.5 26 PRO B CA 1
ATOM 5747 C C . PRO B 1 26 ? -20.344 -17.875 -16.375 1 83.5 26 PRO B C 1
ATOM 5749 O O . PRO B 1 26 ? -19.734 -17.141 -15.594 1 83.5 26 PRO B O 1
ATOM 5752 N N . PHE B 1 27 ? -21.641 -17.906 -16.453 1 84.06 27 PHE B N 1
ATOM 5753 C CA . PHE B 1 27 ? -22.453 -17.156 -15.5 1 84.06 27 PHE B CA 1
ATOM 5754 C C . PHE B 1 27 ? -22.297 -17.703 -14.094 1 84.06 27 PHE B C 1
ATOM 5756 O O . PHE B 1 27 ? -22.031 -16.969 -13.148 1 84.06 27 PHE B O 1
ATOM 5763 N N . ILE B 1 28 ? -22.484 -19.031 -13.93 1 81.56 28 ILE B N 1
ATOM 5764 C CA . ILE B 1 28 ? -22.234 -19.75 -12.68 1 81.56 28 ILE B CA 1
ATOM 5765 C C . ILE B 1 28 ? -21.609 -21.109 -12.977 1 81.56 28 ILE B C 1
ATOM 5767 O O . ILE B 1 28 ? -22.047 -21.812 -13.883 1 81.56 28 ILE B O 1
ATOM 5771 N N . GLU B 1 29 ? -20.469 -21.391 -12.43 1 78.06 29 GLU B N 1
ATOM 5772 C CA . GLU B 1 29 ? -19.828 -22.688 -12.609 1 78.06 29 GLU B CA 1
ATOM 5773 C C . GLU B 1 29 ? -19.984 -23.547 -11.367 1 78.06 29 GLU B C 1
ATOM 5775 O O . GLU B 1 29 ? -19.875 -23.062 -10.242 1 78.06 29 GLU B O 1
ATOM 5780 N N . SER B 1 30 ? -20.359 -24.781 -11.609 1 75.69 30 SER B N 1
ATOM 5781 C CA . SER B 1 30 ? -20.516 -25.703 -10.484 1 75.69 30 SER B CA 1
ATOM 5782 C C . SER B 1 30 ? -19.203 -25.859 -9.719 1 75.69 30 SER B C 1
ATOM 5784 O O . SER B 1 30 ? -18.156 -26.062 -10.32 1 75.69 30 SER B O 1
ATOM 5786 N N . PRO B 1 31 ? -19.25 -25.625 -8.5 1 74.38 31 PRO B N 1
ATOM 5787 C CA . PRO B 1 31 ? -18.062 -25.797 -7.672 1 74.38 31 PRO B CA 1
ATOM 5788 C C . PRO B 1 31 ? -17.578 -27.25 -7.645 1 74.38 31 PRO B C 1
ATOM 5790 O O . PRO B 1 31 ? -16.469 -27.516 -7.184 1 74.38 31 PRO B O 1
ATOM 5793 N N . LEU B 1 32 ? -18.344 -28.156 -8.164 1 73.31 32 LEU B N 1
ATOM 5794 C CA . LEU B 1 32 ? -18.047 -29.594 -8.102 1 73.31 32 LEU B CA 1
ATOM 5795 C C . LEU B 1 32 ? -17.141 -30 -9.25 1 73.31 32 LEU B C 1
ATOM 5797 O O . LEU B 1 32 ? -16.594 -31.109 -9.242 1 73.31 32 LEU B O 1
ATOM 5801 N N . VAL B 1 33 ? -16.969 -29.094 -10.219 1 68.75 33 VAL B N 1
ATOM 5802 C CA . VAL B 1 33 ? -16.141 -29.422 -11.367 1 68.75 33 VAL B CA 1
ATOM 5803 C C . VAL B 1 33 ? -14.695 -29.656 -10.922 1 68.75 33 VAL B C 1
ATOM 5805 O O . VAL B 1 33 ? -14 -30.516 -11.469 1 68.75 33 VAL B O 1
ATOM 5808 N N . GLY B 1 34 ? -14.289 -29.031 -9.844 1 62.62 34 GLY B N 1
ATOM 5809 C CA . GLY B 1 34 ? -12.922 -29.188 -9.375 1 62.62 34 GLY B CA 1
ATOM 5810 C C . GLY B 1 34 ? -12.781 -30.219 -8.273 1 62.62 34 GLY B C 1
ATOM 5811 O O . GLY B 1 34 ? -11.711 -30.359 -7.68 1 62.62 34 GLY B O 1
ATOM 5812 N N . ALA B 1 35 ? -13.805 -31.047 -8.094 1 66 35 ALA B N 1
ATOM 5813 C CA . ALA B 1 35 ? -13.773 -32.031 -7.008 1 66 35 ALA B CA 1
ATOM 5814 C C . ALA B 1 35 ? -13.039 -33.281 -7.438 1 66 35 ALA B C 1
ATOM 5816 O O . ALA B 1 35 ? -13.164 -33.719 -8.586 1 66 35 ALA B O 1
ATOM 5817 N N . ASP B 1 36 ? -12 -33.562 -6.648 1 60.03 36 ASP B N 1
ATOM 5818 C CA . ASP B 1 36 ? -11.328 -34.844 -6.84 1 60.03 36 ASP B CA 1
ATOM 5819 C C . ASP B 1 36 ? -12.18 -35.969 -6.32 1 60.03 36 ASP B C 1
ATOM 5821 O O . ASP B 1 36 ? -12.258 -36.219 -5.109 1 60.03 36 ASP B O 1
ATOM 5825 N N . HIS B 1 37 ? -12.844 -36.594 -7.141 1 61.25 37 HIS B N 1
ATOM 5826 C CA . HIS B 1 37 ? -13.797 -37.656 -6.797 1 61.25 37 HIS B CA 1
ATOM 5827 C C . HIS B 1 37 ? -13.094 -38.844 -6.199 1 61.25 37 HIS B C 1
ATOM 5829 O O . HIS B 1 37 ? -13.688 -39.625 -5.426 1 61.25 37 HIS B O 1
ATOM 5835 N N . GLU B 1 38 ? -11.758 -38.906 -6.562 1 55.09 38 GLU B N 1
ATOM 5836 C CA . GLU B 1 38 ? -11.023 -40.062 -6.051 1 55.09 38 GLU B CA 1
ATOM 5837 C C . GLU B 1 38 ? -10.664 -39.906 -4.578 1 55.09 38 GLU B C 1
ATOM 5839 O O . GLU B 1 38 ? -10.789 -40.812 -3.783 1 55.09 38 GLU B O 1
ATOM 5844 N N . ASN B 1 39 ? -10.312 -38.719 -4.285 1 56.75 39 ASN B N 1
ATOM 5845 C CA . ASN B 1 39 ? -9.883 -38.469 -2.914 1 56.75 39 ASN B CA 1
ATOM 5846 C C . ASN B 1 39 ? -10.961 -37.75 -2.109 1 56.75 39 ASN B C 1
ATOM 5848 O O . ASN B 1 39 ? -10.797 -37.5 -0.913 1 56.75 39 ASN B O 1
ATOM 5852 N N . LEU B 1 40 ? -12.156 -37.625 -2.826 1 55.31 40 LEU B N 1
ATOM 5853 C CA . LEU B 1 40 ? -13.336 -37.031 -2.205 1 55.31 40 LEU B CA 1
ATOM 5854 C C . LEU B 1 40 ? -12.992 -35.719 -1.531 1 55.31 40 LEU B C 1
ATOM 5856 O O . LEU B 1 40 ? -13.352 -35.5 -0.374 1 55.31 40 LEU B O 1
ATOM 5860 N N . VAL B 1 41 ? -12.016 -35.031 -2.209 1 63.53 41 VAL B N 1
ATOM 5861 C CA . VAL B 1 41 ? -11.633 -33.719 -1.702 1 63.53 41 VAL B CA 1
ATOM 5862 C C . VAL B 1 41 ? -11.797 -32.688 -2.807 1 63.53 41 VAL B C 1
ATOM 5864 O O . VAL B 1 41 ? -11.742 -33 -3.994 1 63.53 41 VAL B O 1
ATOM 5867 N N . PHE B 1 42 ? -12.117 -31.531 -2.498 1 65.81 42 PHE B N 1
ATOM 5868 C CA . PHE B 1 42 ? -12.203 -30.438 -3.457 1 65.81 42 PHE B CA 1
ATOM 5869 C C . PHE B 1 42 ? -10.812 -29.953 -3.857 1 65.81 42 PHE B C 1
ATOM 5871 O O . PHE B 1 42 ? -9.953 -29.75 -3 1 65.81 42 PHE B O 1
ATOM 5878 N N . SER B 1 43 ? -10.359 -30.25 -5.07 1 54.06 43 SER B N 1
ATOM 5879 C CA . SER B 1 43 ? -9.078 -29.797 -5.602 1 54.06 43 SER B CA 1
ATOM 5880 C C . SER B 1 43 ? -9.273 -28.844 -6.777 1 54.06 43 SER B C 1
ATOM 5882 O O . SER B 1 43 ? -9.305 -29.281 -7.934 1 54.06 43 SER B O 1
ATOM 5884 N N . GLN B 1 44 ? -9.562 -27.578 -6.543 1 54.25 44 GLN B N 1
ATOM 5885 C CA . GLN B 1 44 ? -9.922 -26.672 -7.625 1 54.25 44 GLN B CA 1
ATOM 5886 C C . GLN B 1 44 ? -8.688 -26.25 -8.422 1 54.25 44 GLN B C 1
ATOM 5888 O O . GLN B 1 44 ? -8.633 -26.453 -9.633 1 54.25 44 GLN B O 1
ATOM 5893 N N . ARG B 1 45 ? -7.73 -25.531 -7.844 1 56.47 45 ARG B N 1
ATOM 5894 C CA . ARG B 1 45 ? -6.551 -24.953 -8.477 1 56.47 45 ARG B CA 1
ATOM 5895 C C . ARG B 1 45 ? -5.348 -25 -7.543 1 56.47 45 ARG B C 1
ATOM 5897 O O . ARG B 1 45 ? -5.504 -25.078 -6.324 1 56.47 45 ARG B O 1
ATOM 5904 N N . HIS B 1 46 ? -4.211 -25.172 -8.227 1 55.28 46 HIS B N 1
ATOM 5905 C CA . HIS B 1 46 ? -3.004 -25.234 -7.414 1 55.28 46 HIS B CA 1
ATOM 5906 C C . HIS B 1 46 ? -2.404 -23.859 -7.203 1 55.28 46 HIS B C 1
ATOM 5908 O O . HIS B 1 46 ? -1.556 -23.656 -6.328 1 55.28 46 HIS B O 1
ATOM 5914 N N . GLU B 1 47 ? -2.936 -22.891 -8.078 1 60.72 47 GLU B N 1
ATOM 5915 C CA . GLU B 1 47 ? -2.354 -21.562 -7.93 1 60.72 47 GLU B CA 1
ATOM 5916 C C . GLU B 1 47 ? -3.438 -20.5 -7.781 1 60.72 47 GLU B C 1
ATOM 5918 O O . GLU B 1 47 ? -4.578 -20.703 -8.203 1 60.72 47 GLU B O 1
ATOM 5923 N N . ALA B 1 48 ? -3.1 -19.516 -7.062 1 71.25 48 ALA B N 1
ATOM 5924 C CA . ALA B 1 48 ? -4.027 -18.406 -6.852 1 71.25 48 ALA B CA 1
ATOM 5925 C C . ALA B 1 48 ? -4.328 -17.672 -8.156 1 71.25 48 ALA B C 1
ATOM 5927 O O . ALA B 1 48 ? -3.434 -17.484 -8.984 1 71.25 48 ALA B O 1
ATOM 5928 N N . ASN B 1 49 ? -5.582 -17.359 -8.297 1 81 49 ASN B N 1
ATOM 5929 C CA . ASN B 1 49 ? -6.035 -16.625 -9.477 1 81 49 ASN B CA 1
ATOM 5930 C C . ASN B 1 49 ? -5.863 -15.125 -9.297 1 81 49 ASN B C 1
ATOM 5932 O O . ASN B 1 49 ? -5.59 -14.656 -8.188 1 81 49 ASN B O 1
ATOM 5936 N N . SER B 1 50 ? -5.918 -14.453 -10.328 1 84.75 50 SER B N 1
ATOM 5937 C CA . SER B 1 50 ? -5.719 -13.008 -10.336 1 84.75 50 SER B CA 1
ATOM 5938 C C . SER B 1 50 ? -6.754 -12.297 -9.477 1 84.75 50 SER B C 1
ATOM 5940 O O . SER B 1 50 ? -6.445 -11.289 -8.828 1 84.75 50 SER B O 1
ATOM 5942 N N . VAL B 1 51 ? -7.969 -12.852 -9.328 1 87.5 51 VAL B N 1
ATOM 5943 C CA . VAL B 1 51 ? -9.016 -12.195 -8.555 1 87.5 51 VAL B CA 1
ATOM 5944 C C . VAL B 1 51 ? -8.727 -12.352 -7.062 1 87.5 51 VAL B C 1
ATOM 5946 O O . VAL B 1 51 ? -9.023 -11.445 -6.27 1 87.5 51 VAL B O 1
ATOM 5949 N N . GLU B 1 52 ? -8.156 -13.492 -6.719 1 88.5 52 GLU B N 1
ATOM 5950 C CA . GLU B 1 52 ? -7.785 -13.703 -5.324 1 88.5 52 GLU B CA 1
ATOM 5951 C C . GLU B 1 52 ? -6.656 -12.766 -4.902 1 88.5 52 GLU B C 1
ATOM 5953 O O . GLU B 1 52 ? -6.68 -12.211 -3.801 1 88.5 52 GLU B O 1
ATOM 5958 N N . LEU B 1 53 ? -5.727 -12.609 -5.812 1 87.56 53 LEU B N 1
ATOM 5959 C CA . LEU B 1 53 ? -4.645 -11.664 -5.535 1 87.56 53 LEU B CA 1
ATOM 5960 C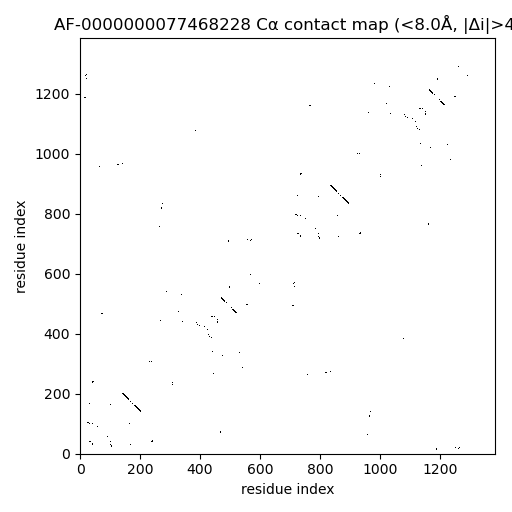 C . LEU B 1 53 ? -5.176 -10.242 -5.445 1 87.56 53 LEU B C 1
ATOM 5962 O O . LEU B 1 53 ? -4.727 -9.461 -4.602 1 87.56 53 LEU B O 1
ATOM 5966 N N . PHE B 1 54 ? -6.113 -9.969 -6.305 1 91.31 54 PHE B N 1
ATOM 5967 C CA . PHE B 1 54 ? -6.762 -8.664 -6.297 1 91.31 54 PHE B CA 1
ATOM 5968 C C . PHE B 1 54 ? -7.48 -8.422 -4.973 1 91.31 54 PHE B C 1
ATOM 5970 O O . PHE B 1 54 ? -7.418 -7.328 -4.414 1 91.31 54 PHE B O 1
ATOM 5977 N N . PHE B 1 55 ? -8.117 -9.414 -4.453 1 92.56 55 PHE B N 1
ATOM 5978 C CA . PHE B 1 55 ? -8.797 -9.344 -3.168 1 92.56 55 PHE B CA 1
ATOM 5979 C C . PHE B 1 55 ? -7.805 -9.078 -2.043 1 92.56 55 PHE B C 1
ATOM 5981 O O . PHE B 1 55 ? -8.078 -8.281 -1.144 1 92.56 55 PHE B O 1
ATOM 5988 N N . ASP B 1 56 ? -6.68 -9.703 -2.068 1 92.38 56 ASP B N 1
ATOM 5989 C CA . ASP B 1 56 ? -5.668 -9.539 -1.03 1 92.38 56 ASP B CA 1
ATOM 5990 C C . ASP B 1 56 ? -5.133 -8.109 -1.003 1 92.38 56 ASP B C 1
ATOM 5992 O O . ASP B 1 56 ? -4.719 -7.617 0.048 1 92.38 56 ASP B O 1
ATOM 5996 N N . LEU B 1 57 ? -5.172 -7.469 -2.127 1 90.94 57 LEU B N 1
ATOM 5997 C CA . LEU B 1 57 ? -4.707 -6.086 -2.189 1 90.94 57 LEU B CA 1
ATOM 5998 C C . LEU B 1 57 ? -5.66 -5.156 -1.446 1 90.94 57 LEU B C 1
ATOM 6000 O O . LEU B 1 57 ? -5.242 -4.121 -0.922 1 90.94 57 LEU B O 1
ATOM 6004 N N . PHE B 1 58 ? -6.949 -5.512 -1.37 1 93.81 58 PHE B N 1
ATOM 6005 C CA . PHE B 1 58 ? -7.891 -4.719 -0.583 1 93.81 58 PHE B CA 1
ATOM 6006 C C . PHE B 1 58 ? -7.617 -4.883 0.908 1 93.81 58 PHE B C 1
ATOM 6008 O O . PHE B 1 58 ? -7.84 -3.955 1.69 1 93.81 58 PHE B O 1
ATOM 6015 N N . PHE B 1 59 ? -7.125 -6.059 1.265 1 92.62 59 PHE B N 1
ATOM 6016 C CA . PHE B 1 59 ? -6.719 -6.266 2.648 1 92.62 59 PHE B CA 1
ATOM 6017 C C . PHE B 1 59 ? -5.57 -5.332 3.02 1 92.62 59 PHE B C 1
ATOM 6019 O O . PHE B 1 59 ? -5.633 -4.633 4.031 1 92.62 59 PHE B O 1
ATOM 6026 N N . VAL B 1 60 ? -4.555 -5.359 2.217 1 87.06 60 VAL B N 1
ATOM 6027 C CA . VAL B 1 60 ? -3.373 -4.562 2.535 1 87.06 60 VAL B CA 1
ATOM 6028 C C . VAL B 1 60 ? -3.711 -3.076 2.438 1 87.06 60 VAL B C 1
ATOM 6030 O O . VAL B 1 60 ? -3.18 -2.262 3.195 1 87.06 60 VAL B O 1
ATOM 6033 N N . ALA B 1 61 ? -4.605 -2.742 1.494 1 92.25 61 ALA B N 1
ATOM 6034 C CA . ALA B 1 61 ? -5.059 -1.358 1.384 1 92.25 61 ALA B CA 1
ATOM 6035 C C . ALA B 1 61 ? -5.723 -0.895 2.678 1 92.25 61 ALA B C 1
ATOM 6037 O O . ALA B 1 61 ? -5.473 0.219 3.145 1 92.25 61 ALA B O 1
ATOM 6038 N N . ASN B 1 62 ? -6.508 -1.795 3.25 1 93.62 62 ASN B N 1
ATOM 6039 C CA . ASN B 1 62 ? -7.148 -1.505 4.527 1 93.62 62 ASN B CA 1
ATOM 6040 C C . ASN B 1 62 ? -6.125 -1.317 5.641 1 93.62 62 ASN B C 1
ATOM 6042 O O . ASN B 1 62 ? -6.23 -0.383 6.438 1 93.62 62 ASN B O 1
ATOM 6046 N N . LEU B 1 63 ? -5.188 -2.121 5.594 1 90.69 63 LEU B N 1
ATOM 6047 C CA . LEU B 1 63 ? -4.152 -2.066 6.625 1 90.69 63 LEU B CA 1
ATOM 6048 C C . LEU B 1 63 ? -3.311 -0.804 6.48 1 90.69 63 LEU B C 1
ATOM 6050 O O . LEU B 1 63 ? -3.002 -0.141 7.473 1 90.69 63 LEU B O 1
ATOM 6054 N N . ALA B 1 64 ? -2.982 -0.47 5.277 1 88.75 64 ALA B N 1
ATOM 6055 C CA . ALA B 1 64 ? -2.191 0.729 5.012 1 88.75 64 ALA B CA 1
ATOM 6056 C C . ALA B 1 64 ? -2.945 1.986 5.434 1 88.75 64 ALA B C 1
ATOM 6058 O O . ALA B 1 64 ? -2.363 2.893 6.035 1 88.75 64 ALA B O 1
ATOM 6059 N N . THR B 1 65 ? -4.219 2.002 5.137 1 88.56 65 THR B N 1
ATOM 6060 C CA . THR B 1 65 ? -5.039 3.152 5.504 1 88.56 65 THR B CA 1
ATOM 6061 C C . THR B 1 65 ? -5.191 3.244 7.02 1 88.56 65 THR B C 1
ATOM 6063 O O . THR B 1 65 ? -5.102 4.332 7.594 1 88.56 65 THR B O 1
ATOM 6066 N N . PHE B 1 66 ? -5.363 2.137 7.625 1 88.25 66 PHE B N 1
ATOM 6067 C CA . PHE B 1 66 ? -5.504 2.123 9.078 1 88.25 66 PHE B CA 1
ATOM 6068 C C . PHE B 1 66 ? -4.223 2.592 9.75 1 88.25 66 PHE B C 1
ATOM 6070 O O . PHE B 1 66 ? -4.266 3.346 10.727 1 88.25 66 PHE B O 1
ATOM 6077 N N . THR B 1 67 ? -3.082 2.17 9.203 1 84.88 67 THR B N 1
ATOM 6078 C CA . THR B 1 67 ? -1.792 2.557 9.758 1 84.88 67 THR B CA 1
ATOM 6079 C C . THR B 1 67 ? -1.529 4.043 9.539 1 84.88 67 THR B C 1
ATOM 6081 O O . THR B 1 67 ? -0.921 4.703 10.383 1 84.88 67 THR B O 1
ATOM 6084 N N . ALA B 1 68 ? -2.055 4.562 8.539 1 79.25 68 ALA B N 1
ATOM 6085 C CA . ALA B 1 68 ? -1.84 5.973 8.211 1 79.25 68 ALA B CA 1
ATOM 6086 C C . ALA B 1 68 ? -2.652 6.879 9.133 1 79.25 68 ALA B C 1
ATOM 6088 O O . ALA B 1 68 ? -2.201 7.965 9.5 1 79.25 68 ALA B O 1
ATOM 6089 N N . TYR B 1 69 ? -3.799 6.355 9.547 1 77.25 69 TYR B N 1
ATOM 6090 C CA . TYR B 1 69 ? -4.695 7.223 10.305 1 77.25 69 TYR B CA 1
ATOM 6091 C C . TYR B 1 69 ? -4.621 6.918 11.797 1 77.25 69 TYR B C 1
ATOM 6093 O O . TYR B 1 69 ? -5.141 7.68 12.617 1 77.25 69 TYR B O 1
ATOM 6101 N N . HIS B 1 70 ? -3.998 5.797 12.086 1 77.19 70 HIS B N 1
ATOM 6102 C CA . HIS B 1 70 ? -3.963 5.375 13.477 1 77.19 70 HIS B CA 1
ATOM 6103 C C . HIS B 1 70 ? -2.537 5.387 14.023 1 77.19 70 HIS B C 1
ATOM 6105 O O . HIS B 1 70 ? -1.814 4.395 13.898 1 77.19 70 HIS B O 1
ATOM 6111 N N . SER B 1 71 ? -2.139 6.516 14.57 1 75.69 71 SER B N 1
ATOM 6112 C CA . SER B 1 71 ? -0.847 6.574 15.25 1 75.69 71 SER B CA 1
ATOM 6113 C C . SER B 1 71 ? -0.934 6 16.656 1 75.69 71 SER B C 1
ATOM 6115 O O . SER B 1 71 ? -1.8 6.395 17.438 1 75.69 71 SER B O 1
ATOM 6117 N N . ILE B 1 72 ? -0.16 5.078 16.984 1 79.12 72 ILE B N 1
ATOM 6118 C CA . ILE B 1 72 ? -0.186 4.406 18.281 1 79.12 72 ILE B CA 1
ATOM 6119 C C . ILE B 1 72 ? 0.465 5.301 19.344 1 79.12 72 ILE B C 1
ATOM 6121 O O . ILE B 1 72 ? 1.676 5.227 19.562 1 79.12 72 ILE B O 1
ATOM 6125 N N . THR B 1 73 ? -0.36 6.141 19.938 1 76.5 73 THR B N 1
ATOM 6126 C CA . THR B 1 73 ? 0.131 7.102 20.922 1 76.5 73 THR B CA 1
ATOM 6127 C C . THR B 1 73 ? -0.113 6.59 22.344 1 76.5 73 THR B C 1
ATOM 6129 O O . THR B 1 73 ? 0.569 7.004 23.281 1 76.5 73 THR B O 1
ATOM 6132 N N . ASP B 1 74 ? -1.062 5.727 22.5 1 83.94 74 ASP B N 1
ATOM 6133 C CA . ASP B 1 74 ? -1.373 5.16 23.812 1 83.94 74 ASP B CA 1
ATOM 6134 C C . ASP B 1 74 ? -1.822 3.707 23.688 1 83.94 74 ASP B C 1
ATOM 6136 O O . ASP B 1 74 ? -1.977 3.191 22.578 1 83.94 74 ASP B O 1
ATOM 6140 N N . VAL B 1 75 ? -2.047 3.094 24.781 1 86.38 75 VAL B N 1
ATOM 6141 C CA . VAL B 1 75 ? -2.354 1.668 24.859 1 86.38 75 VAL B CA 1
ATOM 6142 C C . VAL B 1 75 ? -3.727 1.403 24.25 1 86.38 75 VAL B C 1
ATOM 6144 O O . VAL B 1 75 ? -3.943 0.361 23.625 1 86.38 75 VAL B O 1
ATOM 6147 N N . ASP B 1 76 ? -4.605 2.375 24.344 1 84 76 ASP B N 1
ATOM 6148 C CA . ASP B 1 76 ? -5.934 2.213 23.75 1 84 76 ASP B CA 1
ATOM 6149 C C . ASP B 1 76 ? -5.859 2.127 22.234 1 84 76 ASP B C 1
ATOM 6151 O O . ASP B 1 76 ? -6.566 1.328 21.609 1 84 76 ASP B O 1
ATOM 6155 N N . TYR B 1 77 ? -5.008 2.957 21.719 1 84.06 77 TYR B N 1
ATOM 6156 C CA . TYR B 1 77 ? -4.832 2.939 20.281 1 84.06 77 TYR B CA 1
ATOM 6157 C C . TYR B 1 77 ? -4.141 1.658 19.828 1 84.06 77 TYR B C 1
ATOM 6159 O O . TYR B 1 77 ? -4.414 1.144 18.75 1 84.06 77 TYR B O 1
ATOM 6167 N N . LEU B 1 78 ? -3.244 1.157 20.688 1 89.31 78 LEU B N 1
ATOM 6168 C CA . LEU B 1 78 ? -2.592 -0.11 20.375 1 89.31 78 LEU B CA 1
ATOM 6169 C C . LEU B 1 78 ? -3.6 -1.255 20.375 1 89.31 78 LEU B C 1
ATOM 6171 O O . LEU B 1 78 ? -3.611 -2.074 19.453 1 89.31 78 LEU B O 1
ATOM 6175 N N . LEU B 1 79 ? -4.48 -1.312 21.344 1 88.69 79 LEU B N 1
ATOM 6176 C CA . LEU B 1 79 ? -5.504 -2.348 21.438 1 88.69 79 LEU B CA 1
ATOM 6177 C C . LEU B 1 79 ? -6.504 -2.221 20.281 1 88.69 79 LEU B C 1
ATOM 6179 O O . LEU B 1 79 ? -6.996 -3.227 19.766 1 88.69 79 LEU B O 1
ATOM 6183 N N . GLY B 1 80 ? -6.793 -0.948 19.984 1 88.81 80 GLY B N 1
ATOM 6184 C CA . GLY B 1 80 ? -7.633 -0.726 18.812 1 88.81 80 GLY B CA 1
ATOM 6185 C C . GLY B 1 80 ? -7.023 -1.256 17.531 1 88.81 80 GLY B C 1
ATOM 6186 O O . GLY B 1 80 ? -7.723 -1.821 16.688 1 88.81 80 GLY B O 1
ATOM 6187 N N . TYR B 1 81 ? -5.75 -1.074 17.422 1 91.12 81 TYR B N 1
ATOM 6188 C CA . TYR B 1 81 ? -5.031 -1.566 16.25 1 91.12 81 TYR B CA 1
ATOM 6189 C C . TYR B 1 81 ? -5.094 -3.088 16.172 1 91.12 81 TYR B C 1
ATOM 6191 O O . TYR B 1 81 ? -5.414 -3.65 15.125 1 91.12 81 TYR B O 1
ATOM 6199 N N . ILE B 1 82 ? -4.855 -3.764 17.266 1 92.62 82 ILE B N 1
ATOM 6200 C CA . ILE B 1 82 ? -4.879 -5.223 17.328 1 92.62 82 ILE B CA 1
ATOM 6201 C C . ILE B 1 82 ? -6.297 -5.727 17.062 1 92.62 82 ILE B C 1
ATOM 6203 O O . ILE B 1 82 ? -6.488 -6.688 16.312 1 92.62 82 ILE B O 1
ATOM 6207 N N . GLY B 1 83 ? -7.254 -5.035 17.625 1 91.88 83 GLY B N 1
ATOM 6208 C CA . GLY B 1 83 ? -8.641 -5.414 17.438 1 91.88 83 GLY B CA 1
ATOM 6209 C C . GLY B 1 83 ? -9.109 -5.281 16 1 91.88 83 GLY B C 1
ATOM 6210 O O . GLY B 1 83 ? -9.75 -6.184 15.461 1 91.88 83 GLY B O 1
ATOM 6211 N N . PHE B 1 84 ? -8.797 -4.125 15.43 1 93.25 84 PHE B N 1
ATOM 6212 C CA . PHE B 1 84 ? -9.211 -3.908 14.047 1 93.25 84 PHE B CA 1
ATOM 6213 C C . PHE B 1 84 ? -8.531 -4.902 13.117 1 93.25 84 PHE B C 1
ATOM 6215 O O . PHE B 1 84 ? -9.148 -5.418 12.188 1 93.25 84 PHE B O 1
ATOM 6222 N N . PHE B 1 85 ? -7.227 -5.168 13.375 1 94.88 85 PHE B N 1
ATOM 6223 C CA . PHE B 1 85 ? -6.523 -6.18 12.594 1 94.88 85 PHE B CA 1
ATOM 6224 C C . PHE B 1 85 ? -7.199 -7.535 12.727 1 94.88 85 PHE B C 1
ATOM 6226 O O . PHE B 1 85 ? -7.297 -8.289 11.75 1 94.88 85 PHE B O 1
ATOM 6233 N N . GLY B 1 86 ? -7.664 -7.84 13.891 1 94.19 86 GLY B N 1
ATOM 6234 C CA . GLY B 1 86 ? -8.375 -9.094 14.109 1 94.19 86 GLY B CA 1
ATOM 6235 C C . GLY B 1 86 ? -9.648 -9.211 13.297 1 94.19 86 GLY B C 1
ATOM 6236 O O . GLY B 1 86 ? -9.93 -10.266 12.727 1 94.19 86 GLY B O 1
ATOM 6237 N N . ILE B 1 87 ? -10.383 -8.156 13.219 1 95.19 87 ILE B N 1
ATOM 6238 C CA . ILE B 1 87 ? -11.625 -8.156 12.453 1 95.19 87 ILE B CA 1
ATOM 6239 C C . ILE B 1 87 ? -11.32 -8.32 10.969 1 95.19 87 ILE B C 1
ATOM 6241 O O . ILE B 1 87 ? -11.938 -9.133 10.281 1 95.19 87 ILE B O 1
ATOM 6245 N N . LEU B 1 88 ? -10.328 -7.547 10.539 1 95.75 88 LEU B N 1
ATOM 6246 C CA . LEU B 1 88 ? -9.922 -7.598 9.141 1 95.75 88 LEU B CA 1
ATOM 6247 C C . LEU B 1 88 ? -9.445 -8.992 8.758 1 95.75 88 LEU B C 1
ATOM 6249 O O . LEU B 1 88 ? -9.883 -9.547 7.742 1 95.75 88 LEU B O 1
ATOM 6253 N N . TRP B 1 89 ? -8.594 -9.562 9.602 1 95.94 89 TRP B N 1
ATOM 6254 C CA . TRP B 1 89 ? -8.008 -10.875 9.344 1 95.94 89 TRP B CA 1
ATOM 6255 C C . TRP B 1 89 ? -9.078 -11.961 9.383 1 95.94 89 TRP B C 1
ATOM 6257 O O . TRP B 1 89 ? -9.062 -12.883 8.555 1 95.94 89 TRP B O 1
ATOM 6267 N N . SER B 1 90 ? -10 -11.828 10.312 1 95.25 90 SER B N 1
ATOM 6268 C CA . SER B 1 90 ? -11.062 -12.828 10.414 1 95.25 90 SER B CA 1
ATOM 6269 C C . SER B 1 90 ? -11.945 -12.828 9.172 1 95.25 90 SER B C 1
ATOM 6271 O O . SER B 1 90 ? -12.328 -13.891 8.672 1 95.25 90 SER B O 1
ATOM 6273 N N . CYS B 1 91 ? -12.258 -11.664 8.68 1 96.19 91 CYS B N 1
ATOM 6274 C CA . CYS B 1 91 ? -13.055 -11.57 7.461 1 96.19 91 CYS B CA 1
ATOM 6275 C C . CYS B 1 91 ? -12.312 -12.156 6.266 1 96.19 91 CYS B C 1
ATOM 6277 O O . CYS B 1 91 ? -12.875 -12.938 5.504 1 96.19 91 CYS B O 1
ATOM 6279 N N . TRP B 1 92 ? -11.086 -11.797 6.109 1 96.25 92 TRP B N 1
ATOM 6280 C CA . TRP B 1 92 ? -10.266 -12.312 5.02 1 96.25 92 TRP B CA 1
ATOM 6281 C C . TRP B 1 92 ? -10.141 -13.836 5.105 1 96.25 92 TRP B C 1
ATOM 6283 O O . TRP B 1 92 ? -10.25 -14.531 4.094 1 96.25 92 TRP B O 1
ATOM 6293 N N . PHE B 1 93 ? -9.93 -14.336 6.332 1 94.88 93 PHE B N 1
ATOM 6294 C CA . PHE B 1 93 ? -9.703 -15.758 6.562 1 94.88 93 PHE B CA 1
ATOM 6295 C C . PHE B 1 93 ? -10.922 -16.578 6.148 1 94.88 93 PHE B C 1
ATOM 6297 O O . PHE B 1 93 ? -10.797 -17.578 5.457 1 94.88 93 PHE B O 1
ATOM 6304 N N . GLN B 1 94 ? -12.109 -16.125 6.539 1 94.56 94 GLN B N 1
ATOM 6305 C CA . GLN B 1 94 ? -13.336 -16.844 6.219 1 94.56 94 GLN B CA 1
ATOM 6306 C C . GLN B 1 94 ? -13.594 -16.859 4.715 1 94.56 94 GLN B C 1
ATOM 6308 O O . GLN B 1 94 ? -14 -17.875 4.152 1 94.56 94 GLN B O 1
ATOM 6313 N N . ILE B 1 95 ? -13.375 -15.766 4.078 1 95.12 95 ILE B N 1
ATOM 6314 C CA . ILE B 1 95 ? -13.57 -15.664 2.635 1 95.12 95 ILE B CA 1
ATOM 6315 C C . ILE B 1 95 ? -12.578 -16.578 1.914 1 95.12 95 ILE B C 1
ATOM 6317 O O . ILE B 1 95 ? -12.945 -17.266 0.962 1 95.12 95 ILE B O 1
ATOM 6321 N N . THR B 1 96 ? -11.336 -16.578 2.41 1 93.25 96 THR B N 1
ATOM 6322 C CA . THR B 1 96 ? -10.281 -17.391 1.801 1 93.25 96 THR B CA 1
ATOM 6323 C C . THR B 1 96 ? -10.609 -18.875 1.931 1 93.25 96 THR B C 1
ATOM 6325 O O . THR B 1 96 ? -10.391 -19.641 0.995 1 93.25 96 THR B O 1
ATOM 6328 N N . LEU B 1 97 ? -11.141 -19.312 3.078 1 91 97 LEU B N 1
ATOM 6329 C CA . LEU B 1 97 ? -11.492 -20.719 3.268 1 91 97 LEU B CA 1
ATOM 6330 C C . LEU B 1 97 ? -12.57 -21.141 2.273 1 91 97 LEU B C 1
ATOM 6332 O O . LEU B 1 97 ? -12.531 -22.266 1.756 1 91 97 LEU B O 1
ATOM 6336 N N . HIS B 1 98 ? -13.492 -20.25 2.035 1 91.62 98 HIS B N 1
ATOM 6337 C CA . HIS B 1 98 ? -14.516 -20.547 1.037 1 91.62 98 HIS B CA 1
ATOM 6338 C C . HIS B 1 98 ? -13.922 -20.594 -0.367 1 91.62 98 HIS B C 1
ATOM 6340 O O . HIS B 1 98 ? -14.227 -21.484 -1.148 1 91.62 98 HIS B O 1
ATOM 6346 N N . ASP B 1 99 ? -13.078 -19.688 -0.685 1 91.19 99 ASP B N 1
ATOM 6347 C CA . ASP B 1 99 ? -12.516 -19.547 -2.023 1 91.19 99 ASP B CA 1
ATOM 6348 C C . ASP B 1 99 ? -11.648 -20.766 -2.375 1 91.19 99 ASP B C 1
ATOM 6350 O O . ASP B 1 99 ? -11.727 -21.281 -3.492 1 91.19 99 ASP B O 1
ATOM 6354 N N . VAL B 1 100 ? -10.805 -21.172 -1.456 1 88.44 100 VAL B N 1
ATOM 6355 C CA . VAL B 1 100 ? -9.852 -22.234 -1.735 1 88.44 100 VAL B CA 1
ATOM 6356 C C . VAL B 1 100 ? -10.602 -23.531 -2.004 1 88.44 100 VAL B C 1
ATOM 6358 O O . VAL B 1 100 ? -10.141 -24.391 -2.77 1 88.44 100 VAL B O 1
ATOM 6361 N N . ARG B 1 101 ? -11.812 -23.672 -1.499 1 85.62 101 ARG B N 1
ATOM 6362 C CA . ARG B 1 101 ? -12.586 -24.906 -1.669 1 85.62 101 ARG B CA 1
ATOM 6363 C C . ARG B 1 101 ? -13.445 -24.844 -2.928 1 85.62 101 ARG B C 1
ATOM 6365 O O . ARG B 1 101 ? -13.516 -25.812 -3.684 1 85.62 101 ARG B O 1
ATOM 6372 N N . PHE B 1 102 ? -14.039 -23.625 -3.15 1 85.88 102 PHE B N 1
ATOM 6373 C CA . PHE B 1 102 ? -15.156 -23.656 -4.086 1 85.88 102 PHE B CA 1
ATOM 6374 C C . PHE B 1 102 ? -14.961 -22.641 -5.207 1 85.88 102 PHE B C 1
ATOM 6376 O O . PHE B 1 102 ? -15.633 -22.719 -6.238 1 85.88 102 PHE B O 1
ATOM 6383 N N . ALA B 1 103 ? -14.117 -21.734 -5.051 1 83.5 103 ALA B N 1
ATOM 6384 C CA . ALA B 1 103 ? -14.117 -20.578 -5.945 1 83.5 103 ALA B CA 1
ATOM 6385 C C . ALA B 1 103 ? -13.594 -20.969 -7.328 1 83.5 103 ALA B C 1
ATOM 6387 O O . ALA B 1 103 ? -12.547 -21.594 -7.449 1 83.5 103 ALA B O 1
ATOM 6388 N N . ARG B 1 104 ? -14.445 -20.672 -8.289 1 83.81 104 ARG B N 1
ATOM 6389 C CA . ARG B 1 104 ? -14.109 -20.766 -9.711 1 83.81 104 ARG B CA 1
ATOM 6390 C C . ARG B 1 104 ? -14.445 -19.453 -10.43 1 83.81 104 ARG B C 1
ATOM 6392 O O . ARG B 1 104 ? -15.383 -18.75 -10.062 1 83.81 104 ARG B O 1
ATOM 6399 N N . ASP B 1 105 ? -13.719 -19.203 -11.406 1 86 105 ASP B N 1
ATOM 6400 C CA . ASP B 1 105 ? -13.906 -17.938 -12.117 1 86 105 ASP B CA 1
ATOM 6401 C C . ASP B 1 105 ? -15.219 -17.938 -12.891 1 86 105 ASP B C 1
ATOM 6403 O O . ASP B 1 105 ? -15.391 -18.703 -13.844 1 86 105 ASP B O 1
ATOM 6407 N N . SER B 1 106 ? -16.219 -17.281 -12.414 1 90.44 106 SER B N 1
ATOM 6408 C CA . SER B 1 106 ? -17.531 -17.062 -13.023 1 90.44 106 SER B CA 1
ATOM 6409 C C . SER B 1 106 ? -18.047 -15.656 -12.75 1 90.44 106 SER B C 1
ATOM 6411 O O . SER B 1 106 ? -17.469 -14.938 -11.922 1 90.44 106 SER B O 1
ATOM 6413 N N . LEU B 1 107 ? -18.969 -15.258 -13.523 1 91.44 107 LEU B N 1
ATOM 6414 C CA . LEU B 1 107 ? -19.531 -13.938 -13.32 1 91.44 107 LEU B CA 1
ATOM 6415 C C . LEU B 1 107 ? -20.156 -13.82 -11.93 1 91.44 107 LEU B C 1
ATOM 6417 O O . LEU B 1 107 ? -20.078 -12.766 -11.297 1 91.44 107 LEU B O 1
ATOM 6421 N N . TYR B 1 108 ? -20.734 -14.938 -11.469 1 92.56 108 TYR B N 1
ATOM 6422 C CA . TYR B 1 108 ? -21.281 -14.984 -10.117 1 92.56 108 TYR B CA 1
ATOM 6423 C C . TYR B 1 108 ? -20.203 -14.727 -9.078 1 92.56 108 TYR B C 1
ATOM 6425 O O . TYR B 1 108 ? -20.375 -13.898 -8.18 1 92.56 108 TYR B O 1
ATOM 6433 N N . GLU B 1 109 ? -19.141 -15.375 -9.242 1 91.69 109 GLU B N 1
ATOM 6434 C CA . GLU B 1 109 ? -18.047 -15.227 -8.289 1 91.69 109 GLU B CA 1
ATOM 6435 C C . GLU B 1 109 ? -17.469 -13.82 -8.336 1 91.69 109 GLU B C 1
ATOM 6437 O O . GLU B 1 109 ? -17.109 -13.25 -7.301 1 91.69 109 GLU B O 1
ATOM 6442 N N . ARG B 1 110 ? -17.391 -13.258 -9.492 1 93.19 110 ARG B N 1
ATOM 6443 C CA . ARG B 1 110 ? -16.875 -11.898 -9.641 1 93.19 110 ARG B CA 1
ATOM 6444 C C . ARG B 1 110 ? -17.797 -10.883 -8.984 1 93.19 110 ARG B C 1
ATOM 6446 O O . ARG B 1 110 ? -17.328 -9.906 -8.391 1 93.19 110 ARG B O 1
ATOM 6453 N N . ALA B 1 111 ? -19.062 -11.117 -9.141 1 94.75 111 ALA B N 1
ATOM 6454 C CA . ALA B 1 111 ? -20.031 -10.258 -8.477 1 94.75 111 ALA B CA 1
ATOM 6455 C C . ALA B 1 111 ? -19.922 -10.367 -6.957 1 94.75 111 ALA B C 1
ATOM 6457 O O . ALA B 1 111 ? -19.969 -9.359 -6.25 1 94.75 111 ALA B O 1
ATOM 6458 N N . CYS B 1 112 ? -19.75 -11.594 -6.473 1 95.38 112 CYS B N 1
ATOM 6459 C CA . CYS B 1 112 ? -19.562 -11.805 -5.039 1 95.38 112 CYS B CA 1
ATOM 6460 C C . CYS B 1 112 ? -18.297 -11.109 -4.547 1 95.38 112 CYS B C 1
ATOM 6462 O O . CYS B 1 112 ? -18.297 -10.492 -3.482 1 95.38 112 CYS B O 1
ATOM 6464 N N . LYS B 1 113 ? -17.266 -11.195 -5.355 1 95.69 113 LYS B N 1
ATOM 6465 C CA . LYS B 1 113 ? -16.016 -10.539 -4.98 1 95.69 113 LYS B CA 1
ATOM 6466 C C . LYS B 1 113 ? -16.188 -9.023 -4.934 1 95.69 113 LYS B C 1
ATOM 6468 O O . LYS B 1 113 ? -15.594 -8.352 -4.078 1 95.69 113 LYS B O 1
ATOM 6473 N N . THR B 1 114 ? -16.953 -8.531 -5.812 1 96.31 114 THR B N 1
ATOM 6474 C CA . THR B 1 114 ? -17.203 -7.094 -5.816 1 96.31 114 THR B CA 1
ATOM 6475 C C . THR B 1 114 ? -17.891 -6.664 -4.523 1 96.31 114 THR B C 1
ATOM 6477 O O . THR B 1 114 ? -17.531 -5.645 -3.934 1 96.31 114 THR B O 1
ATOM 6480 N N . VAL B 1 115 ? -18.828 -7.461 -4.086 1 97 115 VAL B N 1
ATOM 6481 C CA . VAL B 1 115 ? -19.516 -7.172 -2.828 1 97 115 VAL B CA 1
ATOM 6482 C C . VAL B 1 115 ? -18.531 -7.254 -1.669 1 97 115 VAL B C 1
ATOM 6484 O O . VAL B 1 115 ? -18.578 -6.449 -0.737 1 97 115 VAL B O 1
ATOM 6487 N N . GLN B 1 116 ? -17.656 -8.211 -1.747 1 97.06 116 GLN B N 1
ATOM 6488 C CA . GLN B 1 116 ? -16.641 -8.336 -0.718 1 97.06 116 GLN B CA 1
ATOM 6489 C C . GLN B 1 116 ? -15.703 -7.129 -0.726 1 97.06 116 GLN B C 1
ATOM 6491 O O . GLN B 1 116 ? -15.266 -6.668 0.332 1 97.06 116 GLN B O 1
ATOM 6496 N N . PHE B 1 117 ? -15.359 -6.578 -1.944 1 97.06 117 PHE B N 1
ATOM 6497 C CA . PHE B 1 117 ? -14.57 -5.355 -2.039 1 97.06 117 PHE B CA 1
ATOM 6498 C C . PHE B 1 117 ? -15.281 -4.195 -1.351 1 97.06 117 PHE B C 1
ATOM 6500 O O . PHE B 1 117 ? -14.656 -3.424 -0.624 1 97.06 117 PHE B O 1
ATOM 6507 N N . ILE B 1 118 ? -16.578 -4.156 -1.57 1 96.44 118 ILE B N 1
ATOM 6508 C CA . ILE B 1 118 ? -17.375 -3.104 -0.961 1 96.44 118 ILE B CA 1
ATOM 6509 C C . ILE B 1 118 ? -17.344 -3.236 0.56 1 96.44 118 ILE B C 1
ATOM 6511 O O . ILE B 1 118 ? -17.172 -2.244 1.272 1 96.44 118 ILE B O 1
ATOM 6515 N N . ALA B 1 119 ? -17.438 -4.434 1.06 1 96.75 119 ALA B N 1
ATOM 6516 C CA . ALA B 1 119 ? -17.375 -4.684 2.498 1 96.75 119 ALA B CA 1
ATOM 6517 C C . ALA B 1 119 ? -16.016 -4.27 3.066 1 96.75 119 ALA B C 1
ATOM 6519 O O . ALA B 1 119 ? -15.945 -3.662 4.137 1 96.75 119 ALA B O 1
ATOM 6520 N N . PHE B 1 120 ? -14.961 -4.57 2.348 1 97.25 120 PHE B N 1
ATOM 6521 C CA . PHE B 1 120 ? -13.625 -4.246 2.834 1 97.25 120 PHE B CA 1
ATOM 6522 C C . PHE B 1 120 ? -13.398 -2.738 2.826 1 97.25 120 PHE B C 1
ATOM 6524 O O . PHE B 1 120 ? -12.703 -2.205 3.691 1 97.25 120 PHE B O 1
ATOM 6531 N N . VAL B 1 121 ? -13.984 -2.033 1.854 1 96.56 121 VAL B N 1
ATOM 6532 C CA . VAL B 1 121 ? -13.922 -0.576 1.86 1 96.56 121 VAL B CA 1
ATOM 6533 C C . VAL B 1 121 ? -14.742 -0.028 3.027 1 96.56 121 VAL B C 1
ATOM 6535 O O . VAL B 1 121 ? -14.359 0.962 3.654 1 96.56 121 VAL B O 1
ATOM 6538 N N . GLY B 1 122 ? -15.891 -0.713 3.34 1 95.44 122 GLY B N 1
ATOM 6539 C CA . GLY B 1 122 ? -16.656 -0.363 4.527 1 95.44 122 GLY B CA 1
ATOM 6540 C C . GLY B 1 122 ? -15.859 -0.522 5.812 1 95.44 122 GLY B C 1
ATOM 6541 O O . GLY B 1 122 ? -15.969 0.301 6.723 1 95.44 122 GLY B O 1
ATOM 6542 N N . LEU B 1 123 ? -15.031 -1.538 5.867 1 96.06 123 LEU B N 1
ATOM 6543 C CA . LEU B 1 123 ? -14.172 -1.742 7.031 1 96.06 123 LEU B CA 1
ATOM 6544 C C . LEU B 1 123 ? -13.148 -0.622 7.152 1 96.06 123 LEU B C 1
ATOM 6546 O O . LEU B 1 123 ? -12.805 -0.205 8.266 1 96.06 123 LEU B O 1
ATOM 6550 N N . ALA B 1 124 ? -12.672 -0.155 6.004 1 94.88 124 ALA B N 1
ATOM 6551 C CA . ALA B 1 124 ? -11.719 0.952 6.027 1 94.88 124 ALA B CA 1
ATOM 6552 C C . ALA B 1 124 ? -12.359 2.215 6.598 1 94.88 124 ALA B C 1
ATOM 6554 O O . ALA B 1 124 ? -11.711 2.973 7.324 1 94.88 124 ALA B O 1
ATOM 6555 N N . LEU B 1 125 ? -13.625 2.422 6.258 1 93.62 125 LEU B N 1
ATOM 6556 C CA . LEU B 1 125 ? -14.375 3.549 6.809 1 93.62 125 LEU B CA 1
ATOM 6557 C C . LEU B 1 125 ? -14.453 3.461 8.328 1 93.62 125 LEU B C 1
ATOM 6559 O O . LEU B 1 125 ? -14.195 4.449 9.023 1 93.62 125 LEU B O 1
ATOM 6563 N N . VAL B 1 126 ? -14.672 2.27 8.812 1 92 126 VAL B N 1
ATOM 6564 C CA . VAL B 1 126 ? -14.789 2.035 10.242 1 92 126 VAL B CA 1
ATOM 6565 C C . VAL B 1 126 ? -13.43 2.213 10.914 1 92 126 VAL B C 1
ATOM 6567 O O . VAL B 1 126 ? -13.336 2.734 12.023 1 92 126 VAL B O 1
ATOM 6570 N N . GLY B 1 127 ? -12.375 1.816 10.266 1 88.31 127 GLY B N 1
ATOM 6571 C CA . GLY B 1 127 ? -11.023 1.859 10.797 1 88.31 127 GLY B CA 1
ATOM 6572 C C . GLY B 1 127 ? -10.516 3.27 11.039 1 88.31 127 GLY B C 1
ATOM 6573 O O . GLY B 1 127 ? -9.688 3.496 11.922 1 88.31 127 GLY B O 1
ATOM 6574 N N . SER B 1 128 ? -11.008 4.215 10.344 1 80.88 128 SER B N 1
ATOM 6575 C CA . SER B 1 128 ? -10.508 5.586 10.438 1 80.88 128 SER B CA 1
ATOM 6576 C C . SER B 1 128 ? -10.766 6.176 11.82 1 80.88 128 SER B C 1
ATOM 6578 O O . SER B 1 128 ? -10.016 7.039 12.281 1 80.88 128 SER B O 1
ATOM 6580 N N . GLN B 1 129 ? -11.789 5.652 12.523 1 78.38 129 GLN B N 1
ATOM 6581 C CA . GLN B 1 129 ? -12.094 6.156 13.859 1 78.38 129 GLN B CA 1
ATOM 6582 C C . GLN B 1 129 ? -12.328 5.012 14.844 1 78.38 129 GLN B C 1
ATOM 6584 O O . GLN B 1 129 ? -13.062 5.164 15.82 1 78.38 129 GLN B O 1
ATOM 6589 N N . PHE B 1 130 ? -11.648 3.982 14.578 1 81.38 130 PHE B N 1
ATOM 6590 C CA . PHE B 1 130 ? -11.914 2.803 15.398 1 81.38 130 PHE B CA 1
ATOM 6591 C C . PHE B 1 130 ? -11.133 2.865 16.703 1 81.38 130 PHE B C 1
ATOM 6593 O O . PHE B 1 130 ? -9.914 2.703 16.719 1 81.38 130 PHE B O 1
ATOM 6600 N N . ASN B 1 131 ? -11.797 3.172 17.766 1 77.56 131 ASN B N 1
ATOM 6601 C CA . ASN B 1 131 ? -11.25 3.176 19.125 1 77.56 131 ASN B CA 1
ATOM 6602 C C . ASN B 1 131 ? -12.305 2.785 20.156 1 77.56 131 ASN B C 1
ATOM 6604 O O . ASN B 1 131 ? -12.797 3.637 20.891 1 77.56 131 ASN B O 1
ATOM 6608 N N . PRO B 1 132 ? -12.539 1.591 20.25 1 72.75 132 PRO B N 1
ATOM 6609 C CA . PRO B 1 132 ? -13.609 1.149 21.141 1 72.75 132 PRO B CA 1
ATOM 6610 C C . PRO B 1 132 ? -13.297 1.396 22.609 1 72.75 132 PRO B C 1
ATOM 6612 O O . PRO B 1 132 ? -14.211 1.565 23.422 1 72.75 132 PRO B O 1
ATOM 6615 N N . ALA B 1 133 ? -12.039 1.454 22.906 1 67.69 133 ALA B N 1
ATOM 6616 C CA . ALA B 1 133 ? -11.656 1.582 24.312 1 67.69 133 ALA B CA 1
ATOM 6617 C C . ALA B 1 133 ? -11.742 3.035 24.766 1 67.69 133 ALA B C 1
ATOM 6619 O O . ALA B 1 133 ? -11.789 3.311 25.969 1 67.69 133 ALA B O 1
ATOM 6620 N N . ASN B 1 134 ? -11.75 3.904 23.703 1 64.5 134 ASN B N 1
ATOM 6621 C CA . ASN B 1 134 ? -11.781 5.312 24.094 1 64.5 134 ASN B CA 1
ATOM 6622 C C . ASN B 1 134 ? -13.203 5.781 24.375 1 64.5 134 ASN B C 1
ATOM 6624 O O . ASN B 1 134 ? -14.094 5.652 23.531 1 64.5 134 ASN B O 1
ATOM 6628 N N . SER B 1 135 ? -13.5 6.039 25.656 1 57.5 135 SER B N 1
ATOM 6629 C CA . SER B 1 135 ? -14.812 6.434 26.156 1 57.5 135 SER B CA 1
ATOM 6630 C C . SER B 1 135 ? -15.234 7.781 25.578 1 57.5 135 SER B C 1
ATOM 6632 O O . SER B 1 135 ? -16.438 8.086 25.516 1 57.5 135 SER B O 1
ATOM 6634 N N . LYS B 1 136 ? -14.406 8.609 25.297 1 53.94 136 LYS B N 1
ATOM 6635 C CA . LYS B 1 136 ? -14.773 10 25.062 1 53.94 136 LYS B CA 1
ATOM 6636 C C . LYS B 1 136 ? -15.172 10.219 23.609 1 53.94 136 LYS B C 1
ATOM 6638 O O . LYS B 1 136 ? -15.633 11.305 23.234 1 53.94 136 LYS B O 1
ATOM 6643 N N . GLY B 1 137 ? -15.062 9.156 22.75 1 53.81 137 GLY B N 1
ATOM 6644 C CA . GLY B 1 137 ? -15.32 9.617 21.391 1 53.81 137 GLY B CA 1
ATOM 6645 C C . GLY B 1 137 ? -16.766 9.477 20.984 1 53.81 137 GLY B C 1
ATOM 6646 O O . GLY B 1 137 ? -17.312 8.367 20.938 1 53.81 137 GLY B O 1
ATOM 6647 N N . PRO B 1 138 ? -17.734 10.625 21.188 1 52.47 138 PRO B N 1
ATOM 6648 C CA . PRO B 1 138 ? -19.141 10.633 20.828 1 52.47 138 PRO B CA 1
ATOM 6649 C C . PRO B 1 138 ? -19.438 9.852 19.547 1 52.47 138 PRO B C 1
ATOM 6651 O O . PRO B 1 138 ? -20.547 9.344 19.359 1 52.47 138 PRO B O 1
ATOM 6654 N N . ARG B 1 139 ? -18.547 9.781 18.656 1 58.56 139 ARG B N 1
ATOM 6655 C CA . ARG B 1 139 ? -18.828 9.32 17.297 1 58.56 139 ARG B CA 1
ATOM 6656 C C . ARG B 1 139 ? -18.5 7.84 17.141 1 58.56 139 ARG B C 1
ATOM 6658 O O . ARG B 1 139 ? -18.609 7.285 16.047 1 58.56 139 ARG B O 1
ATOM 6665 N N . ASN B 1 140 ? -18.484 7.18 18.297 1 72.38 140 ASN B N 1
ATOM 6666 C CA . ASN B 1 140 ? -18.062 5.785 18.312 1 72.38 140 ASN B CA 1
ATOM 6667 C C . ASN B 1 140 ? -19.234 4.848 18 1 72.38 140 ASN B C 1
ATOM 6669 O O . ASN B 1 140 ? -19.062 3.873 17.25 1 72.38 140 ASN B O 1
ATOM 6673 N N . ASN B 1 141 ? -20.438 5.391 18.25 1 78.38 141 ASN B N 1
ATOM 6674 C CA . ASN B 1 141 ? -21.578 4.496 18.047 1 78.38 141 ASN B CA 1
ATOM 6675 C C . ASN B 1 141 ? -21.922 4.367 16.578 1 78.38 141 ASN B C 1
ATOM 6677 O O . ASN B 1 141 ? -22.234 3.273 16.094 1 78.38 141 ASN B O 1
ATOM 6681 N N . THR B 1 142 ? -21.844 5.477 15.914 1 83 142 THR B N 1
ATOM 6682 C CA . THR B 1 142 ? -22.109 5.43 14.477 1 83 142 THR B CA 1
ATOM 6683 C C . THR B 1 142 ? -21.109 4.539 13.766 1 83 142 THR B C 1
ATOM 6685 O O . THR B 1 142 ? -21.469 3.746 12.891 1 83 142 THR B O 1
ATOM 6688 N N . ASN B 1 143 ? -19.922 4.66 14.156 1 87.31 143 ASN B N 1
ATOM 6689 C CA . ASN B 1 143 ? -18.859 3.842 13.586 1 87.31 143 ASN B CA 1
ATOM 6690 C C . ASN B 1 143 ? -19.078 2.359 13.875 1 87.31 143 ASN B C 1
ATOM 6692 O O . ASN B 1 143 ? -18.859 1.513 13.008 1 87.31 143 ASN B O 1
ATOM 6696 N N . PHE B 1 144 ? -19.562 2.076 15.039 1 88.12 144 PHE B N 1
ATOM 6697 C CA . PHE B 1 144 ? -19.797 0.692 15.422 1 88.12 144 PHE B CA 1
ATOM 6698 C C . PHE B 1 144 ? -21 0.126 14.672 1 88.12 144 PHE B C 1
ATOM 6700 O O . PHE B 1 144 ? -21.031 -1.057 14.328 1 88.12 144 PHE B O 1
ATOM 6707 N N . ARG B 1 145 ? -21.984 0.961 14.422 1 89.88 145 ARG B N 1
ATOM 6708 C CA . ARG B 1 145 ? -23.125 0.526 13.625 1 89.88 145 ARG B CA 1
ATOM 6709 C C . ARG B 1 145 ? -22.719 0.192 12.195 1 89.88 145 ARG B C 1
ATOM 6711 O O . ARG B 1 145 ? -23.172 -0.803 11.633 1 89.88 145 ARG B O 1
ATOM 6718 N N . ILE B 1 146 ? -21.875 1.038 11.656 1 91.81 146 ILE B N 1
ATOM 6719 C CA . ILE B 1 146 ? -21.391 0.797 10.297 1 91.81 146 ILE B CA 1
ATOM 6720 C C . ILE B 1 146 ? -20.594 -0.508 10.266 1 91.81 146 ILE B C 1
ATOM 6722 O O . ILE B 1 146 ? -20.688 -1.269 9.297 1 91.81 146 ILE B O 1
ATOM 6726 N N . LEU B 1 147 ? -19.812 -0.726 11.336 1 93.56 147 LEU B N 1
ATOM 6727 C CA . LEU B 1 147 ? -19.094 -1.989 11.43 1 93.56 147 LEU B CA 1
ATOM 6728 C C . LEU B 1 147 ? -20.047 -3.172 11.391 1 93.56 147 LEU B C 1
ATOM 6730 O O . LEU B 1 147 ? -19.812 -4.141 10.672 1 93.56 147 LEU B O 1
ATOM 6734 N N . CYS B 1 148 ? -21.141 -3.059 12.125 1 93.94 148 CYS B N 1
ATOM 6735 C CA . CYS B 1 148 ? -22.125 -4.133 12.164 1 93.94 148 CYS B CA 1
ATOM 6736 C C . CYS B 1 148 ? -22.766 -4.34 10.797 1 93.94 148 CYS B C 1
ATOM 6738 O O . CYS B 1 148 ? -22.922 -5.477 10.344 1 93.94 148 CYS B O 1
ATOM 6740 N N . TYR B 1 149 ? -23.062 -3.266 10.102 1 94.38 149 TYR B N 1
ATOM 6741 C CA . TYR B 1 149 ? -23.625 -3.379 8.758 1 94.38 149 TYR B CA 1
ATOM 6742 C C . TYR B 1 149 ? -22.656 -4.082 7.816 1 94.38 149 TYR B C 1
ATOM 6744 O O . TYR B 1 149 ? -23.047 -4.945 7.031 1 94.38 149 TYR B O 1
ATOM 6752 N N . THR B 1 150 ? -21.438 -3.66 7.91 1 95.94 150 THR B N 1
ATOM 6753 C CA . THR B 1 150 ? -20.422 -4.223 7.035 1 95.94 150 THR B CA 1
ATOM 6754 C C . THR B 1 150 ? -20.234 -5.715 7.305 1 95.94 150 THR B C 1
ATOM 6756 O O . THR B 1 150 ? -20.125 -6.508 6.371 1 95.94 150 THR B O 1
ATOM 6759 N N . LEU B 1 151 ? -20.266 -6.094 8.602 1 96.69 151 LEU B N 1
ATOM 6760 C CA . LEU B 1 151 ? -20.109 -7.496 8.969 1 96.69 151 LEU B CA 1
ATOM 6761 C C . LEU B 1 151 ? -21.328 -8.312 8.547 1 96.69 151 LEU B C 1
ATOM 6763 O O . LEU B 1 151 ? -21.203 -9.477 8.172 1 96.69 151 LEU B O 1
ATOM 6767 N N . VAL B 1 152 ? -22.516 -7.73 8.594 1 97.12 152 VAL B N 1
ATOM 6768 C CA . VAL B 1 152 ? -23.734 -8.391 8.156 1 97.12 152 VAL B CA 1
ATOM 6769 C C . VAL B 1 152 ? -23.656 -8.672 6.656 1 97.12 152 VAL B C 1
ATOM 6771 O O . VAL B 1 152 ? -24.016 -9.758 6.203 1 97.12 152 VAL B O 1
ATOM 6774 N N . ILE B 1 153 ? -23.141 -7.719 5.918 1 97 153 ILE B N 1
ATOM 6775 C CA . ILE B 1 153 ? -23 -7.887 4.477 1 97 153 ILE B CA 1
ATOM 6776 C C . ILE B 1 153 ? -22 -9 4.18 1 97 153 ILE B C 1
ATOM 6778 O O . ILE B 1 153 ? -22.25 -9.867 3.338 1 97 153 ILE B O 1
ATOM 6782 N N . SER B 1 154 ? -20.938 -9.023 4.879 1 97.12 154 SER B N 1
ATOM 6783 C CA . SER B 1 154 ? -19.891 -10.008 4.652 1 97.12 154 SER B CA 1
ATOM 6784 C C . SER B 1 154 ? -20.375 -11.414 4.98 1 97.12 154 SER B C 1
ATOM 6786 O O . SER B 1 154 ? -20.266 -12.32 4.148 1 97.12 154 SER B O 1
ATOM 6788 N N . ARG B 1 155 ? -21 -11.602 6.164 1 97.5 155 ARG B N 1
ATOM 6789 C CA . ARG B 1 155 ? -21.453 -12.93 6.582 1 97.5 155 ARG B CA 1
ATOM 6790 C C . ARG B 1 155 ? -22.703 -13.344 5.812 1 97.5 155 ARG B C 1
ATOM 6792 O O . ARG B 1 155 ? -22.891 -14.523 5.527 1 97.5 155 ARG B O 1
ATOM 6799 N N . GLY B 1 156 ? -23.516 -12.32 5.504 1 97.31 156 GLY B N 1
ATOM 6800 C CA . GLY B 1 156 ? -24.672 -12.625 4.672 1 97.31 156 GLY B CA 1
ATOM 6801 C C . GLY B 1 156 ? -24.297 -13.164 3.303 1 97.31 156 GLY B C 1
ATOM 6802 O O . GLY B 1 156 ? -24.891 -14.117 2.816 1 97.31 156 GLY B O 1
ATOM 6803 N N . LEU B 1 157 ? -23.312 -12.531 2.734 1 97.56 157 LEU B N 1
ATOM 6804 C CA . LEU B 1 157 ? -22.844 -12.992 1.434 1 97.56 157 LEU B CA 1
ATOM 6805 C C . LEU B 1 157 ? -22.266 -14.398 1.537 1 97.56 157 LEU B C 1
ATOM 6807 O O . LEU B 1 157 ? -22.516 -15.242 0.673 1 97.56 157 LEU B O 1
ATOM 6811 N N . LEU B 1 158 ? -21.469 -14.711 2.564 1 96.75 158 LEU B N 1
ATOM 6812 C CA . LEU B 1 158 ? -20.891 -16.031 2.748 1 96.75 158 LEU B CA 1
ATOM 6813 C C . LEU B 1 158 ? -22 -17.078 2.92 1 96.75 158 LEU B C 1
ATOM 6815 O O . LEU B 1 158 ? -21.906 -18.188 2.373 1 96.75 158 LEU B O 1
ATOM 6819 N N . ALA B 1 159 ? -23.031 -16.719 3.668 1 96.62 159 ALA B N 1
ATOM 6820 C CA . ALA B 1 159 ? -24.156 -17.625 3.848 1 96.62 159 ALA B CA 1
ATOM 6821 C C . ALA B 1 159 ? -24.812 -17.953 2.51 1 96.62 159 ALA B C 1
ATOM 6823 O O . ALA B 1 159 ? -25.109 -19.109 2.219 1 96.62 159 ALA B O 1
ATOM 6824 N N . ILE B 1 160 ? -24.969 -16.922 1.704 1 96.06 160 ILE B N 1
ATOM 6825 C CA . ILE B 1 160 ? -25.578 -17.109 0.392 1 96.06 160 ILE B CA 1
ATOM 6826 C C . ILE B 1 160 ? -24.672 -17.984 -0.474 1 96.06 160 ILE B C 1
ATOM 6828 O O . ILE B 1 160 ? -25.156 -18.875 -1.184 1 96.06 160 ILE B O 1
ATOM 6832 N N . GLN B 1 161 ? -23.391 -17.75 -0.419 1 95.31 161 GLN B N 1
ATOM 6833 C CA . GLN B 1 161 ? -22.453 -18.531 -1.226 1 95.31 161 GLN B CA 1
ATOM 6834 C C . GLN B 1 161 ? -22.484 -20 -0.838 1 95.31 161 GLN B C 1
ATOM 6836 O O . GLN B 1 161 ? -22.422 -20.875 -1.703 1 95.31 161 GLN B O 1
ATOM 6841 N N . TYR B 1 162 ? -22.578 -20.328 0.419 1 93.88 162 TYR B N 1
ATOM 6842 C CA . TYR B 1 162 ? -22.656 -21.719 0.852 1 93.88 162 TYR B CA 1
ATOM 6843 C C . TYR B 1 162 ? -24 -22.328 0.482 1 93.88 162 TYR B C 1
ATOM 6845 O O . TYR B 1 162 ? -24.094 -23.516 0.197 1 93.88 162 TYR B O 1
ATOM 6853 N N . LEU B 1 163 ? -25.062 -21.516 0.46 1 94 163 LEU B N 1
ATOM 6854 C CA . LEU B 1 163 ? -26.375 -21.984 0.011 1 94 163 LEU B CA 1
ATOM 6855 C C . LEU B 1 163 ? -26.328 -22.375 -1.462 1 94 163 LEU B C 1
ATOM 6857 O O . LEU B 1 163 ? -26.953 -23.375 -1.861 1 94 163 LEU B O 1
ATOM 6861 N N . VAL B 1 164 ? -25.625 -21.562 -2.184 1 92.44 164 VAL B N 1
ATOM 6862 C CA . VAL B 1 164 ? -25.484 -21.859 -3.607 1 92.44 164 VAL B CA 1
ATOM 6863 C C . VAL B 1 164 ? -24.719 -23.156 -3.793 1 92.44 164 VAL B C 1
ATOM 6865 O O . VAL B 1 164 ? -25.078 -23.984 -4.637 1 92.44 164 VAL B O 1
ATOM 6868 N N . VAL B 1 165 ? -23.641 -23.359 -3.008 1 90.5 165 VAL B N 1
ATOM 6869 C CA . VAL B 1 165 ? -22.875 -24.594 -3.084 1 90.5 165 VAL B CA 1
ATOM 6870 C C . VAL B 1 165 ? -23.75 -25.781 -2.686 1 90.5 165 VAL B C 1
ATOM 6872 O O . VAL B 1 165 ? -23.703 -26.828 -3.314 1 90.5 165 VAL B O 1
ATOM 6875 N N . LEU B 1 166 ? -24.594 -25.609 -1.668 1 90.62 166 LEU B N 1
ATOM 6876 C CA . LEU B 1 166 ? -25.516 -26.641 -1.212 1 90.62 166 LEU B CA 1
ATOM 6877 C C . LEU B 1 166 ? -26.516 -26.984 -2.305 1 90.62 166 LEU B C 1
ATOM 6879 O O . LEU B 1 166 ? -26.844 -28.156 -2.496 1 90.62 166 LEU B O 1
ATOM 6883 N N . PHE B 1 167 ? -26.938 -25.969 -2.998 1 90.19 167 PHE B N 1
ATOM 6884 C CA . PHE B 1 167 ? -27.875 -26.188 -4.086 1 90.19 167 PHE B CA 1
ATOM 6885 C C . PHE B 1 167 ? -27.266 -27.031 -5.188 1 90.19 167 PHE B C 1
ATOM 6887 O O . PHE B 1 167 ? -27.891 -27.969 -5.684 1 90.19 167 PHE B O 1
ATOM 6894 N N . PHE B 1 168 ? -26.047 -26.734 -5.543 1 87.38 168 PHE B N 1
ATOM 6895 C CA . PHE B 1 168 ? -25.375 -27.484 -6.59 1 87.38 168 PHE B CA 1
ATOM 6896 C C . PHE B 1 168 ? -25.047 -28.906 -6.117 1 87.38 168 PHE B C 1
ATOM 6898 O O . PHE B 1 168 ? -25.094 -29.844 -6.902 1 87.38 168 PHE B O 1
ATOM 6905 N N . THR B 1 169 ? -24.719 -29 -4.879 1 85.94 169 THR B N 1
ATOM 6906 C CA . THR B 1 169 ? -24.438 -30.328 -4.332 1 85.94 169 THR B CA 1
ATOM 6907 C C . THR B 1 169 ? -25.703 -31.156 -4.23 1 85.94 169 THR B C 1
ATOM 6909 O O . THR B 1 169 ? -25.688 -32.375 -4.426 1 85.94 169 THR B O 1
ATOM 6912 N N . TRP B 1 170 ? -26.781 -30.531 -3.938 1 86.25 170 TRP B N 1
ATOM 6913 C CA . TRP B 1 170 ? -28.062 -31.203 -3.889 1 86.25 170 TRP B CA 1
ATOM 6914 C C . TRP B 1 170 ? -28.484 -31.688 -5.273 1 86.25 170 TRP B C 1
ATOM 6916 O O . TRP B 1 170 ? -29 -32.812 -5.422 1 86.25 170 TRP B O 1
ATOM 6926 N N . ARG B 1 171 ? -28.188 -30.891 -6.207 1 84.56 171 ARG B N 1
ATOM 6927 C CA . ARG B 1 171 ? -28.5 -31.25 -7.586 1 84.56 171 ARG B CA 1
ATOM 6928 C C . ARG B 1 171 ? -27.641 -32.438 -8.047 1 84.56 171 ARG B C 1
ATOM 6930 O O . ARG B 1 171 ? -28.094 -33.281 -8.82 1 84.56 171 ARG B O 1
ATOM 6937 N N . ALA B 1 172 ? -26.453 -32.406 -7.551 1 81.62 172 ALA B N 1
ATOM 6938 C CA . ALA B 1 172 ? -25.531 -33.469 -7.941 1 81.62 172 ALA B CA 1
ATOM 6939 C C . ALA B 1 172 ? -25.703 -34.688 -7.055 1 81.62 172 ALA B C 1
ATOM 6941 O O . ALA B 1 172 ? -25.062 -35.719 -7.285 1 81.62 172 ALA B O 1
ATOM 6942 N N . LYS B 1 173 ? -26.562 -34.656 -5.996 1 79.62 173 LYS B N 1
ATOM 6943 C CA . LYS B 1 173 ? -26.938 -35.75 -5.102 1 79.62 173 LYS B CA 1
ATOM 6944 C C . LYS B 1 173 ? -25.719 -36.25 -4.316 1 79.62 173 LYS B C 1
ATOM 6946 O O . LYS B 1 173 ? -25.531 -37.469 -4.188 1 79.62 173 LYS B O 1
ATOM 6951 N N . TYR B 1 174 ? -24.906 -35.281 -3.955 1 79.31 174 TYR B N 1
ATOM 6952 C CA . TYR B 1 174 ? -23.812 -35.625 -3.055 1 79.31 174 TYR B CA 1
ATOM 6953 C C . TYR B 1 174 ? -24.25 -35.562 -1.6 1 79.31 174 TYR B C 1
ATOM 6955 O O . TYR B 1 174 ? -24.016 -34.531 -0.937 1 79.31 174 TYR B O 1
ATOM 6963 N N . SER B 1 175 ? -24.797 -36.5 -1.075 1 78.31 175 SER B N 1
ATOM 6964 C CA . SER B 1 175 ? -25.5 -36.5 0.203 1 78.31 175 SER B CA 1
ATOM 6965 C C . SER B 1 175 ? -24.531 -36.375 1.369 1 78.31 175 SER B C 1
ATOM 6967 O O . SER B 1 175 ? -24.891 -35.875 2.438 1 78.31 175 SER B O 1
ATOM 6969 N N . LYS B 1 176 ? -23.312 -36.75 1.205 1 76.5 176 LYS B N 1
ATOM 6970 C CA . LYS B 1 176 ? -22.359 -36.781 2.311 1 76.5 176 LYS B CA 1
ATOM 6971 C C . LYS B 1 176 ? -21.922 -35.375 2.699 1 76.5 176 LYS B C 1
ATOM 6973 O O . LYS B 1 176 ? -21.438 -35.156 3.814 1 76.5 176 LYS B O 1
ATOM 6978 N N . ILE B 1 177 ? -22.125 -34.469 1.776 1 84.06 177 ILE B N 1
ATOM 6979 C CA . ILE B 1 177 ? -21.578 -33.156 2.037 1 84.06 177 ILE B CA 1
ATOM 6980 C C . ILE B 1 177 ? -22.719 -32.188 2.41 1 84.06 177 ILE B C 1
ATOM 6982 O O . ILE B 1 177 ? -22.469 -31.016 2.719 1 84.06 177 ILE B O 1
ATOM 6986 N N . TYR B 1 178 ? -23.922 -32.75 2.588 1 88 178 TYR B N 1
ATOM 6987 C CA . TYR B 1 178 ? -25.047 -31.906 2.93 1 88 178 TYR B CA 1
ATOM 6988 C C . TYR B 1 178 ? -24.906 -31.344 4.336 1 88 178 TYR B C 1
ATOM 6990 O O . TYR B 1 178 ? -25.031 -30.125 4.539 1 88 178 TYR B O 1
ATOM 6998 N N . LEU B 1 179 ? -24.594 -32.188 5.227 1 89.06 179 LEU B N 1
ATOM 6999 C CA . LEU B 1 179 ? -24.578 -31.812 6.633 1 89.06 179 LEU B CA 1
ATOM 7000 C C . LEU B 1 179 ? -23.516 -30.75 6.902 1 89.06 179 LEU B C 1
ATOM 7002 O O . LEU B 1 179 ? -23.797 -29.703 7.461 1 89.06 179 LEU B O 1
ATOM 7006 N N . PRO B 1 180 ? -22.312 -31.062 6.488 1 89.38 180 PRO B N 1
ATOM 7007 C CA . PRO B 1 180 ? -21.297 -30.031 6.75 1 89.38 180 PRO B CA 1
ATOM 7008 C C . PRO B 1 180 ? -21.594 -28.719 6.055 1 89.38 180 PRO B C 1
ATOM 7010 O O . PRO B 1 180 ? -21.297 -27.641 6.598 1 89.38 180 PRO B O 1
ATOM 7013 N N . LEU B 1 181 ? -22.125 -28.719 4.906 1 91.62 181 LEU B N 1
ATOM 7014 C CA . LEU B 1 181 ? -22.453 -27.484 4.191 1 91.62 181 LEU B CA 1
ATOM 7015 C C . LEU B 1 181 ? -23.594 -26.734 4.871 1 91.62 181 LEU B C 1
ATOM 7017 O O . LEU B 1 181 ? -23.578 -25.5 4.945 1 91.62 181 LEU B O 1
ATOM 7021 N N . ILE B 1 182 ? -24.547 -27.5 5.352 1 93.5 182 ILE B N 1
ATOM 7022 C CA . ILE B 1 182 ? -25.656 -26.891 6.078 1 93.5 182 ILE B CA 1
ATOM 7023 C C . ILE B 1 182 ? -25.141 -26.266 7.375 1 93.5 182 ILE B C 1
ATOM 7025 O O . ILE B 1 182 ? -25.562 -25.172 7.758 1 93.5 182 ILE B O 1
ATOM 7029 N N . LEU B 1 183 ? -24.234 -26.953 7.977 1 93.5 183 LEU B N 1
ATOM 7030 C CA . LEU B 1 183 ? -23.656 -26.422 9.211 1 93.5 183 LEU B CA 1
ATOM 7031 C C . LEU B 1 183 ? -22.906 -25.125 8.938 1 93.5 183 LEU B C 1
ATOM 7033 O O . LEU B 1 183 ? -22.969 -24.188 9.734 1 93.5 183 LEU B O 1
ATOM 7037 N N . MET B 1 184 ? -22.219 -25.125 7.812 1 93.75 184 MET B N 1
ATOM 7038 C CA . MET B 1 184 ? -21.516 -23.891 7.441 1 93.75 184 MET B CA 1
ATOM 7039 C C . MET B 1 184 ? -22.5 -22.75 7.215 1 93.75 184 MET B C 1
ATOM 7041 O O . MET B 1 184 ? -22.266 -21.625 7.68 1 93.75 184 MET B O 1
ATOM 7045 N N . PHE B 1 185 ? -23.578 -23.062 6.516 1 94.56 185 PHE B N 1
ATOM 7046 C CA . PHE B 1 185 ? -24.609 -22.062 6.277 1 94.56 185 PHE B CA 1
ATOM 7047 C C . PHE B 1 185 ? -25.172 -21.531 7.594 1 94.56 185 PHE B C 1
ATOM 7049 O O . PHE B 1 185 ? -25.328 -20.328 7.766 1 94.56 185 PHE B O 1
ATOM 7056 N N . ILE B 1 186 ? -25.375 -22.391 8.508 1 95.5 186 ILE B N 1
ATOM 7057 C CA . ILE B 1 186 ? -25.984 -22.047 9.789 1 95.5 186 ILE B CA 1
ATOM 7058 C C . ILE B 1 186 ? -25.016 -21.156 10.578 1 95.5 186 ILE B C 1
ATOM 7060 O O . ILE B 1 186 ? -25.438 -20.172 11.203 1 95.5 186 ILE B O 1
ATOM 7064 N N . ILE B 1 187 ? -23.797 -21.453 10.57 1 95.19 187 ILE B N 1
ATOM 7065 C CA . ILE B 1 187 ? -22.781 -20.703 11.297 1 95.19 187 ILE B CA 1
ATOM 7066 C C . ILE B 1 187 ? -22.766 -19.25 10.789 1 95.19 187 ILE B C 1
ATOM 7068 O O . ILE B 1 187 ? -22.812 -18.312 11.578 1 95.19 187 ILE B O 1
ATOM 7072 N N . TYR B 1 188 ? -22.719 -19.047 9.477 1 96.31 188 TYR B N 1
ATOM 7073 C CA . TYR B 1 188 ? -22.625 -17.703 8.914 1 96.31 188 TYR B CA 1
ATOM 7074 C C . TYR B 1 188 ? -23.969 -16.969 9.039 1 96.31 188 TYR B C 1
ATOM 7076 O O . TYR B 1 188 ? -23.984 -15.75 9.227 1 96.31 188 TYR B O 1
ATOM 7084 N N . ALA B 1 189 ? -25.062 -17.75 9.023 1 96.19 189 ALA B N 1
ATOM 7085 C CA . ALA B 1 189 ? -26.375 -17.141 9.242 1 96.19 189 ALA B CA 1
ATOM 7086 C C . ALA B 1 189 ? -26.531 -16.672 10.688 1 96.19 189 ALA B C 1
ATOM 7088 O O . ALA B 1 189 ? -27.062 -15.578 10.93 1 96.19 189 ALA B O 1
ATOM 7089 N N . LEU B 1 190 ? -26.047 -17.484 11.562 1 95.69 190 LEU B N 1
ATOM 7090 C CA . LEU B 1 190 ? -26.094 -17.109 12.969 1 95.69 190 LEU B CA 1
ATOM 7091 C C . LEU B 1 190 ? -25.188 -15.914 13.25 1 95.69 190 LEU B C 1
ATOM 7093 O O . LEU B 1 190 ? -25.547 -15.023 14.016 1 95.69 190 LEU B O 1
ATOM 7097 N N . SER B 1 191 ? -24.016 -15.945 12.656 1 95.81 191 SER B N 1
ATOM 7098 C CA . SER B 1 191 ? -23.109 -14.812 12.812 1 95.81 191 SER B CA 1
ATOM 7099 C C . SER B 1 191 ? -23.719 -13.539 12.227 1 95.81 191 SER B C 1
ATOM 7101 O O . SER B 1 191 ? -23.625 -12.469 12.828 1 95.81 191 SER B O 1
ATOM 7103 N N . MET B 1 192 ? -24.375 -13.656 11.078 1 96.44 192 MET B N 1
ATOM 7104 C CA . MET B 1 192 ? -25.078 -12.539 10.469 1 96.44 192 MET B CA 1
ATOM 7105 C C . MET B 1 192 ? -26.156 -12 11.406 1 96.44 192 MET B C 1
ATOM 7107 O O . MET B 1 192 ? -26.266 -10.789 11.609 1 96.44 192 MET B O 1
ATOM 7111 N N . GLY B 1 193 ? -26.922 -12.93 11.984 1 95.5 193 GLY B N 1
ATOM 7112 C CA . GLY B 1 193 ? -27.969 -12.562 12.922 1 95.5 193 GLY B CA 1
ATOM 7113 C C . GLY B 1 193 ? -27.438 -11.891 14.172 1 95.5 193 GLY B C 1
ATOM 7114 O O . GLY B 1 193 ? -28.016 -10.93 14.672 1 95.5 193 GLY B O 1
ATOM 7115 N N . ALA B 1 194 ? -26.312 -12.406 14.664 1 94.88 194 ALA B N 1
ATOM 7116 C CA . ALA B 1 194 ? -25.703 -11.828 15.859 1 94.88 194 ALA B CA 1
ATOM 7117 C C . ALA B 1 194 ? -25.25 -10.398 15.602 1 94.88 194 ALA B C 1
ATOM 7119 O O . ALA B 1 194 ? -25.5 -9.5 16.406 1 94.88 194 ALA B O 1
ATOM 7120 N N . PHE B 1 195 ? -24.594 -10.141 14.492 1 95.19 195 PHE B N 1
ATOM 7121 C CA . PHE B 1 195 ? -24.109 -8.805 14.156 1 95.19 195 PHE B CA 1
ATOM 7122 C C . PHE B 1 195 ? -25.297 -7.867 13.898 1 95.19 195 PHE B C 1
ATOM 7124 O O . PHE B 1 195 ? -25.25 -6.691 14.266 1 95.19 195 PHE B O 1
ATOM 7131 N N . ALA B 1 196 ? -26.375 -8.422 13.258 1 94.69 196 ALA B N 1
ATOM 7132 C CA . ALA B 1 196 ? -27.578 -7.629 13.039 1 94.69 196 ALA B CA 1
ATOM 7133 C C . ALA B 1 196 ? -28.25 -7.277 14.359 1 94.69 196 ALA B C 1
ATOM 7135 O O . ALA B 1 196 ? -28.766 -6.168 14.531 1 94.69 196 ALA B O 1
ATOM 7136 N N . GLY B 1 197 ? -28.234 -8.219 15.219 1 91.69 197 GLY B N 1
ATOM 7137 C CA . GLY B 1 197 ? -28.844 -8.016 16.531 1 91.69 197 GLY B CA 1
ATOM 7138 C C . GLY B 1 197 ? -28.094 -6.992 17.375 1 91.69 197 GLY B C 1
ATOM 7139 O O . GLY B 1 197 ? -28.688 -6.367 18.25 1 91.69 197 GLY B O 1
ATOM 7140 N N . MET B 1 198 ? -26.828 -6.766 17.078 1 89.88 198 MET B N 1
ATOM 7141 C CA . MET B 1 198 ? -26 -5.816 17.812 1 89.88 198 MET B CA 1
ATOM 7142 C C . MET B 1 198 ? -26.297 -4.387 17.375 1 89.88 198 MET B C 1
ATOM 7144 O O . MET B 1 198 ? -25.953 -3.432 18.078 1 89.88 198 MET B O 1
ATOM 7148 N N . THR B 1 199 ? -26.906 -4.109 16.266 1 87 199 THR B N 1
ATOM 7149 C CA . THR B 1 199 ? -27.078 -2.789 15.656 1 87 199 THR B CA 1
ATOM 7150 C C . THR B 1 199 ? -27.922 -1.894 16.562 1 87 199 THR B C 1
ATOM 7152 O O . THR B 1 199 ? -27.594 -0.724 16.766 1 87 199 THR B O 1
ATOM 7155 N N . PRO B 1 200 ? -29.016 -2.479 17.219 1 83.62 200 PRO B N 1
ATOM 7156 C CA . PRO B 1 200 ? -29.812 -1.6 18.078 1 83.62 200 PRO B CA 1
ATOM 7157 C C . PRO B 1 200 ? -29.078 -1.197 19.359 1 83.62 200 PRO B C 1
ATOM 7159 O O . PRO B 1 200 ? -29.438 -0.192 19.984 1 83.62 200 PRO B O 1
ATOM 7162 N N . ALA B 1 201 ? -28.078 -1.971 19.703 1 80.75 201 ALA B N 1
ATOM 7163 C CA . ALA B 1 201 ? -27.312 -1.652 20.906 1 80.75 201 ALA B CA 1
ATOM 7164 C C . ALA B 1 201 ? -26.484 -0.393 20.719 1 80.75 201 ALA B C 1
ATOM 7166 O O . ALA B 1 201 ? -26.125 0.28 21.688 1 80.75 201 ALA B O 1
ATOM 7167 N N . PHE B 1 202 ? -26.172 -0.019 19.5 1 78.88 202 PHE B N 1
ATOM 7168 C CA . PHE B 1 202 ? -25.312 1.129 19.219 1 78.88 202 PHE B CA 1
ATOM 7169 C C . PHE B 1 202 ? -26.141 2.318 18.75 1 78.88 202 PHE B C 1
ATOM 7171 O O . PHE B 1 202 ? -25.688 3.131 17.953 1 78.88 202 PHE B O 1
ATOM 7178 N N . ARG B 1 203 ? -27.312 2.316 19.281 1 74.12 203 ARG B N 1
ATOM 7179 C CA . ARG B 1 203 ? -28.141 3.479 18.984 1 74.12 203 ARG B CA 1
ATOM 7180 C C . ARG B 1 203 ? -27.547 4.746 19.594 1 74.12 203 ARG B C 1
ATOM 7182 O O . ARG B 1 203 ? -26.797 4.68 20.562 1 74.12 203 ARG B O 1
ATOM 7189 N N . GLU B 1 204 ? -27.797 5.766 18.891 1 68.12 204 GLU B N 1
ATOM 7190 C CA . GLU B 1 204 ? -27.266 7.066 19.281 1 68.12 204 GLU B CA 1
ATOM 7191 C C . GLU B 1 204 ? -27.609 7.387 20.734 1 68.12 204 GLU B C 1
ATOM 7193 O O . GLU B 1 204 ? -28.75 7.191 21.172 1 68.12 204 GLU B O 1
ATOM 7198 N N . GLY B 1 205 ? -26.641 7.629 21.484 1 62.31 205 GLY B N 1
ATOM 7199 C CA . GLY B 1 205 ? -26.891 8.102 22.844 1 62.31 205 GLY B CA 1
ATOM 7200 C C . GLY B 1 205 ? -26.703 7.023 23.891 1 62.31 205 GLY B C 1
ATOM 7201 O O . GLY B 1 205 ? -26.609 7.32 25.078 1 62.31 205 GLY B O 1
ATOM 7202 N N . ASN B 1 206 ? -26.781 5.836 23.469 1 61 206 ASN B N 1
ATOM 7203 C CA . ASN B 1 206 ? -26.672 4.777 24.469 1 61 206 ASN B CA 1
ATOM 7204 C C . ASN B 1 206 ? -25.219 4.391 24.719 1 61 206 ASN B C 1
ATOM 7206 O O . ASN B 1 206 ? -24.594 3.742 23.891 1 61 206 ASN B O 1
ATOM 7210 N N . GLN B 1 207 ? -24.578 4.965 25.672 1 62.12 207 GLN B N 1
ATOM 7211 C CA . GLN B 1 207 ? -23.172 4.699 25.984 1 62.12 207 GLN B CA 1
ATOM 7212 C C . GLN B 1 207 ? -23.062 3.641 27.078 1 62.12 207 GLN B C 1
ATOM 7214 O O . GLN B 1 207 ? -21.953 3.35 27.562 1 62.12 207 GLN B O 1
ATOM 7219 N N . SER B 1 208 ? -24.203 3.135 27.641 1 57.94 208 SER B N 1
ATOM 7220 C CA . SER B 1 208 ? -24.172 2.285 28.828 1 57.94 208 SER B CA 1
ATOM 7221 C C . SER B 1 208 ? -23.547 0.928 28.516 1 57.94 208 SER B C 1
ATOM 7223 O O . SER B 1 208 ? -23 0.267 29.406 1 57.94 208 SER B O 1
ATOM 7225 N N . ARG B 1 209 ? -23.703 0.552 27.344 1 62.81 209 ARG B N 1
ATOM 7226 C CA . ARG B 1 209 ? -23.266 -0.816 27.062 1 62.81 209 ARG B CA 1
ATOM 7227 C C . ARG B 1 209 ? -21.984 -0.833 26.25 1 62.81 209 ARG B C 1
ATOM 7229 O O . ARG B 1 209 ? -21.953 -1.333 25.125 1 62.81 209 ARG B O 1
ATOM 7236 N N . ARG B 1 210 ? -20.844 -0.496 26.891 1 64.38 210 ARG B N 1
ATOM 7237 C CA . ARG B 1 210 ? -19.562 -0.3 26.219 1 64.38 210 ARG B CA 1
ATOM 7238 C C . ARG B 1 210 ? -18.922 -1.636 25.859 1 64.38 210 ARG B C 1
ATOM 7240 O O . ARG B 1 210 ? -18.25 -1.753 24.844 1 64.38 210 ARG B O 1
ATOM 7247 N N . HIS B 1 211 ? -19.281 -2.648 26.594 1 75.12 211 HIS B N 1
ATOM 7248 C CA . HIS B 1 211 ? -18.547 -3.898 26.438 1 75.12 211 HIS B CA 1
ATOM 7249 C C . HIS B 1 211 ? -19.188 -4.781 25.375 1 75.12 211 HIS B C 1
ATOM 7251 O O . HIS B 1 211 ? -18.703 -5.887 25.094 1 75.12 211 HIS B O 1
ATOM 7257 N N . ILE B 1 212 ? -20.125 -4.199 24.703 1 80.12 212 ILE B N 1
ATOM 7258 C CA . ILE B 1 212 ? -20.844 -4.965 23.688 1 80.12 212 ILE B CA 1
ATOM 7259 C C . ILE B 1 212 ? -19.922 -5.215 22.5 1 80.12 212 ILE B C 1
ATOM 7261 O O . ILE B 1 212 ? -20.141 -6.16 21.734 1 80.12 212 ILE B O 1
ATOM 7265 N N . TYR B 1 213 ? -18.844 -4.379 22.422 1 82.69 213 TYR B N 1
ATOM 7266 C CA . TYR B 1 213 ? -17.938 -4.555 21.297 1 82.69 213 TYR B CA 1
ATOM 7267 C C . TYR B 1 213 ? -17.188 -5.879 21.406 1 82.69 213 TYR B C 1
ATOM 7269 O O . TYR B 1 213 ? -16.734 -6.422 20.391 1 82.69 213 TYR B O 1
ATOM 7277 N N . LEU B 1 214 ? -17.141 -6.516 22.547 1 85.75 214 LEU B N 1
ATOM 7278 C CA . LEU B 1 214 ? -16.469 -7.793 22.766 1 85.75 214 LEU B CA 1
ATOM 7279 C C . LEU B 1 214 ? -17.219 -8.922 22.062 1 85.75 214 LEU B C 1
ATOM 7281 O O . LEU B 1 214 ? -16.641 -9.969 21.766 1 85.75 214 LEU B O 1
ATOM 7285 N N . VAL B 1 215 ? -18.484 -8.656 21.828 1 87.94 215 VAL B N 1
ATOM 7286 C CA . VAL B 1 215 ? -19.312 -9.664 21.172 1 87.94 215 VAL B CA 1
ATOM 7287 C C . VAL B 1 215 ? -18.781 -9.93 19.766 1 87.94 215 VAL B C 1
ATOM 7289 O O . VAL B 1 215 ? -18.812 -11.07 19.281 1 87.94 215 VAL B O 1
ATOM 7292 N N . TRP B 1 216 ? -18.234 -8.859 19.094 1 90.19 216 TRP B N 1
ATOM 7293 C CA . TRP B 1 216 ? -17.656 -9.055 17.766 1 90.19 216 TRP B CA 1
ATOM 7294 C C . TRP B 1 216 ? -16.578 -10.133 17.812 1 90.19 216 TRP B C 1
ATOM 7296 O O . TRP B 1 216 ? -16.578 -11.055 17 1 90.19 216 TRP B O 1
ATOM 7306 N N . TYR B 1 217 ? -15.75 -10.055 18.781 1 91.81 217 TYR B N 1
ATOM 7307 C CA . TYR B 1 217 ? -14.594 -10.938 18.875 1 91.81 217 TYR B CA 1
ATOM 7308 C C . TYR B 1 217 ? -15.008 -12.344 19.281 1 91.81 217 TYR B C 1
ATOM 7310 O O . TYR B 1 217 ? -14.469 -13.336 18.781 1 91.81 217 TYR B O 1
ATOM 7318 N N . ILE B 1 218 ? -15.984 -12.438 20.109 1 92.75 218 ILE B N 1
ATOM 7319 C CA . ILE B 1 218 ? -16.469 -13.742 20.547 1 92.75 218 ILE B CA 1
ATOM 7320 C C . ILE B 1 218 ? -17.094 -14.477 19.359 1 92.75 218 ILE B C 1
ATOM 7322 O O . ILE B 1 218 ? -16.812 -15.664 19.156 1 92.75 218 ILE B O 1
ATOM 7326 N N . VAL B 1 219 ? -17.891 -13.758 18.625 1 93.44 219 VAL B N 1
ATOM 7327 C CA . VAL B 1 219 ? -18.547 -14.359 17.469 1 93.44 219 VAL B CA 1
ATOM 7328 C C . VAL B 1 219 ? -17.484 -14.789 16.453 1 93.44 219 VAL B C 1
ATOM 7330 O O . VAL B 1 219 ? -17.562 -15.898 15.898 1 93.44 219 VAL B O 1
ATOM 7333 N N . MET B 1 220 ? -16.531 -14 16.266 1 93.06 220 MET B N 1
ATOM 7334 C CA . MET B 1 220 ? -15.5 -14.297 15.266 1 93.06 220 MET B CA 1
ATOM 7335 C C . MET B 1 220 ? -14.656 -15.492 15.695 1 93.06 220 MET B C 1
ATOM 7337 O O . MET B 1 220 ? -14.289 -16.328 14.867 1 93.06 220 MET B O 1
ATOM 7341 N N . ILE B 1 221 ? -14.32 -15.586 16.969 1 91.75 221 ILE B N 1
ATOM 7342 C CA . ILE B 1 221 ? -13.562 -16.719 17.484 1 91.75 221 ILE B CA 1
ATOM 7343 C C . ILE B 1 221 ? -14.406 -17.984 17.375 1 91.75 221 ILE B C 1
ATOM 7345 O O . ILE B 1 221 ? -13.906 -19.031 16.938 1 91.75 221 ILE B O 1
ATOM 7349 N N . PHE B 1 222 ? -15.617 -17.844 17.688 1 92.31 222 PHE B N 1
ATOM 7350 C CA . PHE B 1 222 ? -16.531 -18.984 17.578 1 92.31 222 PHE B CA 1
ATOM 7351 C C . PHE B 1 222 ? -16.641 -19.453 16.125 1 92.31 222 PHE B C 1
ATOM 7353 O O . PHE B 1 222 ? -16.625 -20.656 15.852 1 92.31 222 PHE B O 1
ATOM 7360 N N . GLU B 1 223 ? -16.734 -18.5 15.227 1 92.62 223 GLU B N 1
ATOM 7361 C CA . GLU B 1 223 ? -16.781 -18.812 13.797 1 92.62 223 GLU B CA 1
ATOM 7362 C C . GLU B 1 223 ? -15.531 -19.562 13.352 1 92.62 223 GLU B C 1
ATOM 7364 O O . GLU B 1 223 ? -15.625 -20.594 12.68 1 92.62 223 GLU B O 1
ATOM 7369 N N . ALA B 1 224 ? -14.438 -19.062 13.758 1 89 224 ALA B N 1
ATOM 7370 C CA . ALA B 1 224 ? -13.172 -19.656 13.344 1 89 224 ALA B CA 1
ATOM 7371 C C . ALA B 1 224 ? -13.023 -21.078 13.891 1 89 224 ALA B C 1
ATOM 7373 O O . ALA B 1 224 ? -12.656 -22 13.164 1 89 224 ALA B O 1
ATOM 7374 N N . VAL B 1 225 ? -13.422 -21.281 15.094 1 87.94 225 VAL B N 1
ATOM 7375 C CA . VAL B 1 225 ? -13.281 -22.578 15.758 1 87.94 225 VAL B CA 1
ATOM 7376 C C . VAL B 1 225 ? -14.25 -23.578 15.133 1 87.94 225 VAL B C 1
ATOM 7378 O O . VAL B 1 225 ? -13.867 -24.719 14.844 1 87.94 225 VAL B O 1
ATOM 7381 N N . THR B 1 226 ? -15.414 -23.172 14.898 1 90.69 226 THR B N 1
ATOM 7382 C CA . THR B 1 226 ? -16.422 -24.078 14.375 1 90.69 226 THR B CA 1
ATOM 7383 C C . THR B 1 226 ? -16.125 -24.469 12.93 1 90.69 226 THR B C 1
ATOM 7385 O O . THR B 1 226 ? -16.281 -25.625 12.539 1 90.69 226 THR B O 1
ATOM 7388 N N . VAL B 1 227 ? -15.703 -23.469 12.141 1 89.69 227 VAL B N 1
ATOM 7389 C CA . VAL B 1 227 ? -15.398 -23.75 10.742 1 89.69 227 VAL B CA 1
ATOM 7390 C C . VAL B 1 227 ? -14.211 -24.719 10.656 1 89.69 227 VAL B C 1
ATOM 7392 O O . VAL B 1 227 ? -14.227 -25.656 9.859 1 89.69 227 VAL B O 1
ATOM 7395 N N . ILE B 1 228 ? -13.273 -24.516 11.508 1 86.25 228 ILE B N 1
ATOM 7396 C CA . ILE B 1 228 ? -12.109 -25.391 11.523 1 86.25 228 ILE B CA 1
ATOM 7397 C C . ILE B 1 228 ? -12.5 -26.766 12.039 1 86.25 228 ILE B C 1
ATOM 7399 O O . ILE B 1 228 ? -12.039 -27.797 11.523 1 86.25 228 ILE B O 1
ATOM 7403 N N . ALA B 1 229 ? -13.375 -26.812 13.023 1 87.44 229 ALA B N 1
ATOM 7404 C CA . ALA B 1 229 ? -13.844 -28.078 13.562 1 87.44 229 ALA B CA 1
ATOM 7405 C C . ALA B 1 229 ? -14.57 -28.891 12.492 1 87.44 229 ALA B C 1
ATOM 7407 O O . ALA B 1 229 ? -14.352 -30.094 12.367 1 87.44 229 ALA B O 1
ATOM 7408 N N . ILE B 1 230 ? -15.359 -28.219 11.719 1 88.31 230 ILE B N 1
ATOM 7409 C CA . ILE B 1 230 ? -16.094 -28.891 10.656 1 88.31 230 ILE B CA 1
ATOM 7410 C C . ILE B 1 230 ? -15.102 -29.438 9.617 1 88.31 230 ILE B C 1
ATOM 7412 O O . ILE B 1 230 ? -15.258 -30.562 9.141 1 88.31 230 ILE B O 1
ATOM 7416 N N . SER B 1 231 ? -14.117 -28.656 9.305 1 83.62 231 SER B N 1
ATOM 7417 C CA . SER B 1 231 ? -13.117 -29.062 8.32 1 83.62 231 SER B CA 1
ATOM 7418 C C . SER B 1 231 ? -12.289 -30.25 8.828 1 83.62 231 SER B C 1
ATOM 7420 O O . SER B 1 231 ? -11.758 -31.031 8.039 1 83.62 231 SER B O 1
ATOM 7422 N N . CYS B 1 232 ? -12.172 -30.375 10.172 1 81.88 232 CYS B N 1
ATOM 7423 C CA . CYS B 1 232 ? -11.414 -31.469 10.766 1 81.88 232 CYS B CA 1
ATOM 7424 C C . CYS B 1 232 ? -12.242 -32.75 10.812 1 81.88 232 CYS B C 1
ATOM 7426 O O . CYS B 1 232 ? -11.703 -33.844 10.727 1 81.88 232 CYS B O 1
ATOM 7428 N N . PHE B 1 233 ? -13.516 -32.562 10.914 1 83.25 233 PHE B N 1
ATOM 7429 C CA . PHE B 1 233 ? -14.375 -33.719 11.086 1 83.25 233 PHE B CA 1
ATOM 7430 C C . PHE B 1 233 ? -14.758 -34.312 9.734 1 83.25 233 PHE B C 1
ATOM 7432 O O . PHE B 1 233 ? -14.922 -35.531 9.609 1 83.25 233 PHE B O 1
ATOM 7439 N N . TRP B 1 234 ? -14.953 -33.438 8.781 1 81.06 234 TRP B N 1
ATOM 7440 C CA . TRP B 1 234 ? -15.336 -33.906 7.457 1 81.06 234 TRP B CA 1
ATOM 7441 C C . TRP B 1 234 ? -14.188 -33.75 6.473 1 81.06 234 TRP B C 1
ATOM 7443 O O . TRP B 1 234 ? -13.844 -32.625 6.066 1 81.06 234 TRP B O 1
ATOM 7453 N N . ARG B 1 235 ? -13.656 -34.844 6.016 1 72.5 235 ARG B N 1
ATOM 7454 C CA . ARG B 1 235 ? -12.477 -34.906 5.164 1 72.5 235 ARG B CA 1
ATOM 7455 C C . ARG B 1 235 ? -12.719 -34.219 3.824 1 72.5 235 ARG B C 1
ATOM 7457 O O . ARG B 1 235 ? -11.797 -33.688 3.223 1 72.5 235 ARG B O 1
ATOM 7464 N N . MET B 1 236 ? -13.984 -34.281 3.451 1 73.31 236 MET B N 1
ATOM 7465 C CA . MET B 1 236 ? -14.297 -33.719 2.131 1 73.31 236 MET B CA 1
ATOM 7466 C C . MET B 1 236 ? -14.117 -32.219 2.115 1 73.31 236 MET B C 1
ATOM 7468 O O . MET B 1 236 ? -13.938 -31.609 1.055 1 73.31 236 MET B O 1
ATOM 7472 N N . LEU B 1 237 ? -14.234 -31.766 3.184 1 75.5 237 LEU B N 1
ATOM 7473 C CA . LEU B 1 237 ? -14.062 -30.328 3.281 1 75.5 237 LEU B CA 1
ATOM 7474 C C . LEU B 1 237 ? -12.68 -29.969 3.811 1 75.5 237 LEU B C 1
ATOM 7476 O O . LEU B 1 237 ? -12.445 -28.844 4.246 1 75.5 237 LEU B O 1
ATOM 7480 N N . SER B 1 238 ? -11.781 -31.016 3.693 1 73.69 238 SER B N 1
ATOM 7481 C CA . SER B 1 238 ? -10.422 -30.781 4.16 1 73.69 238 SER B CA 1
ATOM 7482 C C . SER B 1 238 ? -9.648 -29.906 3.184 1 73.69 238 SER B C 1
ATOM 7484 O O . SER B 1 238 ? -10.109 -29.641 2.074 1 73.69 238 SER B O 1
ATOM 7486 N N . PHE B 1 239 ? -8.508 -29.391 3.572 1 73.25 239 PHE B N 1
ATOM 7487 C CA . PHE B 1 239 ? -7.719 -28.453 2.779 1 73.25 239 PHE B CA 1
ATOM 7488 C C . PHE B 1 239 ? -6.5 -29.141 2.18 1 73.25 239 PHE B C 1
ATOM 7490 O O . PHE B 1 239 ? -5.574 -28.484 1.709 1 73.25 239 PHE B O 1
ATOM 7497 N N . LYS B 1 240 ? -6.355 -30.422 2.193 1 66.5 240 LYS B N 1
ATOM 7498 C CA . LYS B 1 240 ? -5.188 -31.188 1.762 1 66.5 240 LYS B CA 1
ATOM 7499 C C . LYS B 1 240 ? -4.836 -30.875 0.309 1 66.5 240 LYS B C 1
ATOM 7501 O O . LYS B 1 240 ? -3.662 -30.703 -0.028 1 66.5 240 LYS B O 1
ATOM 7506 N N . LYS B 1 241 ? -5.699 -30.688 -0.599 1 71.5 241 LYS B N 1
ATOM 7507 C CA . LYS B 1 241 ? -5.383 -30.469 -2.008 1 71.5 241 LYS B CA 1
ATOM 7508 C C . LYS B 1 241 ? -5.828 -29.078 -2.465 1 71.5 241 LYS B C 1
ATOM 7510 O O . LYS B 1 241 ? -6.207 -28.891 -3.621 1 71.5 241 LYS B O 1
ATOM 7515 N N . THR B 1 242 ? -5.641 -28.219 -1.453 1 77.5 242 THR B N 1
ATOM 7516 C CA . THR B 1 242 ? -6.012 -26.844 -1.808 1 77.5 242 THR B CA 1
ATOM 7517 C C . THR B 1 242 ? -4.793 -25.938 -1.775 1 77.5 242 THR B C 1
ATOM 7519 O O . THR B 1 242 ? -3.713 -26.344 -1.344 1 77.5 242 THR B O 1
ATOM 7522 N N . HIS B 1 243 ? -4.914 -24.844 -2.307 1 82.88 243 HIS B N 1
ATOM 7523 C CA . HIS B 1 243 ? -3.816 -23.891 -2.328 1 82.88 243 HIS B CA 1
ATOM 7524 C C . HIS B 1 243 ? -3.881 -22.953 -1.126 1 82.88 243 HIS B C 1
ATOM 7526 O O . HIS B 1 243 ? -3.527 -21.766 -1.23 1 82.88 243 HIS B O 1
ATOM 7532 N N . LEU B 1 244 ? -4.391 -23.453 0.033 1 84.88 244 LEU B N 1
ATOM 7533 C CA . LEU B 1 244 ? -4.504 -22.656 1.249 1 84.88 244 LEU B CA 1
ATOM 7534 C C . LEU B 1 244 ? -3.131 -22.172 1.711 1 84.88 244 LEU B C 1
ATOM 7536 O O . LEU B 1 244 ? -2.975 -21.016 2.107 1 84.88 244 LEU B O 1
ATOM 7540 N N . MET B 1 245 ? -2.137 -23.016 1.646 1 86.62 245 MET B N 1
ATOM 7541 C CA . MET B 1 245 ? -0.788 -22.672 2.082 1 86.62 245 MET B CA 1
ATOM 7542 C C . MET B 1 245 ? -0.216 -21.531 1.229 1 86.62 245 MET B C 1
ATOM 7544 O O . MET B 1 245 ? 0.464 -20.641 1.742 1 86.62 245 MET B O 1
ATOM 7548 N N . GLU B 1 246 ? -0.52 -21.578 -0.006 1 87.12 246 GLU B N 1
ATOM 7549 C CA . GLU B 1 246 ? -0.078 -20.516 -0.912 1 87.12 246 GLU B CA 1
ATOM 7550 C C . GLU B 1 246 ? -0.733 -19.188 -0.567 1 87.12 246 GLU B C 1
ATOM 7552 O O . GLU B 1 246 ? -0.082 -18.141 -0.603 1 87.12 246 GLU B O 1
ATOM 7557 N N . ARG B 1 247 ? -2.002 -19.219 -0.206 1 91.44 247 ARG B N 1
ATOM 7558 C CA . ARG B 1 247 ? -2.719 -17.984 0.138 1 91.44 247 ARG B CA 1
ATOM 7559 C C . ARG B 1 247 ? -2.164 -17.375 1.418 1 91.44 247 ARG B C 1
ATOM 7561 O O . ARG B 1 247 ? -2.047 -16.156 1.523 1 91.44 247 ARG B O 1
ATOM 7568 N N . MET B 1 248 ? -1.808 -18.266 2.35 1 91.94 248 MET B N 1
ATOM 7569 C CA . MET B 1 248 ? -1.222 -17.781 3.596 1 91.94 248 MET B CA 1
ATOM 7570 C C . MET B 1 248 ? 0.134 -17.125 3.34 1 91.94 248 MET B C 1
ATOM 7572 O O . MET B 1 248 ? 0.441 -16.078 3.91 1 91.94 248 MET B O 1
ATOM 7576 N N . SER B 1 249 ? 0.903 -17.734 2.49 1 92 249 SER B N 1
ATOM 7577 C CA . SER B 1 249 ? 2.221 -17.203 2.166 1 92 249 SER B CA 1
ATOM 7578 C C . SER B 1 249 ? 2.107 -15.883 1.398 1 92 249 SER B C 1
ATOM 7580 O O . SER B 1 249 ? 2.879 -14.953 1.634 1 92 249 SER B O 1
ATOM 7582 N N . LEU B 1 250 ? 1.13 -15.805 0.49 1 91.31 250 LEU B N 1
ATOM 7583 C CA . LEU B 1 250 ? 0.92 -14.586 -0.278 1 91.31 250 LEU B CA 1
ATOM 7584 C C . LEU B 1 250 ? 0.487 -13.438 0.632 1 91.31 250 LEU B C 1
ATOM 7586 O O . LEU B 1 250 ? 0.957 -12.305 0.481 1 91.31 250 LEU B O 1
ATOM 7590 N N . LEU B 1 251 ? -0.365 -13.727 1.576 1 94.12 251 LEU B N 1
ATOM 7591 C CA . LEU B 1 251 ? -0.781 -12.695 2.516 1 94.12 251 LEU B CA 1
ATOM 7592 C C . LEU B 1 251 ? 0.391 -12.242 3.379 1 94.12 251 LEU B C 1
ATOM 7594 O O . LEU B 1 251 ? 0.502 -11.055 3.709 1 94.12 251 LEU B O 1
ATOM 7598 N N . THR B 1 252 ? 1.257 -13.164 3.732 1 95.44 252 THR B N 1
ATOM 7599 C CA . THR B 1 252 ? 2.422 -12.82 4.543 1 95.44 252 THR B CA 1
ATOM 7600 C C . THR B 1 252 ? 3.35 -11.875 3.783 1 95.44 252 THR B C 1
ATOM 7602 O O . THR B 1 252 ? 3.857 -10.906 4.352 1 95.44 252 THR B O 1
ATOM 7605 N N . ILE B 1 253 ? 3.531 -12.094 2.508 1 93.62 253 ILE B N 1
ATOM 7606 C CA . ILE B 1 253 ? 4.352 -11.211 1.678 1 93.62 253 ILE B CA 1
ATOM 7607 C C . ILE B 1 253 ? 3.725 -9.82 1.625 1 93.62 253 ILE B C 1
ATOM 7609 O O . ILE B 1 253 ? 4.43 -8.812 1.713 1 93.62 253 ILE B O 1
ATOM 7613 N N . ILE B 1 254 ? 2.451 -9.797 1.522 1 91.19 254 ILE B N 1
ATOM 7614 C CA . ILE B 1 254 ? 1.723 -8.539 1.42 1 91.19 254 ILE B CA 1
ATOM 7615 C C . ILE B 1 254 ? 1.825 -7.777 2.738 1 91.19 254 ILE B C 1
ATOM 7617 O O . ILE B 1 254 ? 1.987 -6.555 2.744 1 91.19 254 ILE B O 1
ATOM 7621 N N . VAL B 1 255 ? 1.771 -8.492 3.834 1 94.12 255 VAL B N 1
ATOM 7622 C CA . VAL B 1 255 ? 1.896 -7.875 5.152 1 94.12 255 VAL B CA 1
ATOM 7623 C C . VAL B 1 255 ? 3.305 -7.309 5.324 1 94.12 255 VAL B C 1
ATOM 7625 O O . VAL B 1 255 ? 3.477 -6.203 5.852 1 94.12 255 VAL B O 1
ATOM 7628 N N . ILE B 1 256 ? 4.348 -7.992 4.863 1 94.69 256 ILE B N 1
ATOM 7629 C CA . ILE B 1 256 ? 5.715 -7.48 4.871 1 94.69 256 ILE B CA 1
ATOM 7630 C C . ILE B 1 256 ? 5.809 -6.258 3.963 1 94.69 256 ILE B C 1
ATOM 7632 O O . ILE B 1 256 ? 6.535 -5.309 4.266 1 94.69 256 ILE B O 1
ATOM 7636 N N . GLY B 1 257 ? 4.98 -6.273 2.928 1 91.06 257 GLY B N 1
ATOM 7637 C CA . GLY B 1 257 ? 4.918 -5.152 2.002 1 91.06 257 GLY B CA 1
ATOM 7638 C C . GLY B 1 257 ? 4.473 -3.859 2.66 1 91.06 257 GLY B C 1
ATOM 7639 O O . GLY B 1 257 ? 4.867 -2.773 2.232 1 91.06 257 GLY B O 1
ATOM 7640 N N . GLU B 1 258 ? 3.674 -3.998 3.707 1 90.5 258 GLU B N 1
ATOM 7641 C CA . GLU B 1 258 ? 3.33 -2.818 4.492 1 90.5 258 GLU B CA 1
ATOM 7642 C C . GLU B 1 258 ? 4.578 -2.166 5.086 1 90.5 258 GLU B C 1
ATOM 7644 O O . GLU B 1 258 ? 4.641 -0.942 5.219 1 90.5 258 GLU B O 1
ATOM 7649 N N . GLY B 1 259 ? 5.543 -2.994 5.422 1 93.81 259 GLY B N 1
ATOM 7650 C CA . GLY B 1 259 ? 6.828 -2.486 5.875 1 93.81 259 GLY B CA 1
ATOM 7651 C C . GLY B 1 259 ? 7.586 -1.732 4.801 1 93.81 259 GLY B C 1
ATOM 7652 O O . GLY B 1 259 ? 8.258 -0.739 5.086 1 93.81 259 GLY B O 1
ATOM 7653 N N . ALA B 1 260 ? 7.383 -2.184 3.547 1 94.62 260 ALA B N 1
ATOM 7654 C CA . ALA B 1 260 ? 8.016 -1.492 2.426 1 94.62 260 ALA B CA 1
ATOM 7655 C C . ALA B 1 260 ? 7.398 -0.11 2.219 1 94.62 260 ALA B C 1
ATOM 7657 O O . ALA B 1 260 ? 8.117 0.866 1.99 1 94.62 260 ALA B O 1
ATOM 7658 N N . ILE B 1 261 ? 6.094 -0.021 2.361 1 92.25 261 ILE B N 1
ATOM 7659 C CA . ILE B 1 261 ? 5.426 1.272 2.275 1 92.25 261 ILE B CA 1
ATOM 7660 C C . ILE B 1 261 ? 5.898 2.174 3.412 1 92.25 261 ILE B C 1
ATOM 7662 O O . ILE B 1 261 ? 6.211 3.348 3.193 1 92.25 261 ILE B O 1
ATOM 7666 N N . GLY B 1 262 ? 6.043 1.587 4.574 1 93.31 262 GLY B N 1
ATOM 7667 C CA . GLY B 1 262 ? 6.5 2.334 5.734 1 93.31 262 GLY B CA 1
ATOM 7668 C C . GLY B 1 262 ? 7.902 2.891 5.574 1 93.31 262 GLY B C 1
ATOM 7669 O O . GLY B 1 262 ? 8.148 4.059 5.875 1 93.31 262 GLY B O 1
ATOM 7670 N N . VAL B 1 263 ? 8.812 2.131 5.031 1 96.38 263 VAL B N 1
ATOM 7671 C CA . VAL B 1 263 ? 10.203 2.549 4.941 1 96.38 263 VAL B CA 1
ATOM 7672 C C . VAL B 1 263 ? 10.352 3.635 3.879 1 96.38 263 VAL B C 1
ATOM 7674 O O . VAL B 1 263 ? 11.164 4.555 4.027 1 96.38 263 VAL B O 1
ATOM 7677 N N . THR B 1 264 ? 9.547 3.557 2.785 1 95 264 THR B N 1
ATOM 7678 C CA . THR B 1 264 ? 9.609 4.582 1.749 1 95 264 THR B CA 1
ATOM 7679 C C . THR B 1 264 ? 9.078 5.914 2.271 1 95 264 THR B C 1
ATOM 7681 O O . THR B 1 264 ? 9.594 6.977 1.922 1 95 264 THR B O 1
ATOM 7684 N N . LYS B 1 265 ? 8.156 5.863 3.146 1 91.5 265 LYS B N 1
ATOM 7685 C CA . LYS B 1 265 ? 7.66 7.086 3.775 1 91.5 265 LYS B CA 1
ATOM 7686 C C . LYS B 1 265 ? 8.664 7.625 4.793 1 91.5 265 LYS B C 1
ATOM 7688 O O . LYS B 1 265 ? 8.906 8.828 4.855 1 91.5 265 LYS B O 1
ATOM 7693 N N . THR B 1 266 ? 9.242 6.734 5.527 1 93.81 266 THR B N 1
ATOM 7694 C CA . THR B 1 266 ? 10.164 7.113 6.598 1 93.81 266 THR B CA 1
ATOM 7695 C C . THR B 1 266 ? 11.422 7.758 6.027 1 93.81 266 THR B C 1
ATOM 7697 O O . THR B 1 266 ? 11.914 8.75 6.562 1 93.81 266 THR B O 1
ATOM 7700 N N . VAL B 1 267 ? 11.914 7.203 4.934 1 94.94 267 VAL B N 1
ATOM 7701 C CA . VAL B 1 267 ? 13.133 7.762 4.344 1 94.94 267 VAL B CA 1
ATOM 7702 C C . VAL B 1 267 ? 12.867 9.188 3.879 1 94.94 267 VAL B C 1
ATOM 7704 O O . VAL B 1 267 ? 13.727 10.062 4.027 1 94.94 267 VAL B O 1
ATOM 7707 N N . SER B 1 268 ? 11.711 9.453 3.363 1 90.19 268 SER B N 1
ATOM 7708 C CA . SER B 1 268 ? 11.336 10.781 2.9 1 90.19 268 SER B CA 1
ATOM 7709 C C . SER B 1 268 ? 11.195 11.75 4.07 1 90.19 268 SER B C 1
ATOM 7711 O O . SER B 1 268 ? 11.539 12.93 3.949 1 90.19 268 SER B O 1
ATOM 7713 N N . ARG B 1 269 ? 10.742 11.25 5.129 1 88.69 269 ARG B N 1
ATOM 7714 C CA . ARG B 1 269 ? 10.547 12.086 6.309 1 88.69 269 ARG B CA 1
ATOM 7715 C C . ARG B 1 269 ? 11.891 12.453 6.941 1 88.69 269 ARG B C 1
ATOM 7717 O O . ARG B 1 269 ? 12.078 13.586 7.387 1 88.69 269 ARG B O 1
ATOM 7724 N N . ILE B 1 270 ? 12.758 11.531 6.957 1 90.5 270 ILE B N 1
ATOM 7725 C CA . ILE B 1 270 ? 14.023 11.703 7.66 1 90.5 270 ILE B CA 1
ATOM 7726 C C . ILE B 1 270 ? 14.992 12.5 6.785 1 90.5 270 ILE B C 1
ATOM 7728 O O . ILE B 1 270 ? 15.703 13.375 7.277 1 90.5 270 ILE B O 1
ATOM 7732 N N . MET B 1 271 ? 14.969 12.297 5.473 1 90.5 271 MET B N 1
ATOM 7733 C CA . MET B 1 271 ? 16.047 12.836 4.648 1 90.5 271 MET B CA 1
ATOM 7734 C C . MET B 1 271 ? 15.492 13.633 3.471 1 90.5 271 MET B C 1
ATOM 7736 O O . MET B 1 271 ? 16.234 14.008 2.566 1 90.5 271 MET B O 1
ATOM 7740 N N . GLY B 1 272 ? 14.297 13.859 3.42 1 81.38 272 GLY B N 1
ATOM 7741 C CA . GLY B 1 272 ? 13.68 14.578 2.318 1 81.38 272 GLY B CA 1
ATOM 7742 C C . GLY B 1 272 ? 14.07 16.047 2.273 1 81.38 272 GLY B C 1
ATOM 7743 O O . GLY B 1 272 ? 14.195 16.625 1.193 1 81.38 272 GLY B O 1
ATOM 7744 N N . LYS B 1 273 ? 14.305 16.625 3.414 1 75.69 273 LYS B N 1
ATOM 7745 C CA . LYS B 1 273 ? 14.531 18.078 3.482 1 75.69 273 LYS B CA 1
ATOM 7746 C C . LYS B 1 273 ? 16 18.406 3.256 1 75.69 273 LYS B C 1
ATOM 7748 O O . LYS B 1 273 ? 16.328 19.297 2.465 1 75.69 273 LYS B O 1
ATOM 7753 N N . HIS B 1 274 ? 16.875 17.734 3.924 1 74.56 274 HIS B N 1
ATOM 7754 C CA . HIS B 1 274 ? 18.281 18.156 3.936 1 74.56 274 HIS B CA 1
ATOM 7755 C C . HIS B 1 274 ? 19.141 17.188 3.117 1 74.56 274 HIS B C 1
ATOM 7757 O O . HIS B 1 274 ? 20.359 17.375 3.021 1 74.56 274 HIS B O 1
ATOM 7763 N N . GLY B 1 275 ? 18.516 16.25 2.535 1 79.62 275 GLY B N 1
ATOM 7764 C CA . GLY B 1 275 ? 19.328 15.328 1.764 1 79.62 275 GLY B CA 1
ATOM 7765 C C . GLY B 1 275 ? 19.812 14.148 2.58 1 79.62 275 GLY B C 1
ATOM 7766 O O . GLY B 1 275 ? 19.172 13.75 3.555 1 79.62 275 GLY B O 1
ATOM 7767 N N . LEU B 1 276 ? 21 13.641 2.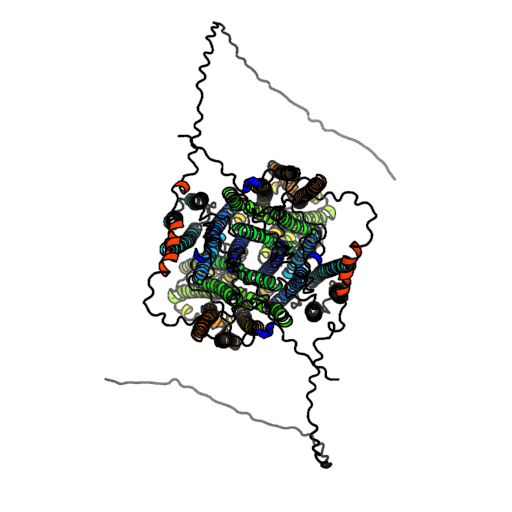184 1 87.06 276 LEU B N 1
ATOM 7768 C CA . LEU B 1 276 ? 21.469 12.391 2.758 1 87.06 276 LEU B CA 1
ATOM 7769 C C . LEU B 1 276 ? 22.188 12.633 4.082 1 87.06 276 LEU B C 1
ATOM 7771 O O . LEU B 1 276 ? 22.984 13.57 4.195 1 87.06 276 LEU B O 1
ATOM 7775 N N . ASP B 1 277 ? 21.719 11.906 5.09 1 89.81 277 ASP B N 1
ATOM 7776 C CA . ASP B 1 277 ? 22.312 11.844 6.422 1 89.81 277 ASP B CA 1
ATOM 7777 C C . ASP B 1 277 ? 22.859 10.453 6.715 1 89.81 277 ASP B C 1
ATOM 7779 O O . ASP B 1 277 ? 22.203 9.445 6.445 1 89.81 277 ASP B O 1
ATOM 7783 N N . VAL B 1 278 ? 24.078 10.32 7.199 1 91.44 278 VAL B N 1
ATOM 7784 C CA . VAL B 1 278 ? 24.75 9.039 7.383 1 91.44 278 VAL B CA 1
ATOM 7785 C C . VAL B 1 278 ? 23.969 8.172 8.359 1 91.44 278 VAL B C 1
ATOM 7787 O O . VAL B 1 278 ? 23.688 7.004 8.07 1 91.44 278 VAL B O 1
ATOM 7790 N N . GLU B 1 279 ? 23.641 8.711 9.523 1 93.19 279 GLU B N 1
ATOM 7791 C CA . GLU B 1 279 ? 22.906 7.922 10.508 1 93.19 279 GLU B CA 1
ATOM 7792 C C . GLU B 1 279 ? 21.531 7.516 9.977 1 93.19 279 GLU B C 1
ATOM 7794 O O . GLU B 1 279 ? 21.078 6.383 10.188 1 93.19 279 GLU B O 1
ATOM 7799 N N . GLY B 1 280 ? 20.859 8.516 9.32 1 93.75 280 GLY B N 1
ATOM 7800 C CA . GLY B 1 280 ? 19.578 8.203 8.711 1 93.75 280 GLY B CA 1
ATOM 7801 C C . GLY B 1 280 ? 19.672 7.086 7.684 1 93.75 280 GLY B C 1
ATOM 7802 O O . GLY B 1 280 ? 18.812 6.203 7.648 1 93.75 280 GLY B O 1
ATOM 7803 N N . CYS B 1 281 ? 20.703 7.062 6.906 1 94.69 281 CYS B N 1
ATOM 7804 C CA . CYS B 1 281 ? 20.906 6.027 5.895 1 94.69 281 CYS B CA 1
ATOM 7805 C C . CYS B 1 281 ? 21.094 4.66 6.543 1 94.69 281 CYS B C 1
ATOM 7807 O O . CYS B 1 281 ? 20.531 3.666 6.074 1 94.69 281 CYS B O 1
ATOM 7809 N N . PHE B 1 282 ? 21.859 4.621 7.59 1 95.12 282 PHE B N 1
ATOM 7810 C CA . PHE B 1 282 ? 22.109 3.355 8.273 1 95.12 282 PHE B CA 1
ATOM 7811 C C . PHE B 1 282 ? 20.828 2.811 8.891 1 95.12 282 PHE B C 1
ATOM 7813 O O . PHE B 1 282 ? 20.562 1.606 8.836 1 95.12 282 PHE B O 1
ATOM 7820 N N . LEU B 1 283 ? 20.031 3.701 9.516 1 96.19 283 LEU B N 1
ATOM 7821 C CA . LEU B 1 283 ? 18.766 3.275 10.117 1 96.19 283 LEU B CA 1
ATOM 7822 C C . LEU B 1 283 ? 17.828 2.715 9.055 1 96.19 283 LEU B C 1
ATOM 7824 O O . LEU B 1 283 ? 17.203 1.668 9.266 1 96.19 283 LEU B O 1
ATOM 7828 N N . ILE B 1 284 ? 17.781 3.371 7.918 1 97.19 284 ILE B N 1
ATOM 7829 C CA . ILE B 1 284 ? 16.922 2.936 6.828 1 97.19 284 ILE B CA 1
ATOM 7830 C C . ILE B 1 284 ? 17.391 1.583 6.301 1 97.19 284 ILE B C 1
ATOM 7832 O O . ILE B 1 284 ? 16.578 0.695 6.027 1 97.19 284 ILE B O 1
ATOM 7836 N N . MET B 1 285 ? 18.688 1.426 6.188 1 96.81 285 MET B N 1
ATOM 7837 C CA . MET B 1 285 ? 19.234 0.15 5.738 1 96.81 285 MET B CA 1
ATOM 7838 C C . MET B 1 285 ? 18.891 -0.969 6.711 1 96.81 285 MET B C 1
ATOM 7840 O O . MET B 1 285 ? 18.578 -2.088 6.297 1 96.81 285 MET B O 1
ATOM 7844 N N . CYS B 1 286 ? 18.906 -0.656 7.973 1 97.56 286 CYS B N 1
ATOM 7845 C CA . CYS B 1 286 ? 18.531 -1.647 8.977 1 97.56 286 CYS B CA 1
ATOM 7846 C C . CYS B 1 286 ? 17.078 -2.094 8.797 1 97.56 286 CYS B C 1
ATOM 7848 O O . CYS B 1 286 ? 16.781 -3.285 8.883 1 97.56 286 CYS B O 1
ATOM 7850 N N . ILE B 1 287 ? 16.234 -1.131 8.555 1 98.12 287 ILE B N 1
ATOM 7851 C CA . ILE B 1 287 ? 14.82 -1.455 8.375 1 98.12 287 ILE B CA 1
ATOM 7852 C C . ILE B 1 287 ? 14.656 -2.361 7.156 1 98.12 287 ILE B C 1
ATOM 7854 O O . ILE B 1 287 ? 13.945 -3.369 7.215 1 98.12 287 ILE B O 1
ATOM 7858 N N . ILE B 1 288 ? 15.352 -2.064 6.051 1 98 288 ILE B N 1
ATOM 7859 C CA . ILE B 1 288 ? 15.266 -2.854 4.828 1 98 288 ILE B CA 1
ATOM 7860 C C . ILE B 1 288 ? 15.758 -4.273 5.094 1 98 288 ILE B C 1
ATOM 7862 O O . ILE B 1 288 ? 15.117 -5.246 4.691 1 98 288 ILE B O 1
ATOM 7866 N N . VAL B 1 289 ? 16.844 -4.41 5.781 1 98 289 VAL B N 1
ATOM 7867 C CA . VAL B 1 289 ? 17.422 -5.719 6.059 1 98 289 VAL B CA 1
ATOM 7868 C C . VAL B 1 289 ? 16.5 -6.516 6.973 1 98 289 VAL B C 1
ATOM 7870 O O . VAL B 1 289 ? 16.375 -7.734 6.836 1 98 289 VAL B O 1
ATOM 7873 N N . VAL B 1 290 ? 15.82 -5.84 7.934 1 98.19 290 VAL B N 1
ATOM 7874 C CA . VAL B 1 290 ? 14.852 -6.512 8.789 1 98.19 290 VAL B CA 1
ATOM 7875 C C . VAL B 1 290 ? 13.75 -7.129 7.934 1 98.19 290 VAL B C 1
ATOM 7877 O O . VAL B 1 290 ? 13.367 -8.281 8.141 1 98.19 290 VAL B O 1
ATOM 7880 N N . LEU B 1 291 ? 13.266 -6.391 6.934 1 97.94 291 LEU B N 1
ATOM 7881 C CA . LEU B 1 291 ? 12.219 -6.895 6.055 1 97.94 291 LEU B CA 1
ATOM 7882 C C . LEU B 1 291 ? 12.688 -8.125 5.293 1 97.94 291 LEU B C 1
ATOM 7884 O O . LEU B 1 291 ? 11.969 -9.125 5.207 1 97.94 291 LEU B O 1
ATOM 7888 N N . VAL B 1 292 ? 13.922 -8.102 4.82 1 97.31 292 VAL B N 1
ATOM 7889 C CA . VAL B 1 292 ? 14.477 -9.188 4.02 1 97.31 292 VAL B CA 1
ATOM 7890 C C . VAL B 1 292 ? 14.688 -10.414 4.898 1 97.31 292 VAL B C 1
ATOM 7892 O O . VAL B 1 292 ? 14.398 -11.539 4.48 1 97.31 292 VAL B O 1
ATOM 7895 N N . LEU B 1 293 ? 15.141 -10.164 6.105 1 97.62 293 LEU B N 1
ATOM 7896 C CA . LEU B 1 293 ? 15.422 -11.281 6.996 1 97.62 293 LEU B CA 1
ATOM 7897 C C . LEU B 1 293 ? 14.133 -11.945 7.469 1 97.62 293 LEU B C 1
ATOM 7899 O O . LEU B 1 293 ? 14.078 -13.172 7.613 1 97.62 293 LEU B O 1
ATOM 7903 N N . VAL B 1 294 ? 13.086 -11.148 7.727 1 97.5 294 VAL B N 1
ATOM 7904 C CA . VAL B 1 294 ? 11.797 -11.711 8.102 1 97.5 294 VAL B CA 1
ATOM 7905 C C . VAL B 1 294 ? 11.234 -12.547 6.949 1 97.5 294 VAL B C 1
ATOM 7907 O O . VAL B 1 294 ? 10.734 -13.648 7.16 1 97.5 294 VAL B O 1
ATOM 7910 N N . TRP B 1 295 ? 11.359 -12.047 5.742 1 96.31 295 TRP B N 1
ATOM 7911 C CA . TRP B 1 295 ? 10.938 -12.773 4.551 1 96.31 295 TRP B CA 1
ATOM 7912 C C . TRP B 1 295 ? 11.695 -14.094 4.43 1 96.31 295 TRP B C 1
ATOM 7914 O O . TRP B 1 295 ? 11.094 -15.148 4.203 1 96.31 295 TRP B O 1
ATOM 7924 N N . ALA B 1 296 ? 13.039 -14.047 4.605 1 95.56 296 ALA B N 1
ATOM 7925 C CA . ALA B 1 296 ? 13.875 -15.227 4.441 1 95.56 296 ALA B CA 1
ATOM 7926 C C . ALA B 1 296 ? 13.555 -16.281 5.496 1 95.56 296 ALA B C 1
ATOM 7928 O O . ALA B 1 296 ? 13.453 -17.469 5.184 1 95.56 296 ALA B O 1
ATOM 7929 N N . LEU B 1 297 ? 13.336 -15.836 6.715 1 95.69 297 LEU B N 1
ATOM 7930 C CA . LEU B 1 297 ? 13.07 -16.766 7.805 1 95.69 297 LEU B CA 1
ATOM 7931 C C . LEU B 1 297 ? 11.742 -17.484 7.59 1 95.69 297 LEU B C 1
ATOM 7933 O O . LEU B 1 297 ? 11.609 -18.672 7.922 1 95.69 297 LEU B O 1
ATOM 7937 N N . TYR B 1 298 ? 10.812 -16.828 7.066 1 94.81 298 TYR B N 1
ATOM 7938 C CA . TYR B 1 298 ? 9.5 -17.438 6.832 1 94.81 298 TYR B CA 1
ATOM 7939 C C . TYR B 1 298 ? 9.547 -18.375 5.641 1 94.81 298 TYR B C 1
ATOM 7941 O O . TYR B 1 298 ? 9.062 -19.516 5.723 1 94.81 298 TYR B O 1
ATOM 7949 N N . PHE B 1 299 ? 10.188 -18.031 4.527 1 92.75 299 PHE B N 1
ATOM 7950 C CA . PHE B 1 299 ? 10.055 -18.781 3.275 1 92.75 299 PHE B CA 1
ATOM 7951 C C . PHE B 1 299 ? 11.109 -19.875 3.188 1 92.75 299 PHE B C 1
ATOM 7953 O O . PHE B 1 299 ? 10.961 -20.828 2.414 1 92.75 299 PHE B O 1
ATOM 7960 N N . ASP B 1 300 ? 12.164 -19.766 3.93 1 90.44 300 ASP B N 1
ATOM 7961 C CA . ASP B 1 300 ? 13.18 -20.812 3.908 1 90.44 300 ASP B CA 1
ATOM 7962 C C . ASP B 1 300 ? 12.656 -22.094 4.559 1 90.44 300 ASP B C 1
ATOM 7964 O O . ASP B 1 300 ? 13.117 -23.188 4.234 1 90.44 300 ASP B O 1
ATOM 7968 N N . ASN B 1 301 ? 11.742 -21.953 5.453 1 87.44 301 ASN B N 1
ATOM 7969 C CA . ASN B 1 301 ? 11.195 -23.125 6.141 1 87.44 301 ASN B CA 1
ATOM 7970 C C . ASN B 1 301 ? 9.727 -23.344 5.781 1 87.44 301 ASN B C 1
ATOM 7972 O O . ASN B 1 301 ? 8.93 -23.766 6.625 1 87.44 301 ASN B O 1
ATOM 7976 N N . PHE B 1 302 ? 9.406 -23.031 4.559 1 85.06 302 PHE B N 1
ATOM 7977 C CA . PHE B 1 302 ? 8.039 -23.219 4.074 1 85.06 302 PHE B CA 1
ATOM 7978 C C . PHE B 1 302 ? 7.746 -24.688 3.826 1 85.06 302 PHE B C 1
ATOM 7980 O O . PHE B 1 302 ? 8.594 -25.422 3.305 1 85.06 302 PHE B O 1
ATOM 7987 N N . PRO B 1 303 ? 6.68 -25.109 4.301 1 80.19 303 PRO B N 1
ATOM 7988 C CA . PRO B 1 303 ? 6.359 -26.531 4.145 1 80.19 303 PRO B CA 1
ATOM 7989 C C . PRO B 1 303 ? 6.156 -26.938 2.688 1 80.19 303 PRO B C 1
ATOM 7991 O O . PRO B 1 303 ? 5.613 -26.156 1.898 1 80.19 303 PRO B O 1
ATOM 7994 N N . HIS B 1 304 ? 6.895 -28.047 2.439 1 72.31 304 HIS B N 1
ATOM 7995 C CA . HIS B 1 304 ? 6.707 -28.641 1.117 1 72.31 304 HIS B CA 1
ATOM 7996 C C . HIS B 1 304 ? 5.973 -29.969 1.205 1 72.31 304 HIS B C 1
ATOM 7998 O O . HIS B 1 304 ? 6.367 -30.859 1.969 1 72.31 304 HIS B O 1
ATOM 8004 N N . GLY B 1 305 ? 4.742 -30.016 0.797 1 67.25 305 GLY B N 1
ATOM 8005 C CA . GLY B 1 305 ? 4.016 -31.281 0.792 1 67.25 305 GLY B CA 1
ATOM 8006 C C . GLY B 1 305 ? 2.959 -31.359 1.879 1 67.25 305 GLY B C 1
ATOM 8007 O O . GLY B 1 305 ? 2.725 -30.391 2.6 1 67.25 305 GLY B O 1
ATOM 8008 N N . HIS B 1 306 ? 2.33 -32.531 1.996 1 68.19 306 HIS B N 1
ATOM 8009 C CA . HIS B 1 306 ? 1.231 -32.688 2.938 1 68.19 306 HIS B CA 1
ATOM 8010 C C . HIS B 1 306 ? 1.729 -33.281 4.258 1 68.19 306 HIS B C 1
ATOM 8012 O O . HIS B 1 306 ? 2.549 -34.188 4.273 1 68.19 306 HIS B O 1
ATOM 8018 N N . TYR B 1 307 ? 1.563 -32.688 5.434 1 70.31 307 TYR B N 1
ATOM 8019 C CA . TYR B 1 307 ? 2.031 -33.156 6.738 1 70.31 307 TYR B CA 1
ATOM 8020 C C . TYR B 1 307 ? 0.864 -33.344 7.695 1 70.31 307 TYR B C 1
ATOM 8022 O O . TYR B 1 307 ? 1.049 -33.375 8.914 1 70.31 307 TYR B O 1
ATOM 8030 N N . GLY B 1 308 ? -0.319 -33.406 7.305 1 75.56 308 GLY B N 1
ATOM 8031 C CA . GLY B 1 308 ? -1.481 -33.688 8.133 1 75.56 308 GLY B CA 1
ATOM 8032 C C . GLY B 1 308 ? -2.525 -32.594 8.07 1 75.56 308 GLY B C 1
ATOM 8033 O O . GLY B 1 308 ? -2.186 -31.406 7.973 1 75.56 308 GLY B O 1
ATOM 8034 N N . THR B 1 309 ? -3.643 -33.031 8.227 1 78.25 309 THR B N 1
ATOM 8035 C CA . THR B 1 309 ? -4.75 -32.094 8.055 1 78.25 309 THR B CA 1
ATOM 8036 C C . THR B 1 309 ? -4.879 -31.172 9.266 1 78.25 309 THR B C 1
ATOM 8038 O O . THR B 1 309 ? -5.051 -29.969 9.125 1 78.25 309 THR B O 1
ATOM 8041 N N . ILE B 1 310 ? -4.777 -31.703 10.484 1 83.44 310 ILE B N 1
ATOM 8042 C CA . ILE B 1 310 ? -4.934 -30.922 11.695 1 83.44 310 ILE B CA 1
ATOM 8043 C C . ILE B 1 310 ? -3.76 -29.953 11.844 1 83.44 310 ILE B C 1
ATOM 8045 O O . ILE B 1 310 ? -3.951 -28.781 12.164 1 83.44 310 ILE B O 1
ATOM 8049 N N . ARG B 1 311 ? -2.559 -30.438 11.648 1 86.06 311 ARG B N 1
ATOM 8050 C CA . ARG B 1 311 ? -1.373 -29.594 11.75 1 86.06 311 ARG B CA 1
ATOM 8051 C C . ARG B 1 311 ? -1.421 -28.453 10.727 1 86.06 311 ARG B C 1
ATOM 8053 O O . ARG B 1 311 ? -0.994 -27.328 11.008 1 86.06 311 ARG B O 1
ATOM 8060 N N . GLN B 1 312 ? -1.932 -28.812 9.594 1 86.69 312 GLN B N 1
ATOM 8061 C CA . GLN B 1 312 ? -2.045 -27.797 8.555 1 86.69 312 GLN B CA 1
ATOM 8062 C C . GLN B 1 312 ? -3.021 -26.703 8.961 1 86.69 312 GLN B C 1
ATOM 8064 O O . GLN B 1 312 ? -2.793 -25.531 8.68 1 86.69 312 GLN B O 1
ATOM 8069 N N . GLN B 1 313 ? -4.066 -27.125 9.594 1 86.56 313 GLN B N 1
ATOM 8070 C CA . GLN B 1 313 ? -5.059 -26.141 10.031 1 86.56 313 GLN B CA 1
ATOM 8071 C C . GLN B 1 313 ? -4.512 -25.266 11.156 1 86.56 313 GLN B C 1
ATOM 8073 O O . GLN B 1 313 ? -4.75 -24.047 11.18 1 86.56 313 GLN B O 1
ATOM 8078 N N . ILE B 1 314 ? -3.801 -25.859 12.023 1 88.31 314 ILE B N 1
ATOM 8079 C CA . ILE B 1 314 ? -3.174 -25.078 13.094 1 88.31 314 ILE B CA 1
ATOM 8080 C C . ILE B 1 314 ? -2.129 -24.141 12.508 1 88.31 314 ILE B C 1
ATOM 8082 O O . ILE B 1 314 ? -2.029 -22.984 12.922 1 88.31 314 ILE B O 1
ATOM 8086 N N . TRP B 1 315 ? -1.366 -24.641 11.578 1 91.69 315 TRP B N 1
ATOM 8087 C CA . TRP B 1 315 ? -0.378 -23.828 10.875 1 91.69 315 TRP B CA 1
ATOM 8088 C C . TRP B 1 315 ? -1.033 -22.609 10.234 1 91.69 315 TRP B C 1
ATOM 8090 O O . TRP B 1 315 ? -0.502 -21.5 10.297 1 91.69 315 TRP B O 1
ATOM 8100 N N . SER B 1 316 ? -2.201 -22.812 9.695 1 90.44 316 SER B N 1
ATOM 8101 C CA . SER B 1 316 ? -2.92 -21.719 9.047 1 90.44 316 SER B CA 1
ATOM 8102 C C . SER B 1 316 ? -3.434 -20.719 10.07 1 90.44 316 SER B C 1
ATOM 8104 O O . SER B 1 316 ? -3.305 -19.5 9.875 1 90.44 316 SER B O 1
ATOM 8106 N N . LEU B 1 317 ? -3.92 -21.172 11.18 1 90.56 317 LEU B N 1
ATOM 8107 C CA . LEU B 1 317 ? -4.465 -20.297 12.219 1 90.56 317 LEU B CA 1
ATOM 8108 C C . LEU B 1 317 ? -3.355 -19.5 12.891 1 90.56 317 LEU B C 1
ATOM 8110 O O . LEU B 1 317 ? -3.572 -18.359 13.312 1 90.56 317 LEU B O 1
ATOM 8114 N N . LEU B 1 318 ? -2.225 -20.062 12.906 1 93.94 318 LEU B N 1
ATOM 8115 C CA . LEU B 1 318 ? -1.097 -19.438 13.578 1 93.94 318 LEU B CA 1
ATOM 8116 C C . LEU B 1 318 ? -0.565 -18.266 12.758 1 93.94 318 LEU B C 1
ATOM 8118 O O . LEU B 1 318 ? 0.241 -17.469 13.25 1 93.94 318 LEU B O 1
ATOM 8122 N N . HIS B 1 319 ? -1.08 -18.125 11.594 1 95.5 319 HIS B N 1
ATOM 8123 C CA . HIS B 1 319 ? -0.671 -16.984 10.789 1 95.5 319 HIS B CA 1
ATOM 8124 C C . HIS B 1 319 ? -1.287 -15.695 11.32 1 95.5 319 HIS B C 1
ATOM 8126 O O . HIS B 1 319 ? -0.808 -14.602 11.008 1 95.5 319 HIS B O 1
ATOM 8132 N N . PHE B 1 320 ? -2.326 -15.828 12.141 1 95.12 320 PHE B N 1
ATOM 8133 C CA . PHE B 1 320 ? -2.877 -14.625 12.742 1 95.12 320 PHE B CA 1
ATOM 8134 C C . PHE B 1 320 ? -1.86 -13.969 13.672 1 95.12 320 PHE B C 1
ATOM 8136 O O . PHE B 1 320 ? -1.432 -12.836 13.438 1 95.12 320 PHE B O 1
ATOM 8143 N N . PRO B 1 321 ? -1.396 -14.641 14.68 1 96.62 321 PRO B N 1
ATOM 8144 C CA . PRO B 1 321 ? -0.388 -14.023 15.547 1 96.62 321 PRO B CA 1
ATOM 8145 C C . PRO B 1 321 ? 0.919 -13.734 14.812 1 96.62 321 PRO B C 1
ATOM 8147 O O . PRO B 1 321 ? 1.605 -12.758 15.133 1 96.62 321 PRO B O 1
ATOM 8150 N N . LEU B 1 322 ? 1.313 -14.508 13.844 1 97.81 322 LEU B N 1
ATOM 8151 C CA . LEU B 1 322 ? 2.539 -14.273 13.094 1 97.81 322 LEU B CA 1
ATOM 8152 C C . LEU B 1 322 ? 2.459 -12.961 12.32 1 97.81 322 LEU B C 1
ATOM 8154 O O . LEU B 1 322 ? 3.379 -12.141 12.391 1 97.81 322 LEU B O 1
ATOM 8158 N N . GLN B 1 323 ? 1.338 -12.812 11.633 1 97.44 323 GLN B N 1
ATOM 8159 C CA . GLN B 1 323 ? 1.205 -11.641 10.766 1 97.44 323 GLN B CA 1
ATOM 8160 C C . GLN B 1 323 ? 1.03 -10.375 11.594 1 97.44 323 GLN B C 1
ATOM 8162 O O . GLN B 1 323 ? 1.52 -9.305 11.211 1 97.44 323 GLN B O 1
ATOM 8167 N N . ILE B 1 324 ? 0.382 -10.445 12.719 1 96.44 324 ILE B N 1
ATOM 8168 C CA . ILE B 1 324 ? 0.304 -9.281 13.594 1 96.44 324 ILE B CA 1
ATOM 8169 C C . ILE B 1 324 ? 1.69 -8.961 14.148 1 96.44 324 ILE B C 1
ATOM 8171 O O . ILE B 1 324 ? 2.035 -7.789 14.336 1 96.44 324 ILE B O 1
ATOM 8175 N N . ALA B 1 325 ? 2.477 -9.969 14.461 1 98 325 ALA B N 1
ATOM 8176 C CA . ALA B 1 325 ? 3.846 -9.773 14.93 1 98 325 ALA B CA 1
ATOM 8177 C C . ALA B 1 325 ? 4.703 -9.102 13.859 1 98 325 ALA B C 1
ATOM 8179 O O . ALA B 1 325 ? 5.496 -8.211 14.164 1 98 325 ALA B O 1
ATOM 8180 N N . ILE B 1 326 ? 4.492 -9.508 12.656 1 97.75 326 ILE B N 1
ATOM 8181 C CA . ILE B 1 326 ? 5.246 -8.922 11.555 1 97.75 326 ILE B CA 1
ATOM 8182 C C . ILE B 1 326 ? 4.891 -7.445 11.406 1 97.75 326 ILE B C 1
ATOM 8184 O O . ILE B 1 326 ? 5.777 -6.598 11.281 1 97.75 326 ILE B O 1
ATOM 8188 N N . VAL B 1 327 ? 3.635 -7.129 11.492 1 95.94 327 VAL B N 1
ATOM 8189 C CA . VAL B 1 327 ? 3.197 -5.738 11.391 1 95.94 327 VAL B CA 1
ATOM 8190 C C . VAL B 1 327 ? 3.816 -4.922 12.523 1 95.94 327 VAL B C 1
ATOM 8192 O O . VAL B 1 327 ? 4.289 -3.805 12.305 1 95.94 327 VAL B O 1
ATOM 8195 N N . GLY B 1 328 ? 3.805 -5.527 13.727 1 96.25 328 GLY B N 1
ATOM 8196 C CA . GLY B 1 328 ? 4.375 -4.844 14.875 1 96.25 328 GLY B CA 1
ATOM 8197 C C . GLY B 1 328 ? 5.863 -4.574 14.734 1 96.25 328 GLY B C 1
ATOM 8198 O O . GLY B 1 328 ? 6.34 -3.492 15.078 1 96.25 328 GLY B O 1
ATOM 8199 N N . VAL B 1 329 ? 6.621 -5.484 14.188 1 97.62 329 VAL B N 1
ATOM 8200 C CA . VAL B 1 329 ? 8.07 -5.34 14.039 1 97.62 329 VAL B CA 1
ATOM 8201 C C . VAL B 1 329 ? 8.375 -4.32 12.945 1 97.62 329 VAL B C 1
ATOM 8203 O O . VAL B 1 329 ? 9.227 -3.445 13.125 1 97.62 329 VAL B O 1
ATOM 8206 N N . VAL B 1 330 ? 7.648 -4.426 11.891 1 95.06 330 VAL B N 1
ATOM 8207 C CA . VAL B 1 330 ? 7.949 -3.564 10.75 1 95.06 330 VAL B CA 1
ATOM 8208 C C . VAL B 1 330 ? 7.508 -2.135 11.055 1 95.06 330 VAL B C 1
ATOM 8210 O O . VAL B 1 330 ? 8.258 -1.184 10.82 1 95.06 33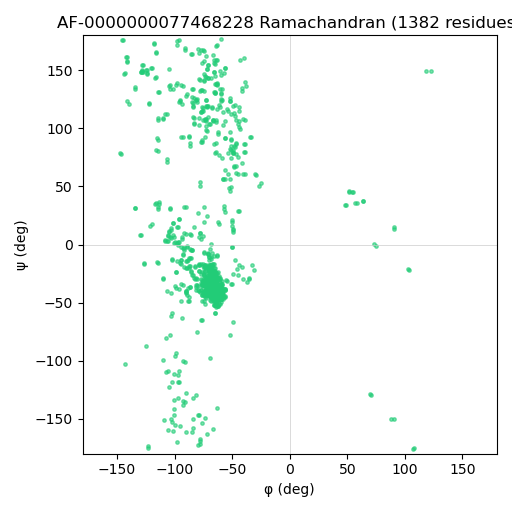0 VAL B O 1
ATOM 8213 N N . GLU B 1 331 ? 6.297 -1.953 11.617 1 93.75 331 GLU B N 1
ATOM 8214 C CA . GLU B 1 331 ? 5.84 -0.624 12.016 1 93.75 331 GLU B CA 1
ATOM 8215 C C . GLU B 1 331 ? 6.676 -0.076 13.164 1 93.75 331 GLU B C 1
ATOM 8217 O O . GLU B 1 331 ? 7.004 1.111 13.195 1 93.75 331 GLU B O 1
ATOM 8222 N N . GLY B 1 332 ? 6.961 -0.964 14.078 1 95.31 332 GLY B N 1
ATOM 8223 C CA . GLY B 1 332 ? 7.809 -0.55 15.188 1 95.31 332 GLY B CA 1
ATOM 8224 C C . GLY B 1 332 ? 9.18 -0.081 14.742 1 95.31 332 GLY B C 1
ATOM 8225 O O . GLY B 1 332 ? 9.727 0.874 15.305 1 95.31 332 GLY B O 1
ATOM 8226 N N . SER B 1 333 ? 9.781 -0.691 13.758 1 96.62 333 SER B N 1
ATOM 8227 C CA . SER B 1 333 ? 11.086 -0.293 13.234 1 96.62 333 SER B CA 1
ATOM 8228 C C . SER B 1 333 ? 11.047 1.122 12.672 1 96.62 333 SER B C 1
ATOM 8230 O O . SER B 1 333 ? 11.977 1.904 12.875 1 96.62 333 SER B O 1
ATOM 8232 N N . GLN B 1 334 ? 10 1.442 12.023 1 94.88 334 GLN B N 1
ATOM 8233 C CA . GLN B 1 334 ? 9.852 2.779 11.461 1 94.88 334 GLN B CA 1
ATOM 8234 C C . GLN B 1 334 ? 9.734 3.83 12.555 1 94.88 334 GLN B C 1
ATOM 8236 O O . GLN B 1 334 ? 10.391 4.871 12.508 1 94.88 334 GLN B O 1
ATOM 8241 N N . GLN B 1 335 ? 8.945 3.51 13.531 1 92.75 335 GLN B N 1
ATOM 8242 C CA . GLN B 1 335 ? 8.703 4.473 14.602 1 92.75 335 GLN B CA 1
ATOM 8243 C C . GLN B 1 335 ? 9.945 4.668 15.461 1 92.75 335 GLN B C 1
ATOM 8245 O O . GLN B 1 335 ? 10.195 5.766 15.961 1 92.75 335 GLN B O 1
ATOM 8250 N N . LEU B 1 336 ? 10.68 3.609 15.617 1 94.62 336 LEU B N 1
ATOM 8251 C CA . LEU B 1 336 ? 11.922 3.713 16.375 1 94.62 336 LEU B CA 1
ATOM 8252 C C . LEU B 1 336 ? 12.938 4.578 15.641 1 94.62 336 LEU B C 1
ATOM 8254 O O . LEU B 1 336 ? 13.656 5.367 16.266 1 94.62 336 LEU B O 1
ATOM 8258 N N . ALA B 1 337 ? 12.984 4.426 14.336 1 94.19 337 ALA B N 1
ATOM 8259 C CA . ALA B 1 337 ? 13.891 5.254 13.547 1 94.19 337 ALA B CA 1
ATOM 8260 C C . ALA B 1 337 ? 13.492 6.727 13.617 1 94.19 337 ALA B C 1
ATOM 8262 O O . ALA B 1 337 ? 14.352 7.598 13.75 1 94.19 337 ALA B O 1
ATOM 8263 N N . LEU B 1 338 ? 12.234 6.992 13.57 1 91.62 338 LEU B N 1
ATOM 8264 C CA . LEU B 1 338 ? 11.75 8.367 13.656 1 91.62 338 LEU B CA 1
ATOM 8265 C C . LEU B 1 338 ? 12.023 8.953 15.039 1 91.62 338 LEU B C 1
ATOM 8267 O O . LEU B 1 338 ? 12.406 10.125 15.148 1 91.62 338 LEU B O 1
ATOM 8271 N N . ALA B 1 339 ? 11.828 8.125 16.047 1 90.12 339 ALA B N 1
ATOM 8272 C CA . ALA B 1 339 ? 12.117 8.578 17.406 1 90.12 339 ALA B CA 1
ATOM 8273 C C . ALA B 1 339 ? 13.586 8.953 17.547 1 90.12 339 ALA B C 1
ATOM 8275 O O . ALA B 1 339 ? 13.914 10.008 18.094 1 90.12 339 ALA B O 1
ATOM 8276 N N . ARG B 1 340 ? 14.438 8.125 17.062 1 92.12 340 ARG B N 1
ATOM 8277 C CA . ARG B 1 340 ? 15.867 8.391 17.109 1 92.12 340 ARG B CA 1
ATOM 8278 C C . ARG B 1 340 ? 16.219 9.672 16.359 1 92.12 340 ARG B C 1
ATOM 8280 O O . ARG B 1 340 ? 17.031 10.469 16.844 1 92.12 340 ARG B O 1
ATOM 8287 N N . TYR B 1 341 ? 15.578 9.867 15.266 1 90.5 341 TYR B N 1
ATOM 8288 C CA . TYR B 1 341 ? 15.836 11.055 14.453 1 90.5 341 TYR B CA 1
ATOM 8289 C C . TYR B 1 341 ? 15.406 12.32 15.195 1 90.5 341 TYR B C 1
ATOM 8291 O O . TYR B 1 341 ? 16.141 13.312 15.211 1 90.5 341 TYR B O 1
ATOM 8299 N N . ILE B 1 342 ? 14.297 12.281 15.797 1 88.31 342 ILE B N 1
ATOM 8300 C CA . ILE B 1 342 ? 13.773 13.445 16.5 1 88.31 342 ILE B CA 1
ATOM 8301 C C . ILE B 1 342 ? 14.648 13.758 17.719 1 88.31 342 ILE B C 1
ATOM 8303 O O . ILE B 1 342 ? 15.008 14.914 17.953 1 88.31 342 ILE B O 1
ATOM 8307 N N . ILE B 1 343 ? 15.031 12.734 18.422 1 88.31 343 ILE B N 1
ATOM 8308 C CA . ILE B 1 343 ? 15.852 12.914 19.625 1 88.31 343 ILE B CA 1
ATOM 8309 C C . ILE B 1 343 ? 17.219 13.484 19.234 1 88.31 343 ILE B C 1
ATOM 8311 O O . ILE B 1 343 ? 17.703 14.438 19.859 1 88.31 343 ILE B O 1
ATOM 8315 N N . ASN B 1 344 ? 17.734 12.922 18.188 1 90.06 344 ASN B N 1
ATOM 8316 C CA . ASN B 1 344 ? 19.047 13.383 17.734 1 90.06 344 ASN B CA 1
ATOM 8317 C C . ASN B 1 344 ? 18.984 14.844 17.281 1 90.06 344 ASN B C 1
ATOM 8319 O O . ASN B 1 344 ? 19.906 15.617 17.594 1 90.06 344 ASN B O 1
ATOM 8323 N N . ASN B 1 345 ? 17.953 15.258 16.609 1 88.69 345 ASN B N 1
ATOM 8324 C CA . ASN B 1 345 ? 17.828 16.625 16.125 1 88.69 345 ASN B CA 1
ATOM 8325 C C . ASN B 1 345 ? 17.5 17.594 17.266 1 88.69 345 ASN B C 1
ATOM 8327 O O . ASN B 1 345 ? 17.922 18.75 17.234 1 88.69 345 ASN B O 1
ATOM 8331 N N . THR B 1 346 ? 16.75 17.141 18.203 1 86.88 346 THR B N 1
ATOM 8332 C CA . THR B 1 346 ? 16.469 17.969 19.359 1 86.88 346 THR B CA 1
ATOM 8333 C C . THR B 1 346 ? 17.734 18.203 20.188 1 86.88 346 THR B C 1
ATOM 8335 O O . THR B 1 346 ? 17.969 19.297 20.672 1 86.88 346 THR B O 1
ATOM 8338 N N . ASN B 1 347 ? 18.5 17.156 20.297 1 88.31 347 ASN B N 1
ATOM 8339 C CA . ASN B 1 347 ? 19.781 17.297 21 1 88.31 347 ASN B CA 1
ATOM 8340 C C . ASN B 1 347 ? 20.734 18.219 20.25 1 88.31 347 ASN B C 1
ATOM 8342 O O . ASN B 1 347 ? 21.469 19 20.859 1 88.31 347 ASN B O 1
ATOM 8346 N N . LYS B 1 348 ? 20.672 18.109 19 1 90.38 348 LYS B N 1
ATOM 8347 C CA . LYS B 1 348 ? 21.5 19 18.188 1 90.38 348 LYS B CA 1
ATOM 8348 C C . LYS B 1 348 ? 21.094 20.469 18.391 1 90.38 348 LYS B C 1
ATOM 8350 O O . LYS B 1 348 ? 21.953 21.344 18.5 1 90.38 348 LYS B O 1
ATOM 8355 N N . ALA B 1 349 ? 19.828 20.703 18.406 1 91.44 349 ALA B N 1
ATOM 8356 C CA . ALA B 1 349 ? 19.328 22.062 18.625 1 91.44 349 ALA B CA 1
ATOM 8357 C C . ALA B 1 349 ? 19.734 22.562 20.016 1 91.44 349 ALA B C 1
ATOM 8359 O O . ALA B 1 349 ? 20.203 23.703 20.156 1 91.44 349 ALA B O 1
ATOM 8360 N N . SER B 1 350 ? 19.594 21.75 21 1 89.62 350 SER B N 1
ATOM 8361 C CA . SER B 1 350 ? 19.953 22.109 22.375 1 89.62 350 SER B CA 1
ATOM 8362 C C . SER B 1 350 ? 21.453 22.359 22.5 1 89.62 350 SER B C 1
ATOM 8364 O O . SER B 1 350 ? 21.875 23.281 23.203 1 89.62 350 SER B O 1
ATOM 8366 N N . ASN B 1 351 ? 22.188 21.547 21.891 1 92.19 351 ASN B N 1
ATOM 8367 C CA . ASN B 1 351 ? 23.641 21.703 21.922 1 92.19 351 ASN B CA 1
ATOM 8368 C C . ASN B 1 351 ? 24.078 23 21.25 1 92.19 351 ASN B C 1
ATOM 8370 O O . ASN B 1 351 ? 25.016 23.656 21.719 1 92.19 351 ASN B O 1
ATOM 8374 N N . LYS B 1 352 ? 23.406 23.328 20.203 1 94.81 352 LYS B N 1
ATOM 8375 C CA . LYS B 1 352 ? 23.734 24.578 19.516 1 94.81 352 LYS B CA 1
ATOM 8376 C C . LYS B 1 352 ? 23.344 25.781 20.359 1 94.81 352 LYS B C 1
ATOM 8378 O O . LYS B 1 352 ? 24.078 26.781 20.391 1 94.81 352 LYS B O 1
ATOM 8383 N N . ILE B 1 353 ? 22.25 25.688 20.984 1 93.75 353 ILE B N 1
ATOM 8384 C CA . ILE B 1 353 ? 21.828 26.766 21.875 1 93.75 353 ILE B CA 1
ATOM 8385 C C . ILE B 1 353 ? 22.828 26.922 23.016 1 93.75 353 ILE B C 1
ATOM 8387 O O . ILE B 1 353 ? 23.219 28.047 23.359 1 93.75 353 ILE B O 1
ATOM 8391 N N . THR B 1 354 ? 23.25 25.828 23.562 1 92.94 354 THR B N 1
ATOM 8392 C CA . THR B 1 354 ? 24.234 25.859 24.625 1 92.94 354 THR B CA 1
ATOM 8393 C C . THR B 1 354 ? 25.562 26.422 24.125 1 92.94 354 THR B C 1
ATOM 8395 O O . THR B 1 354 ? 26.234 27.172 24.828 1 92.94 354 THR B O 1
ATOM 8398 N N . GLU B 1 355 ? 25.844 26.047 22.953 1 94.56 355 GLU B N 1
ATOM 8399 C CA . GLU B 1 355 ? 27.078 26.547 22.344 1 94.56 355 GLU B CA 1
ATOM 8400 C C . GLU B 1 355 ? 27.031 28.047 22.156 1 94.56 355 GLU B C 1
ATOM 8402 O O . GLU B 1 355 ? 27.969 28.766 22.531 1 94.56 355 GLU B O 1
ATOM 8407 N N . TYR B 1 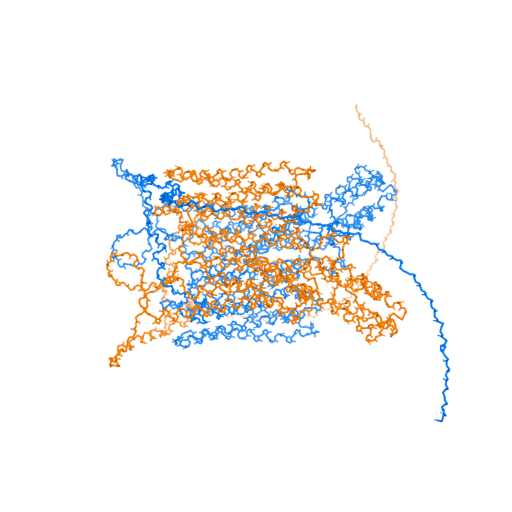356 ? 25.922 28.547 21.688 1 95.69 356 TYR B N 1
ATOM 8408 C CA . TYR B 1 356 ? 25.797 29.969 21.391 1 95.69 356 TYR B CA 1
ATOM 8409 C C . TYR B 1 356 ? 25.75 30.781 22.688 1 95.69 356 TYR B C 1
ATOM 8411 O O . TYR B 1 356 ? 26.375 31.844 22.766 1 95.69 356 TYR B O 1
ATOM 8419 N N . CYS B 1 357 ? 25.078 30.312 23.641 1 94.44 357 CYS B N 1
ATOM 8420 C CA . CYS B 1 357 ? 24.828 31.094 24.844 1 94.44 357 CYS B CA 1
ATOM 8421 C C . CYS B 1 357 ? 25.922 30.859 25.891 1 94.44 357 CYS B C 1
ATOM 8423 O O . CYS B 1 357 ? 26.391 31.812 26.516 1 94.44 357 CYS B O 1
ATOM 8425 N N . GLN B 1 358 ? 26.359 29.641 26.062 1 92.81 358 GLN B N 1
ATOM 8426 C CA . GLN B 1 358 ? 27.25 29.344 27.172 1 92.81 358 GLN B CA 1
ATOM 8427 C C . GLN B 1 358 ? 28.703 29.312 26.719 1 92.81 358 GLN B C 1
ATOM 8429 O O . GLN B 1 358 ? 29.609 29.641 27.469 1 92.81 358 GLN B O 1
ATOM 8434 N N . LEU B 1 359 ? 28.953 28.828 25.594 1 93.06 359 LEU B N 1
ATOM 8435 C CA . LEU B 1 359 ? 30.328 28.703 25.141 1 93.06 359 LEU B CA 1
ATOM 8436 C C . LEU B 1 359 ? 30.797 29.984 24.438 1 93.06 359 LEU B C 1
ATOM 8438 O O . LEU B 1 359 ? 31.859 30.516 24.75 1 93.06 359 LEU B O 1
ATOM 8442 N N . GLU B 1 360 ? 29.922 30.484 23.578 1 94.31 360 GLU B N 1
ATOM 8443 C CA . GLU B 1 360 ? 30.297 31.672 22.828 1 94.31 360 GLU B CA 1
ATOM 8444 C C . GLU B 1 360 ? 29.812 32.938 23.516 1 94.31 360 GLU B C 1
ATOM 8446 O O . GLU B 1 360 ? 30.281 34.031 23.219 1 94.31 360 GLU B O 1
ATOM 8451 N N . ASN B 1 361 ? 28.906 32.875 24.422 1 94.19 361 ASN B N 1
ATOM 8452 C CA . ASN B 1 361 ? 28.359 33.969 25.188 1 94.19 361 ASN B CA 1
ATOM 8453 C C . ASN B 1 361 ? 27.891 35.125 24.266 1 94.19 361 ASN B C 1
ATOM 8455 O O . ASN B 1 361 ? 28.234 36.281 24.484 1 94.19 361 ASN B O 1
ATOM 8459 N N . LEU B 1 362 ? 27.203 34.656 23.266 1 93.81 362 LEU B N 1
ATOM 8460 C CA . LEU B 1 362 ? 26.656 35.656 22.344 1 93.81 362 LEU B CA 1
ATOM 8461 C C . LEU B 1 362 ? 25.469 36.375 22.984 1 93.81 362 LEU B C 1
ATOM 8463 O O . LEU B 1 362 ? 24.719 35.781 23.781 1 93.81 362 LEU B O 1
ATOM 8467 N N . ASN B 1 363 ? 25.281 37.719 22.641 1 91.62 363 ASN B N 1
ATOM 8468 C CA . ASN B 1 363 ? 24.188 38.531 23.172 1 91.62 363 ASN B CA 1
ATOM 8469 C C . ASN B 1 363 ? 23.625 39.469 22.125 1 91.62 363 ASN B C 1
ATOM 8471 O O . ASN B 1 363 ? 24.25 39.719 21.094 1 91.62 363 ASN B O 1
ATOM 8475 N N . GLY B 1 364 ? 22.406 39.875 22.328 1 92.5 364 GLY B N 1
ATOM 8476 C CA . GLY B 1 364 ? 21.812 40.906 21.469 1 92.5 364 GLY B CA 1
ATOM 8477 C C . GLY B 1 364 ? 21.531 40.406 20.062 1 92.5 364 GLY B C 1
ATOM 8478 O O . GLY B 1 364 ? 20.953 39.344 19.875 1 92.5 364 GLY B O 1
ATOM 8479 N N . LEU B 1 365 ? 21.984 41.156 19.094 1 93.44 365 LEU B N 1
ATOM 8480 C CA . LEU B 1 365 ? 21.656 40.938 17.688 1 93.44 365 LEU B CA 1
ATOM 8481 C C . LEU B 1 365 ? 22.438 39.75 17.141 1 93.44 365 LEU B C 1
ATOM 8483 O O . LEU B 1 365 ? 21.938 39 16.297 1 93.44 365 LEU B O 1
ATOM 8487 N N . LYS B 1 366 ? 23.594 39.594 17.641 1 94.56 366 LYS B N 1
ATOM 8488 C CA . LYS B 1 366 ? 24.406 38.469 17.172 1 94.56 366 LYS B CA 1
ATOM 8489 C C . LYS B 1 366 ? 23.797 37.125 17.594 1 94.56 366 LYS B C 1
ATOM 8491 O O . LYS B 1 366 ? 23.797 36.156 16.812 1 94.56 366 LYS B O 1
ATOM 8496 N N . LEU B 1 367 ? 23.328 37.062 18.812 1 95.69 367 LEU B N 1
ATOM 8497 C CA . LEU B 1 367 ? 22.656 35.844 19.297 1 95.69 367 LEU B CA 1
ATOM 8498 C C . LEU B 1 367 ? 21.359 35.594 18.531 1 95.69 367 LEU B C 1
ATOM 8500 O O . LEU B 1 367 ? 21.078 34.469 18.156 1 95.69 367 LEU B O 1
ATOM 8504 N N . GLN B 1 368 ? 20.641 36.625 18.234 1 96.19 368 GLN B N 1
ATOM 8505 C CA . GLN B 1 368 ? 19.391 36.531 17.5 1 96.19 368 GLN B CA 1
ATOM 8506 C C . GLN B 1 368 ? 19.625 36 16.094 1 96.19 368 GLN B C 1
ATOM 8508 O O . GLN B 1 368 ? 18.875 35.125 15.633 1 96.19 368 GLN B O 1
ATOM 8513 N N . GLU B 1 369 ? 20.609 36.469 15.484 1 95.94 369 GLU B N 1
ATOM 8514 C CA . GLU B 1 369 ? 20.906 36.031 14.125 1 95.94 369 GLU B CA 1
ATOM 8515 C C . GLU B 1 369 ? 21.297 34.562 14.102 1 95.94 369 GLU B C 1
ATOM 8517 O O . GLU B 1 369 ? 20.859 33.812 13.211 1 95.94 369 GLU B O 1
ATOM 8522 N N . LYS B 1 370 ? 22.062 34.156 15.016 1 96.06 370 LYS B N 1
ATOM 8523 C CA . LYS B 1 370 ? 22.469 32.75 15.062 1 96.06 370 LYS B CA 1
ATOM 8524 C C . LYS B 1 370 ? 21.281 31.844 15.367 1 96.06 370 LYS B C 1
ATOM 8526 O O . LYS B 1 370 ? 21.188 30.734 14.82 1 96.06 370 LYS B O 1
ATOM 8531 N N . LEU B 1 371 ? 20.484 32.25 16.234 1 96.94 371 LEU B N 1
ATOM 8532 C CA . LEU B 1 371 ? 19.312 31.453 16.578 1 96.94 371 LEU B CA 1
ATOM 8533 C C . LEU B 1 371 ? 18.344 31.391 15.406 1 96.94 371 LEU B C 1
ATOM 8535 O O . LEU B 1 371 ? 17.672 30.375 15.203 1 96.94 371 LEU B O 1
ATOM 8539 N N . GLU B 1 372 ? 18.234 32.469 14.648 1 96.56 372 GLU B N 1
ATOM 8540 C CA . GLU B 1 372 ? 17.391 32.469 13.461 1 96.56 372 GLU B CA 1
ATOM 8541 C C . GLU B 1 372 ? 17.922 31.516 12.398 1 96.56 372 GLU B C 1
ATOM 8543 O O . GLU B 1 372 ? 17.141 30.859 11.703 1 96.56 372 GLU B O 1
ATOM 8548 N N . ASP B 1 373 ? 19.188 31.484 12.352 1 94.94 373 ASP B N 1
ATOM 8549 C CA . ASP B 1 373 ? 19.797 30.531 11.438 1 94.94 373 ASP B CA 1
ATOM 8550 C C . ASP B 1 373 ? 19.484 29.094 11.852 1 94.94 373 ASP B C 1
ATOM 8552 O O . ASP B 1 373 ? 19.234 28.234 11.008 1 94.94 373 ASP B O 1
ATOM 8556 N N . LEU B 1 374 ? 19.547 28.875 13.094 1 94.69 374 LEU B N 1
ATOM 8557 C CA . LEU B 1 374 ? 19.219 27.547 13.625 1 94.69 374 LEU B CA 1
ATOM 8558 C C . LEU B 1 374 ? 17.766 27.188 13.305 1 94.69 374 LEU B C 1
ATOM 8560 O O . LEU B 1 374 ? 17.484 26.062 12.898 1 94.69 374 LEU B O 1
ATOM 8564 N N . LEU B 1 375 ? 16.891 28.109 13.484 1 94.88 375 LEU B N 1
ATOM 8565 C CA . LEU B 1 375 ? 15.477 27.891 13.195 1 94.88 375 LEU B CA 1
ATOM 8566 C C . LEU B 1 375 ? 15.266 27.594 11.711 1 94.88 375 LEU B C 1
ATOM 8568 O O . LEU B 1 375 ? 14.484 26.719 11.344 1 94.88 375 LEU B O 1
ATOM 8572 N N . ASP B 1 376 ? 15.969 28.297 10.867 1 91.31 376 ASP B N 1
ATOM 8573 C CA . ASP B 1 376 ? 15.844 28.141 9.43 1 91.31 376 ASP B CA 1
ATOM 8574 C C . ASP B 1 376 ? 16.312 26.75 8.992 1 91.31 376 ASP B C 1
ATOM 8576 O O . ASP B 1 376 ? 15.812 26.188 8.016 1 91.31 376 ASP B O 1
ATOM 8580 N N . TYR B 1 377 ? 17.203 26.281 9.727 1 88.56 377 TYR B N 1
ATOM 8581 C CA . TYR B 1 377 ? 17.734 24.953 9.43 1 88.56 377 TYR B CA 1
ATOM 8582 C C . TYR B 1 377 ? 16.625 23.906 9.508 1 88.56 377 TYR B C 1
ATOM 8584 O O . TYR B 1 377 ? 16.578 22.969 8.695 1 88.56 377 TYR B O 1
ATOM 8592 N N . TYR B 1 378 ? 15.695 24 10.352 1 89.81 378 TYR B N 1
ATOM 8593 C CA . TYR B 1 378 ? 14.648 23 10.555 1 89.81 378 TYR B CA 1
ATOM 8594 C C . TYR B 1 378 ? 13.469 23.25 9.625 1 89.81 378 TYR B C 1
ATOM 8596 O O . TYR B 1 378 ? 12.625 22.359 9.438 1 89.81 378 TYR B O 1
ATOM 8604 N N . GLY B 1 379 ? 13.383 24.328 8.984 1 87.12 379 GLY B N 1
ATOM 8605 C CA . GLY B 1 379 ? 12.406 24.625 7.945 1 87.12 379 GLY B CA 1
ATOM 8606 C C . GLY B 1 379 ? 10.969 24.406 8.391 1 87.12 379 GLY B C 1
ATOM 8607 O O . GLY B 1 379 ? 10.18 23.781 7.684 1 87.12 379 GLY B O 1
ATOM 8608 N N . LEU B 1 380 ? 10.602 24.859 9.562 1 88.75 380 LEU B N 1
ATOM 8609 C CA . LEU B 1 380 ? 9.266 24.656 10.117 1 88.75 380 LEU B CA 1
ATOM 8610 C C . LEU B 1 380 ? 8.234 25.5 9.375 1 88.75 380 LEU B C 1
ATOM 8612 O O . LEU B 1 380 ? 7.027 25.281 9.523 1 88.75 380 LEU B O 1
ATOM 8616 N N . ASP B 1 381 ? 8.688 26.391 8.484 1 86.06 381 ASP B N 1
ATOM 8617 C CA . ASP B 1 381 ? 7.773 27.234 7.719 1 86.06 381 ASP B CA 1
ATOM 8618 C C . ASP B 1 381 ? 7.441 26.609 6.367 1 86.06 381 ASP B C 1
ATOM 8620 O O . ASP B 1 381 ? 6.68 27.172 5.582 1 86.06 381 ASP B O 1
ATOM 8624 N N . SER B 1 382 ? 7.871 25.438 6.125 1 78.94 382 SER B N 1
ATOM 8625 C CA . SER B 1 382 ? 7.68 24.812 4.82 1 78.94 382 SER B CA 1
ATOM 8626 C C . SER B 1 382 ? 6.34 24.078 4.75 1 78.94 382 SER B C 1
ATOM 8628 O O . SER B 1 382 ? 5.84 23.797 3.66 1 78.94 382 SER B O 1
ATOM 8630 N N . LYS B 1 383 ? 5.766 23.797 5.855 1 79.19 383 LYS B N 1
ATOM 8631 C CA . LYS B 1 383 ? 4.477 23.109 5.906 1 79.19 383 LYS B CA 1
ATOM 8632 C C . LYS B 1 383 ? 3.455 23.906 6.707 1 79.19 383 LYS B C 1
ATOM 8634 O O . LYS B 1 383 ? 3.814 24.594 7.668 1 79.19 383 LYS B O 1
ATOM 8639 N N . LEU B 1 384 ? 2.273 23.734 6.34 1 76.44 384 LEU B N 1
ATOM 8640 C CA . LEU B 1 384 ? 1.209 24.469 7.02 1 76.44 384 LEU B CA 1
ATOM 8641 C C . LEU B 1 384 ? 1.059 23.984 8.461 1 76.44 384 LEU B C 1
ATOM 8643 O O . LEU B 1 384 ? 0.79 24.781 9.359 1 76.44 384 LEU B O 1
ATOM 8647 N N . GLU B 1 385 ? 1.33 22.766 8.68 1 77.81 385 GLU B N 1
ATOM 8648 C CA . GLU B 1 385 ? 1.095 22.172 10 1 77.81 385 GLU B CA 1
ATOM 8649 C C . GLU B 1 385 ? 2.146 22.641 11.008 1 77.81 385 GLU B C 1
ATOM 8651 O O . GLU B 1 385 ? 1.909 22.609 12.211 1 77.81 385 GLU B O 1
ATOM 8656 N N . THR B 1 386 ? 3.283 23.016 10.5 1 86.69 386 THR B N 1
ATOM 8657 C CA . THR B 1 386 ? 4.367 23.375 11.406 1 86.69 386 THR B CA 1
ATOM 8658 C C . THR B 1 386 ? 4.574 24.875 11.453 1 86.69 386 THR B C 1
ATOM 8660 O O . THR B 1 386 ? 5.398 25.375 12.227 1 86.69 386 THR B O 1
ATOM 8663 N N . ARG B 1 387 ? 3.797 25.641 10.797 1 84.19 387 ARG B N 1
ATOM 8664 C CA . ARG B 1 387 ? 3.986 27.094 10.664 1 84.19 387 ARG B CA 1
ATOM 8665 C C . ARG B 1 387 ? 3.75 27.797 11.992 1 84.19 387 ARG B C 1
ATOM 8667 O O . ARG B 1 387 ? 4.422 28.781 12.312 1 84.19 387 ARG B O 1
ATOM 8674 N N . SER B 1 388 ? 2.812 27.297 12.727 1 83.12 388 SER B N 1
ATOM 8675 C CA . SER B 1 388 ? 2.529 27.922 14.008 1 83.12 388 SER B CA 1
ATOM 8676 C C . SER B 1 388 ? 3.725 27.812 14.953 1 83.12 388 SER B C 1
ATOM 8678 O O . SER B 1 388 ? 4.023 28.75 15.695 1 83.12 388 SER B O 1
ATOM 8680 N N . PHE B 1 389 ? 4.418 26.719 14.867 1 88.81 389 PHE B N 1
ATOM 8681 C CA . PHE B 1 389 ? 5.59 26.531 15.719 1 88.81 389 PHE B CA 1
ATOM 8682 C C . PHE B 1 389 ? 6.746 27.406 15.25 1 88.81 389 PHE B C 1
ATOM 8684 O O . PHE B 1 389 ? 7.562 27.844 16.062 1 88.81 389 PHE B O 1
ATOM 8691 N N . PHE B 1 390 ? 6.809 27.672 13.977 1 92.62 390 PHE B N 1
ATOM 8692 C CA . PHE B 1 390 ? 7.824 28.562 13.43 1 92.62 390 PHE B CA 1
ATOM 8693 C C . PHE B 1 390 ? 7.676 29.969 14.008 1 92.62 390 PHE B C 1
ATOM 8695 O O . PHE B 1 390 ? 8.656 30.578 14.453 1 92.62 390 PHE B O 1
ATOM 8702 N N . TYR B 1 391 ? 6.488 30.438 14.055 1 91.5 391 TYR B N 1
ATOM 8703 C CA . TYR B 1 391 ? 6.238 31.797 14.555 1 91.5 391 TYR B CA 1
ATOM 8704 C C . TYR B 1 391 ? 6.449 31.859 16.062 1 91.5 391 TYR B C 1
ATOM 8706 O O . TYR B 1 391 ? 6.926 32.875 16.578 1 91.5 391 TYR B O 1
ATOM 8714 N N . GLU B 1 392 ? 6.086 30.828 16.703 1 92.56 392 GLU B N 1
ATOM 8715 C CA . GLU B 1 392 ? 6.359 30.781 18.125 1 92.56 392 GLU B CA 1
ATOM 8716 C C . GLU B 1 392 ? 7.859 30.828 18.406 1 92.56 392 GLU B C 1
ATOM 8718 O O . GLU B 1 392 ? 8.297 31.5 19.344 1 92.56 392 GLU B O 1
ATOM 8723 N N . ALA B 1 393 ? 8.586 30.109 17.625 1 96.25 393 ALA B N 1
ATOM 8724 C CA . ALA B 1 393 ? 10.039 30.109 17.766 1 96.25 393 ALA B CA 1
ATOM 8725 C C . ALA B 1 393 ? 10.625 31.484 17.438 1 96.25 393 ALA B C 1
ATOM 8727 O O . ALA B 1 393 ? 11.539 31.953 18.125 1 96.25 393 ALA B O 1
ATOM 8728 N N . GLN B 1 394 ? 10.07 32.125 16.516 1 96.62 394 GLN B N 1
ATOM 8729 C CA . GLN B 1 394 ? 10.531 33.469 16.141 1 96.62 394 GLN B CA 1
ATOM 8730 C C . GLN B 1 394 ? 10.266 34.469 17.25 1 96.62 394 GLN B C 1
ATOM 8732 O O . GLN B 1 394 ? 11.109 35.312 17.531 1 96.62 394 GLN B O 1
ATOM 8737 N N . SER B 1 395 ? 9.133 34.344 17.797 1 96.38 395 SER B N 1
ATOM 8738 C CA . SER B 1 395 ? 8.797 35.219 18.906 1 96.38 395 SER B CA 1
ATOM 8739 C C . SER B 1 395 ? 9.742 35.031 20.078 1 96.38 395 SER B C 1
ATOM 8741 O O . SER B 1 395 ? 10.164 36 20.719 1 96.38 395 SER B O 1
ATOM 8743 N N . ALA B 1 396 ? 10.047 33.812 20.344 1 96.62 396 ALA B N 1
ATOM 8744 C CA . ALA B 1 396 ? 10.977 33.5 21.422 1 96.62 396 ALA B CA 1
ATOM 8745 C C . ALA B 1 396 ? 12.367 34.062 21.125 1 96.62 396 ALA B C 1
ATOM 8747 O O . ALA B 1 396 ? 13.047 34.562 22.016 1 96.62 396 ALA B O 1
ATOM 8748 N N . ILE B 1 397 ? 12.773 33.938 19.891 1 97.25 397 ILE B N 1
ATOM 8749 C CA . ILE B 1 397 ? 14.086 34.438 19.484 1 97.25 397 ILE B CA 1
ATOM 8750 C C . ILE B 1 397 ? 14.141 35.938 19.625 1 97.25 397 ILE B C 1
ATOM 8752 O O . ILE B 1 397 ? 15.148 36.5 20.078 1 97.25 397 ILE B O 1
ATOM 8756 N N . TRP B 1 398 ? 13.07 36.562 19.281 1 96.44 398 TRP B N 1
ATOM 8757 C CA . TRP B 1 398 ? 12.984 38 19.438 1 96.44 398 TRP B CA 1
ATOM 8758 C C . TRP B 1 398 ? 13.094 38.406 20.906 1 96.44 398 TRP B C 1
ATOM 8760 O O . TRP B 1 398 ? 13.789 39.375 21.25 1 96.44 398 TRP B O 1
ATOM 8770 N N . GLU B 1 399 ? 12.422 37.688 21.734 1 96.19 399 GLU B N 1
ATOM 8771 C CA . GLU B 1 399 ? 12.484 37.969 23.156 1 96.19 399 GLU B CA 1
ATOM 8772 C C . GLU B 1 399 ? 13.898 37.781 23.703 1 96.19 399 GLU B C 1
ATOM 8774 O O . GLU B 1 399 ? 14.359 38.531 24.547 1 96.19 399 GLU B O 1
ATOM 8779 N N . ILE B 1 400 ? 14.539 36.75 23.234 1 95.94 400 ILE B N 1
ATOM 8780 C CA . ILE B 1 400 ? 15.898 36.469 23.672 1 95.94 400 ILE B CA 1
ATOM 8781 C C . ILE B 1 400 ? 16.828 37.594 23.219 1 95.94 400 ILE B C 1
ATOM 8783 O O . ILE B 1 400 ? 17.656 38.062 24.016 1 95.94 400 ILE B O 1
ATOM 8787 N N . GLY B 1 401 ? 16.719 37.969 22.047 1 94.31 401 GLY B N 1
ATOM 8788 C CA . GLY B 1 401 ? 17.562 39.031 21.5 1 94.31 401 GLY B CA 1
ATOM 8789 C C . GLY B 1 401 ? 17.391 40.375 22.203 1 94.31 401 GLY B C 1
ATOM 8790 O O . GLY B 1 401 ? 18.312 41.156 22.25 1 94.31 401 GLY B O 1
ATOM 8791 N N . ASN B 1 402 ? 16.172 40.562 22.766 1 94.06 402 ASN B N 1
ATOM 8792 C CA . ASN B 1 402 ? 15.883 41.844 23.391 1 94.06 402 ASN B CA 1
ATOM 8793 C C . ASN B 1 402 ? 16.109 41.812 24.906 1 94.06 402 ASN B C 1
ATOM 8795 O O . ASN B 1 402 ? 15.812 42.781 25.609 1 94.06 402 ASN B O 1
ATOM 8799 N N . SER B 1 403 ? 16.5 40.688 25.344 1 92.88 403 SER B N 1
ATOM 8800 C CA . SER B 1 403 ? 16.828 40.594 26.766 1 92.88 403 SER B CA 1
ATOM 8801 C C . SER B 1 403 ? 18.297 40.938 27.016 1 92.88 403 SER B C 1
ATOM 8803 O O . SER B 1 403 ? 19.188 40.438 26.328 1 92.88 403 SER B O 1
ATOM 8805 N N . THR B 1 404 ? 18.453 41.812 27.953 1 89.31 404 THR B N 1
ATOM 8806 C CA . THR B 1 404 ? 19.812 42.312 28.234 1 89.31 404 THR B CA 1
ATOM 8807 C C . THR B 1 404 ? 20.594 41.281 29.047 1 89.31 404 THR B C 1
ATOM 8809 O O . THR B 1 404 ? 20.078 40.75 30.031 1 89.31 404 THR B O 1
ATOM 8812 N N . ASN B 1 405 ? 21.797 40.938 28.719 1 88.44 405 ASN B N 1
ATOM 8813 C CA . ASN B 1 405 ? 22.797 40.125 29.406 1 88.44 405 ASN B CA 1
ATOM 8814 C C . ASN B 1 405 ? 22.266 38.719 29.688 1 88.44 405 ASN B C 1
ATOM 8816 O O . ASN B 1 405 ? 22.562 38.125 30.719 1 88.44 405 ASN B O 1
ATOM 8820 N N . ILE B 1 406 ? 21.469 38.156 28.812 1 92.62 406 ILE B N 1
ATOM 8821 C CA . ILE B 1 406 ? 20.828 36.875 29.016 1 92.62 406 ILE B CA 1
ATOM 8822 C C . ILE B 1 406 ? 21.875 35.75 28.938 1 92.62 406 ILE B C 1
ATOM 8824 O O . ILE B 1 406 ? 21.766 34.719 29.609 1 92.62 406 ILE B O 1
ATOM 8828 N N . CYS B 1 407 ? 22.812 35.938 28.109 1 94.5 407 CYS B N 1
ATOM 8829 C CA . CYS B 1 407 ? 23.844 34.938 27.938 1 94.5 407 CYS B CA 1
ATOM 8830 C C . CYS B 1 407 ? 25.203 35.469 28.391 1 94.5 407 CYS B C 1
ATOM 8832 O O . CYS B 1 407 ? 26.234 35.094 27.812 1 94.5 407 CYS B O 1
ATOM 8834 N N . SER B 1 408 ? 25.188 36.375 29.391 1 91.44 408 SER B N 1
ATOM 8835 C CA . SER B 1 408 ? 26.438 36.812 29.984 1 91.44 408 SER B CA 1
ATOM 8836 C C . SER B 1 408 ? 27.141 35.688 30.719 1 91.44 408 SER B C 1
ATOM 8838 O O . SER B 1 408 ? 26.5 34.719 31.125 1 91.44 408 SER B O 1
ATOM 8840 N N . ILE B 1 409 ? 28.438 35.812 30.875 1 90.75 409 ILE B N 1
ATOM 8841 C CA . ILE B 1 409 ? 29.25 34.781 31.484 1 90.75 409 ILE B CA 1
ATOM 8842 C C . ILE B 1 409 ? 28.719 34.438 32.875 1 90.75 409 ILE B C 1
ATOM 8844 O O . ILE B 1 409 ? 28.625 33.281 33.25 1 90.75 409 ILE B O 1
ATOM 8848 N N . ASP B 1 410 ? 28.266 35.406 33.625 1 88.06 410 ASP B N 1
ATOM 8849 C CA . ASP B 1 410 ? 27.781 35.219 35 1 88.06 410 ASP B CA 1
ATOM 8850 C C . ASP B 1 410 ? 26.438 34.5 35 1 88.06 410 ASP B C 1
ATOM 8852 O O . ASP B 1 410 ? 26.203 33.625 35.812 1 88.06 410 ASP B O 1
ATOM 8856 N N . ASN B 1 411 ? 25.578 34.844 34.125 1 89.06 411 ASN B N 1
ATOM 8857 C CA . ASN B 1 411 ? 24.234 34.281 34.094 1 89.06 411 ASN B CA 1
ATOM 8858 C C . ASN B 1 411 ? 24.219 32.906 33.438 1 89.06 411 ASN B C 1
ATOM 8860 O O . ASN B 1 411 ? 23.547 31.984 33.906 1 89.06 411 ASN B O 1
ATOM 8864 N N . ALA B 1 412 ? 25 32.719 32.375 1 89.38 412 ALA B N 1
ATOM 8865 C CA . ALA B 1 412 ? 24.922 31.547 31.484 1 89.38 412 ALA B CA 1
ATOM 8866 C C . ALA B 1 412 ? 25.531 30.328 32.156 1 89.38 412 ALA B C 1
ATOM 8868 O O . ALA B 1 412 ? 25.188 29.188 31.812 1 89.38 412 ALA B O 1
ATOM 8869 N N . GLN B 1 413 ? 26.422 30.531 33.031 1 85.19 413 GLN B N 1
ATOM 8870 C CA . GLN B 1 413 ? 27.094 29.406 33.688 1 85.19 413 GLN B CA 1
ATOM 8871 C C . GLN B 1 413 ? 26.109 28.578 34.531 1 85.19 413 GLN B C 1
ATOM 8873 O O . GLN B 1 413 ? 26.312 27.391 34.719 1 85.19 413 GLN B O 1
ATOM 8878 N N . GLY B 1 414 ? 25.016 29.141 34.875 1 83 414 GLY B N 1
ATOM 8879 C CA . GLY B 1 414 ? 24.062 28.453 35.719 1 83 414 GLY B CA 1
ATOM 8880 C C . GLY B 1 414 ? 22.938 27.797 34.969 1 83 414 GLY B C 1
ATOM 8881 O O . GLY B 1 414 ? 22.094 27.094 35.531 1 83 414 GLY B O 1
ATOM 8882 N N . TYR B 1 415 ? 23.016 27.938 33.594 1 88.62 415 TYR B N 1
ATOM 8883 C CA . TYR B 1 415 ? 21.906 27.391 32.844 1 88.62 415 TYR B CA 1
ATOM 8884 C C . TYR B 1 415 ? 22.078 25.906 32.594 1 88.62 415 TYR B C 1
ATOM 8886 O O . TYR B 1 415 ? 23.109 25.469 32.094 1 88.62 415 TYR B O 1
ATOM 8894 N N . THR B 1 416 ? 21.172 25.031 33.094 1 82.44 416 THR B N 1
ATOM 8895 C CA . THR B 1 416 ? 21.188 23.594 32.844 1 82.44 416 THR B CA 1
ATOM 8896 C C . THR B 1 416 ? 19.781 23.109 32.5 1 82.44 416 THR B C 1
ATOM 8898 O O . THR B 1 416 ? 18.781 23.578 33.031 1 82.44 416 THR B O 1
ATOM 8901 N N . PHE B 1 417 ? 19.891 22.172 31.328 1 77.12 417 PHE B N 1
ATOM 8902 C CA . PHE B 1 417 ? 18.609 21.547 30.984 1 77.12 417 PHE B CA 1
ATOM 8903 C C . PHE B 1 417 ? 18.312 20.391 31.938 1 77.12 417 PHE B C 1
ATOM 8905 O O . PHE B 1 417 ? 19.203 19.594 32.25 1 77.12 417 PHE B O 1
ATOM 8912 N N . GLY B 1 418 ? 17.328 20.5 32.875 1 63.25 418 GLY B N 1
ATOM 8913 C CA . GLY B 1 418 ? 16.922 19.438 33.781 1 63.25 418 GLY B CA 1
ATOM 8914 C C . GLY B 1 418 ? 16.141 18.328 33.094 1 63.25 418 GLY B C 1
ATOM 8915 O O . GLY B 1 418 ? 15.859 18.438 31.891 1 63.25 418 GLY B O 1
ATOM 8916 N N . ASP B 1 419 ? 16.094 17.188 33.812 1 61.69 419 ASP B N 1
ATOM 8917 C CA . ASP B 1 419 ? 15.32 16.062 33.312 1 61.69 419 ASP B CA 1
ATOM 8918 C C . ASP B 1 419 ? 13.852 16.438 33.125 1 61.69 419 ASP B C 1
ATOM 8920 O O . ASP B 1 419 ? 13.203 15.953 32.188 1 61.69 419 ASP B O 1
ATOM 8924 N N . GLU B 1 420 ? 13.477 17.312 33.969 1 63.97 420 GLU B N 1
ATOM 8925 C CA . GLU B 1 420 ? 12.133 17.859 33.875 1 63.97 420 GLU B CA 1
ATOM 8926 C C . GLU B 1 420 ? 12.164 19.375 33.688 1 63.97 420 GLU B C 1
ATOM 8928 O O . GLU B 1 420 ? 13.164 20.016 34 1 63.97 420 GLU B O 1
ATOM 8933 N N . ASP B 1 421 ? 11.133 19.859 33.031 1 65.75 421 ASP B N 1
ATOM 8934 C CA . ASP B 1 421 ? 11.047 21.281 32.781 1 65.75 421 ASP B CA 1
ATOM 8935 C C . ASP B 1 421 ? 11.258 22.094 34.062 1 65.75 421 ASP B C 1
ATOM 8937 O O . ASP B 1 421 ? 11.867 23.156 34.031 1 65.75 421 ASP B O 1
ATOM 8941 N N . LYS B 1 422 ? 10.789 21.531 35.219 1 67.81 422 LYS B N 1
ATOM 8942 C CA . LYS B 1 422 ? 10.859 22.234 36.5 1 67.81 422 LYS B CA 1
ATOM 8943 C C . LYS B 1 422 ? 12.297 22.328 37 1 67.81 422 LYS B C 1
ATOM 8945 O O . LYS B 1 422 ? 12.641 23.234 37.75 1 67.81 422 LYS B O 1
ATOM 8950 N N . ASP B 1 423 ? 13.078 21.5 36.438 1 75.06 423 ASP B N 1
ATOM 8951 C CA . ASP B 1 423 ? 14.453 21.453 36.938 1 75.06 423 ASP B CA 1
ATOM 8952 C C . ASP B 1 423 ? 15.391 22.234 36 1 75.06 423 ASP B C 1
ATOM 8954 O O . ASP B 1 423 ? 16.578 22.359 36.281 1 75.06 423 ASP B O 1
ATOM 8958 N N . SER B 1 424 ? 14.781 22.812 34.969 1 81.88 424 SER B N 1
ATOM 8959 C CA . SER B 1 424 ? 15.609 23.578 34.062 1 81.88 424 SER B CA 1
ATOM 8960 C C . SER B 1 424 ? 15.828 25 34.562 1 81.88 424 SER B C 1
ATOM 8962 O O . SER B 1 424 ? 14.898 25.625 35.062 1 81.88 424 SER B O 1
ATOM 8964 N N . THR B 1 425 ? 17.047 25.484 34.531 1 87 425 THR B N 1
ATOM 8965 C CA . THR B 1 425 ? 17.375 26.828 34.969 1 87 425 THR B CA 1
ATOM 8966 C C . THR B 1 425 ? 17.531 27.766 33.781 1 87 425 THR B C 1
ATOM 8968 O O . THR B 1 425 ? 17.922 28.922 33.969 1 87 425 THR B O 1
ATOM 8971 N N . TRP B 1 426 ? 17.219 27.266 32.625 1 91.19 426 TRP B N 1
ATOM 8972 C CA . TRP B 1 426 ? 17.25 28.125 31.438 1 91.19 426 TRP B CA 1
ATOM 8973 C C . TRP B 1 426 ? 16.141 29.172 31.484 1 91.19 426 TRP B C 1
ATOM 8975 O O . TRP B 1 426 ? 15.047 28.906 32 1 91.19 426 TRP B O 1
ATOM 8985 N N . PRO B 1 427 ? 16.422 30.375 31 1 91.38 427 PRO B N 1
ATOM 8986 C CA . PRO B 1 427 ? 15.352 31.359 30.891 1 91.38 427 PRO B CA 1
ATOM 8987 C C . PRO B 1 427 ? 14.172 30.844 30.062 1 91.38 427 PRO B C 1
ATOM 8989 O O . PRO B 1 427 ? 14.359 30.047 29.156 1 91.38 427 PRO B O 1
ATOM 8992 N N . GLN B 1 428 ? 13.016 31.328 30.344 1 90.44 428 GLN B N 1
ATOM 8993 C CA . GLN B 1 428 ? 11.773 30.859 29.734 1 90.44 428 GLN B CA 1
ATOM 8994 C C . GLN B 1 428 ? 11.797 31.016 28.219 1 90.44 428 GLN B C 1
ATOM 8996 O O . GLN B 1 428 ? 11.289 30.156 27.5 1 90.44 428 GLN B O 1
ATOM 9001 N N . ALA B 1 429 ? 12.422 32.031 27.734 1 93.5 429 ALA B N 1
ATOM 9002 C CA . ALA B 1 429 ? 12.461 32.281 26.297 1 93.5 429 ALA B CA 1
ATOM 9003 C C . ALA B 1 429 ? 13.227 31.188 25.562 1 93.5 429 ALA B C 1
ATOM 9005 O O . ALA B 1 429 ? 12.852 30.781 24.469 1 93.5 429 ALA B O 1
ATOM 9006 N N . PHE B 1 430 ? 14.281 30.734 26.219 1 93.38 430 PHE B N 1
ATOM 9007 C CA . PHE B 1 430 ? 15.055 29.656 25.625 1 93.38 430 PHE B CA 1
ATOM 9008 C C . PHE B 1 430 ? 14.273 28.344 25.688 1 93.38 430 PHE B C 1
ATOM 9010 O O . PHE B 1 430 ? 14.352 27.531 24.75 1 93.38 430 PHE B O 1
ATOM 9017 N N . LYS B 1 431 ? 13.586 28.109 26.703 1 89.06 431 LYS B N 1
ATOM 9018 C CA . LYS B 1 431 ? 12.742 26.906 26.812 1 89.06 431 LYS B CA 1
ATOM 9019 C C . LYS B 1 431 ? 11.648 26.906 25.75 1 89.06 431 LYS B C 1
ATOM 9021 O O . LYS B 1 431 ? 11.398 25.891 25.109 1 89.06 431 LYS B O 1
ATOM 9026 N N . ASP B 1 432 ? 11.07 28.062 25.547 1 90.31 432 ASP B N 1
ATOM 9027 C CA . ASP B 1 432 ? 10.031 28.203 24.531 1 90.31 432 ASP B CA 1
ATOM 9028 C C . ASP B 1 432 ? 10.586 27.922 23.125 1 90.31 432 ASP B C 1
ATOM 9030 O O . ASP B 1 432 ? 9.914 27.297 22.297 1 90.31 432 ASP B O 1
ATOM 9034 N N . LEU B 1 433 ? 11.758 28.391 22.969 1 93.69 433 LEU B N 1
ATOM 9035 C CA . LEU B 1 433 ? 12.414 28.156 21.688 1 93.69 433 LEU B CA 1
ATOM 9036 C C . LEU B 1 433 ? 12.656 26.656 21.484 1 93.69 433 LEU B C 1
ATOM 9038 O O . LEU B 1 433 ? 12.328 26.109 20.422 1 93.69 433 LEU B O 1
ATOM 9042 N N . SER B 1 434 ? 13.188 26.078 22.469 1 89.31 434 SER B N 1
ATOM 9043 C CA . SER B 1 434 ? 13.484 24.656 22.375 1 89.31 434 SER B CA 1
ATOM 9044 C C . SER B 1 434 ? 12.219 23.828 22.203 1 89.31 434 SER B C 1
ATOM 9046 O O . SER B 1 434 ? 12.195 22.875 21.406 1 89.31 434 SER B O 1
ATOM 9048 N N . TYR B 1 435 ? 11.188 24.156 22.844 1 85.94 435 TYR B N 1
ATOM 9049 C CA . TYR B 1 435 ? 9.914 23.438 22.75 1 85.94 435 TYR B CA 1
ATOM 9050 C C . TYR B 1 435 ? 9.289 23.641 21.375 1 85.94 435 TYR B C 1
ATOM 9052 O O . TYR B 1 435 ? 8.742 22.703 20.797 1 85.94 435 TYR B O 1
ATOM 9060 N N . ALA B 1 436 ? 9.391 24.828 20.875 1 91.5 436 ALA B N 1
ATOM 9061 C CA . ALA B 1 436 ? 8.82 25.125 19.547 1 91.5 436 ALA B CA 1
ATOM 9062 C C . ALA B 1 436 ? 9.516 24.312 18.469 1 91.5 436 ALA B C 1
ATOM 9064 O O . ALA B 1 436 ? 8.867 23.781 17.562 1 91.5 436 ALA B O 1
ATOM 9065 N N . ILE B 1 437 ? 10.773 24.234 18.641 1 91 437 ILE B N 1
ATOM 9066 C CA . ILE B 1 437 ? 11.539 23.469 17.656 1 91 437 ILE B CA 1
ATOM 9067 C C . ILE B 1 437 ? 11.211 21.984 17.766 1 91 437 ILE B C 1
ATOM 9069 O O . ILE B 1 437 ? 10.938 21.312 16.766 1 91 437 ILE B O 1
ATOM 9073 N N . SER B 1 438 ? 11.156 21.516 18.938 1 87.5 438 SER B N 1
ATOM 9074 C CA . SER B 1 438 ? 10.898 20.094 19.172 1 87.5 438 SER B CA 1
ATOM 9075 C C . SER B 1 438 ? 9.469 19.719 18.766 1 87.5 438 SER B C 1
ATOM 9077 O O . SER B 1 438 ? 9.25 18.703 18.109 1 87.5 438 SER B O 1
ATOM 9079 N N . ASN B 1 439 ? 8.547 20.516 19.125 1 87.5 439 ASN B N 1
ATOM 9080 C CA . ASN B 1 439 ? 7.152 20.281 18.766 1 87.5 439 ASN B CA 1
ATOM 9081 C C . ASN B 1 439 ? 6.945 20.375 17.25 1 87.5 439 ASN B C 1
ATOM 9083 O O . ASN B 1 439 ? 6.176 19.594 16.688 1 87.5 439 ASN B O 1
ATOM 9087 N N . GLY B 1 440 ? 7.598 21.359 16.688 1 88.5 440 GLY B N 1
ATOM 9088 C CA . GLY B 1 440 ? 7.531 21.484 15.234 1 88.5 440 GLY B CA 1
ATOM 9089 C C . GLY B 1 440 ? 8.109 20.281 14.5 1 88.5 440 GLY B C 1
ATOM 9090 O O . GLY B 1 440 ? 7.551 19.828 13.5 1 88.5 440 GLY B O 1
ATOM 9091 N N . MET B 1 441 ? 9.156 19.797 14.992 1 87.69 441 MET B N 1
ATOM 9092 C CA . MET B 1 441 ? 9.797 18.641 14.367 1 87.69 441 MET B CA 1
ATOM 9093 C C . MET B 1 441 ? 8.922 17.391 14.492 1 87.69 441 MET B C 1
ATOM 9095 O O . MET B 1 441 ? 8.766 16.641 13.539 1 87.69 441 MET B O 1
ATOM 9099 N N . TYR B 1 442 ? 8.375 17.203 15.617 1 83.75 442 TYR B N 1
ATOM 9100 C CA . TYR B 1 442 ? 7.504 16.047 15.828 1 83.75 442 TYR B CA 1
ATOM 9101 C C . TYR B 1 442 ? 6.285 16.109 14.922 1 83.75 442 TYR B C 1
ATOM 9103 O O . TYR B 1 442 ? 5.934 15.117 14.273 1 83.75 442 TYR B O 1
ATOM 9111 N N . THR B 1 443 ? 5.695 17.234 14.812 1 82.75 443 THR B N 1
ATOM 9112 C CA . THR B 1 443 ? 4.512 17.406 13.984 1 82.75 443 THR B CA 1
ATOM 9113 C C . THR B 1 443 ? 4.871 17.344 12.508 1 82.75 443 THR B C 1
ATOM 9115 O O . THR B 1 443 ? 4.102 16.812 11.703 1 82.75 443 THR B O 1
ATOM 9118 N N . GLY B 1 444 ? 5.988 17.844 12.25 1 82.69 444 GLY B N 1
ATOM 9119 C CA . GLY B 1 444 ? 6.414 17.906 10.867 1 82.69 444 GLY B CA 1
ATOM 9120 C C . GLY B 1 444 ? 6.715 16.531 10.273 1 82.69 444 GLY B C 1
ATOM 9121 O O . GLY B 1 444 ? 6.66 16.359 9.055 1 82.69 444 GLY B O 1
ATOM 9122 N N . LEU B 1 445 ? 6.992 15.617 11.047 1 80.44 445 LEU B N 1
ATOM 9123 C CA . LEU B 1 445 ? 7.344 14.289 10.539 1 80.44 445 LEU B CA 1
ATOM 9124 C C . LEU B 1 445 ? 6.094 13.445 10.312 1 80.44 445 LEU B C 1
ATOM 9126 O O . LEU B 1 445 ? 6.191 12.289 9.898 1 80.44 445 LEU B O 1
ATOM 9130 N N . GLY B 1 446 ? 4.941 13.984 10.406 1 65.62 446 GLY B N 1
ATOM 9131 C CA . GLY B 1 446 ? 3.707 13.367 9.938 1 65.62 446 GLY B CA 1
ATOM 9132 C C . GLY B 1 446 ? 3.021 12.523 10.992 1 65.62 446 GLY B C 1
ATOM 9133 O O . GLY B 1 446 ? 2.17 11.688 10.672 1 65.62 446 GLY B O 1
ATOM 9134 N N . MET B 1 447 ? 3.4 12.633 12.195 1 71.69 447 MET B N 1
ATOM 9135 C CA . MET B 1 447 ? 2.678 11.906 13.234 1 71.69 447 MET B CA 1
ATOM 9136 C C . MET B 1 447 ? 1.343 12.57 13.539 1 71.69 447 MET B C 1
ATOM 9138 O O . MET B 1 447 ? 1.282 13.789 13.727 1 71.69 447 MET B O 1
ATOM 9142 N N . LYS B 1 448 ? 0.271 11.883 13.305 1 70.31 448 LYS B N 1
ATOM 9143 C CA . LYS B 1 448 ? -1.046 12.438 13.609 1 70.31 448 LYS B CA 1
ATOM 9144 C C . LYS B 1 448 ? -1.304 12.453 15.109 1 70.31 448 LYS B C 1
ATOM 9146 O O . LYS B 1 448 ? -1.394 11.398 15.742 1 70.31 448 LYS B O 1
ATOM 9151 N N . LEU B 1 449 ? -1.265 13.625 15.648 1 73.12 449 LEU B N 1
ATOM 9152 C CA . LEU B 1 449 ? -1.475 13.805 17.078 1 73.12 449 LEU B CA 1
ATOM 9153 C C . LEU B 1 449 ? -2.93 14.148 17.375 1 73.12 449 LEU B C 1
ATOM 9155 O O . LEU B 1 449 ? -3.504 15.039 16.75 1 73.12 449 LEU B O 1
ATOM 9159 N N . PRO B 1 450 ? -3.514 13.352 18.203 1 71.88 450 PRO B N 1
ATOM 9160 C CA . PRO B 1 450 ? -4.887 13.695 18.578 1 71.88 450 PRO B CA 1
ATOM 9161 C C . PRO B 1 450 ? -4.996 15.07 19.234 1 71.88 450 PRO B C 1
ATOM 9163 O O . PRO B 1 450 ? -4.234 15.383 20.141 1 71.88 450 PRO B O 1
ATOM 9166 N N . VAL B 1 451 ? -5.875 15.844 18.75 1 71.75 451 VAL B N 1
ATOM 9167 C CA . VAL B 1 451 ? -6.039 17.219 19.203 1 71.75 451 VAL B CA 1
ATOM 9168 C C . VAL B 1 451 ? -6.457 17.234 20.688 1 71.75 451 VAL B C 1
ATOM 9170 O O . VAL B 1 451 ? -6.105 18.156 21.422 1 71.75 451 VAL B O 1
ATOM 9173 N N . ASP B 1 452 ? -7.16 16.156 21.047 1 69.94 452 ASP B N 1
ATOM 9174 C CA . ASP B 1 452 ? -7.609 16.109 22.438 1 69.94 452 ASP B CA 1
ATOM 9175 C C . ASP B 1 452 ? -6.426 16.031 23.391 1 69.94 452 ASP B C 1
ATOM 9177 O O . ASP B 1 452 ? -6.465 16.594 24.484 1 69.94 452 ASP B O 1
ATOM 9181 N N . LYS B 1 453 ? -5.375 15.477 22.969 1 72.94 453 LYS B N 1
ATOM 9182 C CA . LYS B 1 453 ? -4.188 15.367 23.812 1 72.94 453 LYS B CA 1
ATOM 9183 C C . LYS B 1 453 ? -3.35 16.641 23.75 1 72.94 453 LYS B C 1
ATOM 9185 O O . LYS B 1 453 ? -2.66 16.969 24.719 1 72.94 453 LYS B O 1
ATOM 9190 N N . LEU B 1 454 ? -3.537 17.25 22.641 1 72.5 454 LEU B N 1
ATOM 9191 C CA . LEU B 1 454 ? -2.73 18.453 22.453 1 72.5 454 LEU B CA 1
ATOM 9192 C C . LEU B 1 454 ? -3.27 19.609 23.281 1 72.5 454 LEU B C 1
ATOM 9194 O O . LEU B 1 454 ? -2.572 20.609 23.484 1 72.5 454 LEU B O 1
ATOM 9198 N N . GLU B 1 455 ? -4.504 19.469 23.719 1 70.69 455 GLU B N 1
ATOM 9199 C CA . GLU B 1 455 ? -5.07 20.484 24.594 1 70.69 455 GLU B CA 1
ATOM 9200 C C . GLU B 1 455 ? -4.449 20.422 25.984 1 70.69 455 GLU B C 1
ATOM 9202 O O . GLU B 1 455 ? -4.32 21.453 26.672 1 70.69 455 GLU B O 1
ATOM 9207 N N . LYS B 1 456 ? -3.982 19.219 26.344 1 73.81 456 LYS B N 1
ATOM 9208 C CA . LYS B 1 456 ? -3.5 19.031 27.703 1 73.81 456 LYS B CA 1
ATOM 9209 C C . LYS B 1 456 ? -1.985 18.844 27.734 1 73.81 456 LYS B C 1
ATOM 9211 O O . LYS B 1 456 ? -1.335 19.172 28.719 1 73.81 456 LYS B O 1
ATOM 9216 N N . HIS B 1 457 ? -1.484 18.297 26.641 1 76.5 457 HIS B N 1
ATOM 9217 C CA . HIS B 1 457 ? -0.067 17.953 26.609 1 76.5 457 HIS B CA 1
ATOM 9218 C C . HIS B 1 457 ? 0.614 18.547 25.375 1 76.5 457 HIS B C 1
ATOM 9220 O O . HIS B 1 457 ? -0.027 18.75 24.344 1 76.5 457 HIS B O 1
ATOM 9226 N N . SER B 1 458 ? 1.894 18.875 25.562 1 76.5 458 SER B N 1
ATOM 9227 C CA . SER B 1 458 ? 2.678 19.297 24.406 1 76.5 458 SER B CA 1
ATOM 9228 C C . SER B 1 458 ? 2.963 18.125 23.469 1 76.5 458 SER B C 1
ATOM 9230 O O . SER B 1 458 ? 2.932 16.969 23.891 1 76.5 458 SER B O 1
ATOM 9232 N N . PRO B 1 459 ? 3.176 18.438 22.188 1 75.38 459 PRO B N 1
ATOM 9233 C CA . PRO B 1 459 ? 3.482 17.375 21.234 1 75.38 459 PRO B CA 1
ATOM 9234 C C . PRO B 1 459 ? 4.672 16.531 21.656 1 75.38 459 PRO B C 1
ATOM 9236 O O . PRO B 1 459 ? 4.648 15.305 21.5 1 75.38 459 PRO B O 1
ATOM 9239 N N . LEU B 1 460 ? 5.574 17.047 22.312 1 74.94 460 LEU B N 1
ATOM 9240 C CA . LEU B 1 460 ? 6.758 16.312 22.734 1 74.94 460 LEU B CA 1
ATOM 9241 C C . LEU B 1 460 ? 6.422 15.352 23.875 1 74.94 460 LEU B C 1
ATOM 9243 O O . LEU B 1 460 ? 6.934 14.227 23.922 1 74.94 460 LEU B O 1
ATOM 9247 N N . GLU B 1 461 ? 5.598 15.797 24.797 1 77.69 461 GLU B N 1
ATOM 9248 C CA . GLU B 1 461 ? 5.188 14.93 25.891 1 77.69 461 GLU B CA 1
ATOM 9249 C C . GLU B 1 461 ? 4.402 13.719 25.375 1 77.69 461 GLU B C 1
ATOM 9251 O O . GLU B 1 461 ? 4.602 12.602 25.859 1 77.69 461 GLU B O 1
ATOM 9256 N N . VAL B 1 462 ? 3.568 14.055 24.438 1 78.19 462 VAL B N 1
ATOM 9257 C CA . VAL B 1 462 ? 2.812 12.969 23.812 1 78.19 462 VAL B CA 1
ATOM 9258 C C . VAL B 1 462 ? 3.768 12.016 23.094 1 78.19 462 VAL B C 1
ATOM 9260 O O . VAL B 1 462 ? 3.6 10.797 23.156 1 78.19 462 VAL B O 1
ATOM 9263 N N . GLY B 1 463 ? 4.746 12.578 22.562 1 79.94 463 GLY B N 1
ATOM 9264 C CA . GLY B 1 463 ? 5.734 11.797 21.828 1 79.94 463 GLY B CA 1
ATOM 9265 C C . GLY B 1 463 ? 6.543 10.875 22.719 1 79.94 463 GLY B C 1
ATOM 9266 O O . GLY B 1 463 ? 6.777 9.711 22.375 1 79.94 463 GLY B O 1
ATOM 9267 N N . LEU B 1 464 ? 6.918 11.344 23.875 1 80.25 464 LEU B N 1
ATOM 9268 C CA . LEU B 1 464 ? 7.738 10.562 24.797 1 80.25 464 LEU B CA 1
ATOM 9269 C C . LEU B 1 464 ? 6.98 9.336 25.297 1 80.25 464 LEU B C 1
ATOM 9271 O O . LEU B 1 464 ? 7.531 8.242 25.344 1 80.25 464 LEU B O 1
ATOM 9275 N N . HIS B 1 465 ? 5.789 9.531 25.578 1 83.75 465 HIS B N 1
ATOM 9276 C CA . HIS B 1 465 ? 4.977 8.398 26 1 83.75 465 HIS B CA 1
ATOM 9277 C C . HIS B 1 465 ? 4.746 7.422 24.844 1 83.75 465 HIS B C 1
ATOM 9279 O O . HIS B 1 465 ? 4.734 6.207 25.047 1 83.75 465 HIS B O 1
ATOM 9285 N N . ALA B 1 466 ? 4.57 7.977 23.703 1 87.88 466 ALA B N 1
ATOM 9286 C CA . ALA B 1 466 ? 4.344 7.152 22.516 1 87.88 466 ALA B CA 1
ATOM 9287 C C . ALA B 1 466 ? 5.57 6.309 22.188 1 87.88 466 ALA B C 1
ATOM 9289 O O . ALA B 1 466 ? 5.441 5.156 21.766 1 87.88 466 ALA B O 1
ATOM 9290 N N . TRP B 1 467 ? 6.746 6.812 22.5 1 89.75 467 TRP B N 1
ATOM 9291 C CA . TRP B 1 467 ? 7.965 6.086 22.156 1 89.75 467 TRP B CA 1
ATOM 9292 C C . TRP B 1 467 ? 8.188 4.918 23.125 1 89.75 467 TRP B C 1
ATOM 9294 O O . TRP B 1 467 ? 8.719 3.879 22.719 1 89.75 467 TRP B O 1
ATOM 9304 N N . LYS B 1 468 ? 7.773 5.129 24.359 1 91.5 468 LYS B N 1
ATOM 9305 C CA . LYS B 1 468 ? 7.812 4.012 25.297 1 91.5 468 LYS B CA 1
ATOM 9306 C C . LYS B 1 468 ? 6.895 2.881 24.844 1 91.5 468 LYS B C 1
ATOM 9308 O O . LYS B 1 468 ? 7.254 1.706 24.953 1 91.5 468 LYS B O 1
ATOM 9313 N N . LEU B 1 469 ? 5.828 3.252 24.375 1 92.38 469 LEU B N 1
ATOM 9314 C CA . LEU B 1 469 ? 4.875 2.266 23.875 1 92.38 469 LEU B CA 1
ATOM 9315 C C . LEU B 1 469 ? 5.41 1.583 22.625 1 92.38 469 LEU B C 1
ATOM 9317 O O . LEU B 1 469 ? 5.195 0.385 22.422 1 92.38 469 LEU B O 1
ATOM 9321 N N . VAL B 1 470 ? 6.055 2.34 21.766 1 94.31 470 VAL B N 1
ATOM 9322 C CA . VAL B 1 470 ? 6.652 1.776 20.562 1 94.31 470 VAL B CA 1
ATOM 9323 C C . VAL B 1 470 ? 7.695 0.727 20.953 1 94.31 470 VAL B C 1
ATOM 9325 O O . VAL B 1 470 ? 7.742 -0.354 20.359 1 94.31 470 VAL B O 1
ATOM 9328 N N . TYR B 1 471 ? 8.492 1.074 21.969 1 95.88 471 TYR B N 1
ATOM 9329 C CA . TYR B 1 471 ? 9.492 0.134 22.453 1 95.88 471 TYR B CA 1
ATOM 9330 C C . TYR B 1 471 ? 8.836 -1.147 22.953 1 95.88 471 TYR B C 1
ATOM 9332 O O . TYR B 1 471 ? 9.289 -2.25 22.641 1 95.88 471 TYR B O 1
ATOM 9340 N N . LEU B 1 472 ? 7.762 -1.013 23.625 1 95.31 472 LEU B N 1
ATOM 9341 C CA . LEU B 1 472 ? 7.039 -2.145 24.188 1 95.31 472 LEU B CA 1
ATOM 9342 C C . LEU B 1 472 ? 6.496 -3.055 23.094 1 95.31 472 LEU B C 1
ATOM 9344 O O . LEU B 1 472 ? 6.738 -4.262 23.109 1 95.31 472 LEU B O 1
ATOM 9348 N N . TYR B 1 473 ? 5.785 -2.461 22.125 1 95.81 473 TYR B N 1
ATOM 9349 C CA . TYR B 1 473 ? 5.148 -3.354 21.172 1 95.81 473 TYR B CA 1
ATOM 9350 C C . TYR B 1 473 ? 6.152 -3.852 20.141 1 95.81 473 TYR B C 1
ATOM 9352 O O . TYR B 1 473 ? 5.922 -4.867 19.484 1 95.81 473 TYR B O 1
ATOM 9360 N N . PHE B 1 474 ? 7.246 -3.131 19.922 1 97.19 474 PHE B N 1
ATOM 9361 C CA . PHE B 1 474 ? 8.281 -3.605 19.016 1 97.19 474 PHE B CA 1
ATOM 9362 C C . PHE B 1 474 ? 8.891 -4.906 19.516 1 97.19 474 PHE B C 1
ATOM 9364 O O . PHE B 1 474 ? 8.898 -5.914 18.812 1 97.19 474 PHE B O 1
ATOM 9371 N N . TRP B 1 475 ? 9.352 -4.945 20.75 1 98.06 475 TRP B N 1
ATOM 9372 C CA . TRP B 1 475 ? 10.039 -6.117 21.297 1 98.06 475 TRP B CA 1
ATOM 9373 C C . TRP B 1 475 ? 9.039 -7.219 21.641 1 98.06 475 TRP B C 1
ATOM 9375 O O . TRP B 1 475 ? 9.352 -8.406 21.531 1 98.06 475 TRP B O 1
ATOM 9385 N N . SER B 1 476 ? 7.809 -6.863 22.016 1 97.88 476 SER B N 1
ATOM 9386 C CA . SER B 1 476 ? 6.781 -7.883 22.203 1 97.88 476 SER B CA 1
ATOM 9387 C C . SER B 1 476 ? 6.469 -8.602 20.891 1 97.88 476 SER B C 1
ATOM 9389 O O . SER B 1 476 ? 6.309 -9.82 20.859 1 97.88 476 SER B O 1
ATOM 9391 N N . SER B 1 477 ? 6.383 -7.797 19.828 1 98.25 477 SER B N 1
ATOM 9392 C CA . SER B 1 477 ? 6.137 -8.375 18.516 1 98.25 477 SER B CA 1
ATOM 9393 C C . SER B 1 477 ? 7.312 -9.234 18.062 1 98.25 477 SER B C 1
ATOM 9395 O O . SER B 1 477 ? 7.121 -10.281 17.438 1 98.25 477 SER B O 1
ATOM 9397 N N . PHE B 1 478 ? 8.539 -8.734 18.359 1 98.44 478 PHE B N 1
ATOM 9398 C CA . PHE B 1 478 ? 9.727 -9.523 18.031 1 98.44 478 PHE B CA 1
ATOM 9399 C C . PHE B 1 478 ? 9.688 -10.875 18.719 1 98.44 478 PHE B C 1
ATOM 9401 O O . PHE B 1 478 ? 9.969 -11.906 18.094 1 98.44 478 PHE B O 1
ATOM 9408 N N . CYS B 1 479 ? 9.289 -10.93 19.953 1 98.5 479 CYS B N 1
ATOM 9409 C CA . CYS B 1 479 ? 9.195 -12.164 20.719 1 98.5 479 CYS B CA 1
ATOM 9410 C C . CYS B 1 479 ? 8.086 -13.062 20.188 1 98.5 479 CYS B C 1
ATOM 9412 O O . CYS B 1 479 ? 8.273 -14.273 20.047 1 98.5 479 CYS B O 1
ATOM 9414 N N . LEU B 1 480 ? 6.996 -12.453 19.875 1 98.38 480 LEU B N 1
ATOM 9415 C CA . LEU B 1 480 ? 5.895 -13.219 19.297 1 98.38 480 LEU B CA 1
ATOM 9416 C C . LEU B 1 480 ? 6.293 -13.82 17.953 1 98.38 480 LEU B C 1
ATOM 9418 O O . LEU B 1 480 ? 5.941 -14.961 17.641 1 98.38 480 LEU B O 1
ATOM 9422 N N . LEU B 1 481 ? 7.008 -13.062 17.172 1 98.44 481 LEU B N 1
ATOM 9423 C CA . LEU B 1 481 ? 7.484 -13.523 15.875 1 98.44 481 LEU B CA 1
ATOM 9424 C C . LEU B 1 481 ? 8.391 -14.742 16.031 1 98.44 481 LEU B C 1
ATOM 9426 O O . LEU B 1 481 ? 8.195 -15.75 15.352 1 98.44 481 LEU B O 1
ATOM 9430 N N . THR B 1 482 ? 9.328 -14.703 16.953 1 98.12 482 THR B N 1
ATOM 9431 C CA . THR B 1 482 ? 10.289 -15.781 17.141 1 98.12 482 THR B CA 1
ATOM 9432 C C . THR B 1 482 ? 9.602 -17.031 17.672 1 98.12 482 THR B C 1
ATOM 9434 O O . THR B 1 482 ? 9.898 -18.156 17.25 1 98.12 482 THR B O 1
ATOM 9437 N N . ILE B 1 483 ? 8.617 -16.844 18.531 1 97.81 483 ILE B N 1
ATOM 9438 C CA . ILE B 1 483 ? 7.898 -17.969 19.094 1 97.81 483 ILE B CA 1
ATOM 9439 C C . ILE B 1 483 ? 7.066 -18.641 18 1 97.81 483 ILE B C 1
ATOM 9441 O O . ILE B 1 483 ? 6.984 -19.875 17.953 1 97.81 483 ILE B O 1
ATOM 9445 N N . CYS B 1 484 ? 6.434 -17.844 17.172 1 97.62 484 CYS B N 1
ATOM 9446 C CA . CYS B 1 484 ? 5.648 -18.406 16.078 1 97.62 484 CYS B CA 1
ATOM 9447 C C . CYS B 1 484 ? 6.531 -19.203 15.125 1 97.62 484 CYS B C 1
ATOM 9449 O O . CYS B 1 484 ? 6.148 -20.266 14.656 1 97.62 484 CYS B O 1
ATOM 9451 N N . LEU B 1 485 ? 7.711 -18.703 14.891 1 97.19 485 LEU B N 1
ATOM 9452 C CA . LEU B 1 485 ? 8.625 -19.391 13.984 1 97.19 485 LEU B CA 1
ATOM 9453 C C . LEU B 1 485 ? 9.078 -20.719 14.57 1 97.19 485 LEU B C 1
ATOM 9455 O O . LEU B 1 485 ? 9.297 -21.688 13.844 1 97.19 485 LEU B O 1
ATOM 9459 N N . VAL B 1 486 ? 9.211 -20.781 15.922 1 97.12 486 VAL B N 1
ATOM 9460 C CA . VAL B 1 486 ? 9.578 -22.016 16.594 1 97.12 486 VAL B CA 1
ATOM 9461 C C . VAL B 1 486 ? 8.438 -23.016 16.484 1 97.12 486 VAL B C 1
ATOM 9463 O O . VAL B 1 486 ? 8.656 -24.188 16.141 1 97.12 486 VAL B O 1
ATOM 9466 N N . ILE B 1 487 ? 7.223 -22.578 16.656 1 96.31 487 ILE B N 1
ATOM 9467 C CA . ILE B 1 487 ? 6.066 -23.453 16.594 1 96.31 487 ILE B CA 1
ATOM 9468 C C . ILE B 1 487 ? 5.906 -23.984 15.164 1 96.31 487 ILE B C 1
ATOM 9470 O O . ILE B 1 487 ? 5.578 -25.172 14.969 1 96.31 487 ILE B O 1
ATOM 9474 N N . PHE B 1 488 ? 6.168 -23.172 14.188 1 94.75 488 PHE B N 1
ATOM 9475 C CA . PHE B 1 488 ? 6.086 -23.594 12.789 1 94.75 488 PHE B CA 1
ATOM 9476 C C . PHE B 1 488 ? 7.051 -24.734 12.508 1 94.75 488 PHE B C 1
ATOM 9478 O O . PHE B 1 488 ? 6.715 -25.672 11.789 1 94.75 488 PHE B O 1
ATOM 9485 N N . LEU B 1 489 ? 8.281 -24.688 13.086 1 93.44 489 LEU B N 1
ATOM 9486 C CA . LEU B 1 489 ? 9.266 -25.75 12.867 1 93.44 489 LEU B CA 1
ATOM 9487 C C . LEU B 1 489 ? 8.773 -27.078 13.414 1 93.44 489 LEU B C 1
ATOM 9489 O O . LEU B 1 489 ? 9 -28.125 12.812 1 93.44 489 LEU B O 1
ATOM 9493 N N . PHE B 1 490 ? 8.023 -26.953 14.508 1 92.44 490 PHE B N 1
ATOM 9494 C CA . PHE B 1 490 ? 7.5 -28.172 15.109 1 92.44 490 PHE B CA 1
ATOM 9495 C C . PHE B 1 490 ? 6.324 -28.719 14.297 1 92.44 490 PHE B C 1
ATOM 9497 O O . PHE B 1 490 ? 6.188 -29.938 14.133 1 92.44 490 PHE B O 1
ATOM 9504 N N . LEU B 1 491 ? 5.535 -27.922 13.758 1 90.19 491 LEU B N 1
ATOM 9505 C CA . LEU B 1 491 ? 4.332 -28.328 13.039 1 90.19 491 LEU B CA 1
ATOM 9506 C C . LEU B 1 491 ? 4.688 -28.938 11.695 1 90.19 491 LEU B C 1
ATOM 9508 O O . LEU B 1 491 ? 4.008 -29.875 11.234 1 90.19 491 LEU B O 1
ATOM 9512 N N . ILE B 1 492 ? 5.766 -28.5 11.07 1 87.5 492 ILE B N 1
ATOM 9513 C CA . ILE B 1 492 ? 6.07 -28.922 9.711 1 87.5 492 ILE B CA 1
ATOM 9514 C C . ILE B 1 492 ? 6.969 -30.172 9.75 1 87.5 492 ILE B C 1
ATOM 9516 O O . ILE B 1 492 ? 7.156 -30.828 8.734 1 87.5 492 ILE B O 1
ATOM 9520 N N . ARG B 1 493 ? 7.398 -30.625 10.852 1 84.88 493 ARG B N 1
ATOM 9521 C CA . ARG B 1 493 ? 8.336 -31.75 10.969 1 84.88 493 ARG B CA 1
ATOM 9522 C C . ARG B 1 493 ? 7.66 -33.062 10.609 1 84.88 493 ARG B C 1
ATOM 9524 O O . ARG B 1 493 ? 6.621 -33.406 11.172 1 84.88 493 ARG B O 1
ATOM 9531 N N . ARG B 1 494 ? 8.266 -33.656 9.555 1 80 494 ARG B N 1
ATOM 9532 C CA . ARG B 1 494 ? 7.723 -34.938 9.109 1 80 494 ARG B CA 1
ATOM 9533 C C . ARG B 1 494 ? 8.734 -36.062 9.312 1 80 494 ARG B C 1
ATOM 9535 O O . ARG B 1 494 ? 8.375 -37.219 9.297 1 80 494 ARG B O 1
ATOM 9542 N N . HIS B 1 495 ? 10.031 -35.656 9.555 1 81.44 495 HIS B N 1
ATOM 9543 C CA . HIS B 1 495 ? 11.109 -36.625 9.57 1 81.44 495 HIS B CA 1
ATOM 9544 C C . HIS B 1 495 ? 11.789 -36.688 10.938 1 81.44 495 HIS B C 1
ATOM 9546 O O . HIS B 1 495 ? 11.445 -35.906 11.836 1 81.44 495 HIS B O 1
ATOM 9552 N N . LYS B 1 496 ? 12.641 -37.625 11.031 1 81.75 496 LYS B N 1
ATOM 9553 C CA . LYS B 1 496 ? 13.406 -37.781 12.266 1 81.75 496 LYS B CA 1
ATOM 9554 C C . LYS B 1 496 ? 14.227 -36.531 12.547 1 81.75 496 LYS B C 1
ATOM 9556 O O . LYS B 1 496 ? 14.844 -35.938 11.641 1 81.75 496 LYS B O 1
ATOM 9561 N N . PRO B 1 497 ? 14.156 -36.094 13.828 1 87.19 497 PRO B N 1
ATOM 9562 C CA . PRO B 1 497 ? 14.914 -34.875 14.164 1 87.19 497 PRO B CA 1
ATOM 9563 C C . PRO B 1 497 ? 16.422 -35.062 14 1 87.19 497 PRO B C 1
ATOM 9565 O O . PRO B 1 497 ? 16.953 -36.125 14.305 1 87.19 497 PRO B O 1
ATOM 9568 N N . ASP B 1 498 ? 17 -34.094 13.461 1 88.69 498 ASP B N 1
ATOM 9569 C CA . ASP B 1 498 ? 18.453 -34.031 13.297 1 88.69 498 ASP B CA 1
ATOM 9570 C C . ASP B 1 498 ? 19.047 -32.781 13.945 1 88.69 498 ASP B C 1
ATOM 9572 O O . ASP B 1 498 ? 18.375 -32.125 14.734 1 88.69 498 ASP B O 1
ATOM 9576 N N . LEU B 1 499 ? 20.297 -32.562 13.75 1 89.88 499 LEU B N 1
ATOM 9577 C CA . LEU B 1 499 ? 20.984 -31.453 14.375 1 89.88 499 LEU B CA 1
ATOM 9578 C C . LEU B 1 499 ? 20.375 -30.125 13.953 1 89.88 499 LEU B C 1
ATOM 9580 O O . LEU B 1 499 ? 20.312 -29.188 14.742 1 89.88 499 LEU B O 1
ATOM 9584 N N . PHE B 1 500 ? 19.953 -30.047 12.727 1 90.69 500 PHE B N 1
ATOM 9585 C CA . PHE B 1 500 ? 19.312 -28.828 12.234 1 90.69 500 PHE B CA 1
ATOM 9586 C C . PHE B 1 500 ? 18.078 -28.484 13.062 1 90.69 500 PHE B C 1
ATOM 9588 O O . PHE B 1 500 ? 17.859 -27.328 13.406 1 90.69 500 PHE B O 1
ATOM 9595 N N . ASP B 1 501 ? 17.297 -29.391 13.43 1 92 501 ASP B N 1
ATOM 9596 C CA . ASP B 1 501 ? 16.047 -29.172 14.172 1 92 501 ASP B CA 1
ATOM 9597 C C . ASP B 1 501 ? 16.344 -28.625 15.57 1 92 501 ASP B C 1
ATOM 9599 O O . ASP B 1 501 ? 15.648 -27.734 16.047 1 92 501 ASP B O 1
ATOM 9603 N N . TYR B 1 502 ? 17.359 -29.141 16.125 1 93.69 502 TYR B N 1
ATOM 9604 C CA . TYR B 1 502 ? 17.703 -28.703 17.469 1 93.69 502 TYR B CA 1
ATOM 9605 C C . TYR B 1 502 ? 18.328 -27.312 17.438 1 93.69 502 TYR B C 1
ATOM 9607 O O . TYR B 1 502 ? 17.938 -26.422 18.203 1 93.69 502 TYR B O 1
ATOM 9615 N N . THR B 1 503 ? 19.266 -27.094 16.594 1 95.06 503 THR B N 1
ATOM 9616 C CA . THR B 1 503 ? 19.969 -25.812 16.531 1 95.06 503 THR B CA 1
ATOM 9617 C C . THR B 1 503 ? 19.016 -24.703 16.094 1 95.06 503 THR B C 1
ATOM 9619 O O . THR B 1 503 ? 19.141 -23.562 16.562 1 95.06 503 THR B O 1
ATOM 9622 N N . SER B 1 504 ? 18.125 -25.031 15.172 1 95.06 504 SER B N 1
ATOM 9623 C CA . SER B 1 504 ? 17.172 -24.016 14.719 1 95.06 504 SER B CA 1
ATOM 9624 C C . SER B 1 504 ? 16.25 -23.578 15.844 1 95.06 504 SER B C 1
ATOM 9626 O O . SER B 1 504 ? 15.961 -22.391 15.977 1 95.06 504 SER B O 1
ATOM 9628 N N . VAL B 1 505 ? 15.82 -24.438 16.672 1 96.62 505 VAL B N 1
ATOM 9629 C CA . VAL B 1 505 ? 14.953 -24.109 17.812 1 96.62 505 VAL B CA 1
ATOM 9630 C C . VAL B 1 505 ? 15.75 -23.344 18.859 1 96.62 505 VAL B C 1
ATOM 9632 O O . VAL B 1 505 ? 15.281 -22.328 19.375 1 96.62 505 VAL B O 1
ATOM 9635 N N . ILE B 1 506 ? 16.969 -23.766 19.125 1 97.25 506 ILE B N 1
ATOM 9636 C CA . ILE B 1 506 ? 17.797 -23.141 20.156 1 97.25 506 ILE B CA 1
ATOM 9637 C C . ILE B 1 506 ? 18.125 -21.719 19.766 1 97.25 506 ILE B C 1
ATOM 9639 O O . ILE B 1 506 ? 18.062 -20.797 20.594 1 97.25 506 ILE B O 1
ATOM 9643 N N . SER B 1 507 ? 18.531 -21.5 18.547 1 97.62 507 SER B N 1
ATOM 9644 C CA . SER B 1 507 ? 18.891 -20.156 18.094 1 97.62 507 SER B CA 1
ATOM 9645 C C . SER B 1 507 ? 17.703 -19.203 18.188 1 97.62 507 SER B C 1
ATOM 9647 O O . SER B 1 507 ? 17.844 -18.062 18.609 1 97.62 507 SER B O 1
ATOM 9649 N N . ARG B 1 508 ? 16.531 -19.641 17.844 1 98 508 ARG B N 1
ATOM 9650 C CA . ARG B 1 508 ? 15.328 -18.812 17.906 1 98 508 ARG B CA 1
ATOM 9651 C C . ARG B 1 508 ? 14.93 -18.547 19.359 1 98 508 ARG B C 1
ATOM 9653 O O . ARG B 1 508 ? 14.477 -17.453 19.688 1 98 508 ARG B O 1
ATOM 9660 N N . MET B 1 509 ? 15.102 -19.516 20.172 1 98 509 MET B N 1
ATOM 9661 C CA . MET B 1 509 ? 14.805 -19.328 21.578 1 98 509 MET B CA 1
ATOM 9662 C C . MET B 1 509 ? 15.789 -18.344 22.219 1 98 509 MET B C 1
ATOM 9664 O O . MET B 1 509 ? 15.422 -17.547 23.078 1 98 509 MET B O 1
ATOM 9668 N N . CYS B 1 510 ? 17.047 -18.438 21.812 1 97.81 510 CYS B N 1
ATOM 9669 C CA . CYS B 1 510 ? 18.031 -17.469 22.281 1 97.81 510 CYS B CA 1
ATOM 9670 C C . CYS B 1 510 ? 17.641 -16.062 21.875 1 97.81 510 CYS B C 1
ATOM 9672 O O . CYS B 1 510 ? 17.719 -15.125 22.672 1 97.81 510 CYS B O 1
ATOM 9674 N N . ALA B 1 511 ? 17.234 -15.906 20.625 1 98.06 511 ALA B N 1
ATOM 9675 C CA . ALA B 1 511 ? 16.766 -14.609 20.156 1 98.06 511 ALA B CA 1
ATOM 9676 C C . ALA B 1 511 ? 15.547 -14.148 20.953 1 98.06 511 ALA B C 1
ATOM 9678 O O . ALA B 1 511 ? 15.422 -12.969 21.281 1 98.06 511 ALA B O 1
ATOM 9679 N N . PHE B 1 512 ? 14.633 -15.062 21.281 1 98.19 512 PHE B N 1
ATOM 9680 C CA . PHE B 1 512 ? 13.445 -14.781 22.078 1 98.19 512 PHE B CA 1
ATOM 9681 C C . PHE B 1 512 ? 13.844 -14.242 23.453 1 98.19 512 PHE B C 1
ATOM 9683 O O . PHE B 1 512 ? 13.281 -13.25 23.922 1 98.19 512 PHE B O 1
ATOM 9690 N N . PHE B 1 513 ? 14.812 -14.836 24.062 1 98 513 PHE B N 1
ATOM 9691 C CA . PHE B 1 513 ? 15.211 -14.438 25.422 1 98 513 PHE B CA 1
ATOM 9692 C C . PHE B 1 513 ? 15.93 -13.094 25.406 1 98 513 PHE B C 1
ATOM 9694 O O . PHE B 1 513 ? 15.805 -12.312 26.344 1 98 513 PHE B O 1
ATOM 9701 N N . VAL B 1 514 ? 16.672 -12.828 24.297 1 97.62 514 VAL B N 1
ATOM 9702 C CA . VAL B 1 514 ? 17.266 -11.5 24.172 1 97.62 514 VAL B CA 1
ATOM 9703 C C . VAL B 1 514 ? 16.172 -10.453 24.016 1 97.62 514 VAL B C 1
ATOM 9705 O O . VAL B 1 514 ? 16.219 -9.391 24.641 1 97.62 514 VAL B O 1
ATOM 9708 N N . GLY B 1 515 ? 15.188 -10.758 23.188 1 97.44 515 GLY B N 1
ATOM 9709 C CA . GLY B 1 515 ? 14.055 -9.859 23.078 1 97.44 515 GLY B CA 1
ATOM 9710 C C . GLY B 1 515 ? 13.32 -9.648 24.391 1 97.44 515 GLY B C 1
ATOM 9711 O O . GLY B 1 515 ? 12.953 -8.523 24.734 1 97.44 515 GLY B O 1
ATOM 9712 N N . ALA B 1 516 ? 13.172 -10.695 25.156 1 97.44 516 ALA B N 1
ATOM 9713 C CA . ALA B 1 516 ? 12.516 -10.617 26.453 1 97.44 516 ALA B CA 1
ATOM 9714 C C . ALA B 1 516 ? 13.344 -9.789 27.438 1 97.44 516 ALA B C 1
ATOM 9716 O O . ALA B 1 516 ? 12.797 -9.062 28.266 1 97.44 516 ALA B O 1
ATOM 9717 N N . SER B 1 517 ? 14.633 -9.914 27.312 1 96.56 517 SER B N 1
ATOM 9718 C CA . SER B 1 517 ? 15.508 -9.109 28.156 1 96.56 517 SER B CA 1
ATOM 9719 C C . SER B 1 517 ? 15.398 -7.629 27.812 1 96.56 517 SER B C 1
ATOM 9721 O O . SER B 1 517 ? 15.469 -6.777 28.703 1 96.56 517 SER B O 1
ATOM 9723 N N . MET B 1 518 ? 15.289 -7.379 26.531 1 96.44 518 MET B N 1
ATOM 9724 C CA . MET B 1 518 ? 15.086 -5.992 26.125 1 96.44 518 MET B CA 1
ATOM 9725 C C . MET B 1 518 ? 13.766 -5.453 26.672 1 96.44 518 MET B C 1
ATOM 9727 O O . MET B 1 518 ? 13.672 -4.281 27.047 1 96.44 518 MET B O 1
ATOM 9731 N N . LEU B 1 519 ? 12.758 -6.281 26.781 1 96.12 519 LEU B N 1
ATOM 9732 C CA . LEU B 1 519 ? 11.469 -5.891 27.344 1 96.12 519 LEU B CA 1
ATOM 9733 C C . LEU B 1 519 ? 11.594 -5.629 28.844 1 96.12 519 LEU B C 1
ATOM 9735 O O . LEU B 1 519 ? 10.922 -4.738 29.375 1 96.12 519 LEU B O 1
ATOM 9739 N N . ALA B 1 520 ? 12.445 -6.332 29.469 1 95.19 520 ALA B N 1
ATOM 9740 C CA . ALA B 1 520 ? 12.617 -6.207 30.922 1 95.19 520 ALA B CA 1
ATOM 9741 C C . ALA B 1 520 ? 13.242 -4.867 31.281 1 95.19 520 ALA B C 1
ATOM 9743 O O . ALA B 1 520 ? 13.102 -4.391 32.406 1 95.19 520 ALA B O 1
ATOM 9744 N N . LEU B 1 521 ? 13.852 -4.234 30.281 1 93.69 521 LEU B N 1
ATOM 9745 C CA . LEU B 1 521 ? 14.422 -2.914 30.531 1 93.69 521 LEU B CA 1
ATOM 9746 C C . LEU B 1 521 ? 13.336 -1.892 30.828 1 93.69 521 LEU B C 1
ATOM 9748 O O . LEU B 1 521 ? 13.609 -0.821 31.375 1 93.69 521 LEU B O 1
ATOM 9752 N N . MET B 1 522 ? 12.125 -2.211 30.5 1 93 522 MET B N 1
ATOM 9753 C CA . MET B 1 522 ? 11.016 -1.281 30.672 1 93 522 MET B CA 1
ATOM 9754 C C . MET B 1 522 ? 10.711 -1.078 32.156 1 93 522 MET B C 1
ATOM 9756 O O . MET B 1 522 ? 10.031 -0.12 32.531 1 93 522 MET B O 1
ATOM 9760 N N . ALA B 1 523 ? 11.305 -1.904 33.031 1 91.62 523 ALA B N 1
ATOM 9761 C CA . ALA B 1 523 ? 11.086 -1.784 34.469 1 91.62 523 ALA B CA 1
ATOM 9762 C C . ALA B 1 523 ? 11.742 -0.519 35.031 1 91.62 523 ALA B C 1
ATOM 9764 O O . ALA B 1 523 ? 11.32 -0.001 36.062 1 91.62 523 ALA B O 1
ATOM 9765 N N . ASP B 1 524 ? 12.734 0.001 34.25 1 91.88 524 ASP B N 1
ATOM 9766 C CA . ASP B 1 524 ? 13.453 1.205 34.656 1 91.88 524 ASP B CA 1
ATOM 9767 C C . ASP B 1 524 ? 13.328 2.303 33.594 1 91.88 524 ASP B C 1
ATOM 9769 O O . ASP B 1 524 ? 13.812 2.154 32.469 1 91.88 524 ASP B O 1
ATOM 9773 N N . ASP B 1 525 ? 12.805 3.4 33.969 1 87.31 525 ASP B N 1
ATOM 9774 C CA . ASP B 1 525 ? 12.539 4.496 33.031 1 87.31 525 ASP B CA 1
ATOM 9775 C C . ASP B 1 525 ? 13.844 5.098 32.5 1 87.31 525 ASP B C 1
ATOM 9777 O O . ASP B 1 525 ? 13.922 5.508 31.344 1 87.31 525 ASP B O 1
ATOM 9781 N N . VAL B 1 526 ? 14.805 5.191 33.312 1 86.94 526 VAL B N 1
ATOM 9782 C CA . VAL B 1 526 ? 16.078 5.773 32.906 1 86.94 526 VAL B CA 1
ATOM 9783 C C . VAL B 1 526 ? 16.719 4.895 31.844 1 86.94 526 VAL B C 1
ATOM 9785 O O . VAL B 1 526 ? 17.219 5.398 30.828 1 86.94 526 VAL B O 1
ATOM 9788 N N . LYS B 1 527 ? 16.625 3.619 32.031 1 90.69 527 LYS B N 1
ATOM 9789 C CA . LYS B 1 527 ? 17.25 2.684 31.094 1 90.69 527 LYS B CA 1
ATOM 9790 C C . LYS B 1 527 ? 16.484 2.643 29.781 1 90.69 527 LYS B C 1
ATOM 9792 O O . LYS B 1 527 ? 17.094 2.535 28.703 1 90.69 527 LYS B O 1
ATOM 9797 N N . ILE B 1 528 ? 15.227 2.736 29.844 1 90.5 528 ILE B N 1
ATOM 9798 C CA . ILE B 1 528 ? 14.438 2.633 28.625 1 90.5 528 ILE B CA 1
ATOM 9799 C C . ILE B 1 528 ? 14.68 3.852 27.734 1 90.5 528 ILE B C 1
ATOM 9801 O O . ILE B 1 528 ? 14.828 3.725 26.516 1 90.5 528 ILE B O 1
ATOM 9805 N N . TYR B 1 529 ? 14.695 5.004 28.312 1 87.19 529 TYR B N 1
ATOM 9806 C CA . TYR B 1 529 ? 14.898 6.207 27.5 1 87.19 529 TYR B CA 1
ATOM 9807 C C . TYR B 1 529 ? 16.328 6.277 26.984 1 87.19 529 TYR B C 1
ATOM 9809 O O . TYR B 1 529 ? 16.578 6.781 25.891 1 87.19 529 TYR B O 1
ATOM 9817 N N . ALA B 1 530 ? 17.25 5.734 27.797 1 89.38 530 ALA B N 1
ATOM 9818 C CA . ALA B 1 530 ? 18.609 5.625 27.297 1 89.38 530 ALA B CA 1
ATOM 9819 C C . ALA B 1 530 ? 18.688 4.684 26.094 1 89.38 530 ALA B C 1
ATOM 9821 O O . ALA B 1 530 ? 19.422 4.926 25.141 1 89.38 530 ALA B O 1
ATOM 9822 N N . ALA B 1 531 ? 17.906 3.666 26.141 1 91.75 531 ALA B N 1
ATOM 9823 C CA . ALA B 1 531 ? 17.875 2.701 25.047 1 91.75 531 ALA B CA 1
ATOM 9824 C C . ALA B 1 531 ? 17.234 3.314 23.797 1 91.75 531 ALA B C 1
ATOM 9826 O O . ALA B 1 531 ? 17.734 3.119 22.688 1 91.75 531 ALA B O 1
ATOM 9827 N N . ILE B 1 532 ? 16.219 4.043 24.016 1 89.94 532 ILE B N 1
ATOM 9828 C CA . ILE B 1 532 ? 15.508 4.652 22.891 1 89.94 532 ILE B CA 1
ATOM 9829 C C . ILE B 1 532 ? 16.391 5.715 22.234 1 89.94 532 ILE B C 1
ATOM 9831 O O . ILE B 1 532 ? 16.359 5.887 21.016 1 89.94 532 ILE B O 1
ATOM 9835 N N . GLU B 1 533 ? 17.156 6.363 23.047 1 89.38 533 GLU B N 1
ATOM 9836 C CA . GLU B 1 533 ? 18.062 7.391 22.531 1 89.38 533 GLU B CA 1
ATOM 9837 C C . GLU B 1 533 ? 19.25 6.773 21.781 1 89.38 533 GLU B C 1
ATOM 9839 O O . GLU B 1 533 ? 19.859 7.426 20.938 1 89.38 533 GLU B O 1
ATOM 9844 N N . SER B 1 534 ? 19.5 5.551 22.062 1 91.56 534 SER B N 1
ATOM 9845 C CA . SER B 1 534 ? 20.609 4.871 21.438 1 91.56 534 SER B CA 1
ATOM 9846 C C . SER B 1 534 ? 20.266 4.453 20 1 91.56 534 SER B C 1
ATOM 9848 O O . SER B 1 534 ? 19.125 4.082 19.719 1 91.56 534 SER B O 1
ATOM 9850 N N . PRO B 1 535 ? 21.234 4.559 19.078 1 91.75 535 PRO B N 1
ATOM 9851 C CA . PRO B 1 535 ? 21 4.094 17.703 1 91.75 535 PRO B CA 1
ATOM 9852 C C . PRO B 1 535 ? 21.109 2.578 17.578 1 91.75 535 PRO B C 1
ATOM 9854 O O . PRO B 1 535 ? 20.953 2.041 16.469 1 91.75 535 PRO B O 1
ATOM 9857 N N . ALA B 1 536 ? 21.188 1.843 18.609 1 93.88 536 ALA B N 1
ATOM 9858 C CA . ALA B 1 536 ? 21.609 0.442 18.578 1 93.88 536 ALA B CA 1
ATOM 9859 C C . ALA B 1 536 ? 20.391 -0.481 18.484 1 93.88 536 ALA B C 1
ATOM 9861 O O . ALA B 1 536 ? 20.531 -1.669 18.188 1 93.88 536 ALA B O 1
ATOM 9862 N N . ILE B 1 537 ? 19.172 -0.032 18.703 1 96 537 ILE B N 1
ATOM 9863 C CA . ILE B 1 537 ? 18.016 -0.917 18.844 1 96 537 ILE B CA 1
ATOM 9864 C C . ILE B 1 537 ? 17.781 -1.655 17.531 1 96 537 ILE B C 1
ATOM 9866 O O . ILE B 1 537 ? 17.672 -2.883 17.516 1 96 537 ILE B O 1
ATOM 9870 N N . LEU B 1 538 ? 17.719 -0.953 16.391 1 97.38 538 LEU B N 1
ATOM 9871 C CA . LEU B 1 538 ? 17.438 -1.574 15.094 1 97.38 538 LEU B CA 1
ATOM 9872 C C . LEU B 1 538 ? 18.578 -2.48 14.672 1 97.38 538 LEU B C 1
ATOM 9874 O O . LEU B 1 538 ? 18.359 -3.611 14.227 1 97.38 538 LEU B O 1
ATOM 9878 N N . PRO B 1 539 ? 19.875 -2.086 14.875 1 97.06 539 PRO B N 1
ATOM 9879 C CA . PRO B 1 539 ? 20.984 -2.982 14.562 1 97.06 539 PRO B CA 1
ATOM 9880 C C . PRO B 1 539 ? 20.969 -4.266 15.391 1 97.06 539 PRO B C 1
ATOM 9882 O O . PRO B 1 539 ? 21.328 -5.332 14.891 1 97.06 539 PRO B O 1
ATOM 9885 N N . VAL B 1 540 ? 20.547 -4.152 16.641 1 97.31 540 VAL B N 1
ATOM 9886 C CA . VAL B 1 540 ? 20.453 -5.336 17.5 1 97.31 540 VAL B CA 1
ATOM 9887 C C . VAL B 1 540 ? 19.438 -6.312 16.906 1 97.31 540 VAL B C 1
ATOM 9889 O O . VAL B 1 540 ? 19.688 -7.52 16.844 1 97.31 540 VAL B O 1
ATOM 9892 N N . CYS B 1 541 ? 18.312 -5.789 16.5 1 97.81 541 CYS B N 1
ATOM 9893 C CA . CYS B 1 541 ? 17.281 -6.629 15.883 1 97.81 541 CYS B CA 1
ATOM 9894 C C . CYS B 1 541 ? 17.828 -7.301 14.625 1 97.81 541 CYS B C 1
ATOM 9896 O O . CYS B 1 541 ? 17.609 -8.5 14.414 1 97.81 541 CYS B O 1
ATOM 9898 N N . VAL B 1 542 ? 18.578 -6.59 13.781 1 98.12 542 VAL B N 1
ATOM 9899 C CA . VAL B 1 542 ? 19.141 -7.109 12.547 1 98.12 542 VAL B CA 1
ATOM 9900 C C . VAL B 1 542 ? 20.141 -8.227 12.859 1 98.12 542 VAL B C 1
ATOM 9902 O O . VAL B 1 542 ? 20.109 -9.289 12.242 1 98.12 542 VAL B O 1
ATOM 9905 N N . VAL B 1 543 ? 20.969 -8.023 13.828 1 97.94 543 VAL B N 1
ATOM 9906 C CA . VAL B 1 543 ? 22 -8.984 14.18 1 97.94 543 VAL B CA 1
ATOM 9907 C C . VAL B 1 543 ? 21.375 -10.266 14.711 1 97.94 543 VAL B C 1
ATOM 9909 O O . VAL B 1 543 ? 21.797 -11.367 14.359 1 97.94 543 VAL B O 1
ATOM 9912 N N . LEU B 1 544 ? 20.328 -10.117 15.5 1 98.19 544 LEU B N 1
ATOM 9913 C CA . LEU B 1 544 ? 19.656 -11.289 16.047 1 98.19 544 LEU B CA 1
ATOM 9914 C C . LEU B 1 544 ? 19.031 -12.125 14.945 1 98.19 544 LEU B C 1
ATOM 9916 O O . LEU B 1 544 ? 19.234 -13.336 14.883 1 98.19 544 LEU B O 1
ATOM 9920 N N . LEU B 1 545 ? 18.312 -11.492 14.047 1 98.19 545 LEU B N 1
ATOM 9921 C CA . LEU B 1 545 ? 17.672 -12.211 12.953 1 98.19 545 LEU B CA 1
ATOM 9922 C C . LEU B 1 545 ? 18.719 -12.805 12.016 1 98.19 545 LEU B C 1
ATOM 9924 O O . LEU B 1 545 ? 18.547 -13.93 11.523 1 98.19 545 LEU B O 1
ATOM 9928 N N . PHE B 1 546 ? 19.75 -12.055 11.781 1 97.56 546 PHE B N 1
ATOM 9929 C CA . PHE B 1 546 ? 20.812 -12.5 10.891 1 97.56 546 PHE B CA 1
ATOM 9930 C C . PHE B 1 546 ? 21.531 -13.727 11.461 1 97.56 546 PHE B C 1
ATOM 9932 O O . PHE B 1 546 ? 21.812 -14.68 10.734 1 97.56 546 PHE B O 1
ATOM 9939 N N . LEU B 1 547 ? 21.781 -13.719 12.734 1 97.56 547 LEU B N 1
ATOM 9940 C CA . LEU B 1 547 ? 22.453 -14.844 13.383 1 97.56 547 LEU B CA 1
ATOM 9941 C C . LEU B 1 547 ? 21.594 -16.094 13.32 1 97.56 547 LEU B C 1
ATOM 9943 O O . LEU B 1 547 ? 22.109 -17.203 13.117 1 97.56 547 LEU B O 1
ATOM 9947 N N . VAL B 1 548 ? 20.281 -15.93 13.484 1 97.62 548 VAL B N 1
ATOM 9948 C CA . VAL B 1 548 ? 19.391 -17.078 13.375 1 97.62 548 VAL B CA 1
ATOM 9949 C C . VAL B 1 548 ? 19.484 -17.672 11.977 1 97.62 548 VAL B C 1
ATOM 9951 O O . VAL B 1 548 ? 19.594 -18.891 11.82 1 97.62 548 VAL B O 1
ATOM 9954 N N . LEU B 1 549 ? 19.531 -16.875 10.945 1 96.19 549 LEU B N 1
ATOM 9955 C CA . LEU B 1 549 ? 19.594 -17.344 9.57 1 96.19 549 LEU B CA 1
ATOM 9956 C C . LEU B 1 549 ? 20.938 -18.016 9.289 1 96.19 549 LEU B C 1
ATOM 9958 O O . LEU B 1 549 ? 20.984 -19.031 8.586 1 96.19 549 LEU B O 1
ATOM 9962 N N . VAL B 1 550 ? 22 -17.484 9.836 1 95.62 550 VAL B N 1
ATOM 9963 C CA . VAL B 1 550 ? 23.328 -18.031 9.625 1 95.62 550 VAL B CA 1
ATOM 9964 C C . VAL B 1 550 ? 23.438 -19.406 10.289 1 95.62 550 VAL B C 1
ATOM 9966 O O . VAL B 1 550 ? 23.969 -20.359 9.695 1 95.62 550 VAL B O 1
ATOM 9969 N N . ILE B 1 551 ? 22.891 -19.484 11.461 1 96 551 ILE B N 1
ATOM 9970 C CA . ILE B 1 551 ? 22.922 -20.766 12.172 1 96 551 ILE B CA 1
ATOM 9971 C C . ILE B 1 551 ? 22.078 -21.797 11.438 1 96 551 ILE B C 1
ATOM 9973 O O . ILE B 1 551 ? 22.469 -22.969 11.328 1 96 551 ILE B O 1
ATOM 9977 N N . ASP B 1 552 ? 20.953 -21.375 10.953 1 94.94 552 ASP B N 1
ATOM 9978 C CA . ASP B 1 552 ? 20.125 -22.281 10.156 1 94.94 552 ASP B CA 1
ATOM 9979 C C . ASP B 1 552 ? 20.906 -22.797 8.938 1 94.94 552 ASP B C 1
ATOM 9981 O O . ASP B 1 552 ? 20.891 -23.984 8.641 1 94.94 552 ASP B O 1
ATOM 9985 N N . LYS B 1 553 ? 21.578 -21.922 8.266 1 93.5 553 LYS B N 1
ATOM 9986 C CA . LYS B 1 553 ? 22.297 -22.297 7.047 1 93.5 553 LYS B CA 1
ATOM 9987 C C . LYS B 1 553 ? 23.469 -23.203 7.363 1 93.5 553 LYS B C 1
ATOM 9989 O O . LYS B 1 553 ? 23.672 -24.219 6.691 1 93.5 553 LYS B O 1
ATOM 9994 N N . LEU B 1 554 ? 24.188 -22.906 8.367 1 93.31 554 LEU B N 1
ATOM 9995 C CA . LEU B 1 554 ? 25.359 -23.703 8.742 1 93.31 554 LEU B CA 1
ATOM 9996 C C . LEU B 1 554 ? 24.953 -25.094 9.211 1 93.31 554 LEU B C 1
ATOM 9998 O O . LEU B 1 554 ? 25.594 -26.078 8.867 1 93.31 554 LEU B O 1
ATOM 10002 N N . SER B 1 555 ? 23.906 -25.156 9.961 1 93.31 555 SER B N 1
ATOM 10003 C CA . SER B 1 555 ? 23.438 -26.453 10.453 1 93.31 555 SER B CA 1
ATOM 10004 C C . SER B 1 555 ? 22.875 -27.312 9.32 1 93.31 555 SER B C 1
ATOM 10006 O O . SER B 1 555 ? 23.062 -28.531 9.305 1 93.31 555 SER B O 1
ATOM 10008 N N . CYS B 1 556 ? 22.188 -26.656 8.43 1 91.12 556 CYS B N 1
ATOM 10009 C CA . CYS B 1 556 ? 21.672 -27.375 7.273 1 91.12 556 CYS B CA 1
ATOM 10010 C C . CYS B 1 556 ? 22.797 -27.953 6.43 1 91.12 556 CYS B C 1
ATOM 10012 O O . CYS B 1 556 ? 22.75 -29.109 6.008 1 91.12 556 CYS B O 1
ATOM 10014 N N . MET B 1 557 ? 23.828 -27.172 6.203 1 90.62 557 MET B N 1
ATOM 10015 C CA . MET B 1 557 ? 24.984 -27.609 5.41 1 90.62 557 MET B CA 1
ATOM 10016 C C . MET B 1 557 ? 25.703 -28.766 6.098 1 90.62 557 MET B C 1
ATOM 10018 O O . MET B 1 557 ? 26.125 -29.719 5.441 1 90.62 557 MET B O 1
ATOM 10022 N N . TRP B 1 558 ? 25.797 -28.625 7.359 1 90.94 558 TRP B N 1
ATOM 10023 C CA . TRP B 1 558 ? 26.469 -29.656 8.133 1 90.94 558 TRP B CA 1
ATOM 10024 C C . TRP B 1 558 ? 25.688 -30.969 8.094 1 90.94 558 TRP B C 1
ATOM 10026 O O . TRP B 1 558 ? 26.266 -32.031 7.887 1 90.94 558 TRP B O 1
ATOM 10036 N N . CYS B 1 559 ? 24.375 -30.906 8.281 1 90.38 559 CYS B N 1
ATOM 10037 C CA . CYS B 1 559 ? 23.531 -32.094 8.266 1 90.38 559 CYS B CA 1
ATOM 10038 C C . CYS B 1 559 ? 23.531 -32.75 6.891 1 90.38 559 CYS B C 1
ATOM 10040 O O . CYS B 1 559 ? 23.578 -33.969 6.781 1 90.38 559 CYS B O 1
ATOM 10042 N N . ASN B 1 560 ? 23.422 -31.953 5.895 1 90 560 ASN B N 1
ATOM 10043 C CA . ASN B 1 560 ? 23.438 -32.5 4.539 1 90 560 ASN B CA 1
ATOM 10044 C C . ASN B 1 560 ? 24.766 -33.188 4.207 1 90 560 ASN B C 1
ATOM 10046 O O . ASN B 1 560 ? 24.781 -34.219 3.553 1 90 560 ASN B O 1
ATOM 10050 N N . LYS B 1 561 ? 25.875 -32.594 4.664 1 89 561 LYS B N 1
ATOM 10051 C CA . LYS B 1 561 ? 27.188 -33.188 4.445 1 89 561 LYS B CA 1
ATOM 10052 C C . LYS B 1 561 ? 27.312 -34.531 5.191 1 89 561 LYS B C 1
ATOM 10054 O O . LYS B 1 561 ? 27.859 -35.5 4.656 1 89 561 LYS B O 1
ATOM 10059 N N . GLN B 1 562 ? 26.734 -34.594 6.316 1 88.31 562 GLN B N 1
ATOM 10060 C CA . GLN B 1 562 ? 26.812 -35.812 7.129 1 88.31 562 GLN B CA 1
ATOM 10061 C C . GLN B 1 562 ? 25.953 -36.938 6.535 1 88.31 562 GLN B C 1
ATOM 10063 O O . GLN B 1 562 ? 26.328 -38.094 6.559 1 88.31 562 GLN B O 1
ATOM 10068 N N . ILE B 1 563 ? 24.797 -36.531 6.07 1 86.81 563 ILE B N 1
ATOM 10069 C CA . ILE B 1 563 ? 23.891 -37.5 5.5 1 86.81 563 ILE B CA 1
ATOM 10070 C C . ILE B 1 563 ? 24.484 -38.062 4.207 1 86.81 563 ILE B C 1
ATOM 10072 O O . ILE B 1 563 ? 24.375 -39.25 3.932 1 86.81 563 ILE B O 1
ATOM 10076 N N . LYS B 1 564 ? 25.078 -37.25 3.426 1 85.62 564 LYS B N 1
ATOM 10077 C CA . LYS B 1 564 ? 25.703 -37.688 2.18 1 85.62 564 LYS B CA 1
ATOM 10078 C C . LYS B 1 564 ? 26.906 -38.594 2.451 1 85.62 564 LYS B C 1
ATOM 10080 O O . LYS B 1 564 ? 27.141 -39.562 1.727 1 85.62 564 LYS B O 1
ATOM 10085 N N . LYS B 1 565 ? 27.562 -38.375 3.52 1 86.81 565 LYS B N 1
ATOM 10086 C CA . LYS B 1 565 ? 28.734 -39.156 3.883 1 86.81 565 LYS B CA 1
ATOM 10087 C C . LYS B 1 565 ? 28.312 -40.5 4.508 1 86.81 565 LYS B C 1
ATOM 10089 O O . LYS B 1 565 ? 29.031 -41.5 4.371 1 86.81 565 LYS B O 1
ATOM 10094 N N . SER B 1 566 ? 27.25 -40.5 5.25 1 84.62 566 SER B N 1
ATOM 10095 C CA . SER B 1 566 ? 26.812 -41.688 5.973 1 84.62 566 SER B CA 1
ATOM 10096 C C . SER B 1 566 ? 26.312 -42.75 5.012 1 84.62 566 SER B C 1
ATOM 10098 O O . SER B 1 566 ? 26.297 -43.938 5.348 1 84.62 566 SER B O 1
ATOM 10100 N N . GLY B 1 567 ? 25.812 -42.406 3.773 1 76.12 567 GLY B N 1
ATOM 10101 C CA . GLY B 1 567 ? 25.312 -43.375 2.797 1 76.12 567 GLY B CA 1
ATOM 10102 C C . GLY B 1 567 ? 23.953 -43.938 3.154 1 76.12 567 GLY B C 1
ATOM 10103 O O . GLY B 1 567 ? 23.438 -44.812 2.473 1 76.12 567 GLY B O 1
ATOM 10104 N N . LYS B 1 568 ? 23.375 -43.562 4.238 1 75.5 568 LYS B N 1
ATOM 10105 C CA . LYS B 1 568 ? 22.062 -44.062 4.656 1 75.5 568 LYS B CA 1
ATOM 10106 C C . LYS B 1 568 ? 20.969 -43.469 3.77 1 75.5 568 LYS B C 1
ATOM 10108 O O . LYS B 1 568 ? 21.141 -42.406 3.178 1 75.5 568 LYS B O 1
ATOM 10113 N N . PRO B 1 569 ? 19.859 -44.156 3.564 1 76.75 569 PRO B N 1
ATOM 10114 C CA . PRO B 1 569 ? 18.75 -43.625 2.768 1 76.75 569 PRO B CA 1
ATOM 10115 C C . PRO B 1 569 ? 18.109 -42.406 3.396 1 76.75 569 PRO B C 1
ATOM 10117 O O . PRO B 1 569 ? 18.016 -42.312 4.625 1 76.75 569 PRO B O 1
ATOM 10120 N N . TYR B 1 570 ? 17.938 -41.375 2.598 1 76.62 570 TYR B N 1
ATOM 10121 C CA . TYR B 1 570 ? 17.328 -40.156 3.09 1 76.62 570 TYR B CA 1
ATOM 10122 C C . TYR B 1 570 ? 16.172 -39.719 2.201 1 76.62 570 TYR B C 1
ATOM 10124 O O . TYR B 1 570 ? 16.031 -40.188 1.072 1 76.62 570 TYR B O 1
ATOM 10132 N N . ALA B 1 571 ? 15.195 -38.969 2.697 1 76.38 571 ALA B N 1
ATOM 10133 C CA . ALA B 1 571 ? 14.062 -38.438 1.974 1 76.38 571 ALA B CA 1
ATOM 10134 C C . ALA B 1 571 ? 14.359 -37 1.49 1 76.38 571 ALA B C 1
ATOM 10136 O O . ALA B 1 571 ? 15.07 -36.25 2.16 1 76.38 571 ALA B O 1
ATOM 10137 N N . LEU B 1 572 ? 13.945 -36.719 0.17 1 72.25 572 LEU B N 1
ATOM 10138 C CA . LEU B 1 572 ? 14.109 -35.344 -0.342 1 72.25 572 LEU B CA 1
ATOM 10139 C C . LEU B 1 572 ? 12.977 -34.469 0.132 1 72.25 572 LEU B C 1
ATOM 10141 O O . LEU B 1 572 ? 11.805 -34.875 0.108 1 72.25 572 LEU B O 1
ATOM 10145 N N . GLU B 1 573 ? 13.328 -33.469 0.724 1 66.5 573 GLU B N 1
ATOM 10146 C CA . GLU B 1 573 ? 12.32 -32.531 1.187 1 66.5 573 GLU B CA 1
ATOM 10147 C C . GLU B 1 573 ? 11.547 -31.922 0.014 1 66.5 573 GLU B C 1
ATOM 10149 O O . GLU B 1 573 ? 10.352 -31.656 0.122 1 66.5 573 GLU B O 1
ATOM 10154 N N . VAL B 1 574 ? 12.273 -31.484 -1.074 1 62.34 574 VAL B N 1
ATOM 10155 C CA . VAL B 1 574 ? 11.609 -30.875 -2.229 1 62.34 574 VAL B CA 1
ATOM 10156 C C . VAL B 1 574 ? 11.797 -31.781 -3.453 1 62.34 574 VAL B C 1
ATOM 10158 O O . VAL B 1 574 ? 12.898 -32.25 -3.73 1 62.34 574 VAL B O 1
ATOM 10161 N N . ASP B 1 575 ? 10.719 -32.5 -3.98 1 48.94 575 ASP B N 1
ATOM 10162 C CA . ASP B 1 575 ? 10.836 -33.25 -5.23 1 48.94 575 ASP B CA 1
ATOM 10163 C C . ASP B 1 575 ? 11.062 -32.312 -6.41 1 48.94 575 ASP B C 1
ATOM 10165 O O . ASP B 1 575 ? 10.234 -31.422 -6.68 1 48.94 575 ASP B O 1
ATOM 10169 N N . ASP B 1 576 ? 12.25 -31.969 -6.691 1 45.16 576 ASP B N 1
ATOM 10170 C CA . ASP B 1 576 ? 12.492 -31.172 -7.895 1 45.16 576 ASP B CA 1
ATOM 10171 C C . ASP B 1 576 ? 11.984 -31.906 -9.141 1 45.16 576 ASP B C 1
ATOM 10173 O O . ASP B 1 576 ? 12.688 -32.719 -9.711 1 45.16 576 ASP B O 1
ATOM 10177 N N . HIS B 1 577 ? 10.773 -32.281 -9.211 1 39.66 577 HIS B N 1
ATOM 10178 C CA . HIS B 1 577 ? 10.305 -32.938 -10.422 1 39.66 577 HIS B CA 1
ATOM 10179 C C . HIS B 1 577 ? 10.703 -32.156 -11.672 1 39.66 577 HIS B C 1
ATOM 10181 O O . HIS B 1 577 ? 10.148 -32.375 -12.75 1 39.66 577 HIS B O 1
ATOM 10187 N N . HIS B 1 578 ? 11.586 -31.188 -11.594 1 38.81 578 HIS B N 1
ATOM 10188 C CA . HIS B 1 578 ? 11.742 -30.625 -12.93 1 38.81 578 HIS B CA 1
ATOM 10189 C C . HIS B 1 578 ? 12.414 -31.609 -13.875 1 38.81 578 HIS B C 1
ATOM 10191 O O . HIS B 1 578 ? 12.656 -31.297 -15.039 1 38.81 578 HIS B O 1
ATOM 10197 N N . GLY B 1 579 ? 13.117 -32.656 -13.398 1 31.55 579 GLY B N 1
ATOM 10198 C CA . GLY B 1 579 ? 13.875 -33.375 -14.398 1 31.55 579 GLY B CA 1
ATOM 10199 C C . GLY B 1 579 ? 13.023 -34.312 -15.234 1 31.55 579 GLY B C 1
ATOM 10200 O O . GLY B 1 579 ? 12.789 -35.469 -14.844 1 31.55 579 GLY B O 1
ATOM 10201 N N . HIS B 1 580 ? 12 -33.938 -15.844 1 33.44 580 HIS B N 1
ATOM 10202 C CA . HIS B 1 580 ? 11.398 -34.906 -16.75 1 33.44 580 HIS B CA 1
ATOM 10203 C C . HIS B 1 580 ? 12.438 -35.469 -17.719 1 33.44 580 HIS B C 1
ATOM 10205 O O . HIS B 1 580 ? 12.68 -34.906 -18.781 1 33.44 580 HIS B O 1
ATOM 10211 N N . GLY B 1 581 ? 13.633 -35.875 -17.328 1 27.86 581 GLY B N 1
ATOM 10212 C CA . GLY B 1 581 ? 14.289 -36.656 -18.375 1 27.86 581 GLY B CA 1
ATOM 10213 C C . GLY B 1 581 ? 13.477 -37.875 -18.812 1 27.86 581 GLY B C 1
ATOM 10214 O O . GLY B 1 581 ? 12.922 -38.594 -17.969 1 27.86 581 GLY B O 1
ATOM 10215 N N . HIS B 1 582 ? 12.844 -37.75 -19.938 1 29.92 582 HIS B N 1
ATOM 10216 C CA . HIS B 1 582 ? 12.164 -38.844 -20.656 1 29.92 582 HIS B CA 1
ATOM 10217 C C . HIS B 1 582 ? 13.008 -40.094 -20.703 1 29.92 582 HIS B C 1
ATOM 10219 O O . HIS B 1 582 ? 13.602 -40.438 -21.734 1 29.92 582 HIS B O 1
ATOM 10225 N N . GLY B 1 583 ? 13.914 -40.438 -19.766 1 25.05 583 GLY B N 1
ATOM 10226 C CA . GLY B 1 583 ? 14.406 -41.75 -20.078 1 25.05 583 GLY B CA 1
ATOM 10227 C C . GLY B 1 583 ? 13.32 -42.812 -20.047 1 25.05 583 GLY B C 1
ATOM 10228 O O . GLY B 1 583 ? 12.57 -42.906 -19.062 1 25.05 583 GLY B O 1
ATOM 10229 N N . HIS B 1 584 ? 12.727 -43.125 -21.188 1 27.67 584 HIS B N 1
ATOM 10230 C CA . HIS B 1 584 ? 11.734 -44.156 -21.5 1 27.67 584 HIS B CA 1
ATOM 10231 C C . HIS B 1 584 ? 12.156 -45.531 -20.969 1 27.67 584 HIS B C 1
ATOM 10233 O O . HIS B 1 584 ? 11.656 -46.531 -21.422 1 27.67 584 HIS B O 1
ATOM 10239 N N . GLY B 1 585 ? 13.117 -45.719 -20.047 1 23.98 585 GLY B N 1
ATOM 10240 C CA . GLY B 1 585 ? 13.172 -47.156 -19.875 1 23.98 585 GLY B CA 1
ATOM 10241 C C . GLY B 1 585 ? 11.891 -47.75 -19.297 1 23.98 585 GLY B C 1
ATOM 10242 O O . GLY B 1 585 ? 11.297 -47.156 -18.391 1 23.98 585 GLY B O 1
ATOM 10243 N N . HIS B 1 586 ? 11.109 -48.406 -20.125 1 25.44 586 HIS B N 1
ATOM 10244 C CA . HIS B 1 586 ? 9.867 -49.125 -19.953 1 25.44 586 HIS B CA 1
ATOM 10245 C C . HIS B 1 586 ? 9.961 -50.125 -18.781 1 25.44 586 HIS B C 1
ATOM 10247 O O . HIS B 1 586 ? 9.164 -51.062 -18.688 1 25.44 586 HIS B O 1
ATOM 10253 N N . ASP B 1 587 ? 10.852 -50.062 -17.812 1 23.39 587 ASP B N 1
ATOM 10254 C CA . ASP B 1 587 ? 10.609 -51.219 -16.984 1 23.39 587 ASP B CA 1
ATOM 10255 C C . ASP B 1 587 ? 9.25 -51.125 -16.281 1 23.39 587 ASP B C 1
ATOM 10257 O O . ASP B 1 587 ? 8.914 -50.094 -15.711 1 23.39 587 ASP B O 1
ATOM 10261 N N . HIS B 1 588 ? 8.25 -51.906 -16.703 1 25.56 588 HIS B N 1
ATOM 10262 C CA . HIS B 1 588 ? 6.855 -52.156 -16.359 1 25.56 588 HIS B CA 1
ATOM 10263 C C . HIS B 1 588 ? 6.699 -52.406 -14.859 1 25.56 588 HIS B C 1
ATOM 10265 O O . HIS B 1 588 ? 5.656 -52.875 -14.406 1 25.56 588 HIS B O 1
ATOM 10271 N N . ASN B 1 589 ? 7.711 -52.438 -13.992 1 23.88 589 ASN B N 1
ATOM 10272 C CA . ASN B 1 589 ? 7.215 -53.031 -12.758 1 23.88 589 ASN B CA 1
ATOM 10273 C C . ASN B 1 589 ? 6.188 -52.125 -12.07 1 23.88 589 ASN B C 1
ATOM 10275 O O . ASN B 1 589 ? 6.32 -50.906 -12.078 1 23.88 589 ASN B O 1
ATOM 10279 N N . HIS B 1 590 ? 4.973 -52.562 -11.906 1 27.91 590 HIS B N 1
ATOM 10280 C CA . HIS B 1 590 ? 3.721 -52.094 -11.328 1 27.91 590 HIS B CA 1
ATOM 10281 C C . HIS B 1 590 ? 3.965 -51.375 -10.008 1 27.91 590 HIS B C 1
ATOM 10283 O O . HIS B 1 590 ? 3.014 -50.969 -9.32 1 27.91 590 HIS B O 1
ATOM 10289 N N . GLY B 1 591 ? 5.137 -51.562 -9.32 1 25.7 591 GLY B N 1
ATOM 10290 C CA . GLY B 1 591 ? 4.984 -51.344 -7.891 1 25.7 591 GLY B CA 1
ATOM 10291 C C . GLY B 1 591 ? 4.621 -49.906 -7.547 1 25.7 591 GLY B C 1
ATOM 10292 O O . GLY B 1 591 ? 4.648 -49.031 -8.406 1 25.7 591 GLY B O 1
ATOM 10293 N N . GLY B 1 592 ? 4.285 -49.688 -6.281 1 28.77 592 GLY B N 1
ATOM 10294 C CA . GLY B 1 592 ? 3.953 -48.594 -5.402 1 28.77 592 GLY B CA 1
ATOM 10295 C C . GLY B 1 592 ? 4.836 -47.375 -5.617 1 28.77 592 GLY B C 1
ATOM 10296 O O . GLY B 1 592 ? 5.914 -47.469 -6.203 1 28.77 592 GLY B O 1
ATOM 10297 N N . HIS B 1 593 ? 4.246 -46.25 -5.664 1 33.16 593 HIS B N 1
ATOM 10298 C CA . HIS B 1 593 ? 4.969 -45 -5.672 1 33.16 593 HIS B CA 1
ATOM 10299 C C . HIS B 1 593 ? 6.285 -45.094 -4.914 1 33.16 593 HIS B C 1
ATOM 10301 O O . HIS B 1 593 ? 6.297 -45.094 -3.68 1 33.16 593 HIS B O 1
ATOM 10307 N N . THR B 1 594 ? 7.219 -45.969 -5.324 1 31.19 594 THR B N 1
ATOM 10308 C CA . THR B 1 594 ? 8.531 -46.031 -4.691 1 31.19 594 THR B CA 1
ATOM 10309 C C . THR B 1 594 ? 9.164 -44.656 -4.621 1 31.19 594 THR B C 1
ATOM 10311 O O . THR B 1 594 ? 9.344 -43.969 -5.648 1 31.19 594 THR B O 1
ATOM 10314 N N . THR B 1 595 ? 8.898 -43.969 -3.537 1 37.78 595 THR B N 1
ATOM 10315 C CA . THR B 1 595 ? 9.812 -42.906 -3.188 1 37.78 595 THR B CA 1
ATOM 10316 C C . THR B 1 595 ? 11.242 -43.25 -3.58 1 37.78 595 THR B C 1
ATOM 10318 O O . THR B 1 595 ? 11.734 -44.312 -3.252 1 37.78 595 THR B O 1
ATOM 10321 N N . VAL B 1 596 ? 11.719 -42.906 -4.695 1 39.81 596 VAL B N 1
ATOM 10322 C CA . VAL B 1 596 ? 13.094 -43.125 -5.133 1 39.81 596 VAL B CA 1
ATOM 10323 C C . VAL B 1 596 ? 14.055 -42.875 -3.967 1 39.81 596 VAL B C 1
ATOM 10325 O O . VAL B 1 596 ? 14.086 -41.781 -3.4 1 39.81 596 VAL B O 1
ATOM 10328 N N . HIS B 1 597 ? 14.219 -43.844 -3.035 1 43.5 597 HIS B N 1
ATOM 10329 C CA . HIS B 1 597 ? 15.32 -43.844 -2.086 1 43.5 597 HIS B CA 1
ATOM 10330 C C . HIS B 1 597 ? 16.656 -43.656 -2.793 1 43.5 597 HIS B C 1
ATOM 10332 O O . HIS B 1 597 ? 17.094 -44.5 -3.562 1 43.5 597 HIS B O 1
ATOM 10338 N N . ALA B 1 598 ? 17 -42.375 -3.113 1 44.66 598 ALA B N 1
ATOM 10339 C CA . ALA B 1 598 ? 18.328 -42.156 -3.658 1 44.66 598 ALA B CA 1
ATOM 10340 C C . ALA B 1 598 ? 19.406 -42.688 -2.721 1 44.66 598 ALA B C 1
ATOM 10342 O O . ALA B 1 598 ? 19.375 -42.406 -1.518 1 44.66 598 ALA B O 1
ATOM 10343 N N . THR B 1 599 ? 19.859 -43.969 -2.885 1 39.38 599 THR B N 1
ATOM 10344 C CA . THR B 1 599 ? 21.031 -44.469 -2.186 1 39.38 599 THR B CA 1
ATOM 10345 C C . THR B 1 599 ? 22.266 -43.656 -2.564 1 39.38 599 THR B C 1
ATOM 10347 O O . THR B 1 599 ? 22.422 -43.25 -3.717 1 39.38 599 THR B O 1
ATOM 10350 N N . GLY B 1 600 ? 22.875 -43.031 -1.728 1 36.62 600 GLY B N 1
ATOM 10351 C CA . GLY B 1 600 ? 24.188 -42.438 -1.968 1 36.62 600 GLY B CA 1
ATOM 10352 C C . GLY B 1 600 ? 25.172 -43.406 -2.586 1 36.62 600 GLY B C 1
ATOM 10353 O O . GLY B 1 600 ? 25.531 -44.406 -1.977 1 36.62 600 GLY B O 1
ATOM 10354 N N . ALA B 1 601 ? 25.188 -43.719 -3.912 1 33.75 601 ALA B N 1
ATOM 10355 C CA . ALA B 1 601 ? 26.219 -44.562 -4.508 1 33.75 601 ALA B CA 1
ATOM 10356 C C . ALA B 1 601 ? 27.609 -44.188 -3.988 1 33.75 601 ALA B C 1
ATOM 10358 O O . ALA B 1 601 ? 28 -43.031 -4.062 1 33.75 601 ALA B O 1
ATOM 10359 N N . ILE B 1 602 ? 28.156 -44.906 -3.031 1 32.78 602 ILE B N 1
ATOM 10360 C CA . ILE B 1 602 ? 29.594 -44.906 -2.77 1 32.78 602 ILE B CA 1
ATOM 10361 C C . ILE B 1 602 ? 30.359 -45.062 -4.082 1 32.78 602 ILE B C 1
ATOM 10363 O O . ILE B 1 602 ? 30.219 -46.062 -4.773 1 32.78 602 ILE B O 1
ATOM 10367 N N . TYR B 1 603 ? 30.688 -44.031 -4.867 1 29.14 603 TYR B N 1
ATOM 10368 C CA . TYR B 1 603 ? 31.719 -44.156 -5.898 1 29.14 603 TYR B CA 1
ATOM 10369 C C . TYR B 1 603 ? 32.969 -44.844 -5.355 1 29.14 603 TYR B C 1
ATOM 10371 O O . TYR B 1 603 ? 33.688 -44.25 -4.547 1 29.14 603 TYR B O 1
ATOM 10379 N N . ASP B 1 604 ? 32.969 -46.094 -5.012 1 26.31 604 ASP B N 1
ATOM 10380 C CA . ASP B 1 604 ? 34.188 -46.875 -4.82 1 26.31 604 ASP B CA 1
ATOM 10381 C C . ASP B 1 604 ? 35.219 -46.531 -5.879 1 26.31 604 ASP B C 1
ATOM 10383 O O . ASP B 1 604 ? 34.906 -46 -6.941 1 26.31 604 ASP B O 1
ATOM 10387 N N . ASN B 1 605 ? 36.594 -46.875 -5.57 1 27.45 605 ASN B N 1
ATOM 10388 C CA . ASN B 1 605 ? 37.812 -46.75 -6.344 1 27.45 605 ASN B CA 1
ATOM 10389 C C . ASN B 1 605 ? 37.719 -47.469 -7.695 1 27.45 605 ASN B C 1
ATOM 10391 O O . ASN B 1 605 ? 37.688 -48.688 -7.762 1 27.45 605 ASN B O 1
ATOM 10395 N N . VAL B 1 606 ? 36.875 -47.094 -8.594 1 27.44 606 VAL B N 1
ATOM 10396 C CA . VAL B 1 606 ? 37.062 -47.719 -9.914 1 27.44 606 VAL B CA 1
ATOM 10397 C C . VAL B 1 606 ? 38.531 -47.719 -10.297 1 27.44 606 VAL B C 1
ATOM 10399 O O . VAL B 1 606 ? 39.219 -46.719 -10.18 1 27.44 606 VAL B O 1
ATOM 10402 N N . PRO B 1 607 ? 39.125 -48.844 -10.172 1 28.61 607 PRO B N 1
ATOM 10403 C CA . PRO B 1 607 ? 40.5 -48.938 -10.727 1 28.61 607 PRO B CA 1
ATOM 10404 C C . PRO B 1 607 ? 40.625 -48.188 -12.047 1 28.61 607 PRO B C 1
ATOM 10406 O O . PRO B 1 607 ? 39.656 -48 -12.758 1 28.61 607 PRO B O 1
ATOM 10409 N N . GLN B 1 608 ? 41.812 -47.406 -12.328 1 25.27 608 GLN B N 1
ATOM 10410 C CA . GLN B 1 608 ? 42.281 -46.469 -13.352 1 25.27 608 GLN B CA 1
ATOM 10411 C C . GLN B 1 608 ? 42.062 -47.031 -14.75 1 25.27 608 GLN B C 1
ATOM 10413 O O . GLN B 1 608 ? 42.281 -46.344 -15.742 1 25.27 608 GLN B O 1
ATOM 10418 N N . ASP B 1 609 ? 42 -48.375 -14.898 1 24.52 609 ASP B N 1
ATOM 10419 C CA . ASP B 1 609 ? 42.375 -48.75 -16.25 1 24.52 609 ASP B CA 1
ATOM 10420 C C . ASP B 1 609 ? 41.312 -48.344 -17.266 1 24.52 609 ASP B C 1
ATOM 10422 O O . ASP B 1 609 ? 41.469 -48.531 -18.469 1 24.52 609 ASP B O 1
ATOM 10426 N N . THR B 1 610 ? 40.062 -48.531 -16.922 1 24.31 610 THR B N 1
ATOM 10427 C CA . THR B 1 610 ? 39.312 -48.688 -18.156 1 24.31 610 THR B CA 1
ATOM 10428 C C . THR B 1 610 ? 39.188 -47.344 -18.875 1 24.31 610 THR B C 1
ATOM 10430 O O . THR B 1 610 ? 38.688 -46.375 -18.297 1 24.31 610 THR B O 1
ATOM 10433 N N . PRO B 1 611 ? 39.938 -47.062 -20.047 1 26.95 611 PRO B N 1
ATOM 10434 C CA . PRO B 1 611 ? 40.219 -45.812 -20.75 1 26.95 611 PRO B CA 1
ATOM 10435 C C . PRO B 1 611 ? 38.969 -45 -21.078 1 26.95 611 PRO B C 1
ATOM 10437 O O . PRO B 1 611 ? 38.906 -43.781 -20.797 1 26.95 611 PRO B O 1
ATOM 10440 N N . SER B 1 612 ? 38.219 -45.406 -22.125 1 25.75 612 SER B N 1
ATOM 10441 C CA . SER B 1 612 ? 37.844 -44.625 -23.312 1 25.75 612 SER B CA 1
ATOM 10442 C C . SER B 1 612 ? 36.5 -43.938 -23.125 1 25.75 612 SER B C 1
ATOM 10444 O O . SER B 1 612 ? 36.125 -43.094 -23.938 1 25.75 612 SER B O 1
ATOM 10446 N N . ALA B 1 613 ? 35.5 -44.5 -22.422 1 29.06 613 ALA B N 1
ATOM 10447 C CA . ALA B 1 613 ? 34.156 -44.156 -22.891 1 29.06 613 ALA B CA 1
ATOM 10448 C C . ALA B 1 613 ? 33.781 -42.75 -22.391 1 29.06 613 ALA B C 1
ATOM 10450 O O . ALA B 1 613 ? 32.656 -42.281 -22.656 1 29.06 613 ALA B O 1
ATOM 10451 N N . ALA B 1 614 ? 34.438 -42.25 -21.438 1 30.5 614 ALA B N 1
ATOM 10452 C CA . ALA B 1 614 ? 33.969 -41 -20.844 1 30.5 614 ALA B CA 1
ATOM 10453 C C . ALA B 1 614 ? 34.125 -39.844 -21.812 1 30.5 614 ALA B C 1
ATOM 10455 O O . ALA B 1 614 ? 33.844 -38.688 -21.469 1 30.5 614 ALA B O 1
ATOM 10456 N N . GLN B 1 615 ? 34.875 -40.125 -22.953 1 27 615 GLN B N 1
ATOM 10457 C CA . GLN B 1 615 ? 35.156 -39.062 -23.906 1 27 615 GLN B CA 1
ATOM 10458 C C . GLN B 1 615 ? 33.875 -38.625 -24.609 1 27 615 GLN B C 1
ATOM 10460 O O . GLN B 1 615 ? 33.875 -37.594 -25.312 1 27 615 GLN B O 1
ATOM 10465 N N . HIS B 1 616 ? 32.906 -39.5 -24.703 1 26.77 616 HIS B N 1
ATOM 10466 C CA . HIS B 1 616 ? 31.891 -39.156 -25.672 1 26.77 616 HIS B CA 1
ATOM 10467 C C . HIS B 1 616 ? 31 -38.031 -25.141 1 26.77 616 HIS B C 1
ATOM 10469 O O . HIS B 1 616 ? 30.312 -37.344 -25.922 1 26.77 616 HIS B O 1
ATOM 10475 N N . GLU B 1 617 ? 30.797 -38.031 -23.844 1 28.97 617 GLU B N 1
ATOM 10476 C CA . GLU B 1 617 ? 29.75 -37.062 -23.484 1 28.97 617 GLU B CA 1
ATOM 10477 C C . GLU B 1 617 ? 30.234 -35.625 -23.672 1 28.97 617 GLU B C 1
ATOM 10479 O O . GLU B 1 617 ? 29.438 -34.688 -23.578 1 28.97 617 GLU B O 1
ATOM 10484 N N . MET B 1 618 ? 31.609 -35.438 -23.734 1 29.72 618 MET B N 1
ATOM 10485 C CA . MET B 1 618 ? 32.125 -34.094 -24 1 29.72 618 MET B CA 1
ATOM 10486 C C . MET B 1 618 ? 31.797 -33.656 -25.422 1 29.72 618 MET B C 1
ATOM 10488 O O . MET B 1 618 ? 32.125 -32.531 -25.812 1 29.72 618 MET B O 1
ATOM 10492 N N . HIS B 1 619 ? 31.672 -34.625 -26.359 1 27.86 619 HIS B N 1
ATOM 10493 C CA . HIS B 1 619 ? 31.5 -34.25 -27.766 1 27.86 619 HIS B CA 1
ATOM 10494 C C . HIS B 1 619 ? 30.203 -33.438 -27.953 1 27.86 619 HIS B C 1
ATOM 10496 O O . HIS B 1 619 ? 29.938 -32.969 -29.062 1 27.86 619 HIS B O 1
ATOM 10502 N N . ASN B 1 620 ? 29.25 -33.688 -27.141 1 28.66 620 ASN B N 1
ATOM 10503 C CA . ASN B 1 620 ? 28 -33.031 -27.5 1 28.66 620 ASN B CA 1
ATOM 10504 C C . ASN B 1 620 ? 28.094 -31.516 -27.344 1 28.66 620 ASN B C 1
ATOM 10506 O O . ASN B 1 620 ? 27.078 -30.828 -27.453 1 28.66 620 ASN B O 1
ATOM 10510 N N . ALA B 1 621 ? 29.203 -31.062 -26.781 1 32.03 621 ALA B N 1
ATOM 10511 C CA . ALA B 1 621 ? 29.406 -29.625 -26.797 1 32.03 621 ALA B CA 1
ATOM 10512 C C . ALA B 1 621 ? 29.516 -29.109 -28.234 1 32.03 621 ALA B C 1
ATOM 10514 O O . ALA B 1 621 ? 29.547 -27.891 -28.469 1 32.03 621 ALA B O 1
ATOM 10515 N N . SER B 1 622 ? 29.906 -29.969 -29.219 1 32.81 622 SER B N 1
ATOM 10516 C CA . SER B 1 622 ? 30.156 -29.516 -30.578 1 32.81 622 SER B CA 1
ATOM 10517 C C . SER B 1 622 ? 28.875 -28.969 -31.219 1 32.81 622 SER B C 1
ATOM 10519 O O . SER B 1 622 ? 28.922 -28.344 -32.281 1 32.81 622 SER B O 1
ATOM 10521 N N . ARG B 1 623 ? 27.781 -29.547 -30.859 1 35.28 623 ARG B N 1
ATOM 10522 C CA . ARG B 1 623 ? 26.578 -29.25 -31.641 1 35.28 623 ARG B CA 1
ATOM 10523 C C . ARG B 1 623 ? 26.141 -27.812 -31.438 1 35.28 623 ARG B C 1
ATOM 10525 O O . ARG B 1 623 ? 25.125 -27.375 -31.984 1 35.28 623 ARG B O 1
ATOM 10532 N N . TRP B 1 624 ? 26.734 -27.172 -30.438 1 36.12 624 TRP B N 1
ATOM 10533 C CA . TRP B 1 624 ? 26.281 -25.797 -30.359 1 36.12 624 TRP B CA 1
ATOM 10534 C C . TRP B 1 624 ? 26.906 -24.953 -31.453 1 36.12 624 TRP B C 1
ATOM 10536 O O . TRP B 1 624 ? 27.484 -23.891 -31.188 1 36.12 624 TRP B O 1
ATOM 10546 N N . SER B 1 625 ? 27.656 -25.562 -32.438 1 29.66 625 SER B N 1
ATOM 10547 C CA . SER B 1 625 ? 28.219 -24.781 -33.531 1 29.66 625 SER B CA 1
ATOM 10548 C C . SER B 1 625 ? 27.141 -23.984 -34.25 1 29.66 625 SER B C 1
ATOM 10550 O O . SER B 1 625 ? 26.047 -24.484 -34.531 1 29.66 625 SER B O 1
ATOM 10552 N N . LEU B 1 626 ? 27.312 -22.703 -34.156 1 32.03 626 LEU B N 1
ATOM 10553 C CA . LEU B 1 626 ? 26.531 -21.688 -34.812 1 32.03 626 LEU B CA 1
ATOM 10554 C C . LEU B 1 626 ? 26.344 -22.031 -36.312 1 32.03 626 LEU B C 1
ATOM 10556 O O . LEU B 1 626 ? 27.328 -22.266 -37 1 32.03 626 LEU B O 1
ATOM 10560 N N . HIS B 1 627 ? 25.484 -22.766 -36.75 1 28.81 627 HIS B N 1
ATOM 10561 C CA . HIS B 1 627 ? 25.344 -22.594 -38.188 1 28.81 627 HIS B CA 1
ATOM 10562 C C . HIS B 1 627 ? 25.219 -21.109 -38.531 1 28.81 627 HIS B C 1
ATOM 10564 O O . HIS B 1 627 ? 24.656 -20.328 -37.781 1 28.81 627 HIS B O 1
ATOM 10570 N N . PRO B 1 628 ? 26.156 -20.484 -39.344 1 32.06 628 PRO B N 1
ATOM 10571 C CA . PRO B 1 628 ? 26.203 -19.094 -39.812 1 32.06 628 PRO B CA 1
ATOM 10572 C C . PRO B 1 628 ? 24.812 -18.5 -40.031 1 32.06 628 PRO B C 1
ATOM 10574 O O . PRO B 1 628 ? 24.703 -17.312 -40.344 1 32.06 628 PRO B O 1
ATOM 10577 N N . GLU B 1 629 ? 23.859 -19.391 -40.125 1 33 629 GLU B N 1
ATOM 10578 C CA . GLU B 1 629 ? 22.578 -18.875 -40.594 1 33 629 GLU B CA 1
ATOM 10579 C C . GLU B 1 629 ? 21.891 -18.047 -39.5 1 33 629 GLU B C 1
ATOM 10581 O O . GLU B 1 629 ? 20.891 -17.375 -39.75 1 33 629 GLU B O 1
ATOM 10586 N N . ASP B 1 630 ? 22.359 -18.25 -38.219 1 33.97 630 ASP B N 1
ATOM 10587 C CA . ASP B 1 630 ? 21.5 -17.703 -37.188 1 33.97 630 ASP B CA 1
ATOM 10588 C C . ASP B 1 630 ? 21.75 -16.203 -37 1 33.97 630 ASP B C 1
ATOM 10590 O O . ASP B 1 630 ? 21.156 -15.578 -36.125 1 33.97 630 ASP B O 1
ATOM 10594 N N . MET B 1 631 ? 22.938 -15.734 -37.25 1 32.06 631 MET B N 1
ATOM 10595 C CA . MET B 1 631 ? 23.188 -14.312 -37.062 1 32.06 631 MET B CA 1
ATOM 10596 C C . MET B 1 631 ? 22.438 -13.484 -38.094 1 32.06 631 MET B C 1
ATOM 10598 O O . MET B 1 631 ? 22.828 -12.352 -38.375 1 32.06 631 MET B O 1
ATOM 10602 N N . LYS B 1 632 ? 21.672 -14.07 -39 1 31.58 632 LYS B N 1
ATOM 10603 C CA . LYS B 1 632 ? 21.25 -13.227 -40.125 1 31.58 632 LYS B CA 1
ATOM 10604 C C . LYS B 1 632 ? 20.219 -12.195 -39.656 1 31.58 632 LYS B C 1
ATOM 10606 O O . LYS B 1 632 ? 19.266 -12.539 -38.938 1 31.58 632 LYS B O 1
ATOM 10611 N N . PRO B 1 633 ? 20.688 -10.875 -39.625 1 28.77 633 PRO B N 1
ATOM 10612 C CA . PRO B 1 633 ? 19.781 -9.773 -39.281 1 28.77 633 PRO B CA 1
ATOM 10613 C C . PRO B 1 633 ? 18.422 -9.891 -39.969 1 28.77 633 PRO B C 1
ATOM 10615 O O . PRO B 1 633 ? 18.344 -10.414 -41.094 1 28.77 633 PRO B O 1
ATOM 10618 N N . LEU B 1 634 ? 17.359 -10.016 -39.25 1 27.55 634 LEU B N 1
ATOM 10619 C CA . LEU B 1 634 ? 15.984 -10.234 -39.719 1 27.55 634 LEU B CA 1
ATOM 10620 C C . LEU B 1 634 ? 15.648 -9.305 -40.875 1 27.55 634 LEU B C 1
ATOM 10622 O O . LEU B 1 634 ? 14.586 -9.422 -41.5 1 27.55 634 LEU B O 1
ATOM 10626 N N . THR B 1 635 ? 16.422 -8.18 -41 1 24.84 635 THR B N 1
ATOM 10627 C CA . THR B 1 635 ? 15.859 -7.098 -41.812 1 24.84 635 THR B CA 1
ATOM 10628 C C . THR B 1 635 ? 15.883 -7.461 -43.281 1 24.84 635 THR B C 1
ATOM 10630 O O . THR B 1 635 ? 15.398 -6.695 -44.125 1 24.84 635 THR B O 1
ATOM 10633 N N . ALA B 1 636 ? 16.859 -8.25 -43.625 1 23.48 636 ALA B N 1
ATOM 10634 C CA . ALA B 1 636 ? 17.297 -7.871 -44.969 1 23.48 636 ALA B CA 1
ATOM 10635 C C . ALA B 1 636 ? 16.281 -8.281 -46 1 23.48 636 ALA B C 1
ATOM 10637 O O . ALA B 1 636 ? 16.438 -9.305 -46.688 1 23.48 636 ALA B O 1
ATOM 10638 N N . TYR B 1 637 ? 14.992 -8.461 -45.719 1 21.95 637 TYR B N 1
ATOM 10639 C CA . TYR B 1 637 ? 14.211 -8.992 -46.812 1 21.95 637 TYR B CA 1
ATOM 10640 C C . TYR B 1 637 ? 14.227 -8.031 -48 1 21.95 637 TYR B C 1
ATOM 10642 O O . TYR B 1 637 ? 13.742 -6.898 -47.906 1 21.95 637 TYR B O 1
ATOM 10650 N N . THR B 1 638 ? 15.312 -7.969 -48.781 1 21.12 638 THR B N 1
ATOM 10651 C CA . THR B 1 638 ? 15.344 -7.137 -49.969 1 21.12 638 THR B CA 1
ATOM 10652 C C . THR B 1 638 ? 14.156 -7.453 -50.875 1 21.12 638 THR B C 1
ATOM 10654 O O . THR B 1 638 ? 14.008 -8.586 -51.344 1 21.12 638 THR B O 1
ATOM 10657 N N . SER B 1 639 ? 12.945 -6.934 -50.562 1 20.47 639 SER B N 1
ATOM 10658 C CA . SER B 1 639 ? 11.82 -7.008 -51.5 1 20.47 639 SER B CA 1
ATOM 10659 C C . SER B 1 639 ? 12.242 -6.648 -52.906 1 20.47 639 SER B C 1
ATOM 10661 O O . SER B 1 639 ? 12.711 -5.535 -53.156 1 20.47 639 SER B O 1
ATOM 10663 N N . ALA B 1 640 ? 12.906 -7.488 -53.594 1 20.66 640 ALA B N 1
ATOM 10664 C CA . ALA B 1 640 ? 13.266 -7.246 -55 1 20.66 640 ALA B CA 1
ATOM 10665 C C . ALA B 1 640 ? 12.031 -6.965 -55.844 1 20.66 640 ALA B C 1
ATOM 10667 O O . ALA B 1 640 ? 11.25 -7.871 -56.125 1 20.66 640 ALA B O 1
ATOM 10668 N N . TYR B 1 641 ? 11.148 -5.879 -55.469 1 19.62 641 TYR B N 1
ATOM 10669 C CA . TYR B 1 641 ? 10.109 -5.516 -56.438 1 19.62 641 TYR B CA 1
ATOM 10670 C C . TYR B 1 641 ? 10.703 -5.273 -57.812 1 19.62 641 TYR B C 1
ATOM 10672 O O . TYR B 1 641 ? 11.672 -4.52 -57.969 1 19.62 641 TYR B O 1
ATOM 10680 N N . SER B 1 642 ? 10.703 -6.188 -58.688 1 19.48 642 SER B N 1
ATOM 10681 C CA . SER B 1 642 ? 11.039 -6.137 -60.125 1 19.48 642 SER B CA 1
ATOM 10682 C C . SER B 1 642 ? 10.273 -5.023 -60.812 1 19.48 642 SER B C 1
ATOM 10684 O O . SER B 1 642 ? 9.078 -5.152 -61.062 1 19.48 642 SER B O 1
ATOM 10686 N N . ALA B 1 643 ? 10.305 -3.82 -60.25 1 19 643 ALA B N 1
ATOM 10687 C CA . ALA B 1 643 ? 9.609 -2.787 -61 1 19 643 ALA B CA 1
ATOM 10688 C C . ALA B 1 643 ? 10.078 -2.768 -62.469 1 19 643 ALA B C 1
ATOM 10690 O O . ALA B 1 643 ? 11.281 -2.797 -62.719 1 19 643 ALA B O 1
ATOM 10691 N N . SER B 1 644 ? 9.25 -3.125 -63.406 1 19.2 644 SER B N 1
ATOM 10692 C CA . SER B 1 644 ? 9.242 -3.109 -64.875 1 19.2 644 SER B CA 1
ATOM 10693 C C . SER B 1 644 ? 9.594 -1.728 -65.375 1 19.2 644 SER B C 1
ATOM 10695 O O . SER B 1 644 ? 9.25 -0.711 -64.812 1 19.2 644 SER B O 1
ATOM 10697 N N . HIS B 1 645 ? 10.602 -1.571 -66.25 1 18.86 645 HIS B N 1
ATOM 10698 C CA . HIS B 1 645 ? 11.344 -0.559 -67 1 18.86 645 HIS B CA 1
ATOM 10699 C C . HIS B 1 645 ? 10.414 0.265 -67.875 1 18.86 645 HIS B C 1
ATOM 10701 O O . HIS B 1 645 ? 10.867 1.125 -68.625 1 18.86 645 HIS B O 1
ATOM 10707 N N . HIS B 1 646 ? 9.078 0.546 -67.562 1 18.45 646 HIS B N 1
ATOM 10708 C CA . HIS B 1 646 ? 8.602 1.189 -68.812 1 18.45 646 HIS B CA 1
ATOM 10709 C C . HIS B 1 646 ? 9.352 2.484 -69.062 1 18.45 646 HIS B C 1
ATOM 10711 O O . HIS B 1 646 ? 9.547 3.301 -68.125 1 18.45 646 HIS B O 1
ATOM 10717 N N . SER B 1 647 ? 10.109 2.609 -70.125 1 18 647 SER B N 1
ATOM 10718 C CA . SER B 1 647 ? 11.039 3.516 -70.812 1 18 647 SER B CA 1
ATOM 10719 C C . SER B 1 647 ? 10.352 4.824 -71.188 1 18 647 SER B C 1
ATOM 10721 O O . SER B 1 647 ? 10.969 5.695 -71.75 1 18 647 SER B O 1
ATOM 10723 N N . ILE B 1 648 ? 9.141 5.188 -70.562 1 17.97 648 ILE B N 1
ATOM 10724 C CA . ILE B 1 648 ? 8.625 6.18 -71.5 1 17.97 648 ILE B CA 1
ATOM 10725 C C . ILE B 1 648 ? 9.57 7.379 -71.562 1 17.97 648 ILE B C 1
ATOM 10727 O O . ILE B 1 648 ? 10.062 7.836 -70.5 1 17.97 648 ILE B O 1
ATOM 10731 N N . ALA B 1 649 ? 9.812 7.922 -72.75 1 17.98 649 ALA B N 1
ATOM 10732 C CA . ALA B 1 649 ? 10.633 8.82 -73.562 1 17.98 649 ALA B CA 1
ATOM 10733 C C . ALA B 1 649 ? 10.305 10.281 -73.25 1 17.98 649 ALA B C 1
ATOM 10735 O O . ALA B 1 649 ? 10.852 11.188 -73.875 1 17.98 649 ALA B O 1
ATOM 10736 N N . MET B 1 650 ? 9.656 10.484 -72 1 17.39 650 MET B N 1
ATOM 10737 C CA . MET B 1 650 ? 8.984 11.758 -72.188 1 17.39 650 MET B CA 1
ATOM 10738 C C . MET B 1 650 ? 9.984 12.844 -72.562 1 17.39 650 MET B C 1
ATOM 10740 O O . MET B 1 650 ? 11.109 12.852 -72.062 1 17.39 650 MET B O 1
ATOM 10744 N N . GLU B 1 651 ? 9.492 13.875 -73.438 1 17.47 651 GLU B N 1
ATOM 10745 C CA . GLU B 1 651 ? 9.945 14.93 -74.312 1 17.47 651 GLU B CA 1
ATOM 10746 C C . GLU B 1 651 ? 10.461 16.141 -73.562 1 17.47 651 GLU B C 1
ATOM 10748 O O . GLU B 1 651 ? 10.062 16.359 -72.438 1 17.47 651 GLU B O 1
ATOM 10753 N N . SER B 1 652 ? 11.266 16.969 -74.125 1 16.39 652 SER B N 1
ATOM 10754 C CA . SER B 1 652 ? 12.312 17.969 -73.938 1 16.39 652 SER B CA 1
ATOM 10755 C C . SER B 1 652 ? 11.719 19.312 -73.5 1 16.39 652 SER B C 1
ATOM 10757 O O . SER B 1 652 ? 12.453 20.25 -73.188 1 16.39 652 SER B O 1
ATOM 10759 N N . LEU B 1 653 ? 10.352 19.469 -73.188 1 16.69 653 LEU B N 1
ATOM 10760 C CA . LEU B 1 653 ? 10.141 20.781 -73.75 1 16.69 653 LEU B CA 1
ATOM 10761 C C . LEU B 1 653 ? 11.016 21.844 -73.125 1 16.69 653 LEU B C 1
ATOM 10763 O O . LEU B 1 653 ? 11.391 21.688 -71.938 1 16.69 653 LEU B O 1
ATOM 10767 N N . ARG B 1 654 ? 10.945 23.078 -73.625 1 16.53 654 ARG B N 1
ATOM 10768 C CA . ARG B 1 654 ? 11.703 24.266 -74.062 1 16.53 654 ARG B CA 1
ATOM 10769 C C . ARG B 1 654 ? 11.758 25.281 -72.938 1 16.53 654 ARG B C 1
ATOM 10771 O O . ARG B 1 654 ? 10.875 25.312 -72.062 1 16.53 654 ARG B O 1
ATOM 10778 N N . SER B 1 655 ? 12.445 26.438 -73 1 16 655 SER B N 1
ATOM 10779 C CA . SER B 1 655 ? 13.375 27.344 -72.312 1 16 655 SER B CA 1
ATOM 10780 C C . SER B 1 655 ? 12.633 28.469 -71.625 1 16 655 SER B C 1
ATOM 10782 O O . SER B 1 655 ? 13.094 28.984 -70.625 1 16 655 SER B O 1
ATOM 10784 N N . THR B 1 656 ? 11.297 28.922 -71.75 1 16.7 656 THR B N 1
ATOM 10785 C CA . THR B 1 656 ? 11.438 30.328 -72.125 1 16.7 656 THR B CA 1
ATOM 10786 C C . THR B 1 656 ? 11.766 31.203 -70.938 1 16.7 656 THR B C 1
ATOM 10788 O O . THR B 1 656 ? 11.406 30.859 -69.812 1 16.7 656 THR B O 1
ATOM 10791 N N . PRO B 1 657 ? 12.258 32.531 -71.125 1 17.11 657 PRO B N 1
ATOM 10792 C CA . PRO B 1 657 ? 13.203 33.5 -70.5 1 17.11 657 PRO B CA 1
ATOM 10793 C C . PRO B 1 657 ? 12.547 34.406 -69.5 1 17.11 657 PRO B C 1
ATOM 10795 O O . PRO B 1 657 ? 13.211 34.875 -68.562 1 17.11 657 PRO B O 1
ATOM 10798 N N . GLY B 1 658 ? 11.133 34.656 -69.438 1 15.91 658 GLY B N 1
ATOM 10799 C CA . GLY B 1 658 ? 11 36.094 -69.625 1 15.91 658 GLY B CA 1
ATOM 10800 C C . GLY B 1 658 ? 11.445 36.875 -68.375 1 15.91 658 GLY B C 1
ATOM 10801 O O . GLY B 1 658 ? 11.688 36.312 -67.312 1 15.91 658 GLY B O 1
ATOM 10802 N N . THR B 1 659 ? 10.742 38.125 -68.188 1 16.41 659 THR B N 1
ATOM 10803 C CA . THR B 1 659 ? 11.062 39.531 -68.062 1 16.41 659 THR B CA 1
ATOM 10804 C C . THR B 1 659 ? 11.086 39.938 -66.625 1 16.41 659 THR B C 1
ATOM 10806 O O . THR B 1 659 ? 10.477 39.281 -65.75 1 16.41 659 THR B O 1
ATOM 10809 N N . SER B 1 660 ? 11.547 41.219 -66.312 1 16.53 660 SER B N 1
ATOM 10810 C CA . SER B 1 660 ? 12.414 41.938 -65.375 1 16.53 660 SER B CA 1
ATOM 10811 C C . SER B 1 660 ? 11.625 42.531 -64.188 1 16.53 660 SER B C 1
ATOM 10813 O O . SER B 1 660 ? 12.125 42.594 -63.094 1 16.53 660 SER B O 1
ATOM 10815 N N . PRO B 1 661 ? 10.297 43.125 -64.312 1 16.2 661 PRO B N 1
ATOM 10816 C CA . PRO B 1 661 ? 10.477 44.562 -64.125 1 16.2 661 PRO B CA 1
ATOM 10817 C C . PRO B 1 661 ? 10.594 44.938 -62.625 1 16.2 661 PRO B C 1
ATOM 10819 O O . PRO B 1 661 ? 10.305 44.125 -61.75 1 16.2 661 PRO B O 1
ATOM 10822 N N . PRO B 1 662 ? 10.031 46.25 -62.281 1 16.56 662 PRO B N 1
ATOM 10823 C CA . PRO B 1 662 ? 10.547 47.5 -61.688 1 16.56 662 PRO B CA 1
ATOM 10824 C C . PRO B 1 662 ? 10.25 47.594 -60.188 1 16.56 662 PRO B C 1
ATOM 10826 O O . PRO B 1 662 ? 9.375 46.906 -59.688 1 16.56 662 PRO B O 1
ATOM 10829 N N . MET B 1 663 ? 10.781 48.656 -59.562 1 16.91 663 MET B N 1
ATOM 10830 C CA . MET B 1 663 ? 11.32 49.156 -58.281 1 16.91 663 MET B CA 1
ATOM 10831 C C . MET B 1 663 ? 10.211 49.719 -57.406 1 16.91 663 MET B C 1
ATOM 10833 O O . MET B 1 663 ? 10.383 49.844 -56.188 1 16.91 663 MET B O 1
ATOM 10837 N N . LEU B 1 664 ? 8.938 50.125 -57.969 1 15.05 664 LEU B N 1
ATOM 10838 C CA . LEU B 1 664 ? 8.711 51.531 -57.656 1 15.05 664 LEU B CA 1
ATOM 10839 C C . LEU B 1 664 ? 8.516 51.75 -56.156 1 15.05 664 LEU B C 1
ATOM 10841 O O . LEU B 1 664 ? 8.195 50.781 -55.438 1 15.05 664 LEU B O 1
ATOM 10845 N N . SER B 1 665 ? 7.82 53 -55.844 1 15.44 665 SER B N 1
ATOM 10846 C CA . SER B 1 665 ? 7.938 54.312 -55.156 1 15.44 665 SER B CA 1
ATOM 10847 C C . SER B 1 665 ? 7.301 54.25 -53.781 1 15.44 665 SER B C 1
ATOM 10849 O O . SER B 1 665 ? 6.48 53.375 -53.5 1 15.44 665 SER B O 1
ATOM 10851 N N . PRO B 1 666 ? 7.191 55.5 -53.188 1 16.33 666 PRO B N 1
ATOM 10852 C CA . PRO B 1 666 ? 7.465 56.156 -51.906 1 16.33 666 PRO B CA 1
ATOM 10853 C C . PRO B 1 666 ? 6.246 56.188 -51 1 16.33 666 PRO B C 1
ATOM 10855 O O . PRO B 1 666 ? 6.371 55.938 -49.781 1 16.33 666 PRO B O 1
ATOM 10858 N N . GLU B 1 667 ? 4.984 56.625 -51.5 1 14.85 667 GLU B N 1
ATOM 10859 C CA . GLU B 1 667 ? 4.566 57.969 -51.062 1 14.85 667 GLU B CA 1
ATOM 10860 C C . GLU B 1 667 ? 4.027 57.938 -49.656 1 14.85 667 GLU B C 1
ATOM 10862 O O . GLU B 1 667 ? 3.637 56.906 -49.156 1 14.85 667 GLU B O 1
ATOM 10867 N N . PRO B 1 668 ? 3.332 59.219 -49.344 1 15.91 668 PRO B N 1
ATOM 10868 C CA . PRO B 1 668 ? 3.283 60.344 -48.375 1 15.91 668 PRO B CA 1
ATOM 10869 C C . PRO B 1 668 ? 2.305 60.062 -47.25 1 15.91 668 PRO B C 1
ATOM 10871 O O . PRO B 1 668 ? 1.571 59.062 -47.25 1 15.91 668 PRO B O 1
ATOM 10874 N N . VAL B 1 669 ? 1.396 61.125 -47.094 1 15.49 669 VAL B N 1
ATOM 10875 C CA . VAL B 1 669 ? 1.177 62.188 -46.125 1 15.49 669 VAL B CA 1
ATOM 10876 C C . VAL B 1 669 ? -0.03 61.844 -45.25 1 15.49 669 VAL B C 1
ATOM 10878 O O . VAL B 1 669 ? 0.05 61.875 -44 1 15.49 669 VAL B O 1
ATOM 10881 N N . THR B 1 670 ? -1.31 62.062 -45.875 1 14.66 670 THR B N 1
ATOM 10882 C CA . THR B 1 670 ? -2.035 63.25 -45.469 1 14.66 670 THR B CA 1
ATOM 10883 C C . THR B 1 670 ? -2.834 63 -44.188 1 14.66 670 THR B C 1
ATOM 10885 O O . THR B 1 670 ? -2.98 61.844 -43.781 1 14.66 670 THR B O 1
ATOM 10888 N N . HIS B 1 671 ? -4.188 63.469 -44.312 1 15.24 671 HIS B N 1
ATOM 10889 C CA . HIS B 1 671 ? -4.891 64.625 -43.75 1 15.24 671 HIS B CA 1
ATOM 10890 C C . HIS B 1 671 ? -5.656 64.25 -42.5 1 15.24 671 HIS B C 1
ATOM 10892 O O . HIS B 1 671 ? -5.418 64.812 -41.438 1 15.24 671 HIS B O 1
ATOM 10898 N N . GLN B 1 672 ? -7.031 64.438 -42.625 1 14.93 672 GLN B N 1
ATOM 10899 C CA . GLN B 1 672 ? -7.879 65.562 -42.156 1 14.93 672 GLN B CA 1
ATOM 10900 C C . GLN B 1 672 ? -8.594 65.125 -40.844 1 14.93 672 GLN B C 1
ATOM 10902 O O . GLN B 1 672 ? -8.648 63.969 -40.5 1 14.93 672 GLN B O 1
ATOM 10907 N N . GLU B 1 673 ? -9.914 65.625 -40.812 1 14.48 673 GLU B N 1
ATOM 10908 C CA . GLU B 1 673 ? -10.617 66.688 -40.031 1 14.48 673 GLU B CA 1
ATOM 10909 C C . GLU B 1 673 ? -11.383 66.062 -38.875 1 14.48 673 GLU B C 1
ATOM 10911 O O . GLU B 1 673 ? -11.211 66.5 -37.719 1 14.48 673 GLU B O 1
ATOM 10916 N N . TYR B 1 674 ? -12.719 65.75 -39.094 1 15.27 674 TYR B N 1
ATOM 10917 C CA . TYR B 1 674 ? -13.812 66.625 -38.719 1 15.27 674 TYR B CA 1
ATOM 10918 C C . TYR B 1 674 ? -14.297 66.312 -37.312 1 15.27 674 TYR B C 1
ATOM 10920 O O . TYR B 1 674 ? -14.125 65.188 -36.812 1 15.27 674 TYR B O 1
ATOM 10928 N N . PRO B 1 675 ? -15.203 67.312 -36.812 1 15.14 675 PRO B N 1
ATOM 10929 C CA . PRO B 1 675 ? -15.57 68 -35.594 1 15.14 675 PRO B CA 1
ATOM 10930 C C . PRO B 1 675 ? -16.5 67.188 -34.688 1 15.14 675 PRO B C 1
ATOM 10932 O O . PRO B 1 675 ? -16.234 67.062 -33.5 1 15.14 675 PRO B O 1
ATOM 10935 N N . VAL B 1 676 ? -17.828 67.125 -35.125 1 15.36 676 VAL B N 1
ATOM 10936 C CA . VAL B 1 676 ? -18.844 68 -34.531 1 15.36 676 VAL B CA 1
ATOM 10937 C C . VAL B 1 676 ? -19.375 67.375 -33.25 1 15.36 676 VAL B C 1
ATOM 10939 O O . VAL B 1 676 ? -19.234 66.188 -33.031 1 15.36 676 VAL B O 1
ATOM 10942 N N . VAL B 1 677 ? -20.656 67.875 -32.906 1 15.78 677 VAL B N 1
ATOM 10943 C CA . VAL B 1 677 ? -21.344 68.688 -31.891 1 15.78 677 VAL B CA 1
ATOM 10944 C C . VAL B 1 677 ? -22.078 67.75 -30.938 1 15.78 677 VAL B C 1
ATOM 10946 O O . VAL B 1 677 ? -21.781 67.688 -29.734 1 15.78 677 VAL B O 1
ATOM 10949 N N . THR B 1 678 ? -23.469 67.938 -30.938 1 15.05 678 THR B N 1
ATOM 10950 C CA . THR B 1 678 ? -24.281 68.625 -29.953 1 15.05 678 THR B CA 1
ATOM 10951 C C . THR B 1 678 ? -24.891 67.688 -28.953 1 15.05 678 THR B C 1
ATOM 10953 O O . THR B 1 678 ? -24.703 67.812 -27.734 1 15.05 678 THR B O 1
ATOM 10956 N N . THR B 1 679 ? -26.344 67.5 -29.078 1 15.06 679 THR B N 1
ATOM 10957 C CA . THR B 1 679 ? -27.438 68.062 -28.312 1 15.06 679 THR B CA 1
ATOM 10958 C C . THR B 1 679 ? -27.875 67.125 -27.203 1 15.06 679 THR B C 1
ATOM 10960 O O . THR B 1 679 ? -27.562 65.938 -27.219 1 15.06 679 THR B O 1
ATOM 10963 N N . SER B 1 680 ? -29.312 67.375 -26.766 1 15.26 680 SER B N 1
ATOM 10964 C CA . SER B 1 680 ? -30.156 67.812 -25.656 1 15.26 680 SER B CA 1
ATOM 10965 C C . SER B 1 680 ? -30.719 66.688 -24.875 1 15.26 680 SER B C 1
ATOM 10967 O O . SER B 1 680 ? -30.469 66.562 -23.672 1 15.26 680 SER B O 1
ATOM 10969 N N . GLY B 1 681 ? -32.125 66.562 -25 1 15.13 681 GLY B N 1
ATOM 10970 C CA . GLY B 1 681 ? -33.25 66.812 -24.109 1 15.13 681 GLY B CA 1
ATOM 10971 C C . GLY B 1 681 ? -33.656 65.625 -23.266 1 15.13 681 GLY B C 1
ATOM 10972 O O . GLY B 1 681 ? -33.188 64.5 -23.484 1 15.13 681 GLY B O 1
ATOM 10973 N N . TYR B 1 682 ? -35.031 65.812 -22.75 1 15.64 682 TYR B N 1
ATOM 10974 C CA . TYR B 1 682 ? -35.875 65.875 -21.578 1 15.64 682 TYR B CA 1
ATOM 10975 C C . TYR B 1 682 ? -36.469 64.5 -21.266 1 15.64 682 TYR B C 1
ATOM 10977 O O . TYR B 1 682 ? -36.344 64 -20.141 1 15.64 682 TYR B O 1
ATOM 10985 N N . ALA B 1 683 ? -37.875 64.25 -21.703 1 16.92 683 ALA B N 1
ATOM 10986 C CA . ALA B 1 683 ? -39.125 64.312 -20.984 1 16.92 683 ALA B CA 1
ATOM 10987 C C . ALA B 1 683 ? -39.5 63 -20.391 1 16.92 683 ALA B C 1
ATOM 10989 O O . ALA B 1 683 ? -39.062 61.938 -20.875 1 16.92 683 ALA B O 1
ATOM 10990 N N . PRO B 1 684 ? -40.594 63.125 -19.438 1 17.05 684 PRO B N 1
ATOM 10991 C CA . PRO B 1 684 ? -41.344 62.594 -18.281 1 17.05 684 PRO B CA 1
ATOM 10992 C C . PRO B 1 684 ? -42.219 61.406 -18.656 1 17.05 684 PRO B C 1
ATOM 10994 O O . PRO B 1 684 ? -42.531 60.562 -17.797 1 17.05 684 PRO B O 1
ATOM 10997 N N . VAL B 1 685 ? -42.969 61.438 -19.828 1 15.74 685 VAL B N 1
ATOM 10998 C CA . VAL B 1 685 ? -44.438 61.438 -19.828 1 15.74 685 VAL B CA 1
ATOM 10999 C C . VAL B 1 685 ? -44.938 60.125 -19.219 1 15.74 685 VAL B C 1
ATOM 11001 O O . VAL B 1 685 ? -44.219 59.156 -19.141 1 15.74 685 VAL B O 1
ATOM 11004 N N . SER B 1 686 ? -46.062 59.625 -19.891 1 16.08 686 SER B N 1
ATOM 11005 C CA . SER B 1 686 ? -47.531 59.625 -19.844 1 16.08 686 SER B CA 1
ATOM 11006 C C . SER B 1 686 ? -48.062 58.344 -19.203 1 16.08 686 SER B C 1
ATOM 11008 O O . SER B 1 686 ? -47.344 57.344 -19.109 1 16.08 686 SER B O 1
ATOM 11010 N N . THR B 1 687 ? -49.375 58.062 -19.641 1 17.03 687 THR B N 1
ATOM 11011 C CA . THR B 1 687 ? -50.812 58 -19.359 1 17.03 687 THR B CA 1
ATOM 11012 C C . THR B 1 687 ? -51.219 56.562 -18.984 1 17.03 687 THR B C 1
ATOM 11014 O O . THR B 1 687 ? -51.844 56.344 -17.938 1 17.03 687 THR B O 1
ATOM 11017 N N . VAL B 1 688 ? -52.375 56.094 -19.672 1 16.09 688 VAL B N 1
ATOM 11018 C CA . VAL B 1 688 ? -53.812 55.875 -19.453 1 16.09 688 VAL B CA 1
ATOM 11019 C C . VAL B 1 688 ? -54.031 54.375 -19.25 1 16.09 688 VAL B C 1
ATOM 11021 O O . VAL B 1 688 ? -54.938 53.969 -18.5 1 16.09 688 VAL B O 1
ATOM 11024 N N . PRO B 1 689 ? -53.438 53.469 -19.953 1 18.86 689 PRO B N 1
ATOM 11025 C CA . PRO B 1 689 ? -54.562 52.719 -20.531 1 18.86 689 PRO B CA 1
ATOM 11026 C C . PRO B 1 689 ? -55.406 52 -19.484 1 18.86 689 PRO B C 1
ATOM 11028 O O . PRO B 1 689 ? -54.906 51.562 -18.453 1 18.86 689 PRO B O 1
ATOM 11031 N N . ARG B 1 690 ? -56.969 51.875 -19.719 1 16.94 690 ARG B N 1
ATOM 11032 C CA . ARG B 1 690 ? -58.406 51.906 -19.891 1 16.94 690 ARG B CA 1
ATOM 11033 C C . ARG B 1 690 ? -59.031 50.562 -19.453 1 16.94 690 ARG B C 1
ATOM 11035 O O . ARG B 1 690 ? -60.031 50.562 -18.719 1 16.94 690 ARG B O 1
ATOM 11042 N N . HIS B 1 691 ? -59.344 49.812 -20.531 1 16.44 691 HIS B N 1
ATOM 11043 C CA . HIS B 1 691 ? -60.75 49.562 -20.797 1 16.44 691 HIS B CA 1
ATOM 11044 C C . HIS B 1 691 ? -61.344 48.656 -19.75 1 16.44 691 HIS B C 1
ATOM 11046 O O . HIS B 1 691 ? -62.406 48.938 -19.172 1 16.44 691 HIS B O 1
ATOM 11052 N N . ASP B 1 692 ? -61.406 47.406 -20.094 1 16.95 692 ASP B N 1
ATOM 11053 C CA . ASP B 1 692 ? -62.719 46.844 -20.344 1 16.95 692 ASP B CA 1
ATOM 11054 C C . ASP B 1 692 ? -63.469 46.562 -19.047 1 16.95 692 ASP B C 1
ATOM 11056 O O . ASP B 1 692 ? -62.906 46.719 -17.953 1 16.95 692 ASP B O 1
ATOM 11060 N N . ALA B 1 693 ? -64.375 45.531 -19.266 1 16.38 693 ALA B N 1
ATOM 11061 C CA . ALA B 1 693 ? -65.75 45.156 -19.438 1 16.38 693 ALA B CA 1
ATOM 11062 C C . ALA B 1 693 ? -66.375 44.625 -18.141 1 16.38 693 ALA B C 1
ATOM 11064 O O . ALA B 1 693 ? -65.688 43.906 -17.391 1 16.38 693 ALA B O 1
#

Secondary structure (DSSP, 8-state):
----------GGGGGTTSEEE-----SS--GGGGEETTTTEE---SS--HHHHHHHHHHHHHHHHHHHH----SHHHHHHHHHHHHHHHHHHHHHHHHHHHH----HHHHHHHHHHHHHHHHHHHHHTT--TT-TT-TTHHHHHHHHHHHHHHHHHHHHHHHHHHHHHHHHHT-GGGHHHHHHHHHHHHHHHHHHHHHGGGG-TT--S-GGGGHHHHHHHHHHHHHHHHHHHH-GGG--TTSSHHHHHHHHHHHHHHHHHHHHHHHHHHHHTTT---HHHHHHHHHHHHHHHHHHHHHHHT---S---HHHHHHHHHTHHHHHHHHHHHHHHHHHHHHHHHHHHHHHHHHHHHHIIIIIS---HHHHHHHHHHHHHHHTTTSSGGGHHHHHHHHHHHHHHHTSTTTT-HHHHTT----SSGGG--S-HHHHHHHHHHHHHHHHHTT----HHHHTTS-HHHHHHHHHHHHHHHHHHHHHHHHHHHHHHHHHH--S---HHHHHHHHHHHHHHHHHHHHHHGGG-HHHHHHHHHSTTHHHHHHHHHHHHHHHHHHHHHHHHHHHHHH---EEESS--TT-------------------B---------TT--SGGGGGGGGGGGG---GGGG--TT----------------------------------------------------------/----------GGGGGTTSEEE-----SS--GGGGEETTTTEE---SS--HHHHHHHHHHHHHHHHHHHH----SHHHHHHHHHHHHHHHHHHHHHHHHHHHH----HHHHHHHHHHHHHHHHHHHHHTT--TT-TT-TTHHHHHHHHHHHHHHHHHHHHHHHHHHHHHHHHHT-GGGHHHHHHHHHHHHHHHHHHHHHGGGG-TT--S-GGGGHHHHHHHHHHHHHHHHHHHH-GGG--TTSSHHHHHHHHHHHHHHHHHHHHHHHHHHHHTTT---HHHHHHHHHHHHHHHHHHHHHHHT---S---HHHHHHHHHTHHHHHHHHHHHHHHHHHHHHHHHHHHHHHHHHHHHHIIIIIS---HHHHHHHHHHHHHHHTTTSSGGGHHHHHHHHHHHHHHHTSTTTT-HHHHTT----SSGGG--S-HHHHHHHHHHHHHHHHHTT----HHHHTTS-HHHHHHHHHHHHHHHHHHHHHHHHHHHHHHHHHH--S---HHHHHHHHHHHHHHHHHHHHHHGGG-HHHHHHHHHSTTHHHHHHHHHHHHHHHHHHHHHHHHHHHHHH---EEESS--TT-------------------B---------TT--SGGGSTTGGGGGG---GGGG--TT----------------------------------------------------------

pLDDT: mean 75.62, std 26.33, range [14.23, 98.5]

Organism: Curvularia clavata (NCBI:txid95742)

Solvent-accessible surface area (backbone atoms only — not comparable to full-atom values): 78130 Å² total; per-residue (Å²): 135,80,82,68,75,73,74,68,78,52,74,60,60,69,45,32,83,31,42,61,42,70,84,73,73,43,63,72,67,69,51,64,77,30,41,33,76,86,75,48,25,32,36,52,49,83,64,85,50,72,67,59,54,50,51,51,33,44,52,48,16,32,50,52,43,33,55,73,62,50,57,59,52,46,70,53,46,45,51,26,50,54,50,51,49,48,54,53,50,50,55,51,49,55,53,46,59,49,38,45,48,41,59,59,87,14,51,50,48,52,53,52,48,50,51,48,51,51,31,48,42,44,48,22,31,30,44,58,67,54,40,84,74,52,82,80,52,84,67,44,33,62,40,51,32,51,45,24,52,30,49,24,53,49,26,43,50,51,22,49,53,37,48,51,51,46,50,53,35,56,73,67,65,46,68,84,55,46,60,63,40,49,50,50,25,48,50,26,47,50,51,18,49,52,34,54,62,48,39,72,65,33,37,86,88,53,72,84,65,65,68,58,64,53,51,59,55,51,51,50,50,50,48,54,50,50,54,50,48,50,29,67,63,36,64,48,60,34,64,84,55,31,33,54,69,56,53,55,52,51,50,49,52,48,51,54,28,52,34,38,34,47,50,24,45,49,46,25,59,75,30,47,83,82,40,91,45,72,68,59,50,52,51,50,50,36,49,53,49,41,55,51,46,55,50,46,63,55,60,71,67,54,78,66,77,83,70,50,68,68,45,48,51,50,57,56,59,49,44,55,61,33,50,54,14,48,46,30,35,40,54,27,47,50,52,50,49,51,50,33,50,50,52,52,51,45,48,50,52,51,50,48,49,44,40,42,28,55,72,64,42,36,54,33,69,64,34,31,53,52,52,49,51,55,52,56,71,68,47,32,71,65,40,80,76,14,32,66,29,39,52,50,26,49,51,21,40,51,51,49,28,71,36,80,68,64,18,31,75,81,56,24,72,64,49,39,88,39,98,41,80,88,58,33,56,52,56,68,42,59,50,47,27,53,48,22,51,43,32,22,50,53,50,60,61,66,57,71,69,60,52,77,50,53,77,79,35,55,62,53,60,49,44,56,53,15,49,55,50,40,54,50,46,22,36,50,16,48,29,44,34,35,52,44,54,45,50,49,57,62,54,61,60,52,45,43,84,51,69,38,58,53,51,46,44,51,44,34,48,51,47,28,52,51,30,49,51,59,53,57,38,65,81,37,69,70,56,38,54,52,47,54,65,40,84,53,59,58,55,50,54,39,49,48,54,48,50,39,52,49,50,43,50,54,34,42,53,50,49,42,52,49,47,61,68,67,42,56,63,38,40,70,53,68,81,70,69,76,70,72,67,80,71,69,76,68,78,70,76,81,70,68,89,66,73,79,62,58,60,50,76,77,82,64,85,68,72,85,69,81,77,67,76,78,58,58,75,64,55,66,64,58,72,68,59,72,60,82,72,66,72,59,69,86,68,73,70,74,75,75,71,76,74,75,69,80,68,80,72,82,80,74,88,76,89,89,83,89,84,86,89,83,84,89,80,86,88,80,87,84,86,87,83,89,89,89,92,90,90,92,84,88,72,91,90,84,89,79,96,79,91,89,132,136,80,85,69,73,74,73,69,78,51,72,60,62,69,45,32,83,30,41,61,42,69,82,73,72,42,62,73,67,68,51,66,77,29,41,34,76,86,74,47,25,31,37,52,48,83,64,87,48,72,66,57,54,51,51,50,34,44,52,48,18,33,50,53,43,34,54,72,61,50,55,59,54,47,70,53,47,45,52,27,49,54,49,50,48,47,54,54,49,51,53,52,49,55,53,47,58,49,38,44,46,42,61,57,87,15,51,48,48,52,51,51,48,49,51,49,52,50,31,47,43,46,49,21,32,30,44,58,68,54,41,83,73,51,81,78,53,85,66,44,33,62,38,49,34,51,45,26,50,30,48,25,53,51,27,43,49,52,21,50,52,37,48,52,51,47,50,53,34,57,74,68,64,48,68,80,55,46,60,61,40,50,50,51,27,47,52,26,45,50,50,20,50,51,34,54,63,48,39,72,66,34,35,87,86,55,71,84,65,67,70,57,66,53,52,59,55,51,52,50,50,50,49,54,52,50,54,49,48,50,30,69,65,35,64,48,60,32,64,83,54,33,35,55,68,57,52,53,52,53,50,48,50,48,52,54,30,52,34,38,34,46,49,24,45,46,45,25,56,74,29,48,84,82,39,91,44,73,69,60,51,52,51,52,50,36,51,53,49,42,53,51,48,54,51,47,63,54,60,72,68,52,79,66,78,84,70,50,69,66,46,49,50,51,57,57,58,50,44,54,62,32,50,53,13,49,45,30,34,40,53,26,47,52,53,50,48,50,49,33,50,50,52,53,51,46,49,49,51,51,50,49,50,45,40,43,27,54,72,62,43,36,55,33,67,63,35,31,51,53,51,50,51,55,51,57,70,68,47,32,70,64,39,81,74,13,32,67,29,38,54,50,26,48,52,20,40,52,52,48,28,70,35,81,70,64,19,31,74,81,55,24,73,64,46,39,89,37,100,41,81,87,58,32,55,54,57,67,42,58,51,47,28,53,48,22,51,44,32,21,52,53,50,61,60,66,57,70,70,60,52,77,50,51,76,78,36,55,62,51,59,49,44,55,53,15,50,55,49,42,55,51,46,22,33,52,15,46,29,44,34,35,51,44,55,45,51,48,57,61,52,61,58,51,45,44,84,50,71,38,57,53,53,45,45,50,44,35,49,51,46,28,51,53,31,51,52,59,54,56,38,64,81,37,69,70,55,36,53,52,49,54,66,38,86,53,59,58,54,50,53,38,50,47,54,49,49,39,53,50,50,44,50,51,33,44,53,51,49,44,53,49,47,61,69,66,42,56,62,40,41,70,54,67,80,71,71,76,70,72,66,80,71,70,77,69,78,72,76,80,70,68,90,67,71,78,62,58,59,50,75,76,83,67,86,69,73,86,68,82,79,69,76,76,60,57,74,65,53,66,66,60,72,72,58,74,59,82,72,63,74,59,70,87,70,72,69,75,75,76,73,79,75,78,70,84,70,79,74,80,80,80,81,85,80,85,81,83,88,80,86,88,82,83,90,84,85,92,80,89,84,88,82,89,83,89,85,85,93,85,91,87,88,84,82,90,86,69,98,78,74,86,133

Foldseek 3Di:
DDPPPVPPPPPVCVCVVPDDDDDDAAADDQLCVQAPPVQLARQRDQDDDPLLLVLLVLLLVLLLLLPQQQQQLDPQSVVLNLVLLLLSVLLNVLVLLLCQRGNDGHNVNVVLSVLVSVLSVLSSVLSNPRGLPDLPDLCNLVSLLSNLVSLLSSLVSVLVSLVVNLVSCVVVVVPLCNVLSVVLSVLSVVLSVQSVVCNVCSPRPNSPPSCVVVVSVVSSVVNLVVNLVSCVVDVRSFCQNTNLLVSLLSSLLSLLVSLVVLLVLLLCLLAVPPHDDPLLVVLSVLLVLLSVLLNCLDVVLRADHGQDRNLVSVLSVLSSLQSVLSNLQSNLSSLLSLLLSLLVLLVVLVVQLLCLQAVVNDAAPVQLVSQVVSLVVLVLCPDPQLNVLSVQLNVLSVVRNPDPSLRPNVNSVPADDDPDPVPGPHDPSVVSNSLSSSLSSLVSSSRDDDVVVVVPDGSVVSSVSSNLVSQQSNLVSLLSNLVSSLVSLVSSDDDDDDPLNVQLNVLSVVLNVVSVVSNVLSVDPVSVVVVSNDSCPSVVSSVSSVVSVVSNVVSVVVVVVVVLVVQDFDADSHPPVPPPPPPPPPPPDPDDPPRPRPRNPPPPCPDPPDPDDVPPVVVVVVVVPPPPVPPPDPPDPVPPPVPPPPPPPDDDDDDDDDDDDDDDDDDDDDYDDDDYYDDDDDDDDDDDDDDDD/DDPPPVPPPPPVCVCVVPDDDDDDAAADDQLCVQAPPVQLARQNDQDDDPLLLVLLVLLLVLLLLLPQLQQQLDPQSVVLNLVLLLLSVLLNVLVLLLCQRGNDGHPVNVVLSVLVSVLSVLSSVLSNPRGLPDLPDLCNLVSLLSNLVSLLSSLVSVLVVLVVNLVSCVVVVVPLCNVLSVVLSVLSVVLSVLSVVCNVCSPRPNSPPSCVVVVSVVSSVVNLVVNLVSCVVDVRSFCQNTNLLVSLLSSLLSLLVSLVVLLVLLLCLLAVPPHDDPLLVVLSVLLVLLSVLLNCLDVVLRADHGQDRNLVSVLSVLSSLQSVLSNLQSNLSSLLSLLLSLLVLLVVLVVVLLCLQAVVVDAAPVQLVSQVVSLVVLVLCPDPQLNVLSVQLNVLSVVRNPDPSLRPNVNSVPADDDPDPVPGPHDPSVVSNSLSSSLSSLVSSSRDDDVVVVVPDGSVVSSVSSNLVSQQSNLVSLLSNLVSSLVSLVSSDDDDDDPLNVQLNVLSVVLNVVSVVSNVLSVDPVSVVVVSNDSCPSVVSSVSSVVSVVSNVVSVVVVVVVVLVVQDFDADSHPPVPPPPPPPPPPPDPDDPPRPRPRNPPPPCPDPPDDDDVVPVVVVVVVVPPPVPPPPDPPPPVPPPVPDCPPPPDDDDDDDDDDDDDDDDDDDDDDDDDDDDDDDDDDDDDDDDDDDD

InterPro domains:
  IPR010640 Low temperature requirement A [PF06772] (48-337)

Sequence (1386 aa):
MGWSFHGHKRDVDAEKHLKRLHKTTPFIESPLVGADHENLVFSQRHEANSVELFFDLFFVANLATFTAYHSITDVDYLLGYIGFFGILWSCWFQITLHDVRFARDSLYERACKTVQFIAFVGLALVGSQFNPANSKGPRNNTNFRILCYTLVISRGLLAIQYLVVLFFTWRAKYSKIYLPLILMFIIYALSMGAFAGMTPAFREGNQSRRHIYLVWYIVMIFEAVTVIAISCFWRMLSFKKTHLMERMSLLTIIVIGEGAIGVTKTVSRIMGKHGLDVEGCFLIMCIIVVLVLVWALYFDNFPHGHYGTIRQQIWSLLHFPLQIAIVGVVEGSQQLALARYIINNTNKASNKITEYCQLENLNGLKLQEKLEDLLDYYGLDSKLETRSFFYEAQSAIWEIGNSTNICSIDNAQGYTFGDEDKDSTWPQAFKDLSYAISNGMYTGLGMKLPVDKLEKHSPLEVGLHAWKLVYLYFWSSFCLLTICLVIFLFLIRRHKPDLFDYTSVISRMCAFFVGASMLALMADDVKIYAAIESPAILPVCVVLLFLVLVIDKLSCMWCNKQIKKSGKPYALEVDDHHGHGHGHGHDHNHGGHTTVHATGAIYDNVPQDTPSAAQHEMHNASRWSLHPEDMKPLTAYTSAYSASHHSIAMESLRSTPGTSPPMLSPEPVTHQEYPVVTTSGYAPVSTVPRHDAMGWSFHGHKRDVDAEKHLKRLHKTTPFIESPLVGADHENLVFSQRHEANSVELFFDLFFVANLATFTAYHSITDVDYLLGYIGFFGILWSCWFQITLHDVRFARDSLYERACKTVQFIAFVGLALVGSQFNPANSKGPRNNTNFRILCYTLVISRGLLAIQYLVVLFFTWRAKYSKIYLPLILMFIIYALSMGAFAGMTPAFREGNQSRRHIYLVWYIVMIFEAVTVIAISCFWRMLSFKKTHLMERMSLLTIIVIGEGAIGVTKTVSRIMGKHGLDVEGCFLIMCIIVVLVLVWALYFDNFPHGHYGTIRQQIWSLLHFPLQIAIVGVVEGSQQLALARYIINNTNKASNKITEYCQLENLNGLKLQEKLEDLLDYYGLDSKLETRSFFYEAQSAIWEIGNSTNICSIDNAQGYTFGDEDKDSTWPQAFKDLSYAISNGMYTGLGMKLPVDKLEKHSPLEVGLHAWKLVYLYFWSSFCLLTICLVIFLFLIRRHKPDLFDYTSVISRMCAFFVGASMLALMADDVKIYAAIESPAILPVCVVLLFLVLVIDKLSCMWCNKQIKKSGKPYALEVDDHHGHGHGHGHDHNHGGHTTVHATGAIYDNVPQDTPSAAQHEMHNASRWSLHPEDMKPLTAYTSAYSASHHSIAMESLRSTPGTSPPMLSPEPVTHQEYPVVTTSGYAPVSTVPRHDA

Radius of gyration: 39.34 Å; Cα contacts (8 Å, |Δi|>4): 1525; chains: 2; bounding box: 123×123×154 Å